Protein AF-A0A1F2UKK1-F1 (afdb_monomer)

Structure (mmCIF, N/CA/C/O backbone):
data_AF-A0A1F2UKK1-F1
#
_entry.id   AF-A0A1F2UKK1-F1
#
loop_
_atom_site.group_PDB
_atom_site.id
_atom_site.type_symbol
_atom_site.label_atom_id
_atom_site.label_alt_id
_atom_site.label_comp_id
_atom_site.label_asym_id
_atom_site.label_entity_id
_atom_site.label_seq_id
_atom_site.pdbx_PDB_ins_code
_atom_site.Cartn_x
_atom_site.Cartn_y
_atom_site.Cartn_z
_atom_site.occupancy
_atom_site.B_iso_or_equiv
_atom_site.auth_seq_id
_atom_site.auth_comp_id
_atom_site.auth_asym_id
_atom_site.auth_atom_id
_atom_site.pdbx_PDB_model_num
ATOM 1 N N . MET A 1 1 ? -39.378 -28.930 61.229 1.00 68.75 1 MET A N 1
ATOM 2 C CA . MET A 1 1 ? -38.250 -29.832 60.897 1.00 68.75 1 MET A CA 1
ATOM 3 C C . MET A 1 1 ? -38.364 -30.177 59.420 1.00 68.75 1 MET A C 1
ATOM 5 O O . MET A 1 1 ? -39.457 -30.027 58.887 1.00 68.75 1 MET A O 1
ATOM 9 N N . ARG A 1 2 ? -37.277 -30.583 58.765 1.00 80.38 2 ARG A N 1
ATOM 10 C CA . ARG A 1 2 ? -37.275 -31.060 57.369 1.00 80.38 2 ARG A CA 1
ATOM 11 C C . ARG A 1 2 ? -36.625 -32.445 57.334 1.00 80.38 2 ARG A C 1
ATOM 13 O O . ARG A 1 2 ? -35.805 -32.721 58.198 1.00 80.38 2 ARG A O 1
ATOM 20 N N . PHE A 1 3 ? -36.980 -33.284 56.371 1.00 80.88 3 PHE A N 1
ATOM 21 C CA . PHE A 1 3 ? -36.272 -34.531 56.069 1.00 80.88 3 PHE A CA 1
ATOM 22 C C . PHE A 1 3 ? -35.607 -34.367 54.701 1.00 80.88 3 PHE A C 1
ATOM 24 O O . PHE A 1 3 ? -36.239 -33.811 53.798 1.00 80.88 3 PHE A O 1
ATOM 31 N N . SER A 1 4 ? -34.346 -34.775 54.553 1.00 81.19 4 SER A N 1
ATOM 32 C CA . SER A 1 4 ? -33.680 -34.784 53.240 1.00 81.19 4 SER A CA 1
ATOM 33 C C . SER A 1 4 ? -34.035 -36.023 52.417 1.00 81.19 4 SER A C 1
ATOM 35 O O . SER A 1 4 ? -34.043 -35.930 51.195 1.00 81.19 4 SER A O 1
ATOM 37 N N . ALA A 1 5 ? -34.380 -37.130 53.082 1.00 83.88 5 ALA A N 1
ATOM 38 C CA . ALA A 1 5 ? -34.720 -38.412 52.471 1.00 83.88 5 ALA A CA 1
ATOM 39 C C . ALA A 1 5 ? -35.982 -39.014 53.144 1.00 83.88 5 ALA A C 1
ATOM 41 O O . ALA A 1 5 ? -35.890 -39.952 53.948 1.00 83.88 5 ALA A O 1
ATOM 42 N N . PRO A 1 6 ? -37.177 -38.424 52.923 1.00 85.31 6 PRO A N 1
ATOM 43 C CA . PRO A 1 6 ? -38.418 -38.824 53.597 1.00 85.31 6 PRO A CA 1
ATOM 44 C C . PRO A 1 6 ? -38.851 -40.271 53.310 1.00 85.31 6 PRO A C 1
ATOM 46 O O . PRO A 1 6 ? -39.578 -40.852 54.113 1.00 85.31 6 PRO A O 1
ATOM 49 N N . GLU A 1 7 ? -38.393 -40.881 52.219 1.00 86.50 7 GLU A N 1
ATOM 50 C CA . GLU A 1 7 ? -38.651 -42.273 51.844 1.00 86.50 7 GLU A CA 1
ATOM 51 C C . GLU A 1 7 ? -38.248 -43.282 52.936 1.00 86.50 7 GLU A C 1
ATOM 53 O O . GLU A 1 7 ? -38.952 -44.270 53.159 1.00 86.50 7 GLU A O 1
ATOM 58 N N . TYR A 1 8 ? -37.195 -43.003 53.714 1.00 86.31 8 TYR A N 1
ATOM 59 C CA . TYR A 1 8 ? -36.771 -43.880 54.812 1.00 86.31 8 TYR A CA 1
ATOM 60 C C . TYR A 1 8 ? -37.721 -43.865 56.019 1.00 86.31 8 TYR A C 1
ATOM 62 O O . TYR A 1 8 ? -37.624 -44.741 56.879 1.00 86.31 8 TYR A O 1
ATOM 70 N N . LEU A 1 9 ? -38.690 -42.941 56.086 1.00 85.50 9 LEU A N 1
ATOM 71 C CA . LEU A 1 9 ? -39.724 -42.947 57.129 1.00 85.50 9 LEU A CA 1
ATOM 72 C C . LEU A 1 9 ? -40.644 -44.176 57.039 1.00 85.50 9 LEU A C 1
ATOM 74 O O . LEU A 1 9 ? -41.244 -44.553 58.044 1.00 85.50 9 LEU A O 1
ATOM 78 N N . VAL A 1 10 ? -40.697 -44.866 55.891 1.00 86.31 10 VAL A N 1
ATOM 79 C CA . VAL A 1 10 ? -41.407 -46.153 55.741 1.00 86.31 10 VAL A CA 1
ATOM 80 C C . VAL A 1 10 ? -40.875 -47.213 56.721 1.00 86.31 10 VAL A C 1
ATOM 82 O O . VAL A 1 10 ? -41.641 -48.051 57.201 1.00 86.31 10 VAL A O 1
ATOM 85 N N . LEU A 1 11 ? -39.600 -47.135 57.127 1.00 86.69 11 LEU A N 1
ATOM 86 C CA . LEU A 1 11 ? -39.003 -48.039 58.121 1.00 86.69 11 LEU A CA 1
ATOM 87 C C . LEU A 1 11 ? -39.673 -47.945 59.509 1.00 86.69 11 LEU A C 1
ATOM 89 O O . LEU A 1 11 ? -39.593 -48.893 60.295 1.00 86.69 11 LEU A O 1
ATOM 93 N N . LEU A 1 12 ? -40.404 -46.861 59.805 1.00 85.50 12 LEU A N 1
ATOM 94 C CA . LEU A 1 12 ? -41.206 -46.740 61.028 1.00 85.50 12 LEU A CA 1
ATOM 95 C C . LEU A 1 12 ? -42.360 -47.759 61.085 1.00 85.50 12 LEU A C 1
ATOM 97 O O . LEU A 1 12 ? -42.758 -48.158 62.179 1.00 85.50 12 LEU A O 1
ATOM 101 N N . ALA A 1 13 ? -42.855 -48.251 59.943 1.00 82.19 13 ALA A N 1
ATOM 102 C CA . ALA A 1 13 ? -43.825 -49.350 59.915 1.00 82.19 13 ALA A CA 1
ATOM 103 C C . ALA A 1 13 ? -43.200 -50.667 60.417 1.00 82.19 13 ALA A C 1
ATOM 105 O O . ALA A 1 13 ? -43.819 -51.399 61.191 1.00 82.19 13 ALA A O 1
ATOM 106 N N . GLY A 1 14 ? -41.935 -50.927 60.064 1.00 80.62 14 GLY A N 1
ATOM 107 C CA . GLY A 1 14 ? -41.156 -52.046 60.603 1.00 80.62 14 GLY A CA 1
ATOM 108 C C . GLY A 1 14 ? -40.916 -51.923 62.112 1.00 80.62 14 GLY A C 1
ATOM 109 O O . GLY A 1 14 ? -41.005 -52.912 62.837 1.00 80.62 14 GLY A O 1
ATOM 110 N N . LEU A 1 15 ? -40.707 -50.700 62.612 1.00 83.31 15 LEU A N 1
ATOM 111 C CA . LEU A 1 15 ? -40.622 -50.426 64.049 1.00 83.31 15 LEU A CA 1
ATOM 112 C C . LEU A 1 15 ? -41.960 -50.679 64.772 1.00 83.31 15 LEU A C 1
ATOM 114 O O . LEU A 1 15 ? -41.967 -51.260 65.857 1.00 83.31 15 LEU A O 1
ATOM 118 N N . ALA A 1 16 ? -43.096 -50.298 64.179 1.00 80.12 16 ALA A N 1
ATOM 119 C CA . ALA A 1 16 ? -44.420 -50.594 64.731 1.00 80.12 16 ALA A CA 1
ATOM 120 C C . ALA A 1 16 ? -44.698 -52.111 64.785 1.00 80.12 16 ALA A C 1
ATOM 122 O O . ALA A 1 16 ? -45.208 -52.616 65.787 1.00 80.12 16 ALA A O 1
ATOM 123 N N . TRP A 1 17 ? -44.288 -52.853 63.751 1.00 80.19 17 TRP A N 1
ATOM 124 C CA . TRP A 1 17 ? -44.352 -54.317 63.716 1.00 80.19 17 TRP A CA 1
ATOM 125 C C . TRP A 1 17 ? -43.461 -54.973 64.785 1.00 80.19 17 TRP A C 1
ATOM 127 O O . TRP A 1 17 ? -43.914 -55.855 65.517 1.00 80.19 17 TRP A O 1
ATOM 137 N N . PHE A 1 18 ? -42.225 -54.489 64.953 1.00 81.38 18 PHE A N 1
ATOM 138 C CA . PHE A 1 18 ? -41.325 -54.911 66.032 1.00 81.38 18 PHE A CA 1
ATOM 139 C C . PHE A 1 18 ? -41.965 -54.710 67.416 1.00 81.38 18 PHE A C 1
ATOM 141 O O . PHE A 1 18 ? -41.960 -55.626 68.239 1.00 81.38 18 PHE A O 1
ATOM 148 N N . TRP A 1 19 ? -42.598 -53.556 67.654 1.00 78.12 19 TRP A N 1
ATOM 149 C CA . TRP A 1 19 ? -43.338 -53.280 68.890 1.00 78.12 19 TRP A CA 1
ATOM 150 C C . TRP A 1 19 ? -44.546 -54.201 69.107 1.00 78.12 19 TRP A C 1
ATOM 152 O O . TRP A 1 19 ? -44.808 -54.606 70.242 1.00 78.12 19 TRP A O 1
ATOM 162 N N . HIS A 1 20 ? -45.269 -54.560 68.043 1.00 78.81 20 HIS A N 1
ATOM 163 C CA . HIS A 1 20 ? -46.396 -55.497 68.113 1.00 78.81 20 HIS A CA 1
ATOM 164 C C . HIS A 1 20 ? -45.960 -56.909 68.527 1.00 78.81 20 HIS A C 1
ATOM 166 O O . HIS A 1 20 ? -46.643 -57.557 69.322 1.00 78.81 20 HIS A O 1
ATOM 172 N N . ILE A 1 21 ? -44.802 -57.365 68.041 1.00 76.38 21 ILE A N 1
ATOM 173 C CA . ILE A 1 21 ? -44.199 -58.645 68.441 1.00 76.38 21 ILE A CA 1
ATOM 174 C C . ILE A 1 21 ? -43.650 -58.563 69.872 1.00 76.38 21 ILE A C 1
ATOM 176 O O . ILE A 1 21 ? -43.938 -59.439 70.687 1.00 76.38 21 ILE A O 1
ATOM 180 N N . ALA A 1 22 ? -42.911 -57.502 70.210 1.00 72.88 22 ALA A N 1
ATOM 181 C CA . ALA A 1 22 ? -42.267 -57.349 71.516 1.00 72.88 22 ALA A CA 1
ATOM 182 C C . ALA A 1 22 ? -43.259 -57.381 72.693 1.00 72.88 22 ALA A C 1
ATOM 184 O O . ALA A 1 22 ? -42.967 -57.982 73.725 1.00 72.88 22 ALA A O 1
ATOM 185 N N . ARG A 1 23 ? -44.465 -56.817 72.520 1.00 71.81 23 ARG A N 1
ATOM 186 C CA . ARG A 1 23 ? -45.554 -56.863 73.520 1.00 71.81 23 ARG A CA 1
ATOM 187 C C . ARG A 1 23 ? -46.077 -58.273 73.830 1.00 71.81 23 ARG A C 1
ATOM 189 O O . ARG A 1 23 ? -46.805 -58.437 74.803 1.00 71.81 23 ARG A O 1
ATOM 196 N N . ARG A 1 24 ? -45.744 -59.285 73.020 1.00 69.75 24 ARG A N 1
ATOM 197 C CA . ARG A 1 24 ? -46.138 -60.690 73.236 1.00 69.75 24 ARG A CA 1
ATOM 198 C C . ARG A 1 24 ? -45.064 -61.517 73.959 1.00 69.75 24 ARG A C 1
ATOM 200 O O . ARG A 1 24 ? -45.286 -62.699 74.208 1.00 69.75 24 ARG A O 1
ATOM 207 N N . ALA A 1 25 ? -43.910 -60.933 74.293 1.00 63.91 25 ALA A N 1
ATOM 208 C CA . ALA A 1 25 ? -42.811 -61.642 74.949 1.00 63.91 25 ALA A CA 1
ATOM 209 C C . ALA A 1 25 ? -43.003 -61.722 76.485 1.00 63.91 25 ALA A C 1
ATOM 211 O O . ALA A 1 25 ? -43.140 -60.684 77.139 1.00 63.91 25 ALA A O 1
ATOM 212 N N . PRO A 1 26 ? -42.970 -62.918 77.106 1.00 53.00 26 PRO A N 1
ATOM 213 C CA . PRO A 1 26 ? -43.153 -63.054 78.550 1.00 53.00 26 PRO A CA 1
ATOM 214 C C . PRO A 1 26 ? -41.894 -62.646 79.338 1.00 53.00 26 PRO A C 1
ATOM 216 O O . PRO A 1 26 ? -40.858 -63.309 79.278 1.00 53.00 26 PRO A O 1
ATOM 219 N N . GLY A 1 27 ? -42.003 -61.578 80.137 1.00 61.84 27 GLY A N 1
ATOM 220 C CA . GLY A 1 27 ? -40.988 -61.171 81.119 1.00 61.84 27 GLY A CA 1
ATOM 221 C C . GLY A 1 27 ? -40.729 -59.661 81.177 1.00 61.84 27 GLY A C 1
ATOM 222 O O . GLY A 1 27 ? -40.727 -58.964 80.162 1.00 61.84 27 GLY A O 1
ATOM 223 N N . THR A 1 28 ? -40.466 -59.144 82.380 1.00 56.88 28 THR A N 1
ATOM 224 C CA . THR A 1 28 ? -40.258 -57.704 82.624 1.00 56.88 28 THR A CA 1
ATOM 225 C C . THR A 1 28 ? -38.909 -57.176 82.124 1.00 56.88 28 THR A C 1
ATOM 227 O O . THR A 1 28 ? -38.833 -56.008 81.748 1.00 56.88 28 THR A O 1
ATOM 230 N N . SER A 1 29 ? -37.853 -58.000 82.044 1.00 60.44 29 SER A N 1
ATOM 231 C CA . SER A 1 29 ? -36.578 -57.580 81.431 1.00 60.44 29 SER A CA 1
ATOM 232 C C . SER A 1 29 ? -36.671 -57.469 79.905 1.00 60.44 29 SER A C 1
ATOM 234 O O . SER A 1 29 ? -36.133 -56.521 79.339 1.00 60.44 29 SER A O 1
ATOM 236 N N . GLY A 1 30 ? -37.427 -58.360 79.248 1.00 65.62 30 GLY A N 1
ATOM 237 C CA . GLY A 1 30 ? -37.647 -58.328 77.795 1.00 65.62 30 GLY A CA 1
ATOM 238 C C . GLY A 1 30 ? -38.350 -57.056 77.312 1.00 65.62 30 GLY A C 1
ATOM 239 O O . GLY A 1 30 ? -38.043 -56.545 76.240 1.00 65.62 30 GLY A O 1
ATOM 240 N N . HIS A 1 31 ? -39.233 -56.482 78.133 1.00 70.88 31 HIS A N 1
ATOM 241 C CA . HIS A 1 31 ? -39.882 -55.204 77.830 1.00 70.88 31 HIS A CA 1
ATOM 242 C C . HIS A 1 31 ? -38.910 -54.012 77.887 1.00 70.88 31 HIS A C 1
ATOM 244 O O . HIS A 1 31 ? -39.049 -53.073 77.103 1.00 70.88 31 HIS A O 1
ATOM 250 N N . ARG A 1 32 ? -37.905 -54.043 78.777 1.00 74.44 32 ARG A N 1
ATOM 251 C CA . ARG A 1 32 ? -36.902 -52.968 78.901 1.00 74.44 32 ARG A CA 1
ATOM 252 C C . ARG A 1 32 ? -35.926 -52.973 77.724 1.00 74.44 32 ARG A C 1
ATOM 254 O O . ARG A 1 32 ? -35.712 -51.923 77.125 1.00 74.44 32 ARG A O 1
ATOM 261 N N . THR A 1 33 ? -35.413 -54.144 77.348 1.00 77.19 33 THR A N 1
ATOM 262 C CA . THR A 1 33 ? -34.516 -54.292 76.189 1.00 77.19 33 THR A CA 1
ATOM 263 C C . THR A 1 33 ? -35.245 -54.022 74.867 1.00 77.19 33 THR A C 1
ATOM 265 O O . THR A 1 33 ? -34.691 -53.382 73.975 1.00 77.19 33 THR A O 1
ATOM 268 N N . ALA A 1 34 ? -36.522 -54.406 74.742 1.00 80.44 34 ALA A N 1
ATOM 269 C CA . ALA A 1 34 ? -37.346 -54.035 73.589 1.00 80.44 34 ALA A CA 1
ATOM 270 C C . ALA A 1 34 ? -37.570 -52.515 73.474 1.00 80.44 34 ALA A C 1
ATOM 272 O O . ALA A 1 34 ? -37.465 -51.971 72.375 1.00 80.44 34 ALA A O 1
ATOM 273 N N . LEU A 1 35 ? -37.820 -51.816 74.590 1.00 83.62 35 LEU A N 1
ATOM 274 C CA . LEU A 1 35 ? -37.935 -50.352 74.622 1.00 83.62 35 LEU A CA 1
ATOM 275 C C . LEU A 1 35 ? -36.618 -49.670 74.217 1.00 83.62 35 LEU A C 1
ATOM 277 O O . LEU A 1 35 ? -36.636 -48.754 73.392 1.00 83.62 35 LEU A O 1
ATOM 281 N N . ALA A 1 36 ? -35.479 -50.134 74.742 1.00 82.94 36 ALA A N 1
ATOM 282 C CA . ALA A 1 36 ? -34.160 -49.608 74.389 1.00 82.94 36 ALA A CA 1
ATOM 283 C C . ALA A 1 36 ? -33.860 -49.797 72.892 1.00 82.94 36 ALA A C 1
ATOM 285 O O . ALA A 1 36 ? -33.591 -48.825 72.184 1.00 82.94 36 ALA A O 1
ATOM 286 N N . ARG A 1 37 ? -34.013 -51.021 72.371 1.00 84.69 37 ARG A N 1
ATOM 287 C CA . ARG A 1 37 ? -33.787 -51.348 70.951 1.00 84.69 37 ARG A CA 1
ATOM 288 C C . ARG A 1 37 ? -34.761 -50.637 70.016 1.00 84.69 37 ARG A C 1
ATOM 290 O O . ARG A 1 37 ? -34.337 -50.130 68.983 1.00 84.69 37 ARG A O 1
ATOM 297 N N . GLY A 1 38 ? -36.032 -50.518 70.396 1.00 85.94 38 GLY A N 1
ATOM 298 C CA . GLY A 1 38 ? -37.013 -49.731 69.649 1.00 85.94 38 GLY A CA 1
ATOM 299 C C . GLY A 1 38 ? -36.646 -48.244 69.584 1.00 85.94 38 GLY A C 1
ATOM 300 O O . GLY A 1 38 ? -36.804 -47.620 68.537 1.00 85.94 38 GLY A O 1
ATOM 301 N N . THR A 1 39 ? -36.088 -47.689 70.664 1.00 87.88 39 THR A N 1
ATOM 302 C CA . THR A 1 39 ? -35.595 -46.301 70.700 1.00 87.88 39 THR A CA 1
ATOM 303 C C . THR A 1 39 ? -34.342 -46.121 69.839 1.00 87.88 39 THR A C 1
ATOM 305 O O . THR A 1 39 ? -34.249 -45.146 69.098 1.00 87.88 39 THR A O 1
ATOM 308 N N . ILE A 1 40 ? -33.408 -47.078 69.861 1.00 86.88 40 ILE A N 1
ATOM 309 C CA . ILE A 1 40 ? -32.219 -47.088 68.989 1.00 86.88 40 ILE A CA 1
ATOM 310 C C . ILE A 1 40 ? -32.634 -47.107 67.513 1.00 86.88 40 ILE A C 1
ATOM 312 O O . ILE A 1 40 ? -32.182 -46.265 66.740 1.00 86.88 40 ILE A O 1
ATOM 316 N N . VAL A 1 41 ? -33.535 -48.016 67.121 1.00 87.44 41 VAL A N 1
ATOM 317 C CA . VAL A 1 41 ? -34.036 -48.102 65.739 1.00 87.44 41 VAL A CA 1
ATOM 318 C C . VAL A 1 41 ? -34.761 -46.815 65.335 1.00 87.44 41 VAL A C 1
ATOM 320 O O . VAL A 1 41 ? -34.525 -46.316 64.239 1.00 87.44 41 VAL A O 1
ATOM 323 N N . LEU A 1 42 ? -35.571 -46.220 66.219 1.00 89.81 42 LEU A N 1
ATOM 324 C CA . LEU A 1 42 ? -36.219 -44.928 65.965 1.00 89.81 42 LEU A CA 1
ATOM 325 C C . LEU A 1 42 ? -35.199 -43.810 65.694 1.00 89.81 42 LEU A C 1
ATOM 327 O O . LEU A 1 42 ? -35.340 -43.077 64.717 1.00 89.81 42 LEU A O 1
ATOM 331 N N . LEU A 1 43 ? -34.161 -43.691 66.527 1.00 89.69 43 LEU A N 1
ATOM 332 C CA . LEU A 1 43 ? -33.108 -42.682 66.366 1.00 89.69 43 LEU A CA 1
ATOM 333 C C . LEU A 1 43 ? -32.309 -42.885 65.071 1.00 89.69 43 LEU A C 1
ATOM 335 O O . LEU A 1 43 ? -32.007 -41.908 64.388 1.00 89.69 43 LEU A O 1
ATOM 339 N N . LEU A 1 44 ? -32.013 -44.134 64.701 1.00 87.50 44 LEU A N 1
ATOM 340 C CA . LEU A 1 44 ? -31.324 -44.462 63.450 1.00 87.50 44 LEU A CA 1
ATOM 341 C C . LEU A 1 44 ? -32.194 -44.175 62.217 1.00 87.50 44 LEU A C 1
ATOM 343 O O . LEU A 1 44 ? -31.694 -43.593 61.260 1.00 87.50 44 LEU A O 1
ATOM 347 N N . VAL A 1 45 ? -33.493 -44.489 62.244 1.00 88.25 45 VAL A N 1
ATOM 348 C CA . VAL A 1 45 ? -34.427 -44.156 61.149 1.00 88.25 45 VAL A CA 1
ATOM 349 C C . VAL A 1 45 ? -34.591 -42.638 61.000 1.00 88.25 45 VAL A C 1
ATOM 351 O O . VAL A 1 45 ? -34.577 -42.128 59.879 1.00 88.25 45 VAL A O 1
ATOM 354 N N . LEU A 1 46 ? -34.665 -41.885 62.103 1.00 88.00 46 LEU A N 1
ATOM 355 C CA . LEU A 1 46 ? -34.659 -40.414 62.074 1.00 88.00 46 LEU A CA 1
ATOM 356 C C . LEU A 1 46 ? -33.311 -39.833 61.602 1.00 88.00 46 LEU A C 1
ATOM 358 O O . LEU A 1 46 ? -33.282 -38.763 60.997 1.00 88.00 46 LEU A O 1
ATOM 362 N N . GLY A 1 47 ? -32.202 -40.538 61.840 1.00 87.19 47 GLY A N 1
ATOM 363 C CA . GLY A 1 47 ? -30.885 -40.194 61.304 1.00 87.19 47 GLY A CA 1
ATOM 364 C C . GLY A 1 47 ? -30.790 -40.405 59.790 1.00 87.19 47 GLY A C 1
ATOM 365 O O . GLY A 1 47 ? -30.427 -39.477 59.074 1.00 87.19 47 GLY A O 1
ATOM 366 N N . ILE A 1 48 ? -31.170 -41.590 59.300 1.00 87.38 48 ILE A N 1
ATOM 367 C CA . ILE A 1 48 ? -31.072 -41.991 57.882 1.00 87.38 48 ILE A CA 1
ATOM 368 C C . ILE A 1 48 ? -32.082 -41.244 56.997 1.00 87.38 48 ILE A C 1
ATOM 370 O O . ILE A 1 48 ? -31.739 -40.847 55.890 1.00 87.38 48 ILE A O 1
ATOM 374 N N . SER A 1 49 ? -33.288 -40.949 57.499 1.00 84.62 49 SER A N 1
ATOM 375 C CA . SER A 1 49 ? -34.231 -40.035 56.819 1.00 84.62 49 SER A CA 1
ATOM 376 C C . SER A 1 49 ? -33.750 -38.573 56.775 1.00 84.62 49 SER A C 1
ATOM 378 O O . SER A 1 49 ? -34.412 -37.703 56.198 1.00 84.62 49 SER A O 1
ATOM 380 N N . GLY A 1 50 ? -32.599 -38.285 57.392 1.00 82.44 50 GLY A N 1
ATOM 381 C CA . GLY A 1 50 ? -31.962 -36.980 57.386 1.00 82.44 50 GLY A CA 1
ATOM 382 C C . GLY A 1 50 ? -32.816 -35.925 58.069 1.00 82.44 50 GLY A C 1
ATOM 383 O O . GLY A 1 50 ? -33.071 -34.870 57.489 1.00 82.44 50 GLY A O 1
ATOM 384 N N . LEU A 1 51 ? -33.288 -36.202 59.291 1.00 86.00 51 LEU A N 1
ATOM 385 C CA . LEU A 1 51 ? -33.999 -35.214 60.100 1.00 86.00 51 LEU A CA 1
ATOM 386 C C . LEU A 1 51 ? -33.126 -33.965 60.292 1.00 86.00 51 LEU A C 1
ATOM 388 O O . LEU A 1 51 ? -32.035 -34.030 60.858 1.00 86.00 51 LEU A O 1
ATOM 392 N N . GLN A 1 52 ? -33.637 -32.809 59.880 1.00 83.69 52 GLN A N 1
ATOM 393 C CA . GLN A 1 52 ? -32.984 -31.515 60.022 1.00 83.69 52 GLN A CA 1
ATOM 394 C C . GLN A 1 52 ? -33.774 -30.590 60.958 1.00 83.69 52 GLN A C 1
ATOM 396 O O . GLN A 1 52 ? -34.982 -30.351 60.799 1.00 83.69 52 GLN A O 1
ATOM 401 N N . ILE A 1 53 ? -33.064 -30.026 61.935 1.00 78.38 53 ILE A N 1
ATOM 402 C CA . ILE A 1 53 ? -33.597 -29.119 62.955 1.00 78.38 53 ILE A CA 1
ATOM 403 C C . ILE A 1 53 ? -33.258 -27.673 62.567 1.00 78.38 53 ILE A C 1
ATOM 405 O O . ILE A 1 53 ? -32.146 -27.370 62.134 1.00 78.38 53 ILE A O 1
ATOM 409 N N . ARG A 1 54 ? -34.233 -26.769 62.712 1.00 75.44 54 ARG A N 1
ATOM 410 C CA . ARG A 1 54 ? -34.093 -25.333 62.418 1.00 75.44 54 ARG A CA 1
ATOM 411 C C . ARG A 1 54 ? -33.164 -24.690 63.453 1.00 75.44 54 ARG A C 1
ATOM 413 O O . ARG A 1 54 ? -33.466 -24.750 64.641 1.00 75.44 54 ARG A O 1
ATOM 420 N N . ARG A 1 55 ? -32.069 -24.058 63.016 1.00 63.66 55 ARG A N 1
ATOM 421 C CA . ARG A 1 55 ? -31.070 -23.418 63.900 1.00 63.66 55 ARG A CA 1
ATOM 422 C C . ARG A 1 55 ? -31.138 -21.884 63.925 1.00 63.66 55 ARG A C 1
ATOM 424 O O . ARG A 1 55 ? -30.480 -21.269 64.754 1.00 63.66 55 ARG A O 1
ATOM 431 N N . GLY A 1 56 ? -31.925 -21.269 63.043 1.00 62.50 56 GLY A N 1
ATOM 432 C CA . GLY A 1 56 ? -32.068 -19.814 62.948 1.00 62.50 56 GLY A CA 1
ATOM 433 C C . GLY A 1 56 ? -32.155 -19.348 61.498 1.00 62.50 56 GLY A C 1
ATOM 434 O O . GLY A 1 56 ? -32.585 -20.108 60.628 1.00 62.50 56 GLY A O 1
ATOM 435 N N . ALA A 1 57 ? -31.752 -18.105 61.248 1.00 60.97 57 ALA A N 1
ATOM 436 C CA . ALA A 1 57 ? -31.511 -17.597 59.900 1.00 60.97 57 ALA A CA 1
ATOM 437 C C . ALA A 1 57 ? -30.162 -18.105 59.364 1.00 60.97 57 ALA A C 1
ATOM 439 O O . ALA A 1 57 ? -29.218 -18.300 60.130 1.00 60.97 57 ALA A O 1
ATOM 440 N N . SER A 1 58 ? -30.087 -18.309 58.051 1.00 67.00 58 SER A N 1
ATOM 441 C CA . SER A 1 58 ? -28.844 -18.610 57.339 1.00 67.00 58 SER A CA 1
ATOM 442 C C . SER A 1 58 ? -27.821 -17.472 57.464 1.00 67.00 58 SER A C 1
ATOM 444 O O . SER A 1 58 ? -28.195 -16.295 57.521 1.00 67.00 58 SER A O 1
ATOM 446 N N . ALA A 1 59 ? -26.534 -17.831 57.493 1.00 73.00 59 ALA A N 1
ATOM 447 C CA . ALA A 1 59 ? -25.447 -16.874 57.306 1.00 73.00 59 ALA A CA 1
ATOM 448 C C . ALA A 1 59 ? -25.512 -16.348 55.866 1.00 73.00 59 ALA A C 1
ATOM 450 O O . ALA A 1 59 ? -25.613 -17.143 54.927 1.00 73.00 59 ALA A O 1
ATOM 451 N N . LEU A 1 60 ? -25.504 -15.026 55.693 1.00 84.50 60 LEU A N 1
ATOM 452 C CA . LEU A 1 60 ? -25.624 -14.402 54.379 1.00 84.50 60 LEU A CA 1
ATOM 453 C C . LEU A 1 60 ? -24.239 -14.006 53.861 1.00 84.50 60 LEU A C 1
ATOM 455 O O . LEU A 1 60 ? -23.543 -13.217 54.498 1.00 84.50 60 LEU A O 1
ATOM 459 N N . ALA A 1 61 ? -23.861 -14.529 52.698 1.00 88.31 61 ALA A N 1
ATOM 460 C CA . ALA A 1 61 ? -22.687 -14.094 51.957 1.00 88.31 61 ALA A CA 1
ATOM 461 C C . ALA A 1 61 ? -23.113 -13.185 50.796 1.00 88.31 61 ALA A C 1
ATOM 463 O O . ALA A 1 61 ? -23.817 -13.622 49.881 1.00 88.31 61 ALA A O 1
ATOM 464 N N . VAL A 1 62 ? -22.675 -11.927 50.845 1.00 90.12 62 VAL A N 1
ATOM 465 C CA . VAL A 1 62 ? -22.917 -10.909 49.817 1.00 90.12 62 VAL A CA 1
ATOM 466 C C . VAL A 1 62 ? -21.614 -10.613 49.080 1.00 90.12 62 VAL A C 1
ATOM 468 O O . VAL A 1 62 ? -20.592 -10.345 49.712 1.00 90.12 62 VAL A O 1
ATOM 471 N N . MET A 1 63 ? -21.643 -10.625 47.750 1.00 92.19 63 MET A N 1
ATOM 472 C CA . MET A 1 63 ? -20.578 -10.038 46.937 1.00 92.19 63 MET A CA 1
ATOM 473 C C . MET A 1 63 ? -21.117 -8.794 46.236 1.00 92.19 63 MET A C 1
ATOM 475 O O . MET A 1 63 ? -22.083 -8.873 45.477 1.00 92.19 63 MET A O 1
ATOM 479 N N . PHE A 1 64 ? -20.487 -7.653 46.484 1.00 91.56 64 PHE A N 1
ATOM 480 C CA . PHE A 1 64 ? -20.755 -6.432 45.738 1.00 91.56 64 PHE A CA 1
ATOM 481 C C . PHE A 1 64 ? -19.990 -6.472 44.415 1.00 91.56 64 PHE A C 1
ATOM 483 O O . PHE A 1 64 ? -18.814 -6.828 44.387 1.00 91.56 64 PHE A O 1
ATOM 490 N N . VAL A 1 65 ? -20.665 -6.141 43.321 1.00 93.25 65 VAL A N 1
ATOM 491 C CA . VAL A 1 65 ? -20.116 -6.140 41.964 1.00 93.25 65 VAL A CA 1
ATOM 492 C C . VAL A 1 65 ? -20.185 -4.699 41.484 1.00 93.25 65 VAL A C 1
ATOM 494 O O . VAL A 1 65 ? -21.258 -4.202 41.154 1.00 93.25 65 VAL A O 1
ATOM 497 N N . VAL A 1 66 ? -19.055 -4.004 41.579 1.00 90.44 66 VAL A N 1
ATOM 498 C CA . VAL A 1 66 ? -18.962 -2.547 41.468 1.00 90.44 66 VAL A CA 1
ATOM 499 C C . VAL A 1 66 ? -18.379 -2.173 40.117 1.00 90.44 66 VAL A C 1
ATOM 501 O O . VAL A 1 66 ? -17.217 -2.460 39.833 1.00 90.44 66 VAL A O 1
ATOM 504 N N . ASP A 1 67 ? -19.193 -1.534 39.291 1.00 87.81 67 ASP A N 1
ATOM 505 C CA . ASP A 1 67 ? -18.777 -0.997 38.005 1.00 87.81 67 ASP A CA 1
ATOM 506 C C . ASP A 1 67 ? -18.044 0.336 38.228 1.00 87.81 67 ASP A C 1
ATOM 508 O O . ASP A 1 67 ? -18.508 1.210 38.968 1.00 87.81 67 ASP A O 1
ATOM 512 N N . VAL A 1 68 ? -16.857 0.456 37.639 1.00 85.06 68 VAL A N 1
ATOM 513 C CA . VAL A 1 68 ? -15.993 1.647 37.683 1.00 85.06 68 VAL A CA 1
ATOM 514 C C . VAL A 1 68 ? -15.587 2.099 36.278 1.00 85.06 68 VAL A C 1
ATOM 516 O O . VAL A 1 68 ? -14.598 2.812 36.111 1.00 85.06 68 VAL A O 1
ATOM 519 N N . SER A 1 69 ? -16.362 1.696 35.269 1.00 77.94 69 SER A N 1
ATOM 520 C CA . SER A 1 69 ? -16.323 2.273 33.924 1.00 77.94 69 SER A CA 1
ATOM 521 C C . SER A 1 69 ? -16.551 3.790 33.937 1.00 77.94 69 SER A C 1
ATOM 523 O O . SER A 1 69 ? -17.167 4.353 34.852 1.00 77.94 69 SER A O 1
ATOM 525 N N . ASP A 1 70 ? -16.080 4.473 32.890 1.00 72.44 70 ASP A N 1
ATOM 526 C CA . ASP A 1 70 ? -16.240 5.925 32.744 1.00 72.44 70 ASP A CA 1
ATOM 527 C C . ASP A 1 70 ? -17.732 6.352 32.741 1.00 72.44 70 ASP A C 1
ATOM 529 O O . ASP A 1 70 ? -18.061 7.449 33.202 1.00 72.44 70 ASP A O 1
ATOM 533 N N . SER A 1 71 ? -18.653 5.489 32.287 1.00 69.38 71 SER A N 1
ATOM 534 C CA . SER A 1 71 ? -20.111 5.717 32.263 1.00 69.38 71 SER A CA 1
ATOM 535 C C . SER A 1 71 ? -20.754 5.663 33.656 1.00 69.38 71 SER A C 1
ATOM 537 O O . SER A 1 71 ? -21.555 6.538 34.019 1.00 69.38 71 SER A O 1
ATOM 539 N N . VAL A 1 72 ? -20.355 4.692 34.481 1.00 72.94 72 VAL A N 1
ATOM 540 C CA . VAL A 1 72 ? -20.848 4.532 35.853 1.00 72.94 72 VAL A CA 1
ATOM 541 C C . VAL A 1 72 ? -20.206 5.549 36.784 1.00 72.94 72 VAL A C 1
ATOM 543 O O . VAL A 1 72 ? -20.925 6.198 37.545 1.00 72.94 72 VAL A O 1
ATOM 546 N N . MET A 1 73 ? -18.904 5.816 36.664 1.00 68.44 73 MET A N 1
ATOM 547 C CA . MET A 1 73 ? -18.267 6.937 37.367 1.00 68.44 73 MET A CA 1
ATOM 548 C C . MET A 1 73 ? -18.928 8.278 36.999 1.00 68.44 73 MET A C 1
ATOM 550 O O . MET A 1 73 ? -19.110 9.143 37.860 1.00 68.44 73 MET A O 1
ATOM 554 N N . ALA A 1 74 ? -19.381 8.446 3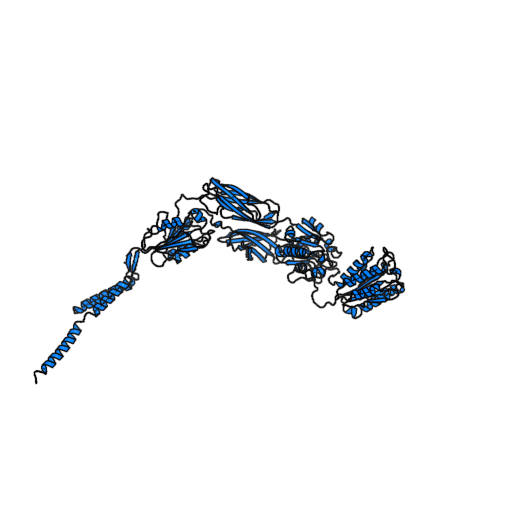5.749 1.00 60.59 74 ALA A N 1
ATOM 555 C CA . ALA A 1 74 ? -20.137 9.627 35.337 1.00 60.59 74 ALA A CA 1
ATOM 556 C C . ALA A 1 74 ? -21.568 9.702 35.901 1.00 60.59 74 ALA A C 1
ATOM 558 O O . ALA A 1 74 ? -22.062 10.814 36.102 1.00 60.59 74 ALA A O 1
ATOM 559 N N . THR A 1 75 ? -22.213 8.560 36.163 1.00 61.56 75 THR A N 1
ATOM 560 C CA . THR A 1 75 ? -23.622 8.468 36.595 1.00 61.56 75 THR A CA 1
ATOM 561 C C . THR A 1 75 ? -23.791 8.364 38.122 1.00 61.56 75 THR A C 1
ATOM 563 O O . THR A 1 75 ? -24.788 8.843 38.658 1.00 61.56 75 THR A O 1
ATOM 566 N N . TYR A 1 76 ? -22.825 7.775 38.838 1.00 60.03 76 TYR A N 1
ATOM 567 C CA . TYR A 1 76 ? -22.918 7.422 40.267 1.00 60.03 76 TYR A CA 1
ATOM 568 C C . TYR A 1 76 ? -21.919 8.177 41.166 1.00 60.03 76 TYR A C 1
ATOM 570 O O . TYR A 1 76 ? -22.047 8.132 42.392 1.00 60.03 76 TYR A O 1
ATOM 578 N N . GLY A 1 77 ? -20.940 8.891 40.596 1.00 66.94 77 GLY A N 1
ATOM 579 C CA . GLY A 1 77 ? -19.940 9.649 41.352 1.00 66.94 77 GLY A CA 1
ATOM 580 C C . GLY A 1 77 ? -18.846 8.750 41.932 1.00 66.94 77 GLY A C 1
ATOM 581 O O . GLY A 1 77 ? -17.946 8.344 41.208 1.00 66.94 77 GLY A O 1
ATOM 582 N N . SER A 1 78 ? -18.905 8.448 43.234 1.00 67.00 78 SER A N 1
ATOM 583 C CA . SER A 1 78 ? -18.001 7.489 43.890 1.00 67.00 78 SER A CA 1
ATOM 584 C C . SER A 1 78 ? -18.782 6.240 44.325 1.00 67.00 78 SER A C 1
ATOM 586 O O . SER A 1 78 ? -19.416 6.256 45.386 1.00 67.00 78 SER A O 1
ATOM 588 N N . PRO A 1 79 ? -18.736 5.134 43.554 1.00 66.62 79 PRO A N 1
ATOM 589 C CA . PRO A 1 79 ? -19.411 3.884 43.913 1.00 66.62 79 PRO A CA 1
ATOM 590 C C . PRO A 1 79 ? -18.981 3.328 45.282 1.00 66.62 79 PRO A C 1
ATOM 592 O O . PRO A 1 79 ? -19.777 2.697 45.978 1.00 66.62 79 PRO A O 1
ATOM 595 N N . LEU A 1 80 ? -17.753 3.629 45.724 1.00 69.56 80 LEU A N 1
ATOM 596 C CA . LEU A 1 80 ? -17.224 3.246 47.040 1.00 69.56 80 LEU A CA 1
ATOM 597 C C . LEU A 1 80 ? -17.988 3.893 48.211 1.00 69.56 80 LEU A C 1
ATOM 599 O O . LEU A 1 80 ? -18.146 3.269 49.262 1.00 69.56 80 LEU A O 1
ATOM 603 N N . GLN A 1 81 ? -18.514 5.112 48.042 1.00 68.75 81 GLN A N 1
ATOM 604 C CA . GLN A 1 81 ? -19.361 5.744 49.062 1.00 68.75 81 GLN A CA 1
ATOM 605 C C . GLN A 1 81 ? -20.723 5.046 49.180 1.00 68.75 81 GLN A C 1
ATOM 607 O O . GLN A 1 81 ? -21.238 4.882 50.282 1.00 68.75 81 GLN A O 1
ATOM 612 N N . GLN A 1 82 ? -21.294 4.576 48.066 1.00 69.44 82 GLN A N 1
ATOM 613 C CA . GLN A 1 82 ? -22.533 3.790 48.098 1.00 69.44 82 GLN A CA 1
ATOM 614 C C . GLN A 1 82 ? -22.296 2.402 48.708 1.00 69.44 82 GLN A C 1
ATOM 616 O O . GLN A 1 82 ? -23.102 1.934 49.512 1.00 69.44 82 GLN A O 1
ATOM 621 N N . LEU A 1 83 ? -21.156 1.776 48.399 1.00 75.50 83 LEU A N 1
ATOM 622 C CA . LEU A 1 83 ? -20.744 0.504 48.988 1.00 75.50 83 LEU A CA 1
ATOM 623 C C . LEU A 1 83 ? -20.687 0.566 50.525 1.00 75.50 83 LEU A C 1
ATOM 625 O O . LEU A 1 83 ? -21.188 -0.343 51.185 1.00 75.50 83 LEU A O 1
ATOM 629 N N . SER A 1 84 ? -20.127 1.635 51.103 1.00 71.69 84 SER A N 1
ATOM 630 C CA . SER A 1 84 ? -20.045 1.785 52.565 1.00 71.69 84 SER A CA 1
ATOM 631 C C . SER A 1 84 ? -21.417 1.962 53.233 1.00 71.69 84 SER A C 1
ATOM 633 O O . SER A 1 84 ? -21.642 1.434 54.322 1.00 71.69 84 SER A O 1
ATOM 635 N N . ALA A 1 85 ? -22.370 2.625 52.569 1.00 71.50 85 ALA A N 1
ATOM 636 C CA . ALA A 1 85 ? -23.746 2.727 53.053 1.00 71.50 85 ALA A CA 1
ATOM 637 C C . ALA A 1 85 ? -24.466 1.363 53.039 1.00 71.50 85 ALA A C 1
ATOM 639 O O . ALA A 1 85 ? -25.115 0.990 54.018 1.00 71.50 85 ALA A O 1
ATOM 640 N N . LEU A 1 86 ? -24.306 0.579 51.966 1.00 74.31 86 LEU A N 1
ATOM 641 C CA . LEU A 1 86 ? -24.957 -0.731 51.818 1.00 74.31 86 LEU A CA 1
ATOM 642 C C . LEU A 1 86 ? -24.427 -1.789 52.810 1.00 74.31 86 LEU A C 1
ATOM 644 O O . LEU A 1 86 ? -25.170 -2.699 53.195 1.00 74.31 86 LEU A O 1
ATOM 648 N N . THR A 1 87 ? -23.172 -1.674 53.265 1.00 75.88 87 THR A N 1
ATOM 649 C CA . THR A 1 87 ? -22.569 -2.589 54.257 1.00 75.88 87 THR A CA 1
ATOM 650 C C . THR A 1 87 ? -22.948 -2.285 55.709 1.00 75.88 87 THR A C 1
ATOM 652 O O . THR A 1 87 ? -22.786 -3.157 56.565 1.00 75.88 87 THR A O 1
ATOM 655 N N . ALA A 1 88 ? -23.520 -1.114 56.009 1.00 71.06 88 ALA A N 1
ATOM 656 C CA . ALA A 1 88 ? -23.841 -0.695 57.379 1.00 71.06 88 ALA A CA 1
ATOM 657 C C . ALA A 1 88 ? -24.850 -1.612 58.115 1.00 71.06 88 ALA A C 1
ATOM 659 O O . ALA A 1 88 ? -24.935 -1.579 59.341 1.00 71.06 88 ALA A O 1
ATOM 660 N N . GLY A 1 89 ? -25.604 -2.445 57.384 1.00 72.38 89 GLY A N 1
ATOM 661 C CA . GLY A 1 89 ? -26.605 -3.376 57.925 1.00 72.38 89 GLY A CA 1
ATOM 662 C C . GLY A 1 89 ? -26.122 -4.805 58.233 1.00 72.38 89 GLY A C 1
ATOM 663 O O . GLY A 1 89 ? -26.958 -5.655 58.554 1.00 72.38 89 GLY A O 1
ATOM 664 N N . MET A 1 90 ? -24.822 -5.106 58.109 1.00 80.31 90 MET A N 1
ATOM 665 C CA . MET A 1 90 ? -24.272 -6.452 58.360 1.00 80.31 90 MET A CA 1
ATOM 666 C C . MET A 1 90 ? -24.538 -6.941 59.795 1.00 80.31 90 MET A C 1
ATOM 668 O O . MET A 1 90 ? -24.259 -6.239 60.767 1.00 80.31 90 MET A O 1
ATOM 672 N N . LYS A 1 91 ? -25.030 -8.180 59.944 1.00 79.88 91 LYS A N 1
ATOM 673 C CA . LYS A 1 91 ? -25.259 -8.819 61.253 1.00 79.88 91 LYS A CA 1
ATOM 674 C C . LYS A 1 91 ? -24.116 -9.783 61.605 1.00 79.88 91 LYS A C 1
ATOM 676 O O . LYS A 1 91 ? -23.445 -10.288 60.703 1.00 79.88 91 LYS A O 1
ATOM 681 N N . PRO A 1 92 ? -23.901 -10.108 62.896 1.00 72.62 92 PRO A N 1
ATOM 682 C CA . PRO A 1 92 ? -22.900 -11.095 63.297 1.00 72.62 92 PRO A CA 1
ATOM 683 C C . PRO A 1 92 ? -23.107 -12.444 62.590 1.00 72.62 92 PRO A C 1
ATOM 685 O O . PRO A 1 92 ? -24.152 -13.076 62.740 1.00 72.62 92 PRO A O 1
ATOM 688 N N . GLY A 1 93 ? -22.101 -12.878 61.825 1.00 75.19 93 GLY A N 1
ATOM 689 C CA . GLY A 1 93 ? -22.129 -14.108 61.024 1.00 75.19 93 GLY A CA 1
ATOM 690 C C . GLY A 1 93 ? -22.350 -13.904 59.520 1.00 75.19 93 GLY A C 1
ATOM 691 O O . GLY A 1 93 ? -22.132 -14.849 58.762 1.00 75.19 93 GLY A O 1
ATOM 692 N N . ASP A 1 94 ? -22.722 -12.701 59.076 1.00 85.19 94 ASP A N 1
ATOM 693 C CA . ASP A 1 94 ? -22.758 -12.351 57.652 1.00 85.19 94 ASP A CA 1
ATOM 694 C C . ASP A 1 94 ? -21.334 -12.139 57.099 1.00 85.19 94 ASP A C 1
ATOM 696 O O . ASP A 1 94 ? -20.401 -11.827 57.843 1.00 85.19 94 ASP A O 1
ATOM 700 N N . ARG A 1 95 ? -21.157 -12.309 55.783 1.00 89.00 95 ARG A N 1
ATOM 701 C CA . ARG A 1 95 ? -19.890 -12.073 55.072 1.00 89.00 95 ARG A CA 1
ATOM 702 C C . ARG A 1 95 ? -20.111 -11.155 53.875 1.00 89.00 95 ARG A C 1
ATOM 704 O O . ARG A 1 95 ? -21.085 -11.328 53.146 1.00 89.00 95 ARG A O 1
ATOM 711 N N . ALA A 1 96 ? -19.192 -10.226 53.645 1.00 89.31 96 ALA A N 1
ATOM 712 C CA . ALA A 1 96 ? -19.222 -9.286 52.533 1.00 89.31 96 ALA A CA 1
ATOM 713 C C . ALA A 1 96 ? -17.870 -9.246 51.807 1.00 89.31 96 ALA A C 1
ATOM 715 O O . ALA A 1 96 ? -16.816 -9.222 52.442 1.00 89.31 96 ALA A O 1
ATOM 716 N N . GLY A 1 97 ? -17.905 -9.258 50.476 1.00 90.88 97 GLY A N 1
ATOM 717 C CA . GLY A 1 97 ? -16.744 -9.100 49.595 1.00 90.88 97 GLY A CA 1
ATOM 718 C C . GLY A 1 97 ? -17.051 -8.139 48.445 1.00 90.88 97 GLY A C 1
ATOM 719 O O . GLY A 1 97 ? -18.197 -7.711 48.294 1.00 90.88 97 GLY A O 1
ATOM 720 N N . ALA A 1 98 ? -16.047 -7.812 47.632 1.00 91.94 98 ALA A N 1
ATOM 721 C CA . ALA A 1 98 ? -16.215 -6.947 46.467 1.00 91.94 98 ALA A CA 1
ATOM 722 C C . ALA A 1 98 ? -15.406 -7.419 45.250 1.00 91.94 98 ALA A C 1
ATOM 724 O O . ALA A 1 98 ? -14.233 -7.787 45.364 1.00 91.94 98 ALA A O 1
ATOM 725 N N . VAL A 1 99 ? -16.041 -7.334 44.084 1.00 93.38 99 VAL A N 1
ATOM 726 C CA . VAL A 1 99 ? -15.451 -7.392 42.743 1.00 93.38 99 VAL A CA 1
ATOM 727 C C . VAL A 1 99 ? -15.604 -6.006 42.123 1.00 93.38 99 VAL A C 1
ATOM 729 O O . VAL A 1 99 ? -16.689 -5.432 42.196 1.00 93.38 99 VAL A O 1
ATOM 732 N N . VAL A 1 100 ? -14.543 -5.483 41.515 1.00 92.50 100 VAL A N 1
ATOM 733 C CA . VAL A 1 100 ? -14.564 -4.233 40.738 1.00 92.50 100 VAL A CA 1
ATOM 734 C C . VAL A 1 100 ? -14.411 -4.570 39.262 1.00 92.50 100 VAL A C 1
ATOM 736 O O . VAL A 1 100 ? -13.699 -5.521 38.923 1.00 92.50 100 VAL A O 1
ATOM 739 N N . PHE A 1 101 ? -15.073 -3.830 38.374 1.00 92.12 101 PHE A N 1
ATOM 740 C CA . PHE A 1 101 ? -14.980 -4.106 36.944 1.00 92.12 101 PHE A CA 1
ATOM 741 C C . PHE A 1 101 ? -15.166 -2.887 36.039 1.00 92.12 101 PHE A C 1
ATOM 743 O O . PHE A 1 101 ? -15.724 -1.867 36.423 1.00 92.12 101 PHE A O 1
ATOM 750 N N . GLY A 1 102 ? -14.668 -3.059 34.821 1.00 87.75 102 GLY A N 1
ATOM 751 C CA . GLY A 1 102 ? -14.859 -2.224 33.642 1.00 87.75 102 GLY A CA 1
ATOM 752 C C . GLY A 1 102 ? -14.724 -3.146 32.428 1.00 87.75 102 GLY A C 1
ATOM 753 O O . GLY A 1 102 ? -15.350 -4.210 32.394 1.00 87.75 102 GLY A O 1
ATOM 754 N N . ALA A 1 103 ? -13.820 -2.848 31.488 1.00 81.81 103 ALA A N 1
ATOM 755 C CA . ALA A 1 103 ? -13.525 -3.736 30.353 1.00 81.81 103 ALA A CA 1
ATOM 756 C C . ALA A 1 103 ? -12.805 -5.041 30.771 1.00 81.81 103 ALA A C 1
ATOM 758 O O . ALA A 1 103 ? -12.575 -5.936 29.956 1.00 81.81 103 ALA A O 1
ATOM 759 N N . ASN A 1 104 ? -12.407 -5.145 32.040 1.00 88.44 104 ASN A N 1
ATOM 760 C CA . ASN A 1 104 ? -11.964 -6.354 32.729 1.00 88.44 104 ASN A CA 1
ATOM 761 C C . ASN A 1 104 ? -12.505 -6.338 34.170 1.00 88.44 104 ASN A C 1
ATOM 763 O O . ASN A 1 104 ? -12.795 -5.269 34.702 1.00 88.44 104 ASN A O 1
ATOM 767 N N . ALA A 1 105 ? -12.625 -7.507 34.804 1.00 92.62 105 ALA A N 1
ATOM 768 C CA . ALA A 1 105 ? -13.109 -7.649 36.180 1.00 92.62 105 ALA A CA 1
ATOM 769 C C . ALA A 1 105 ? -12.021 -8.218 37.101 1.00 92.62 105 ALA A C 1
ATOM 771 O O . ALA A 1 105 ? -11.279 -9.116 36.698 1.00 92.62 105 ALA A O 1
ATOM 772 N N . ALA A 1 106 ? -11.948 -7.729 38.341 1.00 93.19 106 ALA A N 1
ATOM 773 C CA . ALA A 1 106 ? -10.991 -8.178 39.350 1.00 93.19 106 ALA A CA 1
ATOM 774 C C . ALA A 1 106 ? -11.631 -8.305 40.742 1.00 93.19 106 ALA A C 1
ATOM 776 O O . ALA A 1 106 ? -12.564 -7.588 41.102 1.00 93.19 106 ALA A O 1
ATOM 777 N N . LEU A 1 107 ? -11.119 -9.238 41.547 1.00 92.25 107 LEU A N 1
ATOM 778 C CA . LEU A 1 107 ? -11.580 -9.475 42.913 1.00 92.25 107 LEU A CA 1
ATOM 779 C C . LEU A 1 107 ? -10.779 -8.609 43.893 1.00 92.25 107 LEU A C 1
ATOM 781 O O . LEU A 1 107 ? -9.635 -8.933 44.197 1.00 92.25 107 LEU A O 1
ATOM 785 N N . GLU A 1 108 ? -11.401 -7.558 44.421 1.00 89.81 108 GLU A N 1
ATOM 786 C CA . GLU A 1 108 ? -10.784 -6.644 45.393 1.00 89.81 108 GLU A CA 1
ATOM 787 C C . GLU A 1 108 ? -10.764 -7.252 46.803 1.00 89.81 108 GLU A C 1
ATOM 789 O O . GLU A 1 108 ? -9.776 -7.170 47.533 1.00 89.81 108 GLU A O 1
ATOM 794 N N . ARG A 1 109 ? -11.862 -7.913 47.205 1.00 90.19 109 ARG A N 1
ATOM 795 C CA . ARG A 1 109 ? -11.973 -8.530 48.533 1.00 90.19 109 ARG A CA 1
ATOM 796 C C . ARG A 1 109 ? -12.815 -9.802 48.513 1.00 90.19 109 ARG A C 1
ATOM 798 O O . ARG A 1 109 ? -13.960 -9.795 48.068 1.00 90.19 109 ARG A O 1
ATOM 805 N N . ARG A 1 110 ? -12.274 -10.891 49.070 1.00 89.25 110 ARG A N 1
ATOM 806 C CA . ARG A 1 110 ? -13.037 -12.124 49.346 1.00 89.25 110 ARG A CA 1
ATOM 807 C C . ARG A 1 110 ? -14.082 -11.893 50.453 1.00 89.25 110 ARG A C 1
ATOM 809 O O . ARG A 1 110 ? -13.838 -11.045 51.309 1.00 89.25 110 ARG A O 1
ATOM 816 N N . PRO A 1 111 ? -15.196 -12.653 50.483 1.00 88.06 111 PRO A N 1
ATOM 817 C CA . PRO A 1 111 ? -16.237 -12.480 51.493 1.00 88.06 111 PRO A CA 1
ATOM 818 C C . PRO A 1 111 ? -15.747 -12.747 52.922 1.00 88.06 111 PRO A C 1
ATOM 820 O O . PRO A 1 111 ? -15.464 -13.890 53.286 1.00 88.06 111 PRO A O 1
ATOM 823 N N . ASP A 1 112 ? -15.709 -11.697 53.740 1.00 85.88 112 ASP A N 1
ATOM 824 C CA . ASP A 1 112 ? -15.256 -11.717 55.135 1.00 85.88 112 ASP A CA 1
ATOM 825 C C . ASP A 1 112 ? -16.284 -11.017 56.046 1.00 85.88 112 ASP A C 1
ATOM 827 O O . ASP A 1 112 ? -17.164 -10.288 55.593 1.00 85.88 112 ASP A O 1
ATOM 831 N N . SER A 1 113 ? -16.174 -11.238 57.349 1.00 81.31 113 SER A N 1
ATOM 832 C CA . SER A 1 113 ? -16.972 -10.647 58.430 1.00 81.31 113 SER A CA 1
ATOM 833 C C . SER A 1 113 ? -16.991 -9.110 58.471 1.00 81.31 113 SER A C 1
ATOM 835 O O . SER A 1 113 ? -17.837 -8.529 59.152 1.00 81.31 113 SER A O 1
ATOM 837 N N . ARG A 1 114 ? -16.079 -8.440 57.755 1.00 77.94 114 ARG A N 1
ATOM 838 C CA . ARG A 1 114 ? -16.003 -6.980 57.651 1.00 77.94 114 ARG A CA 1
ATOM 839 C C . ARG A 1 114 ? -15.477 -6.580 56.273 1.00 77.94 114 ARG A C 1
ATOM 841 O O . ARG A 1 114 ? -14.388 -7.000 55.888 1.00 77.94 114 ARG A O 1
ATOM 848 N N . LEU A 1 115 ? -16.219 -5.734 55.559 1.00 78.81 115 LEU A N 1
ATOM 849 C CA . LEU A 1 115 ? -15.782 -5.148 54.292 1.00 78.81 115 LEU A CA 1
ATOM 850 C C . LEU A 1 115 ? -15.326 -3.704 54.528 1.00 78.81 115 LEU A C 1
ATOM 852 O O . LEU A 1 115 ? -16.104 -2.873 54.988 1.00 78.81 115 LEU A O 1
ATOM 856 N N . ALA A 1 116 ? -14.060 -3.421 54.227 1.00 74.12 116 ALA A N 1
ATOM 857 C CA . ALA A 1 116 ? -13.476 -2.086 54.274 1.00 74.12 116 ALA A CA 1
ATOM 858 C C . ALA A 1 116 ? -12.584 -1.905 53.042 1.00 74.12 116 ALA A C 1
ATOM 860 O O . ALA A 1 116 ? -11.631 -2.661 52.855 1.00 74.12 116 ALA A O 1
ATOM 861 N N . ILE A 1 117 ? -12.930 -0.932 52.200 1.00 71.75 117 ILE A N 1
ATOM 862 C CA . ILE A 1 117 ? -12.212 -0.570 50.974 1.00 71.75 117 ILE A CA 1
ATOM 863 C C . ILE A 1 117 ? -12.087 0.951 51.004 1.00 71.75 117 ILE A C 1
ATOM 865 O O . ILE A 1 117 ? -13.100 1.647 50.966 1.00 71.75 117 ILE A O 1
ATOM 869 N N . ALA A 1 118 ? -10.860 1.447 51.161 1.00 68.19 118 ALA A N 1
ATOM 870 C CA . ALA A 1 118 ? -10.561 2.879 51.145 1.00 68.19 118 ALA A CA 1
ATOM 871 C C . ALA A 1 118 ? -10.248 3.357 49.720 1.00 68.19 118 ALA A C 1
ATOM 873 O O . ALA A 1 118 ? -10.750 4.389 49.288 1.00 68.19 118 ALA A O 1
ATOM 874 N N . GLU A 1 119 ? -9.478 2.556 48.983 1.00 75.88 119 GLU A N 1
ATOM 875 C CA . GLU A 1 119 ? -9.085 2.770 47.591 1.00 75.88 119 GLU A CA 1
ATOM 876 C C . GLU A 1 119 ? -9.174 1.437 46.835 1.00 75.88 119 GLU A C 1
ATOM 878 O O . GLU A 1 119 ? -9.158 0.368 47.453 1.00 75.88 119 GLU A O 1
ATOM 883 N N . ILE A 1 120 ? -9.282 1.500 45.507 1.00 78.56 120 ILE A N 1
ATOM 884 C CA . ILE A 1 120 ? -9.253 0.328 44.624 1.00 78.56 120 ILE A CA 1
ATOM 885 C C . ILE A 1 120 ? -7.794 0.035 44.277 1.00 78.56 120 ILE A C 1
ATOM 887 O O . ILE A 1 120 ? -7.109 0.884 43.711 1.00 78.56 120 ILE A O 1
ATOM 891 N N . THR A 1 121 ? -7.324 -1.165 44.607 1.00 80.69 121 THR A N 1
ATOM 892 C CA . THR A 1 121 ? -5.947 -1.611 44.340 1.00 80.69 121 THR A CA 1
ATOM 893 C C . THR A 1 121 ? -5.817 -2.413 43.045 1.00 80.69 121 THR A C 1
ATOM 895 O O . THR A 1 121 ? -4.711 -2.577 42.529 1.00 80.69 121 THR A O 1
ATOM 898 N N . SER A 1 122 ? -6.929 -2.906 42.493 1.00 82.88 122 SER A N 1
ATOM 899 C CA . SER A 1 122 ? -6.945 -3.654 41.234 1.00 82.88 122 SER A CA 1
ATOM 900 C C . SER A 1 122 ? -6.871 -2.760 39.986 1.00 82.88 122 SER A C 1
ATOM 902 O O . SER A 1 122 ? -7.506 -1.713 39.887 1.00 82.88 122 SER A O 1
ATOM 904 N N . THR A 1 123 ? -6.101 -3.197 38.983 1.00 84.75 123 THR A N 1
ATOM 905 C CA . THR A 1 123 ? -5.980 -2.496 37.694 1.00 84.75 123 THR A CA 1
ATOM 906 C C . THR A 1 123 ? -7.183 -2.797 36.796 1.00 84.75 123 THR A C 1
ATOM 908 O O . THR A 1 123 ? -7.269 -3.857 36.169 1.00 84.75 123 THR A O 1
ATOM 911 N N . ILE A 1 124 ? -8.114 -1.848 36.722 1.00 84.56 124 ILE A N 1
ATOM 912 C CA . ILE A 1 124 ? -9.299 -1.901 35.860 1.00 84.56 124 ILE A CA 1
ATOM 913 C C . ILE A 1 124 ? -9.136 -0.919 34.695 1.00 84.56 124 ILE A C 1
ATOM 915 O O . ILE A 1 124 ? -8.681 0.205 34.892 1.00 84.56 124 ILE A O 1
ATOM 919 N N . ARG A 1 125 ? -9.527 -1.339 33.488 1.00 80.31 125 ARG A N 1
ATOM 920 C CA . ARG A 1 125 ? -9.678 -0.471 32.311 1.00 80.31 125 ARG A CA 1
ATOM 921 C C . ARG A 1 125 ? -11.086 0.149 32.305 1.00 80.31 125 ARG A C 1
ATOM 923 O O . ARG A 1 125 ? -12.042 -0.611 32.110 1.00 80.31 125 ARG A O 1
ATOM 930 N N . PRO A 1 126 ? -11.253 1.464 32.552 1.00 75.00 126 PRO A N 1
ATOM 931 C CA . PRO A 1 126 ? -12.567 2.112 32.627 1.00 75.00 126 PRO A CA 1
ATOM 932 C C . PRO A 1 126 ? -13.228 2.347 31.257 1.00 75.00 126 PRO A C 1
ATOM 934 O O . PRO A 1 126 ? -14.387 2.747 31.203 1.00 75.00 126 PRO A O 1
ATOM 937 N N . GLU A 1 127 ? -12.523 2.084 30.151 1.00 70.75 127 GLU A N 1
ATOM 938 C CA . GLU A 1 127 ? -12.957 2.345 28.768 1.00 70.75 127 GLU A CA 1
ATOM 939 C C . GLU A 1 127 ? -14.049 1.380 28.239 1.00 70.75 127 GLU A C 1
ATOM 941 O O . GLU A 1 127 ? -14.330 1.356 27.040 1.00 70.75 127 GLU A O 1
ATOM 946 N N . GLY A 1 128 ? -14.633 0.553 29.108 1.00 76.25 128 GLY A N 1
ATOM 947 C CA . GLY A 1 128 ? -15.665 -0.435 28.792 1.00 76.25 128 GLY A CA 1
ATOM 948 C C . GLY A 1 128 ? -16.285 -1.042 30.055 1.00 76.25 128 GLY A C 1
ATOM 949 O O . GLY A 1 128 ? -15.803 -0.790 31.161 1.00 76.25 128 GLY A O 1
ATOM 950 N N . SER A 1 129 ? -17.294 -1.895 29.882 1.00 85.25 129 SER A N 1
ATOM 951 C CA . SER A 1 129 ? -18.042 -2.573 30.945 1.00 85.25 129 SER A CA 1
ATOM 952 C C . SER A 1 129 ? -18.378 -4.010 30.528 1.00 85.25 129 SER A C 1
ATOM 954 O O . SER A 1 129 ? -19.014 -4.257 29.498 1.00 85.25 129 SER A O 1
ATOM 956 N N . ASN A 1 130 ? -17.923 -4.990 31.317 1.00 89.81 130 ASN A N 1
ATOM 957 C CA . ASN A 1 130 ? -18.180 -6.421 31.121 1.00 89.81 130 ASN A CA 1
ATOM 958 C C . ASN A 1 130 ? -18.839 -7.040 32.367 1.00 89.81 130 ASN A C 1
ATOM 960 O O . ASN A 1 130 ? -18.196 -7.686 33.203 1.00 89.81 130 ASN A O 1
ATOM 964 N N . ILE A 1 131 ? -20.153 -6.832 32.467 1.00 92.62 131 ILE A N 1
ATOM 965 C CA . ILE A 1 131 ? -21.002 -7.309 33.566 1.00 92.62 131 ILE A CA 1
ATOM 966 C C . ILE A 1 131 ? -20.989 -8.850 33.664 1.00 92.62 131 ILE A C 1
ATOM 968 O O . ILE A 1 131 ? -20.957 -9.390 34.768 1.00 92.62 131 ILE A O 1
ATOM 972 N N . GLU A 1 132 ? -20.956 -9.579 32.541 1.00 93.38 132 GLU A N 1
ATOM 973 C CA . GLU A 1 132 ? -20.910 -11.055 32.518 1.00 93.38 132 GLU A CA 1
ATOM 974 C C . GLU A 1 132 ? -19.665 -11.596 33.240 1.00 93.38 132 GLU A C 1
ATOM 976 O O . GLU A 1 132 ? -19.775 -12.428 34.145 1.00 93.38 132 GLU A O 1
ATOM 981 N N . ALA A 1 133 ? -18.477 -11.097 32.883 1.00 92.75 133 ALA A N 1
ATOM 982 C CA . ALA A 1 133 ? -17.222 -11.507 33.508 1.00 92.75 133 ALA A CA 1
ATOM 983 C C . ALA A 1 133 ? -17.187 -11.155 35.006 1.00 92.75 133 ALA A C 1
ATOM 985 O O . ALA A 1 133 ? -16.707 -11.950 35.821 1.00 92.75 133 ALA A O 1
ATOM 986 N N . ALA A 1 134 ? -17.738 -9.996 35.377 1.00 94.69 134 ALA A N 1
ATOM 987 C CA . ALA A 1 134 ? -17.815 -9.542 36.761 1.00 94.69 134 ALA A CA 1
ATOM 988 C C . ALA A 1 134 ? -18.755 -10.409 37.615 1.00 94.69 134 ALA A C 1
ATOM 990 O O . ALA A 1 134 ? -18.354 -10.876 38.685 1.00 94.69 134 ALA A O 1
ATOM 991 N N . LEU A 1 135 ? -19.969 -10.695 37.127 1.00 95.19 135 LEU A N 1
ATOM 992 C CA . LEU A 1 135 ? -20.928 -11.588 37.787 1.00 95.19 135 LEU A CA 1
ATOM 993 C C . LEU A 1 135 ? -20.370 -13.011 37.928 1.00 95.19 135 LEU A C 1
ATOM 995 O O . LEU A 1 135 ? -20.502 -13.612 38.996 1.00 95.19 135 LEU A O 1
ATOM 999 N N . ARG A 1 136 ? -19.682 -13.531 36.901 1.00 95.12 136 ARG A N 1
ATOM 1000 C CA . ARG A 1 136 ? -19.042 -14.857 36.930 1.00 95.12 136 ARG A CA 1
ATOM 1001 C C . ARG A 1 136 ? -17.974 -14.945 38.012 1.00 95.12 136 ARG A C 1
ATOM 1003 O O . ARG A 1 136 ? -17.981 -15.877 38.821 1.00 95.12 136 ARG A O 1
ATOM 1010 N N . LEU A 1 137 ? -17.071 -13.963 38.050 1.00 95.19 137 LEU A N 1
ATOM 1011 C CA . LEU A 1 137 ? -16.011 -13.888 39.051 1.00 95.19 137 LEU A CA 1
ATOM 1012 C C . LEU A 1 137 ? -16.606 -13.774 40.462 1.00 95.19 137 LEU A C 1
ATOM 1014 O O . LEU A 1 137 ? -16.234 -14.543 41.351 1.00 95.19 137 LEU A O 1
ATOM 1018 N N . ALA A 1 138 ? -17.590 -12.891 40.645 1.00 94.19 138 ALA A N 1
ATOM 1019 C CA . ALA A 1 138 ? -18.283 -12.685 41.911 1.00 94.19 138 ALA A CA 1
ATOM 1020 C C . ALA A 1 138 ? -18.982 -13.958 42.416 1.00 94.19 138 ALA A C 1
ATOM 1022 O O . ALA A 1 138 ? -18.791 -14.347 43.571 1.00 94.19 138 ALA A O 1
ATOM 1023 N N . ARG A 1 139 ? -19.721 -14.657 41.543 1.00 93.56 139 ARG A N 1
ATOM 1024 C CA . ARG A 1 139 ? -20.386 -15.933 41.847 1.00 93.56 139 ARG A CA 1
ATOM 1025 C C . ARG A 1 139 ? -19.384 -17.019 42.242 1.00 93.56 139 ARG A C 1
ATOM 1027 O O . ARG A 1 139 ? -19.621 -17.729 43.217 1.00 93.56 139 ARG A O 1
ATOM 1034 N N . SER A 1 140 ? -18.255 -17.115 41.535 1.00 92.12 140 SER A N 1
ATOM 1035 C CA . SER A 1 140 ? -17.208 -18.114 41.806 1.00 92.12 140 SER A CA 1
ATOM 1036 C C . SER A 1 140 ? -16.502 -17.923 43.157 1.00 92.12 140 SER A C 1
ATOM 1038 O O . SER A 1 140 ? -16.036 -18.894 43.752 1.00 92.12 140 SER A O 1
ATOM 1040 N N . ALA A 1 141 ? -16.444 -16.684 43.654 1.00 91.81 141 ALA A N 1
ATOM 1041 C CA . ALA A 1 141 ? -15.759 -16.317 44.891 1.00 91.81 141 ALA A CA 1
ATOM 1042 C C . ALA A 1 141 ? -16.677 -16.288 46.133 1.00 91.81 141 ALA A C 1
ATOM 1044 O O . ALA A 1 141 ? -16.198 -16.028 47.242 1.00 91.81 141 ALA A O 1
ATOM 1045 N N . LEU A 1 142 ? -17.977 -16.571 45.982 1.00 89.50 142 LEU A N 1
ATOM 1046 C CA . LEU A 1 142 ? -18.896 -16.755 47.108 1.00 89.50 142 LEU A CA 1
ATOM 1047 C C . LEU A 1 142 ? -18.670 -18.114 47.808 1.00 89.50 142 LEU A C 1
ATOM 1049 O O . LEU A 1 142 ? -18.491 -19.132 47.137 1.00 89.50 142 LEU A O 1
ATOM 1053 N N . PRO A 1 143 ? -18.728 -18.178 49.155 1.00 85.62 143 PRO A N 1
ATOM 1054 C CA . PRO A 1 143 ? -18.691 -19.448 49.877 1.00 85.62 143 PRO A CA 1
ATOM 1055 C C . PRO A 1 143 ? -19.921 -20.296 49.530 1.00 85.62 143 PRO A C 1
ATOM 1057 O O . PRO A 1 143 ? -21.017 -19.766 49.369 1.00 85.62 143 PRO A O 1
ATOM 1060 N N . ARG A 1 144 ? -19.751 -21.622 49.452 1.00 79.44 144 ARG A N 1
ATOM 1061 C CA . ARG A 1 144 ? -20.845 -22.565 49.142 1.00 79.44 144 ARG A CA 1
ATOM 1062 C C . ARG A 1 144 ? -21.847 -22.749 50.289 1.00 79.44 144 ARG A C 1
ATOM 1064 O O . ARG A 1 144 ? -22.953 -23.220 50.047 1.00 79.44 144 ARG A O 1
ATOM 1071 N N . ASP A 1 145 ? -21.467 -22.363 51.504 1.00 73.25 145 ASP A N 1
ATOM 1072 C CA . ASP A 1 145 ? -22.296 -22.478 52.702 1.00 73.25 145 ASP A CA 1
ATOM 1073 C C . ASP A 1 145 ? -23.124 -21.208 52.937 1.00 73.25 145 ASP A C 1
ATOM 1075 O O . ASP A 1 145 ? -22.583 -20.101 52.975 1.00 73.25 145 ASP A O 1
ATOM 1079 N N . GLY A 1 146 ? -24.419 -21.383 53.202 1.00 75.19 146 GLY A N 1
ATOM 1080 C CA . GLY A 1 146 ? -25.331 -20.297 53.567 1.00 75.19 146 GLY A CA 1
ATOM 1081 C C . GLY A 1 146 ? -26.108 -19.706 52.389 1.00 75.19 146 GLY A C 1
ATOM 1082 O O . GLY A 1 146 ? -26.139 -20.260 51.292 1.00 75.19 146 GLY A O 1
ATOM 1083 N N . SER A 1 147 ? -26.792 -18.586 52.632 1.00 83.81 147 SER A N 1
ATOM 1084 C CA . SER A 1 147 ? -27.532 -17.873 51.583 1.00 83.81 147 SER A CA 1
ATOM 1085 C C . SER A 1 147 ? -26.556 -16.996 50.794 1.00 83.81 147 SER A C 1
ATOM 1087 O O . SER A 1 147 ? -25.725 -16.306 51.385 1.00 83.81 147 SER A O 1
ATOM 1089 N N . ARG A 1 148 ? -26.660 -17.013 49.462 1.00 88.62 148 ARG A N 1
ATOM 1090 C CA . ARG A 1 148 ? -25.723 -16.361 48.536 1.00 88.62 148 ARG A CA 1
ATOM 1091 C C . ARG A 1 148 ? -26.409 -15.237 47.760 1.00 88.62 148 ARG A C 1
ATOM 1093 O O . ARG A 1 148 ? -27.496 -15.440 47.219 1.00 88.62 148 ARG A O 1
ATOM 1100 N N . ARG A 1 149 ? -25.779 -14.063 47.693 1.00 90.50 149 ARG A N 1
ATOM 1101 C CA . ARG A 1 149 ? -26.338 -12.869 47.043 1.00 90.50 149 ARG A CA 1
ATOM 1102 C C . ARG A 1 149 ? -25.251 -12.062 46.335 1.00 90.50 149 ARG A C 1
ATOM 1104 O O . ARG A 1 149 ? -24.162 -11.876 46.875 1.00 90.50 149 ARG A O 1
ATOM 1111 N N . LEU A 1 150 ? -25.565 -11.573 45.144 1.00 92.94 150 LEU A N 1
ATOM 1112 C CA . LEU A 1 150 ? -24.782 -10.587 44.407 1.00 92.94 150 LEU A CA 1
ATOM 1113 C C . LEU A 1 150 ? -25.520 -9.247 44.466 1.00 92.94 150 LEU A C 1
ATOM 1115 O O . LEU A 1 150 ? -26.748 -9.231 44.427 1.00 92.94 150 LEU A O 1
ATOM 1119 N N . VAL A 1 151 ? -24.785 -8.142 44.571 1.00 91.75 151 VAL A N 1
ATOM 1120 C CA . VAL A 1 151 ? -25.345 -6.783 44.509 1.00 91.75 151 VAL A CA 1
ATOM 1121 C C . VAL A 1 151 ? -24.594 -6.017 43.429 1.00 91.75 151 VAL A C 1
ATOM 1123 O O . VAL A 1 151 ? -23.425 -5.683 43.619 1.00 91.75 151 VAL A O 1
ATOM 1126 N N . LEU A 1 152 ? -25.244 -5.776 42.293 1.00 92.19 152 LEU A N 1
ATOM 1127 C CA . LEU A 1 152 ? -24.669 -5.080 41.144 1.00 92.19 152 LEU A CA 1
ATOM 1128 C C . LEU A 1 152 ? -24.862 -3.563 41.280 1.00 92.19 152 LEU A C 1
ATOM 1130 O O . LEU A 1 152 ? -25.991 -3.089 41.399 1.00 92.19 152 LEU A O 1
ATOM 1134 N N . LEU A 1 153 ? -23.762 -2.811 41.240 1.00 89.12 153 LEU A N 1
ATOM 1135 C CA . LEU A 1 153 ? -23.731 -1.352 41.127 1.00 89.12 153 LEU A CA 1
ATOM 1136 C C . LEU A 1 153 ? -23.233 -1.032 39.712 1.00 89.12 153 LEU A C 1
ATOM 1138 O O . LEU A 1 153 ? -22.030 -1.051 39.483 1.00 89.12 153 LEU A O 1
ATOM 1142 N N . SER A 1 154 ? -24.143 -0.804 38.765 1.00 87.25 154 SER A N 1
ATOM 1143 C CA . SER A 1 154 ? -23.842 -0.488 37.357 1.00 87.25 154 SER A CA 1
ATOM 1144 C C . SER A 1 154 ? -25.016 0.282 36.744 1.00 87.25 154 SER A C 1
ATOM 1146 O O . SER A 1 154 ? -26.138 0.189 37.251 1.00 87.25 154 SER A O 1
ATOM 1148 N N . ASP A 1 155 ? -24.785 1.011 35.650 1.00 81.25 155 ASP A N 1
ATOM 1149 C CA . ASP A 1 155 ? -25.855 1.618 34.849 1.00 81.25 155 ASP A CA 1
ATOM 1150 C C . ASP A 1 155 ? -26.589 0.589 33.963 1.00 81.25 155 ASP A C 1
ATOM 1152 O O . ASP A 1 155 ? -27.640 0.901 33.401 1.00 81.25 155 ASP A O 1
ATOM 1156 N N . GLY A 1 156 ? -26.080 -0.647 33.884 1.00 83.88 156 GLY A N 1
ATOM 1157 C CA . GLY A 1 156 ? -26.659 -1.749 33.118 1.00 83.88 156 GLY A CA 1
ATOM 1158 C C . GLY A 1 156 ? -26.181 -1.848 31.672 1.00 83.88 156 GLY A C 1
ATOM 1159 O O . GLY A 1 156 ? -26.689 -2.700 30.943 1.00 83.88 156 GLY A O 1
ATOM 1160 N N . ARG A 1 157 ? -25.232 -1.010 31.237 1.00 82.31 157 ARG A N 1
ATOM 1161 C CA . ARG A 1 157 ? -24.780 -0.947 29.843 1.00 82.31 157 ARG A CA 1
ATOM 1162 C C . ARG A 1 157 ? -23.468 -1.677 29.632 1.00 82.31 157 ARG A C 1
ATOM 1164 O O . ARG A 1 157 ? -22.385 -1.124 29.719 1.00 82.31 157 ARG A O 1
ATOM 1171 N N . GLN A 1 158 ? -23.592 -2.945 29.275 1.00 81.31 158 GLN A N 1
ATOM 1172 C CA . GLN A 1 158 ? -22.458 -3.786 28.926 1.00 81.31 158 GLN A CA 1
ATOM 1173 C C . GLN A 1 158 ? -21.939 -3.468 27.509 1.00 81.31 158 GLN A C 1
ATOM 1175 O O . GLN A 1 158 ? -22.712 -3.480 26.548 1.00 81.31 158 GLN A O 1
ATOM 1180 N N . THR A 1 159 ? -20.632 -3.228 27.357 1.00 74.88 159 THR A N 1
ATOM 1181 C CA . THR A 1 159 ? -19.973 -3.082 26.042 1.00 74.88 159 THR A CA 1
ATOM 1182 C C . THR A 1 159 ? -19.395 -4.383 25.498 1.00 74.88 159 THR A C 1
ATOM 1184 O O . THR A 1 159 ? -19.111 -4.444 24.303 1.00 74.88 159 THR A O 1
ATOM 1187 N N . ALA A 1 160 ? -19.183 -5.389 26.354 1.00 76.56 160 ALA A N 1
ATOM 1188 C CA . ALA A 1 160 ? -18.692 -6.708 25.955 1.00 76.56 160 ALA A CA 1
ATOM 1189 C C . ALA A 1 160 ? -19.288 -7.835 26.817 1.00 76.56 160 ALA A C 1
ATOM 1191 O O . ALA A 1 160 ? -19.226 -7.755 28.047 1.00 76.56 160 ALA A O 1
ATOM 1192 N N . GLY A 1 161 ? -19.815 -8.892 26.192 1.00 82.50 161 GLY A N 1
ATOM 1193 C CA . GLY A 1 161 ? -20.458 -10.051 26.838 1.00 82.50 161 GLY A CA 1
ATOM 1194 C C . GLY A 1 161 ? -21.977 -9.927 27.071 1.00 82.50 161 GLY A C 1
ATOM 1195 O O . GLY A 1 161 ? -22.612 -8.956 26.668 1.00 82.50 161 GLY A O 1
ATOM 1196 N N . GLU A 1 162 ? -22.567 -10.914 27.756 1.00 87.44 162 GLU A N 1
ATOM 1197 C CA . GLU A 1 162 ? -24.023 -11.089 27.920 1.00 87.44 162 GLU A CA 1
ATOM 1198 C C . GLU A 1 162 ? -24.439 -11.387 29.382 1.00 87.44 162 GLU A C 1
ATOM 1200 O O . GLU A 1 162 ? -24.517 -12.538 29.819 1.00 87.44 162 GLU A O 1
ATOM 1205 N N . ALA A 1 163 ? -24.758 -10.346 30.162 1.00 89.75 163 ALA A N 1
ATOM 1206 C CA . ALA A 1 163 ? -25.090 -10.457 31.590 1.00 89.75 163 ALA A CA 1
ATOM 1207 C C . ALA A 1 163 ? -26.256 -11.413 31.911 1.00 89.75 163 ALA A C 1
ATOM 1209 O O . ALA A 1 163 ? -26.206 -12.118 32.923 1.00 89.75 163 ALA A O 1
ATOM 1210 N N . GLN A 1 164 ? -27.291 -11.477 31.061 1.00 89.94 164 GLN A N 1
ATOM 1211 C CA . GLN A 1 164 ? -28.441 -12.368 31.289 1.00 89.94 164 GLN A CA 1
ATOM 1212 C C . GLN A 1 164 ? -28.043 -13.850 31.316 1.00 89.94 164 GLN A C 1
ATOM 1214 O O . GLN A 1 164 ? -28.613 -14.628 32.083 1.00 89.94 164 GLN A O 1
ATOM 1219 N N . ARG A 1 165 ? -27.021 -14.241 30.543 1.00 91.06 165 ARG A N 1
ATOM 1220 C CA . ARG A 1 165 ? -26.505 -15.614 30.521 1.00 91.06 165 ARG A CA 1
ATOM 1221 C C . ARG A 1 165 ? -25.940 -16.016 31.884 1.00 91.06 165 ARG A C 1
ATOM 1223 O O . ARG A 1 165 ? -26.234 -17.097 32.389 1.00 91.06 165 ARG A O 1
ATOM 1230 N N . GLU A 1 166 ? -25.172 -15.129 32.515 1.00 93.12 166 GLU A N 1
ATOM 1231 C CA . GLU A 1 166 ? -24.616 -15.374 33.850 1.00 93.12 166 GLU A CA 1
ATOM 1232 C C . GLU A 1 166 ? -25.681 -15.252 34.956 1.00 93.12 166 GLU A C 1
ATOM 1234 O O . GLU A 1 166 ? -25.612 -15.980 35.946 1.00 93.12 166 GLU A O 1
ATOM 1239 N N . ALA A 1 167 ? -26.723 -14.431 34.765 1.00 92.38 167 ALA A N 1
ATOM 1240 C CA . ALA A 1 167 ? -27.888 -14.406 35.654 1.00 92.38 167 ALA A CA 1
ATOM 1241 C C . ALA A 1 167 ? -28.664 -15.735 35.650 1.00 92.38 167 ALA A C 1
ATOM 1243 O O . ALA A 1 167 ? -29.040 -16.219 36.717 1.00 92.38 167 ALA A O 1
ATOM 1244 N N . ALA A 1 168 ? -28.833 -16.382 34.492 1.00 92.00 168 ALA A N 1
ATOM 1245 C CA . ALA A 1 168 ? -29.434 -17.715 34.416 1.00 92.00 168 ALA A CA 1
ATOM 1246 C C . ALA A 1 168 ? -28.601 -18.773 35.173 1.00 92.00 168 ALA A C 1
ATOM 1248 O O . ALA A 1 168 ? -29.158 -19.590 35.912 1.00 92.00 168 ALA A O 1
ATOM 1249 N N . PHE A 1 169 ? -27.265 -18.725 35.074 1.00 92.12 169 PHE A N 1
ATOM 1250 C CA . PHE A 1 169 ? -26.380 -19.586 35.873 1.00 92.12 169 PHE A CA 1
ATOM 1251 C C . PHE A 1 169 ? -26.450 -19.279 37.379 1.00 92.12 169 PHE A C 1
ATOM 1253 O O . PHE A 1 169 ? -26.445 -20.203 38.194 1.00 92.12 169 PHE A O 1
ATOM 1260 N N . ALA A 1 170 ? -26.558 -18.005 37.769 1.00 91.56 170 ALA A N 1
ATOM 1261 C CA . ALA A 1 170 ? -26.753 -17.607 39.162 1.00 91.56 170 ALA A CA 1
ATOM 1262 C C . ALA A 1 170 ? -28.083 -18.141 39.728 1.00 91.56 170 ALA A C 1
ATOM 1264 O O . ALA A 1 170 ? -28.086 -18.740 40.807 1.00 91.56 170 ALA A O 1
ATOM 1265 N N . ALA A 1 171 ? -29.180 -18.019 38.973 1.00 89.75 171 ALA A N 1
ATOM 1266 C CA . ALA A 1 171 ? -30.497 -18.539 39.341 1.00 89.75 171 ALA A CA 1
ATOM 1267 C C . ALA A 1 171 ? -30.489 -20.066 39.537 1.00 89.75 171 ALA A C 1
ATOM 1269 O O . ALA A 1 171 ? -30.993 -20.555 40.549 1.00 89.75 171 ALA A O 1
ATOM 1270 N N . ALA A 1 172 ? -29.855 -20.816 38.626 1.00 88.81 172 ALA A N 1
ATOM 1271 C CA . ALA A 1 172 ? -29.716 -22.273 38.727 1.00 88.81 172 ALA A CA 1
ATOM 1272 C C . ALA A 1 172 ? -28.944 -22.724 39.985 1.00 88.81 172 ALA A C 1
ATOM 1274 O O . ALA A 1 172 ? -29.196 -23.799 40.527 1.00 88.81 172 ALA A O 1
ATOM 1275 N N . GLU A 1 173 ? -28.033 -21.887 40.485 1.00 88.00 173 GLU A N 1
ATOM 1276 C CA . GLU A 1 173 ? -27.299 -22.101 41.735 1.00 88.00 173 GLU A CA 1
ATOM 1277 C C . GLU A 1 173 ? -27.997 -21.519 42.987 1.00 88.00 173 GLU A C 1
ATOM 1279 O O . GLU A 1 173 ? -27.462 -21.617 44.098 1.00 88.00 173 GLU A O 1
ATOM 1284 N N . GLY A 1 174 ? -29.177 -20.905 42.847 1.00 85.88 174 GLY A N 1
ATOM 1285 C CA . GLY A 1 174 ? -29.890 -20.241 43.944 1.00 85.88 174 GLY A CA 1
ATOM 1286 C C . GLY A 1 174 ? -29.210 -18.961 44.451 1.00 85.88 174 GLY A C 1
ATOM 1287 O O . GLY A 1 174 ? -29.430 -18.555 45.594 1.00 85.88 174 GLY A O 1
ATOM 1288 N N . VAL A 1 175 ? -28.362 -18.336 43.629 1.00 90.19 175 VAL A N 1
ATOM 1289 C CA . VAL A 1 175 ? -27.706 -17.053 43.910 1.00 90.19 175 VAL A CA 1
ATOM 1290 C C . VAL A 1 175 ? -28.574 -15.926 43.354 1.00 90.19 175 VAL A C 1
ATOM 1292 O O . VAL A 1 175 ? -28.802 -15.854 42.149 1.00 90.19 175 VAL A O 1
ATOM 1295 N N . ARG A 1 176 ? -29.050 -15.031 44.225 1.00 90.81 176 ARG A N 1
ATOM 1296 C CA . ARG A 1 176 ? -29.900 -13.896 43.816 1.00 90.81 176 ARG A CA 1
ATOM 1297 C C . ARG A 1 176 ? -29.044 -12.696 43.415 1.00 90.81 176 ARG A C 1
ATOM 1299 O O . ARG A 1 176 ? -28.061 -12.419 44.106 1.00 90.81 176 ARG A O 1
ATOM 1306 N N . ILE A 1 177 ? -29.416 -11.991 42.347 1.00 93.38 177 ILE A N 1
ATOM 1307 C CA . ILE A 1 177 ? -28.772 -10.746 41.908 1.00 93.38 177 ILE A CA 1
ATOM 1308 C C . ILE A 1 177 ? -29.703 -9.582 42.244 1.00 93.38 177 ILE A C 1
ATOM 1310 O O . ILE A 1 177 ? -30.726 -9.383 41.594 1.00 93.38 177 ILE A O 1
ATOM 1314 N N . ASP A 1 178 ? -29.332 -8.809 43.257 1.00 91.38 178 ASP A N 1
ATOM 1315 C CA . ASP A 1 178 ? -29.936 -7.507 43.515 1.00 91.38 178 ASP A CA 1
ATOM 1316 C C . ASP A 1 178 ? -29.205 -6.425 42.701 1.00 91.38 178 ASP A C 1
ATOM 1318 O O . ASP A 1 178 ? -28.006 -6.542 42.428 1.00 91.38 178 ASP A O 1
ATOM 1322 N N . VAL A 1 179 ? -29.900 -5.343 42.354 1.00 89.88 179 VAL A N 1
ATOM 1323 C CA . VAL A 1 179 ? -29.321 -4.194 41.636 1.00 89.88 179 VAL A CA 1
ATOM 1324 C C . VAL A 1 179 ? -29.485 -2.930 42.468 1.00 89.88 179 VAL A C 1
ATOM 1326 O O . VAL A 1 179 ? -30.599 -2.582 42.848 1.00 89.88 179 VAL A O 1
ATOM 1329 N N . ALA A 1 180 ? -28.393 -2.211 42.712 1.00 85.06 180 ALA A N 1
ATOM 1330 C CA . ALA A 1 180 ? -28.417 -0.921 43.390 1.00 85.06 180 ALA A CA 1
ATOM 1331 C C . ALA A 1 180 ? -28.589 0.227 42.378 1.00 85.06 180 ALA A C 1
ATOM 1333 O O . ALA A 1 180 ? -27.763 0.407 41.482 1.00 85.06 180 ALA A O 1
ATOM 1334 N N . MET A 1 181 ? -29.654 1.022 42.527 1.00 75.44 181 MET A N 1
ATOM 1335 C CA . MET A 1 181 ? -29.947 2.176 41.665 1.00 75.44 181 MET A CA 1
ATOM 1336 C C . MET A 1 181 ? -29.884 3.500 42.450 1.00 75.44 181 MET A C 1
ATOM 1338 O O . MET A 1 181 ? -30.293 3.554 43.614 1.00 75.44 181 MET A O 1
ATOM 1342 N N . PRO A 1 182 ? -29.428 4.606 41.831 1.00 64.12 182 PRO A N 1
ATOM 1343 C CA . PRO A 1 182 ? -29.432 5.916 42.460 1.00 64.12 182 PRO A CA 1
ATOM 1344 C C . PRO A 1 182 ? -30.848 6.511 42.411 1.00 64.12 182 PRO A C 1
ATOM 1346 O O . PRO A 1 182 ? -31.648 6.196 41.524 1.00 64.12 182 PRO A O 1
ATOM 1349 N N . ARG A 1 183 ? -31.170 7.408 43.350 1.00 55.56 183 ARG A N 1
ATOM 1350 C CA . ARG A 1 183 ? -32.425 8.175 43.285 1.00 55.56 183 ARG A CA 1
ATOM 1351 C C . ARG A 1 183 ? -32.412 9.128 42.087 1.00 55.56 183 ARG A C 1
ATOM 1353 O O . ARG A 1 183 ? -31.388 9.723 41.757 1.00 55.56 183 ARG A O 1
ATOM 1360 N N . GLU A 1 184 ? -33.578 9.306 41.471 1.00 46.16 184 GLU A N 1
ATOM 1361 C CA . GLU A 1 184 ? -33.788 10.320 40.436 1.00 46.16 184 GLU A CA 1
ATOM 1362 C C . GLU A 1 184 ? -33.497 11.719 41.008 1.00 46.16 184 GLU A C 1
ATOM 1364 O O . GLU A 1 184 ? -34.112 12.135 41.987 1.00 46.16 184 GLU A O 1
ATOM 1369 N N . GLY A 1 185 ? -32.527 12.424 40.417 1.00 44.16 185 GLY A N 1
ATOM 1370 C CA . GLY A 1 185 ? -32.140 13.784 40.815 1.00 44.16 185 GLY A CA 1
ATOM 1371 C C . GLY A 1 185 ? -30.661 14.108 40.585 1.00 44.16 185 GLY A C 1
ATOM 1372 O O . GLY A 1 185 ? -30.340 15.198 40.123 1.00 44.16 185 GLY A O 1
ATOM 1373 N N . SER A 1 186 ? -29.753 13.156 40.815 1.00 42.44 186 SER A N 1
ATOM 1374 C CA . SER A 1 186 ? -28.299 13.370 40.685 1.00 42.44 186 SER A CA 1
ATOM 1375 C C . SER A 1 186 ? -27.777 13.142 39.259 1.00 42.44 186 SER A C 1
ATOM 1377 O O . SER A 1 186 ? -26.902 12.310 39.041 1.00 42.44 186 SER A O 1
ATOM 1379 N N . ARG A 1 187 ? -28.300 13.874 38.266 1.00 51.19 187 ARG A N 1
ATOM 1380 C CA . ARG A 1 187 ? -27.678 13.918 36.929 1.00 51.19 187 ARG A CA 1
ATOM 1381 C C . ARG A 1 187 ? -26.556 14.953 36.925 1.00 51.19 187 ARG A C 1
ATOM 1383 O O . ARG A 1 187 ? -26.813 16.118 37.205 1.00 51.19 187 ARG A O 1
ATOM 1390 N N . ILE A 1 188 ? -25.338 14.536 36.578 1.00 49.16 188 ILE A N 1
ATOM 1391 C CA . ILE A 1 188 ? -24.247 15.449 36.210 1.00 49.16 188 ILE A CA 1
ATOM 1392 C C . ILE A 1 188 ? -24.360 15.704 34.699 1.00 49.16 188 ILE A C 1
ATOM 1394 O O . ILE A 1 188 ? -24.151 14.757 33.934 1.00 49.16 188 ILE A O 1
ATOM 1398 N N . PRO A 1 189 ? -24.670 16.935 34.252 1.00 50.59 189 PRO A N 1
ATOM 1399 C CA . PRO A 1 189 ? -24.761 17.241 32.833 1.00 50.59 189 PRO A CA 1
ATOM 1400 C C . PRO A 1 189 ? -23.408 17.175 32.145 1.00 50.59 189 PRO A C 1
ATOM 1402 O O . PRO A 1 189 ? -22.443 17.799 32.580 1.00 50.59 189 PRO A O 1
ATOM 1405 N N . ARG A 1 190 ? -23.396 16.473 31.017 1.00 65.56 190 ARG A N 1
ATOM 1406 C CA . ARG A 1 190 ? -22.341 16.475 29.991 1.00 65.56 190 ARG A CA 1
ATOM 1407 C C . ARG A 1 190 ? -23.067 16.708 28.651 1.00 65.56 190 ARG A C 1
ATOM 1409 O O . ARG A 1 190 ? -24.275 16.496 28.613 1.00 65.56 190 ARG A O 1
ATOM 1416 N N . ASN A 1 191 ? -22.536 17.171 27.518 1.00 74.56 191 ASN A N 1
ATOM 1417 C CA . ASN A 1 191 ? -21.173 17.362 27.016 1.00 74.56 191 ASN A CA 1
ATOM 1418 C C . ASN A 1 191 ? -20.422 16.062 26.686 1.00 74.56 191 ASN A C 1
ATOM 1420 O O . ASN A 1 191 ? -19.510 15.656 27.392 1.00 74.56 191 ASN A O 1
ATOM 1424 N N . VAL A 1 192 ? -20.784 15.414 25.573 1.00 76.38 192 VAL A N 1
ATOM 1425 C CA . VAL A 1 192 ? -19.983 14.341 24.953 1.00 76.38 192 VAL A CA 1
ATOM 1426 C C . VAL A 1 192 ? -19.995 14.489 23.429 1.00 76.38 192 VAL A C 1
ATOM 1428 O O . VAL A 1 192 ? -21.060 14.710 22.855 1.00 76.38 192 VAL A O 1
ATOM 1431 N N . VAL A 1 193 ? -18.844 14.325 22.767 1.00 79.75 193 VAL A N 1
ATOM 1432 C CA . VAL A 1 193 ? -18.776 14.145 21.304 1.00 79.75 193 VAL A CA 1
ATOM 1433 C C . VAL A 1 193 ? -19.215 12.715 20.984 1.00 79.75 193 VAL A C 1
ATOM 1435 O O . VAL A 1 193 ? -18.539 11.777 21.376 1.00 79.75 193 VAL A O 1
ATOM 1438 N N . SER A 1 194 ? -20.345 12.531 20.300 1.00 77.19 194 SER A N 1
ATOM 1439 C CA . SER A 1 194 ? -20.877 11.204 19.955 1.00 77.19 194 SER A CA 1
ATOM 1440 C C . SER A 1 194 ? -20.321 10.653 18.642 1.00 77.19 194 SER A C 1
ATOM 1442 O O . SER A 1 194 ? -20.262 9.440 18.453 1.00 77.19 194 SER A O 1
ATOM 1444 N N . ARG A 1 195 ? -19.933 11.536 17.714 1.00 82.12 195 ARG A N 1
ATOM 1445 C CA . ARG A 1 195 ? -19.373 11.178 16.406 1.00 82.12 195 ARG A CA 1
ATOM 1446 C C . ARG A 1 195 ? -18.510 12.313 15.868 1.00 82.12 195 ARG A C 1
ATOM 1448 O O . ARG A 1 195 ? -18.917 13.469 15.940 1.00 82.12 195 ARG A O 1
ATOM 1455 N N . LEU A 1 196 ? -17.381 11.975 15.251 1.00 87.88 196 LEU A N 1
ATOM 1456 C CA . LEU A 1 196 ? -16.643 12.872 14.363 1.00 87.88 196 LEU A CA 1
ATOM 1457 C C . LEU A 1 196 ? -16.857 12.394 12.921 1.00 87.88 196 LEU A C 1
ATOM 1459 O O . LEU A 1 196 ? -16.547 11.251 12.588 1.00 87.88 196 LEU A O 1
ATOM 1463 N N . ALA A 1 197 ? -17.452 13.236 12.081 1.00 88.50 197 ALA A N 1
ATOM 1464 C CA . ALA A 1 197 ? -17.624 12.978 10.657 1.00 88.50 197 ALA A CA 1
ATOM 1465 C C . ALA A 1 197 ? -16.540 13.713 9.861 1.00 88.50 197 ALA A C 1
ATOM 1467 O O . ALA A 1 197 ? -16.231 14.869 10.141 1.00 88.50 197 ALA A O 1
ATOM 1468 N N . ALA A 1 198 ? -15.978 13.031 8.867 1.00 89.62 198 ALA A N 1
ATOM 1469 C CA . ALA A 1 198 ? -14.942 13.544 7.982 1.00 89.62 198 ALA A CA 1
ATOM 1470 C C . ALA A 1 198 ? -15.132 12.947 6.579 1.00 89.62 198 ALA A C 1
ATOM 1472 O O . ALA A 1 198 ? -15.627 11.815 6.475 1.00 89.62 198 ALA A O 1
ATOM 1473 N N . PRO A 1 199 ? -14.732 13.639 5.499 1.00 88.56 199 PRO A N 1
ATOM 1474 C CA . PRO A 1 199 ? -14.672 13.019 4.184 1.00 88.56 199 PRO A CA 1
ATOM 1475 C C . PRO A 1 199 ? -13.595 11.920 4.172 1.00 88.56 199 PRO A C 1
ATOM 1477 O O . PRO A 1 199 ? -12.509 12.112 4.717 1.00 88.56 199 PRO A O 1
ATOM 1480 N N . PRO A 1 200 ? -13.842 10.763 3.529 1.00 79.88 200 PRO A N 1
ATOM 1481 C CA . PRO A 1 200 ? -12.870 9.668 3.495 1.00 79.88 200 PRO A CA 1
ATOM 1482 C C . PRO A 1 200 ? -11.633 9.999 2.645 1.00 79.88 200 PRO A C 1
ATOM 1484 O O . PRO A 1 200 ? -10.595 9.351 2.785 1.00 79.88 200 PRO A O 1
ATOM 1487 N N . VAL A 1 201 ? -11.752 10.973 1.737 1.00 80.19 201 VAL A N 1
ATOM 1488 C CA . VAL A 1 201 ? -10.695 11.445 0.838 1.00 80.19 201 VAL A CA 1
ATOM 1489 C C . VAL A 1 201 ? -10.803 12.962 0.683 1.00 80.19 201 VAL A C 1
ATOM 1491 O O . VAL A 1 201 ? -11.911 13.468 0.531 1.00 80.19 201 VAL A O 1
ATOM 1494 N N . ALA A 1 202 ? -9.665 13.654 0.664 1.00 85.00 202 ALA A N 1
ATOM 1495 C CA . ALA A 1 202 ? -9.537 15.068 0.293 1.00 85.00 202 ALA A CA 1
ATOM 1496 C C . ALA A 1 202 ? -8.348 15.259 -0.671 1.00 85.00 202 ALA A C 1
ATOM 1498 O O . ALA A 1 202 ? -7.487 14.375 -0.760 1.00 85.00 202 ALA A O 1
ATOM 1499 N N . LEU A 1 203 ? -8.272 16.381 -1.391 1.00 79.62 203 LEU A N 1
ATOM 1500 C CA . LEU A 1 203 ? -7.091 16.735 -2.190 1.00 79.62 203 LEU A CA 1
ATOM 1501 C C . LEU A 1 203 ? -6.089 17.577 -1.380 1.00 79.62 203 LEU A C 1
ATOM 1503 O O . LEU A 1 203 ? -6.460 18.320 -0.472 1.00 79.62 203 LEU A O 1
ATOM 1507 N N . VAL A 1 204 ? -4.797 17.473 -1.706 1.00 80.12 204 VAL A N 1
ATOM 1508 C CA . VAL A 1 204 ? -3.758 18.358 -1.153 1.00 80.12 204 VAL A CA 1
ATOM 1509 C C . VAL A 1 204 ? -4.099 19.806 -1.493 1.00 80.12 204 VAL A C 1
ATOM 1511 O O . VAL A 1 204 ? -4.352 20.137 -2.647 1.00 80.12 204 VAL A O 1
ATOM 1514 N N . GLY A 1 205 ? -4.084 20.679 -0.486 1.00 78.81 205 GLY A N 1
ATOM 1515 C CA . GLY A 1 205 ? -4.408 22.097 -0.657 1.00 78.81 205 GLY A CA 1
ATOM 1516 C C . GLY A 1 205 ? -5.908 22.422 -0.737 1.00 78.81 205 GLY A C 1
ATOM 1517 O O . GLY A 1 205 ? -6.260 23.602 -0.691 1.00 78.81 205 GLY A O 1
ATOM 1518 N N . GLU A 1 206 ? -6.791 21.424 -0.773 1.00 82.25 206 GLU A N 1
ATOM 1519 C CA . GLU A 1 206 ? -8.239 21.617 -0.668 1.00 82.25 206 GLU A CA 1
ATOM 1520 C C . GLU A 1 206 ? -8.656 21.675 0.817 1.00 82.25 206 GLU A C 1
ATOM 1522 O O . GLU A 1 206 ? -8.231 20.824 1.605 1.00 82.25 206 GLU A O 1
ATOM 1527 N N . PRO A 1 207 ? -9.442 22.680 1.248 1.00 88.50 207 PRO A N 1
ATOM 1528 C CA . PRO A 1 207 ? -10.001 22.703 2.593 1.00 88.50 207 PRO A CA 1
ATOM 1529 C C . PRO A 1 207 ? -11.149 21.694 2.713 1.00 88.50 207 PRO A C 1
ATOM 1531 O O . PRO A 1 207 ? -12.012 21.624 1.841 1.00 88.50 207 PRO A O 1
ATOM 1534 N N . PHE A 1 208 ? -11.200 20.955 3.819 1.00 90.94 208 PHE A N 1
ATOM 1535 C CA . PHE A 1 208 ? -12.265 19.994 4.097 1.00 90.94 208 PHE A CA 1
ATOM 1536 C C . PHE A 1 208 ? -12.872 20.180 5.489 1.00 90.94 208 PHE A C 1
ATOM 1538 O O . PHE A 1 208 ? -12.197 20.582 6.439 1.00 90.94 208 PHE A O 1
ATOM 1545 N N . ALA A 1 209 ? -14.166 19.870 5.592 1.00 92.00 209 ALA A N 1
ATOM 1546 C CA . ALA A 1 209 ? -14.940 19.994 6.819 1.00 92.00 209 ALA A CA 1
ATOM 1547 C C . ALA A 1 209 ? -14.832 18.744 7.710 1.00 92.00 209 ALA A C 1
ATOM 1549 O O . ALA A 1 209 ? -14.822 17.604 7.238 1.00 92.00 209 ALA A O 1
ATOM 1550 N N . LEU A 1 210 ? -14.790 18.979 9.019 1.00 92.38 210 LEU A N 1
ATOM 1551 C CA . LEU A 1 210 ? -14.766 17.989 10.089 1.00 92.38 210 LEU A CA 1
ATOM 1552 C C . LEU A 1 210 ? -15.896 18.325 11.066 1.00 92.38 210 LEU A C 1
ATOM 1554 O O . LEU A 1 210 ? -15.828 19.320 11.789 1.00 92.38 210 LEU A O 1
ATOM 1558 N N . THR A 1 211 ? -16.949 17.509 11.086 1.00 93.19 211 THR A N 1
ATOM 1559 C CA . THR A 1 211 ? -18.168 17.786 11.859 1.00 93.19 211 THR A CA 1
ATOM 1560 C C . THR A 1 211 ? -18.213 16.930 13.122 1.00 93.19 211 THR A C 1
ATOM 1562 O O . THR A 1 211 ? -18.428 15.717 13.058 1.00 93.19 211 THR A O 1
ATOM 1565 N N . ALA A 1 212 ? -18.035 17.550 14.286 1.00 90.12 212 ALA A N 1
ATOM 1566 C CA . ALA A 1 212 ? -18.198 16.904 15.583 1.00 90.12 212 ALA A CA 1
ATOM 1567 C C . ALA A 1 212 ? -19.659 17.025 16.047 1.00 90.12 212 ALA A C 1
ATOM 1569 O O . ALA A 1 212 ? -20.154 18.121 16.307 1.00 90.12 212 ALA A O 1
ATOM 1570 N N . ILE A 1 213 ? -20.353 15.894 16.165 1.00 88.56 213 ILE A N 1
ATOM 1571 C CA . ILE A 1 213 ? -21.715 15.825 16.702 1.00 88.56 213 ILE A CA 1
ATOM 1572 C C . ILE A 1 213 ? -21.609 15.705 18.221 1.00 88.56 213 ILE A C 1
ATOM 1574 O O . ILE A 1 213 ? -21.110 14.706 18.738 1.00 88.56 213 ILE A O 1
ATOM 1578 N N . VAL A 1 214 ? -22.071 16.722 18.941 1.00 86.56 214 VAL A N 1
ATOM 1579 C CA . VAL A 1 214 ? -22.068 16.781 20.405 1.00 86.56 214 VAL A CA 1
ATOM 1580 C C . VAL A 1 214 ? -23.474 16.513 20.922 1.00 86.56 214 VAL A C 1
ATOM 1582 O O . VAL A 1 214 ? -24.446 17.097 20.445 1.00 86.56 214 VAL A O 1
ATOM 1585 N N . VAL A 1 215 ? -23.576 15.647 21.927 1.00 82.88 215 VAL A N 1
ATOM 1586 C CA . VAL A 1 215 ? -24.823 15.335 22.631 1.00 82.88 215 VAL A CA 1
ATOM 1587 C C . VAL A 1 215 ? -24.708 15.819 24.073 1.00 82.88 215 VAL A C 1
ATOM 1589 O O . VAL A 1 215 ? -23.701 15.587 24.751 1.00 82.88 215 VAL A O 1
ATOM 1592 N N . GLY A 1 216 ? -25.740 16.489 24.574 1.00 79.62 216 GLY A N 1
ATOM 1593 C CA . GLY A 1 216 ? -25.738 17.099 25.895 1.00 79.62 216 GLY A CA 1
ATOM 1594 C C . GLY A 1 216 ? -27.125 17.302 26.493 1.00 79.62 216 GLY A C 1
ATOM 1595 O O . GLY A 1 216 ? -28.128 17.008 25.848 1.00 79.62 216 GLY A O 1
ATOM 1596 N N . ASP A 1 217 ? -27.174 17.808 27.722 1.00 77.06 217 ASP A N 1
ATOM 1597 C CA . ASP A 1 217 ? -28.430 18.277 28.311 1.00 77.06 217 ASP A CA 1
ATOM 1598 C C . ASP A 1 217 ? -28.740 19.709 27.825 1.00 77.06 217 ASP A C 1
ATOM 1600 O O . ASP A 1 217 ? -27.822 20.530 27.728 1.00 77.06 217 ASP A O 1
ATOM 1604 N N . PRO A 1 218 ? -30.009 20.051 27.523 1.00 81.00 218 PRO A N 1
ATOM 1605 C CA . PRO A 1 218 ? -30.388 21.384 27.061 1.00 81.00 218 PRO A CA 1
ATOM 1606 C C . PRO A 1 218 ? -29.866 22.526 27.942 1.00 81.00 218 PRO A C 1
ATOM 1608 O O . PRO A 1 218 ? -30.081 22.546 29.153 1.00 81.00 218 PRO A O 1
ATOM 1611 N N . GLY A 1 219 ? -29.218 23.509 27.316 1.00 79.56 219 GLY A N 1
ATOM 1612 C CA . GLY A 1 219 ? -28.665 24.690 27.980 1.00 79.56 219 GLY A CA 1
ATOM 1613 C C . GLY A 1 219 ? -27.252 24.524 28.553 1.00 79.56 219 GLY A C 1
ATOM 1614 O O . GLY A 1 219 ? -26.685 25.522 29.004 1.00 79.56 219 GLY A O 1
ATOM 1615 N N . SER A 1 220 ? -26.648 23.327 28.516 1.00 81.06 220 SER A N 1
ATOM 1616 C CA . SER A 1 220 ? -25.236 23.173 28.889 1.00 81.06 220 SER A CA 1
ATOM 1617 C C . SER A 1 220 ? -24.307 23.858 27.876 1.00 81.06 220 SER A C 1
ATOM 1619 O O . SER A 1 220 ? -24.643 24.034 26.700 1.00 81.06 220 SER A O 1
ATOM 1621 N N . ARG A 1 221 ? -23.123 24.268 28.347 1.00 82.69 221 ARG A N 1
ATOM 1622 C CA . ARG A 1 221 ? -22.063 24.883 27.535 1.00 82.69 221 ARG A CA 1
ATOM 1623 C C . ARG A 1 221 ? -20.802 24.033 27.578 1.00 82.69 221 ARG A C 1
ATOM 1625 O O . ARG A 1 221 ? -20.474 23.478 28.630 1.00 82.69 221 ARG A O 1
ATOM 1632 N N . GLY A 1 222 ? -20.070 23.971 26.475 1.00 82.31 222 GLY A N 1
ATOM 1633 C CA . GLY A 1 222 ? -18.762 23.324 26.418 1.00 82.31 222 GLY A CA 1
ATOM 1634 C C . GLY A 1 222 ? -17.891 23.866 25.294 1.00 82.31 222 GLY A C 1
ATOM 1635 O O . GLY A 1 222 ? -18.385 24.519 24.380 1.00 82.31 222 GLY A O 1
ATOM 1636 N N . GLU A 1 223 ? -16.599 23.576 25.361 1.00 86.31 223 GLU A N 1
ATOM 1637 C CA . GLU A 1 223 ? -15.635 23.827 24.289 1.00 86.31 223 GLU A CA 1
ATOM 1638 C C . GLU A 1 223 ? -15.323 22.494 23.604 1.00 86.31 223 GLU A C 1
ATOM 1640 O O . GLU A 1 223 ? -14.841 21.562 24.248 1.00 86.31 223 GLU A O 1
ATOM 1645 N N . VAL A 1 224 ? -15.616 22.376 22.309 1.00 87.31 224 VAL A N 1
ATOM 1646 C CA . VAL A 1 224 ? -15.172 21.242 21.492 1.00 87.31 224 VAL A CA 1
ATOM 1647 C C . VAL A 1 224 ? -13.762 21.539 21.012 1.00 87.31 224 VAL A C 1
ATOM 1649 O O . VAL A 1 224 ? -13.536 22.560 20.363 1.00 87.31 224 VAL A O 1
ATOM 1652 N N . ALA A 1 225 ? -12.829 20.641 21.307 1.00 86.81 225 ALA A N 1
ATOM 1653 C CA . ALA A 1 225 ? -11.450 20.721 20.859 1.00 86.81 225 ALA A CA 1
ATOM 1654 C C . ALA A 1 225 ? -11.152 19.575 19.882 1.00 86.81 225 ALA A C 1
ATOM 1656 O O . ALA A 1 225 ? -11.419 18.405 20.171 1.00 86.81 225 ALA A O 1
ATOM 1657 N N . LEU A 1 226 ? -10.615 19.926 18.716 1.00 87.56 226 LEU A N 1
ATOM 1658 C CA . LEU A 1 226 ? -10.243 19.030 17.628 1.00 87.56 226 LEU A CA 1
ATOM 1659 C C . LEU A 1 226 ? -8.718 19.010 17.487 1.00 87.56 226 LEU A C 1
ATOM 1661 O O . LEU A 1 226 ? -8.103 20.029 17.194 1.00 87.56 226 LEU A O 1
ATOM 1665 N N . TYR A 1 227 ? -8.122 17.835 17.630 1.00 85.81 227 TYR A N 1
ATOM 1666 C CA . TYR A 1 227 ? -6.689 17.573 17.593 1.00 85.81 227 TYR A CA 1
ATOM 1667 C C . TYR A 1 227 ? -6.358 16.811 16.307 1.00 85.81 227 TYR A C 1
ATOM 1669 O O . TYR A 1 227 ? -6.945 15.760 16.038 1.00 85.81 227 TYR A O 1
ATOM 1677 N N . ALA A 1 228 ? -5.406 17.326 15.534 1.00 82.06 228 ALA A N 1
ATOM 1678 C CA . ALA A 1 228 ? -4.796 16.633 14.403 1.00 82.06 228 ALA A CA 1
ATOM 1679 C C . ALA A 1 228 ? -3.379 16.190 14.792 1.00 82.06 228 ALA A C 1
ATOM 1681 O O . ALA A 1 228 ? -2.712 16.887 15.556 1.00 82.06 228 ALA A O 1
ATOM 1682 N N . ASP A 1 229 ? -2.885 15.081 14.238 1.00 71.25 229 ASP A N 1
ATOM 1683 C CA . ASP A 1 229 ? -1.554 14.542 14.587 1.00 71.25 229 ASP A CA 1
ATOM 1684 C C . ASP A 1 229 ? -0.371 15.491 14.273 1.00 71.25 229 ASP A C 1
ATOM 1686 O O . ASP A 1 229 ? 0.746 15.246 14.725 1.00 71.25 229 ASP A O 1
ATOM 1690 N N . ALA A 1 230 ? -0.595 16.566 13.505 1.00 51.66 230 ALA A N 1
ATOM 1691 C CA . ALA A 1 230 ? 0.449 17.444 12.966 1.00 51.66 230 ALA A CA 1
ATOM 1692 C C . ALA A 1 230 ? 0.271 18.952 13.263 1.00 51.66 230 ALA A C 1
ATOM 1694 O O . ALA A 1 230 ? 0.974 19.765 12.663 1.00 51.66 230 ALA A O 1
ATOM 1695 N N . GLY A 1 231 ? -0.649 19.366 14.148 1.00 54.47 231 GLY A N 1
ATOM 1696 C CA . GLY A 1 231 ? -0.922 20.798 14.355 1.00 54.47 231 GLY A CA 1
ATOM 1697 C C . GLY A 1 231 ? -1.616 21.171 15.671 1.00 54.47 231 GLY A C 1
ATOM 1698 O O . GLY A 1 231 ? -2.085 20.295 16.398 1.00 54.47 231 GLY A O 1
ATOM 1699 N N . PRO A 1 232 ? -1.679 22.479 15.999 1.00 50.81 232 PRO A N 1
ATOM 1700 C CA . PRO A 1 232 ? -2.405 22.969 17.167 1.00 50.81 232 PRO A CA 1
ATOM 1701 C C . PRO A 1 232 ? -3.900 22.665 17.034 1.00 50.81 232 PRO A C 1
ATOM 1703 O O . PRO A 1 232 ? -4.479 22.818 15.959 1.00 50.81 232 PRO A O 1
ATOM 1706 N N . GLY A 1 233 ? -4.528 22.244 18.132 1.00 70.81 233 GLY A N 1
ATOM 1707 C CA . GLY A 1 233 ? -5.934 21.858 18.107 1.00 70.81 233 GLY A CA 1
ATOM 1708 C C . GLY A 1 233 ? -6.873 23.045 17.872 1.00 70.81 233 GLY A C 1
ATOM 1709 O O . GLY A 1 233 ? -6.766 24.066 18.556 1.00 70.81 233 GLY A O 1
ATOM 1710 N N . LEU A 1 234 ? -7.810 22.897 16.933 1.00 83.19 234 LEU A N 1
ATOM 1711 C CA . LEU A 1 234 ? -8.892 23.858 16.712 1.00 83.19 234 LEU A CA 1
ATOM 1712 C C . LEU A 1 234 ? -9.908 23.762 17.857 1.00 83.19 234 LEU A C 1
ATOM 1714 O O . LEU A 1 234 ? -10.145 22.678 18.389 1.00 83.19 234 LEU A O 1
ATOM 1718 N N . ARG A 1 235 ? -10.518 24.886 18.243 1.00 87.69 235 ARG A N 1
ATOM 1719 C CA . ARG A 1 235 ? -11.478 24.959 19.356 1.00 87.69 235 ARG A CA 1
ATOM 1720 C C . ARG A 1 235 ? -12.720 25.744 18.956 1.00 87.69 235 ARG A C 1
ATOM 1722 O O . ARG A 1 235 ? -12.608 26.750 18.259 1.00 87.69 235 ARG A O 1
ATOM 1729 N N . GLN A 1 236 ? -13.890 25.286 19.394 1.00 88.19 236 GLN A N 1
ATOM 1730 C CA . GLN A 1 236 ? -15.172 25.948 19.156 1.00 88.19 236 GLN A CA 1
ATOM 1731 C C . GLN A 1 236 ? -16.092 25.778 20.370 1.00 88.19 236 GLN A C 1
ATOM 1733 O O . GLN A 1 236 ? -16.352 24.656 20.808 1.00 88.19 236 GLN A O 1
ATOM 1738 N N . GLU A 1 237 ? -16.622 26.881 20.903 1.00 88.44 237 GLU A N 1
ATOM 1739 C CA . GLU A 1 237 ? -17.669 26.821 21.926 1.00 88.44 237 GLU A CA 1
ATOM 1740 C C . GLU A 1 237 ? -19.001 26.340 21.335 1.00 88.44 237 GLU A C 1
ATOM 1742 O O . GLU A 1 237 ? -19.405 26.744 20.243 1.00 88.44 237 GLU A O 1
ATOM 1747 N N . VAL A 1 238 ? -19.710 25.504 22.092 1.00 87.31 238 VAL A N 1
ATOM 1748 C CA . VAL A 1 238 ? -21.046 25.006 21.764 1.00 87.31 238 VAL A CA 1
ATOM 1749 C C . VAL A 1 238 ? -22.004 25.192 22.937 1.00 87.31 238 VAL A C 1
ATOM 1751 O O . VAL A 1 238 ? -21.649 25.014 24.106 1.00 87.31 238 VAL A O 1
ATOM 1754 N N . ILE A 1 239 ? -23.254 25.514 22.608 1.00 87.81 239 ILE A N 1
ATOM 1755 C CA . ILE A 1 239 ? -24.380 25.565 23.544 1.00 87.81 239 ILE A CA 1
ATOM 1756 C C . ILE A 1 239 ? -25.385 24.513 23.087 1.00 87.81 239 ILE A C 1
ATOM 1758 O O . ILE A 1 239 ? -25.787 24.506 21.923 1.00 87.81 239 ILE A O 1
ATOM 1762 N N . ILE A 1 240 ? -25.783 23.615 23.985 1.00 86.31 240 ILE A N 1
ATOM 1763 C CA . ILE A 1 240 ? -26.679 22.514 23.632 1.00 86.31 240 ILE A CA 1
ATOM 1764 C C . ILE A 1 240 ? -28.128 23.028 23.529 1.00 86.31 240 ILE A C 1
ATOM 1766 O O . ILE A 1 240 ? -28.651 23.568 24.509 1.00 86.31 240 ILE A O 1
ATOM 1770 N N . PRO A 1 241 ? -28.810 22.872 22.377 1.00 86.19 241 PRO A N 1
ATOM 1771 C CA . PRO A 1 241 ? -30.186 23.329 22.199 1.00 86.19 241 PRO A CA 1
ATOM 1772 C C . PRO A 1 241 ? -31.194 22.399 22.894 1.00 86.19 241 PRO A C 1
ATOM 1774 O O . PRO A 1 241 ? -30.851 21.319 23.373 1.00 86.19 241 PRO A O 1
ATOM 1777 N N . ALA A 1 242 ? -32.477 22.773 22.878 1.00 82.12 242 ALA A N 1
ATOM 1778 C CA . ALA A 1 242 ? -33.573 21.974 23.446 1.00 82.12 242 ALA A CA 1
ATOM 1779 C C . ALA A 1 242 ? -33.653 20.526 22.911 1.00 82.12 242 ALA A C 1
ATOM 1781 O O . ALA A 1 242 ? -34.131 19.643 23.616 1.00 82.12 242 ALA A O 1
ATOM 1782 N N . GLY A 1 243 ? -33.157 20.272 21.694 1.00 79.31 243 GLY A N 1
ATOM 1783 C CA . GLY A 1 243 ? -33.067 18.933 21.101 1.00 79.31 243 GLY A CA 1
ATOM 1784 C C . GLY A 1 243 ? -31.908 18.060 21.608 1.00 79.31 243 GLY A C 1
ATOM 1785 O O . GLY A 1 243 ? -31.770 16.935 21.143 1.00 79.31 243 GLY A O 1
ATOM 1786 N N . GLY A 1 244 ? -31.052 18.557 22.510 1.00 81.94 244 GLY A N 1
ATOM 1787 C CA . GLY A 1 244 ? -29.955 17.789 23.118 1.00 81.94 244 GLY A CA 1
ATOM 1788 C C . GLY A 1 244 ? -28.762 17.479 22.200 1.00 81.94 244 GLY A C 1
ATOM 1789 O O . GLY A 1 244 ? -27.818 16.827 22.638 1.00 81.94 244 GLY A O 1
ATOM 1790 N N . VAL A 1 245 ? -28.775 17.935 20.942 1.00 86.31 245 VAL A N 1
ATOM 1791 C CA . VAL A 1 245 ? -27.738 17.657 19.931 1.00 86.31 245 VAL A CA 1
ATOM 1792 C C . VAL A 1 245 ? -27.324 18.946 19.224 1.00 86.31 245 VAL A C 1
ATOM 1794 O O . VAL A 1 245 ? -28.181 19.749 18.856 1.00 86.31 245 VAL A O 1
ATOM 1797 N N . VAL A 1 246 ? -26.022 19.132 19.004 1.00 91.56 246 VAL A N 1
ATOM 1798 C CA . VAL A 1 246 ? -25.448 20.236 18.218 1.00 91.56 246 VAL A CA 1
ATOM 1799 C C . VAL A 1 246 ? -24.251 19.745 17.401 1.00 91.56 246 VAL A C 1
ATOM 1801 O O . VAL A 1 246 ? -23.561 18.811 17.804 1.00 91.56 246 VAL A O 1
ATOM 1804 N N . SER A 1 247 ? -23.995 20.363 16.252 1.00 91.62 247 SER A N 1
ATOM 1805 C CA . SER A 1 247 ? -22.812 20.115 15.422 1.00 91.62 247 SER A CA 1
ATOM 1806 C C . SER A 1 247 ? -21.814 21.267 15.546 1.00 91.62 247 SER A C 1
ATOM 1808 O O . SER A 1 247 ? -22.171 22.409 15.260 1.00 91.62 247 SER A O 1
ATOM 1810 N N . ALA A 1 248 ? -20.572 20.966 15.922 1.00 90.81 248 ALA A N 1
ATOM 1811 C CA . ALA A 1 248 ? -19.424 21.851 15.721 1.00 90.81 248 ALA A CA 1
ATOM 1812 C C . ALA A 1 248 ? -18.754 21.494 14.387 1.00 90.81 248 ALA A C 1
ATOM 1814 O O . ALA A 1 248 ? -18.616 20.310 14.070 1.00 90.81 248 ALA A O 1
ATOM 1815 N N . GLU A 1 249 ? -18.356 22.492 13.603 1.00 92.94 249 GLU A N 1
ATOM 1816 C CA . GLU A 1 249 ? -17.805 22.296 12.261 1.00 92.94 249 GLU A CA 1
ATOM 1817 C C . GLU A 1 249 ? -16.457 22.999 12.138 1.00 92.94 249 GLU A C 1
ATOM 1819 O O . GLU A 1 249 ? -16.347 24.224 12.166 1.00 92.94 249 GLU A O 1
ATOM 1824 N N . PHE A 1 250 ? -15.419 22.188 11.982 1.00 91.75 250 PHE A N 1
ATOM 1825 C CA . PHE A 1 250 ? -14.045 22.628 11.823 1.00 91.75 250 PHE A CA 1
ATOM 1826 C C . PHE A 1 250 ? -13.627 22.493 10.365 1.00 91.75 250 PHE A C 1
ATOM 1828 O O . PHE A 1 250 ? -14.093 21.599 9.665 1.00 91.75 250 PHE A O 1
ATOM 1835 N N . HIS A 1 251 ? -12.716 23.349 9.918 1.00 90.94 251 HIS A N 1
ATOM 1836 C CA . HIS A 1 251 ? -12.133 23.274 8.583 1.00 90.94 251 HIS A CA 1
ATOM 1837 C C . HIS A 1 251 ? -10.621 23.106 8.713 1.00 90.94 251 HIS A C 1
ATOM 1839 O O . HIS A 1 251 ? -9.977 23.887 9.413 1.00 90.94 251 HIS A O 1
ATOM 1845 N N . ASP A 1 252 ? -10.064 22.106 8.034 1.00 89.44 252 ASP A N 1
ATOM 1846 C CA . ASP A 1 252 ? -8.619 21.880 7.953 1.00 89.44 252 ASP A CA 1
ATOM 1847 C C . ASP A 1 252 ? -8.179 21.727 6.488 1.00 89.44 252 ASP A C 1
ATOM 1849 O O . ASP A 1 252 ? -8.993 21.484 5.595 1.00 89.44 252 ASP A O 1
ATOM 1853 N N . ARG A 1 253 ? -6.885 21.915 6.225 1.00 89.31 253 ARG A N 1
ATOM 1854 C CA . ARG A 1 253 ? -6.274 21.782 4.902 1.00 89.31 253 ARG A CA 1
ATOM 1855 C C . ARG A 1 253 ? -4.863 21.231 5.033 1.00 89.31 253 ARG A C 1
ATOM 1857 O O . ARG A 1 253 ? -3.954 21.918 5.498 1.00 89.31 253 ARG A O 1
ATOM 1864 N N . GLN A 1 254 ? -4.659 20.034 4.501 1.00 85.81 254 GLN A N 1
ATOM 1865 C CA . GLN A 1 254 ? -3.358 19.377 4.505 1.00 85.81 254 GLN A CA 1
ATOM 1866 C C . GLN A 1 254 ? -2.550 19.715 3.245 1.00 85.81 254 GLN A C 1
ATOM 1868 O O . GLN A 1 254 ? -3.060 19.699 2.123 1.00 85.81 254 GLN A O 1
ATOM 1873 N N . LEU A 1 255 ? -1.271 20.048 3.446 1.00 81.50 255 LEU A N 1
ATOM 1874 C CA . LEU A 1 255 ? -0.336 20.468 2.389 1.00 81.50 255 LEU A CA 1
ATOM 1875 C C . LEU A 1 255 ? 0.548 19.326 1.864 1.00 81.50 255 LEU A C 1
ATOM 1877 O O . LEU A 1 255 ? 1.344 19.536 0.953 1.00 81.50 255 LEU A O 1
ATOM 1881 N N . GLN A 1 256 ? 0.429 18.127 2.436 1.00 75.81 256 GLN A N 1
ATOM 1882 C CA . GLN A 1 256 ? 1.169 16.937 2.023 1.00 75.81 256 GLN A CA 1
ATOM 1883 C C . GLN A 1 256 ? 0.196 15.768 1.788 1.00 75.81 256 GLN A C 1
ATOM 1885 O O . GLN A 1 256 ? -0.849 15.697 2.438 1.00 75.81 256 GLN A O 1
ATOM 1890 N N . PRO A 1 257 ? 0.498 14.854 0.850 1.00 74.62 257 PRO A N 1
ATOM 1891 C CA . PRO A 1 257 ? -0.300 13.654 0.647 1.00 74.62 257 PRO A CA 1
ATOM 1892 C C . PRO A 1 257 ? -0.026 12.642 1.765 1.00 74.62 257 PRO A C 1
ATOM 1894 O O . PRO A 1 257 ? 1.126 12.345 2.079 1.00 74.62 257 PRO A O 1
ATOM 1897 N N . GLY A 1 258 ? -1.075 12.055 2.337 1.00 76.00 258 GLY A N 1
ATOM 1898 C CA . GLY A 1 258 ? -0.940 11.185 3.503 1.00 76.00 258 GLY A CA 1
ATOM 1899 C C . GLY A 1 258 ? -2.269 10.641 4.010 1.00 76.00 258 GLY A C 1
ATOM 1900 O O . GLY A 1 258 ? -3.312 10.810 3.386 1.00 76.00 258 GLY A O 1
ATOM 1901 N N . THR A 1 259 ? -2.239 9.961 5.152 1.00 79.88 259 THR A N 1
ATOM 1902 C CA . THR A 1 259 ? -3.449 9.595 5.899 1.00 79.88 259 THR A CA 1
ATOM 1903 C C . THR A 1 259 ? -3.330 10.182 7.295 1.00 79.88 259 THR A C 1
ATOM 1905 O O . THR A 1 259 ? -2.351 9.913 7.986 1.00 79.88 259 THR A O 1
ATOM 1908 N N . TYR A 1 260 ? -4.308 11.001 7.669 1.00 85.31 260 TYR A N 1
ATOM 1909 C CA . TYR A 1 260 ? -4.286 11.854 8.853 1.00 85.31 260 TYR A CA 1
ATOM 1910 C C . TYR A 1 260 ? -5.373 11.412 9.830 1.00 85.31 260 TYR A C 1
ATOM 1912 O O . TYR A 1 260 ? -6.519 11.214 9.415 1.00 85.31 260 TYR A O 1
ATOM 1920 N N . SER A 1 261 ? -5.026 11.261 11.112 1.00 88.44 261 SER A N 1
ATOM 1921 C CA . SER A 1 261 ? -6.011 11.039 12.169 1.00 88.44 261 SER A CA 1
ATOM 1922 C C . SER A 1 261 ? -6.421 12.365 12.801 1.00 88.44 261 SER A C 1
ATOM 1924 O O . SER A 1 261 ? -5.592 13.213 13.134 1.00 88.44 261 SER A O 1
ATOM 1926 N N . TYR A 1 262 ? -7.722 12.493 13.026 1.00 88.44 262 TYR A N 1
ATOM 1927 C CA . TYR A 1 262 ? -8.343 13.571 13.780 1.00 88.44 262 TYR A CA 1
ATOM 1928 C C . TYR A 1 262 ? -9.000 12.989 15.021 1.00 88.44 262 TYR A C 1
ATOM 1930 O O . TYR A 1 262 ? -9.553 11.890 14.973 1.00 88.44 262 TYR A O 1
ATOM 1938 N N . ARG A 1 263 ? -8.947 13.719 16.131 1.00 87.62 263 ARG A N 1
ATOM 1939 C CA . ARG A 1 263 ? -9.577 13.366 1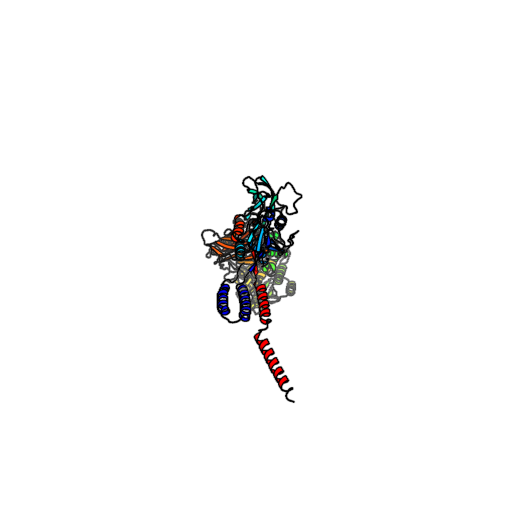7.408 1.00 87.62 263 ARG A CA 1
ATOM 1940 C C . ARG A 1 263 ? -10.328 14.577 17.934 1.00 87.62 263 ARG A C 1
ATOM 1942 O O . ARG A 1 263 ? -9.765 15.659 17.975 1.00 87.62 263 ARG A O 1
ATOM 1949 N N . ALA A 1 264 ? -11.570 14.406 18.351 1.00 85.81 264 ALA A N 1
ATOM 1950 C CA . ALA A 1 264 ? -12.387 15.440 18.963 1.00 85.81 264 ALA A CA 1
ATOM 1951 C C . ALA A 1 264 ? -12.756 15.034 20.392 1.00 85.81 264 ALA A C 1
ATOM 1953 O O . ALA A 1 264 ? -13.153 13.894 20.644 1.00 85.81 264 ALA A O 1
ATOM 1954 N N . ALA A 1 265 ? -12.642 15.987 21.310 1.00 82.75 265 ALA A N 1
ATOM 1955 C CA . ALA A 1 265 ? -13.128 15.904 22.680 1.00 82.75 265 ALA A CA 1
ATOM 1956 C C . ALA A 1 265 ? -13.959 17.153 22.996 1.00 82.75 265 ALA A C 1
ATOM 1958 O O . ALA A 1 265 ? -13.921 18.145 22.268 1.00 82.75 265 ALA A O 1
ATOM 1959 N N . VAL A 1 266 ? -14.717 17.112 24.089 1.00 81.06 266 VAL A N 1
ATOM 1960 C CA . VAL A 1 266 ? -15.420 18.284 24.618 1.00 81.06 266 VAL A CA 1
ATOM 1961 C C . VAL A 1 266 ? -15.035 18.493 26.077 1.00 81.06 266 VAL A C 1
ATOM 1963 O O . VAL A 1 266 ? -14.954 17.536 26.849 1.00 81.06 266 VAL A O 1
ATOM 1966 N N . ARG A 1 267 ? -14.788 19.753 26.431 1.00 77.31 267 ARG A N 1
ATOM 1967 C CA . ARG A 1 267 ? -14.510 20.235 27.785 1.00 77.31 267 ARG A CA 1
ATOM 1968 C C . ARG A 1 267 ? -15.737 20.970 28.317 1.00 77.31 267 ARG A C 1
ATOM 1970 O O . ARG A 1 267 ? -16.370 21.746 27.602 1.00 77.31 267 ARG A O 1
ATOM 1977 N N . GLU A 1 268 ? -16.113 20.701 29.561 1.00 69.75 268 GLU A N 1
ATOM 1978 C CA . GLU A 1 268 ? -17.238 21.361 30.235 1.00 69.75 268 GLU A CA 1
ATOM 1979 C C . GLU A 1 268 ? -16.822 22.705 30.839 1.00 69.75 268 GLU A C 1
ATOM 1981 O O . GLU A 1 268 ? -15.796 22.799 31.508 1.00 69.75 268 GLU A O 1
ATOM 1986 N N . PHE A 1 269 ? -17.669 23.728 30.698 1.00 60.06 269 PHE A N 1
ATOM 1987 C CA . PHE A 1 269 ? -17.548 24.947 31.499 1.00 60.06 269 PHE A CA 1
ATOM 1988 C C . PHE A 1 269 ? -18.260 24.758 32.849 1.00 60.06 269 PHE A C 1
ATOM 1990 O O . PHE A 1 269 ? -19.427 25.118 33.008 1.00 60.06 269 PHE A O 1
ATOM 1997 N N . THR A 1 270 ? -17.572 24.168 33.832 1.00 55.34 270 THR A N 1
ATOM 1998 C CA . THR A 1 270 ? -18.090 24.004 35.205 1.00 55.34 270 THR A CA 1
ATOM 1999 C C . THR A 1 270 ? -17.761 25.194 36.108 1.00 55.34 270 THR A C 1
ATOM 2001 O O . THR A 1 270 ? -16.626 25.657 36.141 1.00 55.34 270 THR A O 1
ATOM 2004 N N . ALA A 1 271 ? -18.724 25.623 36.930 1.00 43.81 271 ALA A N 1
ATOM 2005 C CA . ALA A 1 271 ? -18.584 26.761 37.849 1.00 43.81 271 ALA A CA 1
ATOM 2006 C C . ALA A 1 271 ? -17.753 26.490 39.130 1.00 43.81 271 ALA A C 1
ATOM 2008 O O . ALA A 1 271 ? -17.615 27.385 39.960 1.00 43.81 271 ALA A O 1
ATOM 2009 N N . LEU A 1 272 ? -17.221 25.275 39.318 1.00 47.56 272 LEU A N 1
ATOM 2010 C CA . LEU A 1 272 ? -16.433 24.867 40.493 1.00 47.56 272 LEU A CA 1
ATOM 2011 C C . LEU A 1 272 ? -15.173 24.090 40.051 1.00 47.56 272 LEU A C 1
ATOM 2013 O O . LEU A 1 272 ? -15.223 22.861 39.976 1.00 47.56 272 LEU A O 1
ATOM 2017 N N . PRO A 1 273 ? -14.055 24.775 39.735 1.00 43.88 273 PRO A N 1
ATOM 2018 C CA . PRO A 1 273 ? -12.851 24.130 39.192 1.00 43.88 273 PRO A CA 1
ATOM 2019 C C . PRO A 1 273 ? -12.077 23.260 40.197 1.00 43.88 273 PRO A C 1
ATOM 2021 O O . PRO A 1 273 ? -11.432 22.293 39.810 1.00 43.88 273 PRO A O 1
ATOM 2024 N N . GLU A 1 274 ? -12.133 23.582 41.491 1.00 43.62 274 GLU A N 1
ATOM 2025 C CA . GLU A 1 274 ? -11.185 23.072 42.502 1.00 43.62 274 GLU A CA 1
ATOM 2026 C C . GLU A 1 274 ? -11.416 21.611 42.948 1.00 43.62 274 GLU A C 1
ATOM 2028 O O . GLU A 1 274 ? -10.642 21.073 43.735 1.00 43.62 274 GLU A O 1
ATOM 2033 N N . LEU A 1 275 ? -12.465 20.946 42.449 1.00 43.72 275 LEU A N 1
ATOM 2034 C CA . LEU A 1 275 ? -12.880 19.598 42.874 1.00 43.72 275 LEU A CA 1
ATOM 2035 C C . LEU A 1 275 ? -12.554 18.472 41.869 1.00 43.72 275 LEU A C 1
ATOM 2037 O O . LEU A 1 275 ? -13.010 17.344 42.065 1.00 43.72 275 LEU A O 1
ATOM 2041 N N . ARG A 1 276 ? -11.802 18.734 40.787 1.00 50.22 276 ARG A N 1
ATOM 2042 C CA . ARG A 1 276 ? -11.499 17.730 39.742 1.00 50.22 276 ARG A CA 1
ATOM 2043 C C . ARG A 1 276 ? -9.997 17.637 39.406 1.00 50.22 276 ARG A C 1
ATOM 2045 O O . ARG A 1 276 ? -9.417 18.632 38.982 1.00 50.22 276 ARG A O 1
ATOM 2052 N N . PRO A 1 277 ? -9.363 16.451 39.514 1.00 36.16 277 PRO A N 1
ATOM 2053 C CA . PRO A 1 277 ? -8.003 16.237 39.023 1.00 36.16 277 PRO A CA 1
ATOM 2054 C C . PRO A 1 277 ? -7.946 15.800 37.542 1.00 36.16 277 PRO A C 1
ATOM 2056 O O . PRO A 1 277 ? -8.535 14.796 37.147 1.00 36.16 277 PRO A O 1
ATOM 2059 N N . ALA A 1 278 ? -7.131 16.518 36.764 1.00 36.69 278 ALA A N 1
ATOM 2060 C CA . ALA A 1 278 ? -6.401 16.129 35.541 1.00 36.69 278 ALA A CA 1
ATOM 2061 C C . ALA A 1 278 ? -7.118 15.563 34.284 1.00 36.69 278 ALA A C 1
ATOM 2063 O O . ALA A 1 278 ? -6.586 15.769 33.194 1.00 36.69 278 ALA A O 1
ATOM 2064 N N . ARG A 1 279 ? -8.278 14.890 34.345 1.00 47.69 279 ARG A N 1
ATOM 2065 C CA . ARG A 1 279 ? -9.052 14.492 33.138 1.00 47.69 279 ARG A CA 1
ATOM 2066 C C . ARG A 1 279 ? -10.084 15.573 32.778 1.00 47.69 279 ARG A C 1
ATOM 2068 O O . ARG A 1 279 ? -11.286 15.387 32.950 1.00 47.69 279 ARG A O 1
ATOM 2075 N N . ASP A 1 280 ? -9.586 16.712 32.302 1.00 51.84 280 ASP A N 1
ATOM 2076 C CA . ASP A 1 280 ? -10.398 17.886 31.927 1.00 51.84 280 ASP A CA 1
ATOM 2077 C C . ASP A 1 280 ? -11.059 17.764 30.538 1.00 51.84 280 ASP A C 1
ATOM 2079 O O . ASP A 1 280 ? -12.003 18.488 30.220 1.00 51.84 280 ASP A O 1
ATOM 2083 N N . GLU A 1 281 ? -10.576 16.838 29.710 1.00 58.62 281 GLU A N 1
ATOM 2084 C CA . GLU A 1 281 ? -11.085 16.551 28.368 1.00 58.62 281 GLU A CA 1
ATOM 2085 C C . GLU A 1 281 ? -11.830 15.205 28.377 1.00 58.62 281 GLU A C 1
ATOM 2087 O O . GLU A 1 281 ? -11.326 14.207 28.900 1.00 58.62 281 GLU A O 1
ATOM 2092 N N . GLY A 1 282 ? -13.045 15.168 27.815 1.00 59.75 282 GLY A N 1
ATOM 2093 C CA . GLY A 1 282 ? -13.804 13.922 27.657 1.00 59.75 282 GLY A CA 1
ATOM 2094 C C . GLY A 1 282 ? -13.138 12.928 26.686 1.00 59.75 282 GLY A C 1
ATOM 2095 O O . GLY A 1 282 ? -12.257 13.319 25.919 1.00 59.75 282 GLY A O 1
ATOM 2096 N N . PRO A 1 283 ? -13.554 11.644 26.663 1.00 63.19 283 PRO A N 1
ATOM 2097 C CA . PRO A 1 283 ? -12.900 10.633 25.832 1.00 63.19 283 PRO A CA 1
ATOM 2098 C C . PRO A 1 283 ? -12.962 10.976 24.338 1.00 63.19 283 PRO A C 1
ATOM 2100 O O . PRO A 1 283 ? -14.017 11.352 23.825 1.00 63.19 283 PRO A O 1
ATOM 2103 N N . PHE A 1 284 ? -11.834 10.810 23.643 1.00 75.69 284 PHE A N 1
ATOM 2104 C CA . PHE A 1 284 ? -11.697 11.174 22.234 1.00 75.69 284 PHE A CA 1
ATOM 2105 C C . PHE A 1 284 ? -12.529 10.287 21.299 1.00 75.69 284 PHE A C 1
ATOM 2107 O O . PHE A 1 284 ? -12.395 9.059 21.296 1.00 75.69 284 PHE A O 1
ATOM 2114 N N . VAL A 1 285 ? -13.284 10.929 20.408 1.00 79.75 285 VAL A N 1
ATOM 2115 C CA . VAL A 1 285 ? -13.845 10.310 19.199 1.00 79.75 285 VAL A CA 1
ATOM 2116 C C . VAL A 1 285 ? -13.061 10.805 17.997 1.00 79.75 285 VAL A C 1
ATOM 2118 O O . VAL A 1 285 ? -12.826 12.002 17.871 1.00 79.75 285 VAL A O 1
ATOM 2121 N N . GLY A 1 286 ? -12.644 9.906 17.109 1.00 84.81 286 GLY A N 1
ATOM 2122 C CA . GLY A 1 286 ? -11.811 10.272 15.969 1.00 84.81 286 GLY A CA 1
ATOM 2123 C C . GLY A 1 286 ? -12.408 9.966 14.604 1.00 84.81 286 GLY A C 1
ATOM 2124 O O . GLY A 1 286 ? -13.468 9.356 14.475 1.00 84.81 286 GLY A O 1
ATOM 2125 N N . ALA A 1 287 ? -11.683 10.404 13.582 1.00 87.50 287 ALA A N 1
ATOM 2126 C CA . ALA A 1 287 ? -11.933 10.142 12.173 1.00 87.50 287 ALA A CA 1
ATOM 2127 C C . ALA A 1 287 ? -10.592 10.099 11.427 1.00 87.50 287 ALA A C 1
ATOM 2129 O O . ALA A 1 287 ? -9.593 10.636 11.907 1.00 87.50 287 ALA A O 1
ATOM 2130 N N . VAL A 1 288 ? -10.562 9.466 10.254 1.00 88.88 288 VAL A N 1
ATOM 2131 C CA . VAL A 1 288 ? -9.348 9.334 9.437 1.00 88.88 288 VAL A CA 1
ATOM 2132 C C . VAL A 1 288 ? -9.623 9.858 8.030 1.00 88.88 288 VAL A C 1
ATOM 2134 O O . VAL A 1 288 ? -10.606 9.455 7.410 1.00 88.88 288 VAL A O 1
ATOM 2137 N N . VAL A 1 289 ? -8.750 10.735 7.529 1.00 87.88 289 VAL A N 1
ATOM 2138 C CA . VAL A 1 289 ? -8.851 11.353 6.195 1.00 87.88 289 VAL A CA 1
ATOM 2139 C C . VAL A 1 289 ? -7.633 10.969 5.361 1.00 87.88 289 VAL A C 1
ATOM 2141 O O . VAL A 1 289 ? -6.495 11.164 5.790 1.00 87.88 289 VAL A O 1
ATOM 2144 N N . THR A 1 290 ? -7.849 10.446 4.152 1.00 83.00 290 THR A N 1
ATOM 2145 C CA . THR A 1 290 ? -6.766 10.178 3.193 1.00 83.00 290 THR A CA 1
ATOM 2146 C C . THR A 1 290 ? -6.634 11.340 2.207 1.00 83.00 290 THR A C 1
ATOM 2148 O O . THR A 1 290 ? -7.482 11.544 1.342 1.00 83.00 290 THR A O 1
ATOM 2151 N N . VAL A 1 291 ? -5.547 12.097 2.314 1.00 80.38 291 VAL A N 1
ATOM 2152 C CA . VAL A 1 291 ? -5.265 13.275 1.486 1.00 80.38 291 VAL A CA 1
ATOM 2153 C C . VAL A 1 291 ? -4.439 12.852 0.269 1.00 80.38 291 VAL A C 1
ATOM 2155 O O . VAL A 1 291 ? -3.353 12.282 0.409 1.00 80.38 291 VAL A O 1
ATOM 2158 N N . ARG A 1 292 ? -4.951 13.110 -0.937 1.00 73.38 292 ARG A N 1
ATOM 2159 C CA . ARG A 1 292 ? -4.319 12.750 -2.218 1.00 73.38 292 ARG A CA 1
ATOM 2160 C C . ARG A 1 292 ? -3.631 13.957 -2.844 1.00 73.38 292 ARG A C 1
ATOM 2162 O O . ARG A 1 292 ? -4.237 15.015 -2.964 1.00 73.38 292 ARG A O 1
ATOM 2169 N N . GLY A 1 293 ? -2.389 13.782 -3.284 1.00 65.56 293 GLY A N 1
ATOM 2170 C CA . GLY A 1 293 ? -1.690 14.792 -4.080 1.00 65.56 293 GLY A CA 1
ATOM 2171 C C . GLY A 1 293 ? -2.281 14.930 -5.482 1.00 65.56 293 GLY A C 1
ATOM 2172 O O . GLY A 1 293 ? -2.981 14.035 -5.967 1.00 65.56 293 GLY A O 1
ATOM 2173 N N . GLU A 1 294 ? -1.954 16.035 -6.148 1.00 64.69 294 GLU A N 1
ATOM 2174 C CA . GLU A 1 294 ? -2.050 16.107 -7.606 1.00 64.69 294 GLU A CA 1
ATOM 2175 C C . GLU A 1 294 ? -1.136 15.039 -8.227 1.00 64.69 294 GLU A C 1
ATOM 2177 O O . GLU A 1 294 ? -0.035 14.792 -7.730 1.00 64.69 294 GLU A O 1
ATOM 2182 N N . ARG A 1 295 ? -1.578 14.395 -9.315 1.00 65.81 295 ARG A N 1
ATOM 2183 C CA . ARG A 1 295 ? -0.807 13.320 -9.961 1.00 65.81 295 ARG A CA 1
ATOM 2184 C C . ARG A 1 295 ? 0.364 13.911 -10.748 1.00 65.81 295 ARG A C 1
ATOM 2186 O O . ARG A 1 295 ? 0.210 14.244 -11.925 1.00 65.81 295 ARG A O 1
ATOM 2193 N N . ARG A 1 296 ? 1.519 14.056 -10.093 1.00 80.25 296 ARG A N 1
ATOM 2194 C CA . ARG A 1 296 ? 2.759 14.581 -10.687 1.00 80.25 296 ARG A CA 1
ATOM 2195 C C . ARG A 1 296 ? 3.773 13.467 -10.934 1.00 80.25 296 ARG A C 1
ATOM 2197 O O . ARG A 1 296 ? 3.905 12.543 -10.131 1.00 80.25 296 ARG A O 1
ATOM 2204 N N . LEU A 1 297 ? 4.509 13.578 -12.034 1.00 87.00 297 LEU A N 1
ATOM 2205 C CA . LEU A 1 297 ? 5.662 12.737 -12.353 1.00 87.00 297 LEU A CA 1
ATOM 2206 C C . LEU A 1 297 ? 6.945 13.554 -12.281 1.00 87.00 297 LEU A C 1
ATOM 2208 O O . LEU A 1 297 ? 6.986 14.662 -12.809 1.00 87.00 297 LEU A O 1
ATOM 2212 N N . LEU A 1 298 ? 8.000 12.969 -11.721 1.00 90.69 298 LEU A N 1
ATOM 2213 C CA . LEU A 1 298 ? 9.355 13.495 -11.866 1.00 90.69 298 LEU A CA 1
ATOM 2214 C C . LEU A 1 298 ? 10.002 12.842 -13.088 1.00 90.69 298 LEU A C 1
ATOM 2216 O O . LEU A 1 298 ? 10.178 11.625 -13.101 1.00 90.69 298 LEU A O 1
ATOM 2220 N N . TYR A 1 299 ? 10.353 13.623 -14.106 1.00 90.88 299 TYR A N 1
ATOM 2221 C CA . TYR A 1 299 ? 10.966 13.116 -15.336 1.00 90.88 299 TYR A CA 1
ATOM 2222 C C . TYR A 1 299 ? 12.424 13.561 -15.419 1.00 90.88 299 TYR A C 1
ATOM 2224 O O . TYR A 1 299 ? 12.708 14.724 -15.699 1.00 90.88 299 TYR A O 1
ATOM 2232 N N . ALA A 1 300 ? 13.351 12.637 -15.173 1.00 90.69 300 ALA A N 1
ATOM 2233 C CA . ALA A 1 300 ? 14.780 12.877 -15.319 1.00 90.69 300 ALA A CA 1
ATOM 2234 C C . ALA A 1 300 ? 15.260 12.387 -16.689 1.00 90.69 300 ALA A C 1
ATOM 2236 O O . ALA A 1 300 ? 15.181 11.192 -16.971 1.00 90.69 300 ALA A O 1
ATOM 2237 N N . ALA A 1 301 ? 15.761 13.296 -17.527 1.00 83.00 301 ALA A N 1
ATOM 2238 C CA . ALA A 1 301 ? 16.164 12.997 -18.903 1.00 83.00 301 ALA A CA 1
ATOM 2239 C C . ALA A 1 301 ? 17.690 13.039 -19.114 1.00 83.00 301 ALA A C 1
ATOM 2241 O O . ALA A 1 301 ? 18.387 13.897 -18.574 1.00 83.00 301 ALA A O 1
ATOM 2242 N N . GLY A 1 302 ? 18.195 12.137 -19.959 1.00 60.59 302 GLY A N 1
ATOM 2243 C CA . GLY A 1 302 ? 19.533 12.156 -20.573 1.00 60.59 302 GLY A CA 1
ATOM 2244 C C . GLY A 1 302 ? 19.507 12.388 -22.097 1.00 60.59 302 GLY A C 1
ATOM 2245 O O . GLY A 1 302 ? 20.516 12.178 -22.783 1.00 60.59 302 GLY A O 1
ATOM 2246 N N . GLY A 1 303 ? 18.347 12.781 -22.638 1.00 59.50 303 GLY A N 1
ATOM 2247 C CA . GLY A 1 303 ? 18.044 12.879 -24.069 1.00 59.50 303 GLY A CA 1
ATOM 2248 C C . GLY A 1 303 ? 16.899 13.855 -24.380 1.00 59.50 303 GLY A C 1
ATOM 2249 O O . GLY A 1 303 ? 16.558 14.703 -23.560 1.00 59.50 303 GLY A O 1
ATOM 2250 N N . ALA A 1 304 ? 16.322 13.765 -25.582 1.00 53.03 304 ALA A N 1
ATOM 2251 C CA . ALA A 1 304 ? 15.294 14.700 -26.052 1.00 53.03 304 ALA A CA 1
ATOM 2252 C C . ALA A 1 304 ? 13.891 14.338 -25.524 1.00 53.03 304 ALA A C 1
ATOM 2254 O O . ALA A 1 304 ? 13.476 13.186 -25.596 1.00 53.03 304 ALA A O 1
ATOM 2255 N N . GLU A 1 305 ? 13.119 15.325 -25.055 1.00 66.00 305 GLU A N 1
ATOM 2256 C CA . GLU A 1 305 ? 11.867 15.150 -24.285 1.00 66.00 305 GLU A CA 1
ATOM 2257 C C . GLU A 1 305 ? 10.625 14.685 -25.094 1.00 66.00 305 GLU A C 1
ATOM 2259 O O . GLU A 1 305 ? 9.506 15.200 -24.969 1.00 66.00 305 GLU A O 1
ATOM 2264 N N . THR A 1 306 ? 10.801 13.673 -25.942 1.00 65.31 306 THR A N 1
ATOM 2265 C CA . THR A 1 306 ? 9.790 13.176 -26.885 1.00 65.31 306 THR A CA 1
ATOM 2266 C C . THR A 1 306 ? 8.543 12.611 -26.191 1.00 65.31 306 THR A C 1
ATOM 2268 O O . THR A 1 306 ? 7.431 12.745 -26.710 1.00 65.31 306 THR A O 1
ATOM 2271 N N . LEU A 1 307 ? 8.705 11.991 -25.014 1.00 76.62 307 LEU A N 1
ATOM 2272 C CA . LEU A 1 307 ? 7.604 11.403 -24.242 1.00 76.62 307 LEU A CA 1
ATOM 2273 C C . LEU A 1 307 ? 6.900 12.429 -23.333 1.00 76.62 307 LEU A C 1
ATOM 2275 O O . LEU A 1 307 ? 5.670 12.416 -23.269 1.00 76.62 307 LEU A O 1
ATOM 2279 N N . VAL A 1 308 ? 7.631 13.367 -22.713 1.00 79.56 308 VAL A N 1
ATOM 2280 C CA . VAL A 1 308 ? 7.076 14.432 -21.842 1.00 79.56 308 VAL A CA 1
ATOM 2281 C C . VAL A 1 308 ? 5.956 15.198 -22.548 1.00 79.56 308 VAL A C 1
ATOM 2283 O O . VAL A 1 308 ? 4.840 15.300 -22.039 1.00 79.56 308 VAL A O 1
ATOM 2286 N N . THR A 1 309 ? 6.211 15.641 -23.784 1.00 74.62 309 THR A N 1
ATOM 2287 C CA . THR A 1 309 ? 5.235 16.384 -24.602 1.00 74.62 309 THR A CA 1
ATOM 2288 C C . THR A 1 309 ? 3.957 15.577 -24.890 1.00 74.62 309 THR A C 1
ATOM 2290 O O . THR A 1 309 ? 2.884 16.155 -25.084 1.00 74.62 309 THR A O 1
ATOM 2293 N N . ARG A 1 310 ? 4.033 14.238 -24.927 1.00 76.38 310 ARG A N 1
ATOM 2294 C CA . ARG A 1 310 ? 2.861 13.360 -25.096 1.00 76.38 310 ARG A CA 1
ATOM 2295 C C . ARG A 1 310 ? 2.112 13.157 -23.777 1.00 76.38 310 ARG A C 1
ATOM 2297 O O . ARG A 1 310 ? 0.886 13.229 -23.786 1.00 76.38 310 ARG A O 1
ATOM 2304 N N . LEU A 1 311 ? 2.827 12.966 -22.668 1.00 77.38 311 LEU A N 1
ATOM 2305 C CA . LEU A 1 311 ? 2.238 12.797 -21.334 1.00 77.38 311 LEU A CA 1
ATOM 2306 C C . LEU A 1 311 ? 1.486 14.056 -20.880 1.00 77.38 311 LEU A C 1
ATOM 2308 O O . LEU A 1 311 ? 0.336 13.949 -20.454 1.00 77.38 311 LEU A O 1
ATOM 2312 N N . ALA A 1 312 ? 2.058 15.245 -21.095 1.00 77.19 312 ALA A N 1
ATOM 2313 C CA . ALA A 1 312 ? 1.398 16.519 -20.801 1.00 77.19 312 ALA A CA 1
ATOM 2314 C C . ALA A 1 312 ? 0.048 16.665 -21.537 1.00 77.19 312 ALA A C 1
ATOM 2316 O O . ALA A 1 312 ? -0.956 17.056 -20.945 1.00 77.19 312 ALA A O 1
ATOM 2317 N N . ARG A 1 313 ? -0.024 16.253 -22.814 1.00 75.88 313 ARG A N 1
ATOM 2318 C CA . ARG A 1 313 ? -1.279 16.242 -23.597 1.00 75.88 313 ARG A CA 1
ATOM 2319 C C . ARG A 1 313 ? -2.313 15.224 -23.104 1.00 75.88 313 ARG A C 1
ATOM 2321 O O . ARG A 1 313 ? -3.477 15.344 -23.465 1.00 75.88 313 ARG A O 1
ATOM 2328 N N . SER A 1 314 ? -1.908 14.238 -22.301 1.00 70.50 314 SER A N 1
ATOM 2329 C CA . SER A 1 314 ? -2.811 13.265 -21.667 1.00 70.50 314 SER A CA 1
ATOM 2330 C C . SER A 1 314 ? -3.323 13.703 -20.284 1.00 70.50 314 SER A C 1
ATOM 2332 O O . SER A 1 314 ? -3.989 12.922 -19.608 1.00 70.50 314 SER A O 1
ATOM 2334 N N . GLY A 1 315 ? -3.032 14.942 -19.863 1.00 69.88 315 GLY A N 1
ATOM 2335 C CA . GLY A 1 315 ? -3.461 15.492 -18.572 1.00 69.88 315 GLY A CA 1
ATOM 2336 C C . GLY A 1 315 ? -2.588 15.073 -17.386 1.00 69.88 315 GLY A C 1
ATOM 2337 O O . GLY A 1 315 ? -3.004 15.222 -16.241 1.00 69.88 315 GLY A O 1
ATOM 2338 N N . VAL A 1 316 ? -1.392 14.536 -17.643 1.00 75.38 316 VAL A N 1
ATOM 2339 C CA . VAL A 1 316 ? -0.419 14.184 -16.603 1.00 75.38 316 VAL A CA 1
ATOM 2340 C C . VAL A 1 316 ? 0.505 15.374 -16.361 1.00 75.38 316 VAL A C 1
ATOM 2342 O O . VAL A 1 316 ? 1.126 15.869 -17.302 1.00 75.38 316 VAL A O 1
ATOM 2345 N N . LEU A 1 317 ? 0.614 15.821 -15.108 1.00 80.44 317 LEU A N 1
ATOM 2346 C CA . LEU A 1 317 ? 1.565 16.861 -14.720 1.00 80.44 317 LEU A CA 1
ATOM 2347 C C . LEU A 1 317 ? 2.968 16.249 -14.643 1.00 80.44 317 LEU A C 1
ATOM 2349 O O . LEU A 1 317 ? 3.168 15.224 -13.989 1.00 80.44 317 LEU A O 1
ATOM 2353 N N . VAL A 1 318 ? 3.935 16.862 -15.322 1.00 85.56 318 VAL A N 1
ATOM 2354 C CA . VAL A 1 318 ? 5.315 16.369 -15.399 1.00 85.56 318 VAL A CA 1
ATOM 2355 C C . VAL A 1 318 ? 6.270 17.490 -15.018 1.00 85.56 318 VAL A C 1
ATOM 2357 O O . VAL A 1 318 ? 6.301 18.524 -15.681 1.00 85.56 318 VAL A O 1
ATOM 2360 N N . ASP A 1 319 ? 7.068 17.250 -13.983 1.00 87.00 319 ASP A N 1
ATOM 2361 C CA . ASP A 1 319 ? 8.148 18.130 -13.562 1.00 87.00 319 ASP A CA 1
ATOM 2362 C C . ASP A 1 319 ? 9.465 17.583 -14.132 1.00 87.00 319 ASP A C 1
ATOM 2364 O O . ASP A 1 319 ? 9.898 16.475 -13.799 1.00 87.00 319 ASP A O 1
ATOM 2368 N N . GLY A 1 320 ? 10.080 18.345 -15.037 1.00 85.75 320 GLY A N 1
ATOM 2369 C CA . GLY A 1 320 ? 11.360 17.995 -15.651 1.00 85.75 320 GLY A CA 1
ATOM 2370 C C . GLY A 1 320 ? 12.535 18.220 -14.698 1.00 85.75 320 GLY A C 1
ATOM 2371 O O . GLY A 1 320 ? 12.601 19.237 -14.006 1.00 85.75 320 GLY A O 1
ATOM 2372 N N . ALA A 1 321 ? 13.481 17.284 -14.680 1.00 85.44 321 ALA A N 1
ATOM 2373 C CA . ALA A 1 321 ? 14.695 17.351 -13.875 1.00 85.44 321 ALA A CA 1
ATOM 2374 C C . ALA A 1 321 ? 15.921 16.849 -14.652 1.00 85.44 321 ALA A C 1
ATOM 2376 O O . ALA A 1 321 ? 15.823 16.036 -15.569 1.00 85.44 321 ALA A O 1
ATOM 2377 N N . ASN A 1 322 ? 17.107 17.285 -14.231 1.00 84.44 322 ASN A N 1
ATOM 2378 C CA . ASN A 1 322 ? 18.357 16.646 -14.629 1.00 84.44 322 ASN A CA 1
ATOM 2379 C C . ASN A 1 322 ? 18.645 15.454 -13.705 1.00 84.44 322 ASN A C 1
ATOM 2381 O O . ASN A 1 322 ? 18.279 15.470 -12.529 1.00 84.44 322 ASN A O 1
ATOM 2385 N N . ALA A 1 323 ? 19.380 14.453 -14.196 1.00 82.62 323 ALA A N 1
ATOM 2386 C CA . ALA A 1 323 ? 19.820 13.312 -13.384 1.00 82.62 323 ALA A CA 1
ATOM 2387 C C . ALA A 1 323 ? 20.541 13.744 -12.088 1.00 82.62 323 ALA A C 1
ATOM 2389 O O . ALA A 1 323 ? 20.261 13.235 -11.006 1.00 82.62 323 ALA A O 1
ATOM 2390 N N . THR A 1 324 ? 21.395 14.766 -12.182 1.00 85.25 324 THR A N 1
ATOM 2391 C CA . THR A 1 324 ? 22.140 15.326 -11.046 1.00 85.25 324 THR A CA 1
ATOM 2392 C C . THR A 1 324 ? 21.275 16.117 -10.061 1.00 85.25 324 THR A C 1
ATOM 2394 O O . THR A 1 324 ? 21.698 16.311 -8.924 1.00 85.25 324 THR A O 1
ATOM 2397 N N . SER A 1 325 ? 20.070 16.552 -10.452 1.00 86.62 325 SER A N 1
ATOM 2398 C CA . SER A 1 325 ? 19.126 17.281 -9.591 1.00 86.62 325 SER A CA 1
ATOM 2399 C C . SER A 1 325 ? 18.039 16.390 -8.975 1.00 86.62 325 SER A C 1
ATOM 2401 O O . SER A 1 325 ? 17.083 16.914 -8.406 1.00 86.62 325 SER A O 1
ATOM 2403 N N . LEU A 1 326 ? 18.158 15.060 -9.075 1.00 92.06 326 LEU A N 1
ATOM 2404 C CA . LEU A 1 326 ? 17.264 14.137 -8.371 1.00 92.06 326 LEU A CA 1
ATOM 2405 C C . LEU A 1 326 ? 17.324 14.368 -6.843 1.00 92.06 326 LEU A C 1
ATOM 2407 O O . LEU A 1 326 ? 18.414 14.604 -6.305 1.00 92.06 326 LEU A O 1
ATOM 2411 N N . PRO A 1 327 ? 16.188 14.280 -6.121 1.00 92.94 327 PRO A N 1
ATOM 2412 C CA . PRO A 1 327 ? 16.164 14.402 -4.668 1.00 92.94 327 PRO A CA 1
ATOM 2413 C C . PRO A 1 327 ? 17.123 13.438 -3.955 1.00 92.94 327 PRO A C 1
ATOM 2415 O O . PRO A 1 327 ? 17.229 12.260 -4.288 1.00 92.94 327 PRO A O 1
ATOM 2418 N N . ARG A 1 328 ? 17.797 13.948 -2.919 1.00 93.19 328 ARG A N 1
ATOM 2419 C CA . ARG A 1 328 ? 18.723 13.190 -2.055 1.00 93.19 328 ARG A CA 1
ATOM 2420 C C . ARG A 1 328 ? 18.068 12.612 -0.795 1.00 93.19 328 ARG A C 1
ATOM 2422 O O . ARG A 1 328 ? 18.764 12.078 0.061 1.00 93.19 328 ARG A O 1
ATOM 2429 N N . SER A 1 329 ? 16.748 12.726 -0.659 1.00 86.38 329 SER A N 1
ATOM 2430 C CA . SER A 1 329 ? 15.988 12.153 0.455 1.00 86.38 329 SER A CA 1
ATOM 2431 C C . SER A 1 329 ? 14.642 11.595 -0.028 1.00 86.38 329 SER A C 1
ATOM 2433 O O . SER A 1 329 ? 14.075 12.144 -0.979 1.00 86.38 329 SER A O 1
ATOM 2435 N N . PRO A 1 330 ? 14.096 10.538 0.609 1.00 77.25 330 PRO A N 1
ATOM 2436 C CA . PRO A 1 330 ? 12.818 9.945 0.205 1.00 77.25 330 PRO A CA 1
ATOM 2437 C C . PRO A 1 330 ? 11.665 10.953 0.233 1.00 77.25 330 PRO A C 1
ATOM 2439 O O . PRO A 1 330 ? 10.817 10.950 -0.655 1.00 77.25 330 PRO A O 1
ATOM 2442 N N . GLN A 1 331 ? 11.668 11.869 1.209 1.00 78.94 331 GLN A N 1
ATOM 2443 C CA . GLN A 1 331 ? 10.633 12.893 1.370 1.00 78.94 331 GLN A CA 1
ATOM 2444 C C . GLN A 1 331 ? 10.572 13.845 0.169 1.00 78.94 331 GLN A C 1
ATOM 2446 O O . GLN A 1 331 ? 9.491 14.295 -0.200 1.00 78.94 331 GLN A O 1
ATOM 2451 N N . GLY A 1 332 ? 11.711 14.110 -0.483 1.00 79.06 332 GLY A N 1
ATOM 2452 C CA . GLY A 1 332 ? 11.761 14.915 -1.703 1.00 79.06 332 GLY A CA 1
ATOM 2453 C C . GLY A 1 332 ? 11.062 14.264 -2.903 1.00 79.06 332 GLY A C 1
ATOM 2454 O O . GLY A 1 332 ? 10.711 14.966 -3.847 1.00 79.06 332 GLY A O 1
ATOM 2455 N N . PHE A 1 333 ? 10.807 12.951 -2.858 1.00 85.00 333 PHE A N 1
ATOM 2456 C CA . PHE A 1 333 ? 10.028 12.241 -3.872 1.00 85.00 333 PHE A CA 1
ATOM 2457 C C . PHE A 1 333 ? 8.520 12.168 -3.557 1.00 85.00 333 PHE A C 1
ATOM 2459 O O . PHE A 1 333 ? 7.738 11.815 -4.435 1.00 85.00 333 PHE A O 1
ATOM 2466 N N . PHE A 1 334 ? 8.067 12.529 -2.347 1.00 79.88 334 PHE A N 1
ATOM 2467 C CA . PHE A 1 334 ? 6.654 12.382 -1.940 1.00 79.88 334 PHE A CA 1
ATOM 2468 C C . PHE A 1 334 ? 5.676 13.302 -2.691 1.00 79.88 334 PHE A C 1
ATOM 2470 O O . PHE A 1 334 ? 4.467 13.075 -2.638 1.00 79.88 334 PHE A O 1
ATOM 2477 N N . ALA A 1 335 ? 6.188 14.314 -3.398 1.00 76.56 335 ALA A N 1
ATOM 2478 C CA . ALA A 1 335 ? 5.414 15.158 -4.306 1.00 76.56 335 ALA A CA 1
ATOM 2479 C C . ALA A 1 335 ? 5.017 14.449 -5.618 1.00 76.56 335 ALA A C 1
ATOM 2481 O O . ALA A 1 335 ? 4.187 14.979 -6.354 1.00 76.56 335 ALA A O 1
ATOM 2482 N N . TYR A 1 336 ? 5.589 13.274 -5.910 1.00 84.69 336 TYR A N 1
ATOM 2483 C CA . TYR A 1 336 ? 5.407 12.551 -7.168 1.00 84.69 336 TYR A CA 1
ATOM 2484 C C . TYR A 1 336 ? 4.775 11.173 -6.947 1.00 84.69 336 TYR A C 1
ATOM 2486 O O . TYR A 1 336 ? 5.069 10.476 -5.971 1.00 84.69 336 TYR A O 1
ATOM 2494 N N . ASP A 1 337 ? 3.943 10.746 -7.896 1.00 81.62 337 ASP A N 1
ATOM 2495 C CA . ASP A 1 337 ? 3.349 9.404 -7.915 1.00 81.62 337 ASP A CA 1
ATOM 2496 C C . ASP A 1 337 ? 4.290 8.354 -8.527 1.00 81.62 337 ASP A C 1
ATOM 2498 O O . ASP A 1 337 ? 4.197 7.173 -8.181 1.00 81.62 337 ASP A O 1
ATOM 2502 N N . ALA A 1 338 ? 5.166 8.775 -9.447 1.00 89.81 338 ALA A N 1
ATOM 2503 C CA . ALA A 1 338 ? 6.241 7.964 -10.010 1.00 89.81 338 ALA A CA 1
ATOM 2504 C C . ALA A 1 338 ? 7.399 8.832 -10.540 1.00 89.81 338 ALA A C 1
ATOM 2506 O O . ALA A 1 338 ? 7.216 10.000 -10.898 1.00 89.81 338 ALA A O 1
ATOM 2507 N N . VAL A 1 339 ? 8.582 8.224 -10.632 1.00 93.62 339 VAL A N 1
ATOM 2508 C CA . VAL A 1 339 ? 9.796 8.785 -11.241 1.00 93.62 339 VAL A CA 1
ATOM 2509 C C . VAL A 1 339 ? 10.049 8.101 -12.586 1.00 93.62 339 VAL A C 1
ATOM 2511 O O . VAL A 1 339 ? 9.947 6.880 -12.691 1.00 93.62 339 VAL A O 1
ATOM 2514 N N . VAL A 1 340 ? 10.400 8.870 -13.615 1.00 93.62 340 VAL A N 1
ATOM 2515 C CA . VAL A 1 340 ? 10.838 8.363 -14.922 1.00 93.62 340 VAL A CA 1
ATOM 2516 C C . VAL A 1 340 ? 12.314 8.705 -15.111 1.00 93.62 340 VAL A C 1
ATOM 2518 O O . VAL A 1 340 ? 12.690 9.871 -15.028 1.00 93.62 340 VAL A O 1
ATOM 2521 N N . LEU A 1 341 ? 13.141 7.693 -15.366 1.00 93.75 341 LEU A N 1
ATOM 2522 C CA . LEU A 1 341 ? 14.543 7.828 -15.759 1.00 93.75 341 LEU A CA 1
ATOM 2523 C C . LEU A 1 341 ? 14.644 7.556 -17.264 1.00 93.75 341 LEU A C 1
ATOM 2525 O O . LEU A 1 341 ? 14.591 6.402 -17.691 1.00 93.75 341 LEU A O 1
ATOM 2529 N N . ASP A 1 342 ? 14.749 8.614 -18.063 1.00 91.50 342 ASP A N 1
ATOM 2530 C CA . ASP A 1 342 ? 14.778 8.549 -19.524 1.00 91.50 342 ASP A CA 1
ATOM 2531 C C . ASP A 1 342 ? 16.204 8.656 -20.069 1.00 91.50 342 ASP A C 1
ATOM 2533 O O . ASP A 1 342 ? 16.792 9.735 -20.105 1.00 91.50 342 ASP A O 1
ATOM 2537 N N . ASP A 1 343 ? 16.770 7.512 -20.452 1.00 88.31 343 ASP A N 1
ATOM 2538 C CA . ASP A 1 343 ? 18.158 7.331 -20.882 1.00 88.31 343 ASP A CA 1
ATOM 2539 C C . ASP A 1 343 ? 19.211 7.984 -19.963 1.00 88.31 343 ASP A C 1
ATOM 2541 O O . ASP A 1 343 ? 20.218 8.539 -20.409 1.00 88.31 343 ASP A O 1
ATOM 2545 N N . VAL A 1 344 ? 18.974 7.918 -18.650 1.00 90.44 344 VAL A N 1
ATOM 2546 C CA . VAL A 1 344 ? 19.891 8.418 -17.618 1.00 90.44 344 VAL A CA 1
ATOM 2547 C C . VAL A 1 344 ? 20.988 7.378 -17.341 1.00 90.44 344 VAL A C 1
ATOM 2549 O O . VAL A 1 344 ? 20.668 6.278 -16.884 1.00 90.44 344 VAL A O 1
ATOM 2552 N N . PRO A 1 345 ? 22.282 7.685 -17.562 1.00 86.12 345 PRO A N 1
ATOM 2553 C CA . PRO A 1 345 ? 23.373 6.783 -17.199 1.00 86.12 345 PRO A CA 1
ATOM 2554 C C . PRO A 1 345 ? 23.474 6.617 -15.682 1.00 86.12 345 PRO A C 1
ATOM 2556 O O . PRO A 1 345 ? 23.407 7.604 -14.948 1.00 86.12 345 PRO A O 1
ATOM 2559 N N . ALA A 1 346 ? 23.727 5.399 -15.197 1.00 84.88 346 ALA A N 1
ATOM 2560 C CA . ALA A 1 346 ? 23.817 5.134 -13.758 1.00 84.88 346 ALA A CA 1
ATOM 2561 C C . ALA A 1 346 ? 24.902 5.965 -13.046 1.00 84.88 346 ALA A C 1
ATOM 2563 O O . ALA A 1 346 ? 24.718 6.361 -11.901 1.00 84.88 346 ALA A O 1
ATOM 2564 N N . GLY A 1 347 ? 26.000 6.298 -13.737 1.00 82.25 347 GLY A N 1
ATOM 2565 C CA . GLY A 1 347 ? 27.054 7.178 -13.216 1.00 82.25 347 GLY A CA 1
ATOM 2566 C C . GLY A 1 347 ? 26.659 8.656 -13.055 1.00 82.25 347 GLY A C 1
ATOM 2567 O O . GLY A 1 347 ? 27.440 9.424 -12.502 1.00 82.25 347 GLY A O 1
ATOM 2568 N N . ALA A 1 348 ? 25.477 9.069 -13.530 1.00 87.31 348 ALA A N 1
ATOM 2569 C CA . ALA A 1 348 ? 24.931 10.413 -13.324 1.00 87.31 348 ALA A CA 1
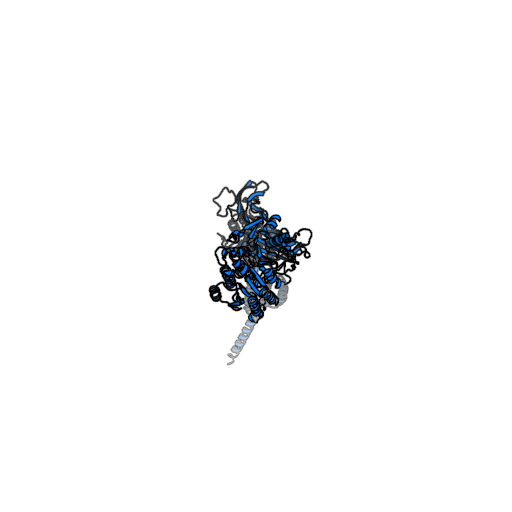ATOM 2570 C C . ALA A 1 348 ? 24.054 10.532 -12.060 1.00 87.31 348 ALA A C 1
ATOM 2572 O O . ALA A 1 348 ? 23.658 11.643 -11.709 1.00 87.31 348 ALA A O 1
ATOM 2573 N N . ILE A 1 349 ? 23.755 9.408 -11.395 1.00 91.44 349 ILE A N 1
ATOM 2574 C CA . ILE A 1 349 ? 22.972 9.332 -10.157 1.00 91.44 349 ILE A CA 1
ATOM 2575 C C . ILE A 1 349 ? 23.930 8.964 -9.020 1.00 91.44 349 ILE A C 1
ATOM 2577 O O . ILE A 1 349 ? 24.579 7.920 -9.063 1.00 91.44 349 ILE A O 1
ATOM 2581 N N . ASP A 1 350 ? 24.036 9.809 -7.994 1.00 91.25 350 ASP A N 1
ATOM 2582 C CA . ASP A 1 350 ? 24.917 9.526 -6.859 1.00 91.25 350 ASP A CA 1
ATOM 2583 C C . ASP A 1 350 ? 24.353 8.428 -5.926 1.00 91.25 350 ASP A C 1
ATOM 2585 O O . ASP A 1 350 ? 23.194 8.006 -6.023 1.00 91.25 350 ASP A O 1
ATOM 2589 N N . ALA A 1 351 ? 25.189 7.909 -5.021 1.00 91.75 351 ALA A N 1
ATOM 2590 C CA . ALA A 1 351 ? 24.799 6.827 -4.112 1.00 91.75 351 ALA A CA 1
ATOM 2591 C C . ALA A 1 351 ? 23.669 7.237 -3.143 1.00 91.75 351 ALA A C 1
ATOM 2593 O O . ALA A 1 351 ? 22.834 6.407 -2.771 1.00 91.75 351 ALA A O 1
ATOM 2594 N N . THR A 1 352 ? 23.601 8.517 -2.770 1.00 94.62 352 THR A N 1
ATOM 2595 C CA . THR A 1 352 ? 22.566 9.071 -1.888 1.00 94.62 352 THR A CA 1
ATOM 2596 C C . THR A 1 352 ? 21.235 9.180 -2.631 1.00 94.62 352 THR A C 1
ATOM 2598 O O . THR A 1 352 ? 20.209 8.758 -2.107 1.00 94.62 352 THR A O 1
ATOM 2601 N N . GLN A 1 353 ? 21.251 9.666 -3.876 1.00 95.38 353 GLN A N 1
ATOM 2602 C CA . GLN A 1 353 ? 20.093 9.703 -4.777 1.00 95.38 353 GLN A CA 1
ATOM 2603 C C . GLN A 1 353 ? 19.572 8.292 -5.078 1.00 95.38 353 GLN A C 1
ATOM 2605 O O . GLN A 1 353 ? 18.372 8.050 -4.973 1.00 95.38 353 GLN A O 1
ATOM 2610 N N . SER A 1 354 ? 20.471 7.343 -5.369 1.00 94.50 354 SER A N 1
ATOM 2611 C CA . SER A 1 354 ? 20.123 5.930 -5.587 1.00 94.50 354 SER A CA 1
ATOM 2612 C C . SER A 1 354 ? 19.417 5.336 -4.360 1.00 94.50 354 SER A C 1
ATOM 2614 O O . SER A 1 354 ? 18.358 4.723 -4.486 1.00 94.50 354 SER A O 1
ATOM 2616 N N . SER A 1 355 ? 19.961 5.575 -3.161 1.00 95.75 355 SER A N 1
ATOM 2617 C CA . SER A 1 355 ? 19.395 5.085 -1.895 1.00 95.75 355 SER A CA 1
ATOM 2618 C C . SER A 1 355 ? 18.052 5.742 -1.551 1.00 95.75 355 SER A C 1
ATOM 2620 O O . SER A 1 355 ? 17.128 5.068 -1.097 1.00 95.75 355 SER A O 1
ATOM 2622 N N . ALA A 1 356 ? 17.914 7.049 -1.791 1.00 92.56 356 ALA A N 1
ATOM 2623 C CA . ALA A 1 356 ? 16.674 7.787 -1.564 1.00 92.56 356 ALA A CA 1
ATOM 2624 C C . ALA A 1 356 ? 15.550 7.340 -2.516 1.00 92.56 356 ALA A C 1
ATOM 2626 O O . ALA A 1 356 ? 14.408 7.181 -2.080 1.00 92.56 356 ALA A O 1
ATOM 2627 N N . LEU A 1 357 ? 15.882 7.086 -3.788 1.00 95.44 357 LEU A N 1
ATOM 2628 C CA . LEU A 1 357 ? 14.957 6.541 -4.782 1.00 95.44 357 LEU A CA 1
ATOM 2629 C C . LEU A 1 357 ? 14.519 5.113 -4.417 1.00 95.44 357 LEU A C 1
ATOM 2631 O O . LEU A 1 357 ? 13.330 4.810 -4.496 1.00 95.44 357 LEU A O 1
ATOM 2635 N N . ALA A 1 358 ? 15.447 4.265 -3.960 1.00 94.69 358 ALA A N 1
ATOM 2636 C CA . ALA A 1 358 ? 15.127 2.916 -3.493 1.00 94.69 358 ALA A CA 1
ATOM 2637 C C . ALA A 1 358 ? 14.145 2.934 -2.318 1.00 94.69 358 ALA A C 1
ATOM 2639 O O . ALA A 1 358 ? 13.085 2.322 -2.400 1.00 94.69 358 ALA A O 1
ATOM 2640 N N . GLN A 1 359 ? 14.425 3.718 -1.273 1.00 87.25 359 GLN A N 1
ATOM 2641 C CA . GLN A 1 359 ? 13.521 3.856 -0.126 1.00 87.25 359 GLN A CA 1
ATOM 2642 C C . GLN A 1 359 ? 12.141 4.399 -0.535 1.00 87.25 359 GLN A C 1
ATOM 2644 O O . GLN A 1 359 ? 11.123 3.900 -0.056 1.00 87.25 359 GLN A O 1
ATOM 2649 N N . TYR A 1 360 ? 12.076 5.379 -1.446 1.00 90.31 360 TYR A N 1
ATOM 2650 C CA . TYR A 1 360 ? 10.813 5.894 -1.991 1.00 90.31 360 TYR A CA 1
ATOM 2651 C C . TYR A 1 360 ? 9.966 4.801 -2.672 1.00 90.31 360 TYR A C 1
ATOM 2653 O O . TYR A 1 360 ? 8.766 4.703 -2.402 1.00 90.31 360 TYR A O 1
ATOM 2661 N N . VAL A 1 361 ? 10.579 3.952 -3.501 1.00 91.81 361 VAL A N 1
ATOM 2662 C CA . VAL A 1 361 ? 9.893 2.817 -4.141 1.00 91.81 361 VAL A CA 1
ATOM 2663 C C . VAL A 1 361 ? 9.509 1.765 -3.094 1.00 91.81 361 VAL A C 1
ATOM 2665 O O . VAL A 1 361 ? 8.327 1.485 -2.895 1.00 91.81 361 VAL A O 1
ATOM 2668 N N . GLU A 1 362 ? 10.490 1.218 -2.379 1.00 87.00 362 GLU A N 1
ATOM 2669 C CA . GLU A 1 362 ? 10.332 0.033 -1.532 1.00 87.00 362 GLU A CA 1
ATOM 2670 C C . GLU A 1 362 ? 9.477 0.285 -0.283 1.00 87.00 362 GLU A C 1
ATOM 2672 O O . GLU A 1 362 ? 8.638 -0.547 0.063 1.00 87.00 362 GLU A O 1
ATOM 2677 N N . GLN A 1 363 ? 9.668 1.425 0.391 1.00 80.38 363 GLN A N 1
ATOM 2678 C CA . GLN A 1 363 ? 9.083 1.705 1.711 1.00 80.38 363 GLN A CA 1
ATOM 2679 C C . GLN A 1 363 ? 7.884 2.660 1.660 1.00 80.38 363 GLN A C 1
ATOM 2681 O O . GLN A 1 363 ? 7.053 2.641 2.566 1.00 80.38 363 GLN A O 1
ATOM 2686 N N . TYR A 1 364 ? 7.770 3.486 0.614 1.00 70.69 364 TYR A N 1
ATOM 2687 C CA . TYR A 1 364 ? 6.710 4.499 0.494 1.00 70.69 364 TYR A CA 1
ATOM 2688 C C . TYR A 1 364 ? 5.760 4.279 -0.696 1.00 70.69 364 TYR A C 1
ATOM 2690 O O . TYR A 1 364 ? 4.787 5.024 -0.858 1.00 70.69 364 TYR A O 1
ATOM 2698 N N . GLY A 1 365 ? 5.987 3.222 -1.483 1.00 76.50 365 GLY A N 1
ATOM 2699 C CA . GLY A 1 365 ? 5.096 2.793 -2.560 1.00 76.50 365 GLY A CA 1
ATOM 2700 C C . GLY A 1 365 ? 5.192 3.626 -3.835 1.00 76.50 365 GLY A C 1
ATOM 2701 O O . GLY A 1 365 ? 4.221 3.700 -4.586 1.00 76.50 365 GLY A O 1
ATOM 2702 N N . GLY A 1 366 ? 6.326 4.290 -4.054 1.00 84.12 366 GLY A N 1
ATOM 2703 C CA . GLY A 1 366 ? 6.596 5.066 -5.258 1.00 84.12 366 GLY A CA 1
ATOM 2704 C C . GLY A 1 366 ? 6.699 4.214 -6.526 1.00 84.12 366 GLY A C 1
ATOM 2705 O O . GLY A 1 366 ? 7.120 3.055 -6.482 1.00 84.12 366 GLY A O 1
ATOM 2706 N N . GLY A 1 367 ? 6.330 4.797 -7.666 1.00 92.00 367 GLY A N 1
ATOM 2707 C CA . GLY A 1 367 ? 6.550 4.190 -8.979 1.00 92.00 367 GLY A CA 1
ATOM 2708 C C . GLY A 1 367 ? 7.915 4.544 -9.577 1.00 92.00 367 GLY A C 1
ATOM 2709 O O . GLY A 1 367 ? 8.406 5.656 -9.383 1.00 92.00 367 GLY A O 1
ATOM 2710 N N . LEU A 1 368 ? 8.503 3.638 -10.361 1.00 95.69 368 LEU A N 1
ATOM 2711 C CA . LEU A 1 368 ? 9.722 3.900 -11.138 1.00 95.69 368 LEU A CA 1
ATOM 2712 C C . LEU A 1 368 ? 9.610 3.329 -12.559 1.00 95.69 368 LEU A C 1
ATOM 2714 O O . LEU A 1 368 ? 9.355 2.141 -12.733 1.00 95.69 368 LEU A O 1
ATOM 2718 N N . LEU A 1 369 ? 9.851 4.156 -13.576 1.00 95.44 369 LEU A N 1
ATOM 2719 C CA . LEU A 1 369 ? 10.004 3.737 -14.972 1.00 95.44 369 LEU A CA 1
ATOM 2720 C C . LEU A 1 369 ? 11.425 4.041 -15.447 1.00 95.44 369 LEU A C 1
ATOM 2722 O O . LEU A 1 369 ? 11.851 5.190 -15.392 1.00 95.44 369 LEU A O 1
ATOM 2726 N N . VAL A 1 370 ? 12.136 3.043 -15.963 1.00 95.19 370 VAL A N 1
ATOM 2727 C CA . VAL A 1 370 ? 13.430 3.231 -16.632 1.00 95.19 370 VAL A CA 1
ATOM 2728 C C . VAL A 1 370 ? 13.246 3.017 -18.132 1.00 95.19 370 VAL A C 1
ATOM 2730 O O . VAL A 1 370 ? 12.821 1.946 -18.565 1.00 95.19 370 VAL A O 1
ATOM 2733 N N . LEU A 1 371 ? 13.561 4.035 -18.929 1.00 93.38 371 LEU A N 1
ATOM 2734 C CA . LEU A 1 371 ? 13.552 3.978 -20.389 1.00 93.38 371 LEU A CA 1
ATOM 2735 C C . LEU A 1 371 ? 15.007 3.854 -20.839 1.00 93.38 371 LEU A C 1
ATOM 2737 O O . LEU A 1 371 ? 15.778 4.809 -20.779 1.00 93.38 371 LEU A O 1
ATOM 2741 N N . GLY A 1 372 ? 15.399 2.635 -21.189 1.00 88.62 372 GLY A N 1
ATOM 2742 C CA . GLY A 1 372 ? 16.786 2.248 -21.379 1.00 88.62 372 GLY A CA 1
ATOM 2743 C C . GLY A 1 372 ? 17.269 2.305 -22.824 1.00 88.62 372 GLY A C 1
ATOM 2744 O O . GLY A 1 372 ? 16.573 1.896 -23.756 1.00 88.62 372 GLY A O 1
ATOM 2745 N N . SER A 1 373 ? 18.521 2.725 -22.979 1.00 85.94 373 SER A N 1
ATOM 2746 C CA . SER A 1 373 ? 19.345 2.550 -24.177 1.00 85.94 373 SER A CA 1
ATOM 2747 C C . SER A 1 373 ? 20.645 1.810 -23.813 1.00 85.94 373 SER A C 1
ATOM 2749 O O . SER A 1 373 ? 20.923 1.598 -22.626 1.00 85.94 373 SER A O 1
ATOM 2751 N N . PRO A 1 374 ? 21.514 1.477 -24.787 1.00 79.06 374 PRO A N 1
ATOM 2752 C CA . PRO A 1 374 ? 22.861 0.972 -24.509 1.00 79.06 374 PRO A CA 1
ATOM 2753 C C . PRO A 1 374 ? 23.739 1.910 -23.658 1.00 79.06 374 PRO A C 1
ATOM 2755 O O . PRO A 1 374 ? 24.761 1.464 -23.144 1.00 79.06 374 PRO A O 1
ATOM 2758 N N . ARG A 1 375 ? 23.376 3.198 -23.518 1.00 80.62 375 ARG A N 1
ATOM 2759 C CA . ARG A 1 375 ? 24.085 4.187 -22.680 1.00 80.62 375 ARG A CA 1
ATOM 2760 C C . ARG A 1 375 ? 23.685 4.131 -21.204 1.00 80.62 375 ARG A C 1
ATOM 2762 O O . ARG A 1 375 ? 24.485 4.508 -20.353 1.00 80.62 375 ARG A O 1
ATOM 2769 N N . SER A 1 376 ? 22.452 3.716 -20.914 1.00 85.81 376 SER A N 1
ATOM 2770 C CA . SER A 1 376 ? 21.865 3.718 -19.568 1.00 85.81 376 SER A CA 1
ATOM 2771 C C . SER A 1 376 ? 21.729 2.321 -18.965 1.00 85.81 376 SER A C 1
ATOM 2773 O O . SER A 1 376 ? 21.879 2.181 -17.759 1.00 85.81 376 SER A O 1
ATOM 2775 N N . LEU A 1 377 ? 21.525 1.276 -19.775 1.00 87.19 377 LEU A N 1
ATOM 2776 C CA . LEU A 1 377 ? 21.481 -0.133 -19.343 1.00 87.19 377 LEU A CA 1
ATOM 2777 C C . LEU A 1 377 ? 22.845 -0.833 -19.509 1.00 87.19 377 LEU A C 1
ATOM 2779 O O . LEU A 1 377 ? 22.976 -1.942 -20.045 1.00 87.19 377 LEU A O 1
ATOM 2783 N N . ASP A 1 378 ? 23.891 -0.148 -19.064 1.00 77.75 378 ASP A N 1
ATOM 2784 C CA . ASP A 1 378 ? 25.288 -0.481 -19.315 1.00 77.75 378 ASP A CA 1
ATOM 2785 C C . ASP A 1 378 ? 25.932 -1.310 -18.176 1.00 77.75 378 ASP A C 1
ATOM 2787 O O . ASP A 1 378 ? 25.266 -1.895 -17.310 1.00 77.75 378 ASP A O 1
ATOM 2791 N N . ALA A 1 379 ? 27.266 -1.396 -18.190 1.00 76.75 379 ALA A N 1
ATOM 2792 C CA . ALA A 1 379 ? 28.027 -2.020 -17.114 1.00 76.75 379 ALA A CA 1
ATOM 2793 C C . ALA A 1 379 ? 27.960 -1.211 -15.803 1.00 76.75 379 ALA A C 1
ATOM 2795 O O . ALA A 1 379 ? 27.901 -1.820 -14.735 1.00 76.75 379 ALA A O 1
ATOM 2796 N N . ALA A 1 380 ? 27.910 0.128 -15.856 1.00 78.00 380 ALA A N 1
ATOM 2797 C CA . ALA A 1 380 ? 27.788 0.964 -14.662 1.00 78.00 380 ALA A CA 1
ATOM 2798 C C . ALA A 1 380 ? 26.428 0.787 -13.965 1.00 78.00 380 ALA A C 1
ATOM 2800 O O . ALA A 1 380 ? 26.386 0.710 -12.738 1.00 78.00 380 ALA A O 1
ATOM 2801 N N . PHE A 1 381 ? 25.331 0.629 -14.716 1.00 85.44 381 PHE A N 1
ATOM 2802 C CA . PHE A 1 381 ? 24.029 0.268 -14.137 1.00 85.44 381 PHE A CA 1
ATOM 2803 C C . PHE A 1 381 ? 24.081 -1.102 -13.463 1.00 85.44 381 PHE A C 1
ATOM 2805 O O . PHE A 1 381 ? 23.583 -1.269 -12.353 1.00 85.44 381 PHE A O 1
ATOM 2812 N N . THR A 1 382 ? 24.744 -2.073 -14.096 1.00 81.62 382 THR A N 1
ATOM 2813 C CA . THR A 1 382 ? 24.920 -3.419 -13.528 1.00 81.62 382 THR A CA 1
ATOM 2814 C C . THR A 1 382 ? 25.742 -3.393 -12.228 1.00 81.62 382 THR A C 1
ATOM 2816 O O . THR A 1 382 ? 25.476 -4.191 -11.331 1.00 81.62 382 THR A O 1
ATOM 2819 N N . ALA A 1 383 ? 26.713 -2.477 -12.115 1.00 80.44 383 ALA A N 1
ATOM 2820 C CA . ALA A 1 383 ? 27.572 -2.298 -10.942 1.00 80.44 383 ALA A CA 1
ATOM 2821 C C . ALA A 1 383 ? 26.930 -1.484 -9.799 1.00 80.44 383 ALA A C 1
ATOM 2823 O O . ALA A 1 383 ? 27.379 -1.583 -8.658 1.00 80.44 383 ALA A O 1
ATOM 2824 N N . ASN A 1 384 ? 25.887 -0.691 -10.067 1.00 86.81 384 ASN A N 1
ATOM 2825 C CA . ASN A 1 384 ? 25.109 -0.020 -9.025 1.00 86.81 384 ASN A CA 1
ATOM 2826 C C . ASN A 1 384 ? 24.109 -1.020 -8.421 1.00 86.81 384 ASN A C 1
ATOM 2828 O O . ASN A 1 384 ? 23.000 -1.183 -8.927 1.00 86.81 384 ASN A O 1
ATOM 2832 N N . GLU A 1 385 ? 24.504 -1.697 -7.337 1.00 89.31 385 GLU A N 1
ATOM 2833 C CA . GLU A 1 385 ? 23.691 -2.738 -6.685 1.00 89.31 385 GLU A CA 1
ATOM 2834 C C . GLU A 1 385 ? 22.291 -2.254 -6.278 1.00 89.31 385 GLU A C 1
ATOM 2836 O O . GLU A 1 385 ? 21.336 -3.021 -6.370 1.00 89.31 385 GLU A O 1
ATOM 2841 N N . VAL A 1 386 ? 22.144 -0.980 -5.897 1.00 93.81 386 VAL A N 1
ATOM 2842 C CA . VAL A 1 386 ? 20.857 -0.396 -5.493 1.00 93.81 386 VAL A CA 1
ATOM 2843 C C . VAL A 1 386 ? 19.911 -0.292 -6.694 1.00 93.81 386 VAL A C 1
ATOM 2845 O O . VAL A 1 386 ? 18.813 -0.844 -6.667 1.00 93.81 386 VAL A O 1
ATOM 2848 N N . LEU A 1 387 ? 20.339 0.351 -7.786 1.00 92.00 387 LEU A N 1
ATOM 2849 C CA . LEU A 1 387 ? 19.506 0.496 -8.991 1.00 92.00 387 LEU A CA 1
ATOM 2850 C C . LEU A 1 387 ? 19.283 -0.848 -9.706 1.00 92.00 387 LEU A C 1
ATOM 2852 O O . LEU A 1 387 ? 18.171 -1.139 -10.146 1.00 92.00 387 LEU A O 1
ATOM 2856 N N . SER A 1 388 ? 20.317 -1.692 -9.770 1.00 91.06 388 SER A N 1
ATOM 2857 C CA . SER A 1 388 ? 20.259 -3.064 -10.296 1.00 91.06 388 SER A CA 1
ATOM 2858 C C . SER A 1 388 ? 19.325 -3.960 -9.467 1.00 91.06 388 SER A C 1
ATOM 2860 O O . SER A 1 388 ? 18.616 -4.811 -10.014 1.00 91.06 388 SER A O 1
ATOM 2862 N N . GLY A 1 389 ? 19.249 -3.732 -8.151 1.00 92.12 389 GLY A N 1
ATOM 2863 C CA . GLY A 1 389 ? 18.299 -4.368 -7.241 1.00 92.12 389 GLY A CA 1
ATOM 2864 C C . GLY A 1 389 ? 16.848 -4.063 -7.610 1.00 92.12 389 GLY A C 1
ATOM 2865 O O . GLY A 1 389 ? 16.080 -5.001 -7.829 1.00 92.12 389 GLY A O 1
ATOM 2866 N N . LEU A 1 390 ? 16.510 -2.777 -7.774 1.00 93.81 390 LEU A N 1
ATOM 2867 C CA . LEU A 1 390 ? 15.147 -2.277 -8.017 1.00 93.81 390 LEU A CA 1
ATOM 2868 C C . LEU A 1 390 ? 14.511 -2.715 -9.347 1.00 93.81 390 LEU A C 1
ATOM 2870 O O . LEU A 1 390 ? 13.286 -2.786 -9.440 1.00 93.81 390 LEU A O 1
ATOM 2874 N N . VAL A 1 391 ? 15.289 -2.960 -10.403 1.00 95.44 391 VAL A N 1
ATOM 2875 C CA . VAL A 1 391 ? 14.733 -3.195 -11.752 1.00 95.44 391 VAL A CA 1
ATOM 2876 C C . VAL A 1 391 ? 14.231 -4.633 -11.988 1.00 95.44 391 VAL A C 1
ATOM 2878 O O . VAL A 1 391 ? 14.858 -5.573 -11.511 1.00 95.44 391 VAL A O 1
ATOM 2881 N N . PRO A 1 392 ? 13.163 -4.859 -12.783 1.00 95.38 392 PRO A N 1
ATOM 2882 C CA . PRO A 1 392 ? 12.611 -6.192 -13.089 1.00 95.38 392 PRO A CA 1
ATOM 2883 C C . PRO A 1 392 ? 13.497 -7.101 -13.957 1.00 95.38 392 PRO A C 1
ATOM 2885 O O . PRO A 1 392 ? 13.140 -8.261 -14.188 1.00 95.38 392 PRO A O 1
ATOM 2888 N N . VAL A 1 393 ? 14.623 -6.597 -14.466 1.00 92.75 393 VAL A N 1
ATOM 2889 C CA . VAL A 1 393 ? 15.520 -7.324 -15.373 1.00 92.75 393 VAL A CA 1
ATOM 2890 C C . VAL A 1 393 ? 16.908 -7.495 -14.765 1.00 92.75 393 VAL A C 1
ATOM 2892 O O . VAL A 1 393 ? 17.397 -6.627 -14.049 1.00 92.75 393 VAL A O 1
ATOM 2895 N N . ASP A 1 394 ? 17.550 -8.620 -15.054 1.00 88.31 394 ASP A N 1
ATOM 2896 C CA . ASP A 1 394 ? 18.983 -8.795 -14.883 1.00 88.31 394 ASP A CA 1
ATOM 2897 C C . ASP A 1 394 ? 19.690 -8.335 -16.162 1.00 88.31 394 ASP A C 1
ATOM 2899 O O . ASP A 1 394 ? 19.360 -8.751 -17.278 1.00 88.31 394 ASP A O 1
ATOM 2903 N N . LEU A 1 395 ? 20.662 -7.450 -15.978 1.00 77.88 395 LEU A N 1
ATOM 2904 C CA . LEU A 1 395 ? 21.526 -6.945 -17.034 1.00 77.88 395 LEU A CA 1
ATOM 2905 C C . LEU A 1 395 ? 22.702 -7.888 -17.319 1.00 77.88 395 LEU A C 1
ATOM 2907 O O . LEU A 1 395 ? 23.420 -7.688 -18.296 1.00 77.88 395 LEU A O 1
ATOM 2911 N N . ARG A 1 396 ? 22.948 -8.906 -16.492 1.00 68.88 396 ARG A N 1
ATOM 2912 C CA . ARG A 1 396 ? 24.014 -9.890 -16.717 1.00 68.88 396 ARG A CA 1
ATOM 2913 C C . ARG A 1 396 ? 23.556 -10.911 -17.768 1.00 68.88 396 ARG A C 1
ATOM 2915 O O . ARG A 1 396 ? 22.442 -11.426 -17.658 1.00 68.88 396 ARG A O 1
ATOM 2922 N N . PRO A 1 397 ? 24.387 -11.251 -18.774 1.00 52.97 397 PRO A N 1
ATOM 2923 C CA . PRO A 1 397 ? 24.040 -12.286 -19.744 1.00 52.97 397 PRO A CA 1
ATOM 2924 C C . PRO A 1 397 ? 23.723 -13.611 -19.040 1.00 52.97 397 PRO A C 1
ATOM 2926 O O . PRO A 1 397 ? 24.495 -14.054 -18.187 1.00 52.97 397 PRO A O 1
ATOM 2929 N N . ARG A 1 398 ? 22.610 -14.268 -19.403 1.00 48.91 398 ARG A N 1
ATO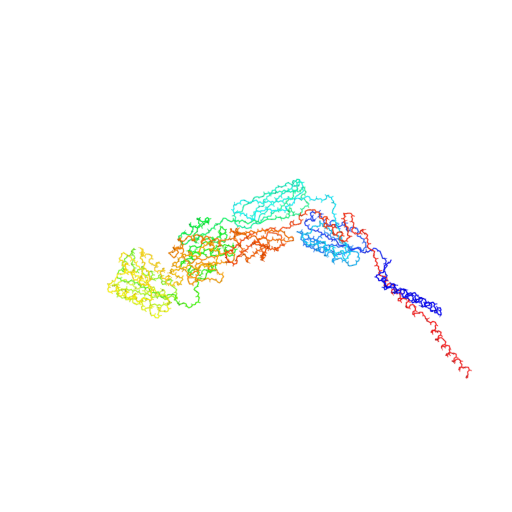M 2930 C CA . ARG A 1 398 ? 22.267 -15.593 -18.856 1.00 48.91 398 ARG A CA 1
ATOM 2931 C C . ARG A 1 398 ? 23.414 -16.573 -19.127 1.00 48.91 398 ARG A C 1
ATOM 2933 O O . ARG A 1 398 ? 23.803 -16.787 -20.275 1.00 48.91 398 ARG A O 1
ATOM 2940 N N . GLY A 1 399 ? 23.953 -17.162 -18.060 1.00 42.72 399 GLY A N 1
ATOM 2941 C CA . GLY A 1 399 ? 25.089 -18.078 -18.130 1.00 42.72 399 GLY A CA 1
ATOM 2942 C C . GLY A 1 399 ? 24.751 -19.345 -18.915 1.00 42.72 399 GLY A C 1
ATOM 2943 O O . GLY A 1 399 ? 24.043 -20.214 -18.417 1.00 42.72 399 GLY A O 1
ATOM 2944 N N . GLY A 1 400 ? 25.275 -19.456 -20.137 1.00 40.22 400 GLY A N 1
ATOM 2945 C CA . GLY A 1 400 ? 25.011 -20.597 -21.013 1.00 40.22 400 GLY A CA 1
ATOM 2946 C C . GLY A 1 400 ? 25.738 -20.509 -22.353 1.00 40.22 400 GLY A C 1
ATOM 2947 O O . GLY A 1 400 ? 25.141 -20.128 -23.352 1.00 40.22 400 GLY A O 1
ATOM 2948 N N . ARG A 1 401 ? 27.024 -20.893 -22.379 1.00 40.25 401 ARG A N 1
ATOM 2949 C CA . ARG A 1 401 ? 27.818 -21.138 -23.606 1.00 40.25 401 ARG A CA 1
ATOM 2950 C C . ARG A 1 401 ? 27.714 -20.053 -24.698 1.00 40.25 401 ARG A C 1
ATOM 2952 O O . ARG A 1 401 ? 27.440 -20.356 -25.858 1.00 40.25 401 ARG A O 1
ATOM 2959 N N . ARG A 1 402 ? 28.040 -18.803 -24.368 1.00 46.62 402 ARG A N 1
ATOM 2960 C CA . ARG A 1 402 ? 28.522 -17.843 -25.375 1.00 46.62 402 ARG A CA 1
ATOM 2961 C C . ARG A 1 402 ? 29.942 -17.415 -25.020 1.00 46.62 402 ARG A C 1
ATOM 2963 O O . ARG A 1 402 ? 30.256 -17.200 -23.853 1.00 46.62 402 ARG A O 1
ATOM 2970 N N . ALA A 1 403 ? 30.787 -17.450 -26.044 1.00 47.84 403 ALA A N 1
ATOM 2971 C CA . ALA A 1 403 ? 32.227 -17.235 -26.005 1.00 47.84 403 ALA A CA 1
ATOM 2972 C C . ALA A 1 403 ? 32.614 -15.831 -25.490 1.00 47.84 403 ALA A C 1
ATOM 2974 O O . ALA A 1 403 ? 31.734 -14.972 -25.375 1.00 47.84 403 ALA A O 1
ATOM 2975 N N . PRO A 1 404 ? 33.911 -15.572 -25.214 1.00 51.38 404 PRO A N 1
ATOM 2976 C CA . PRO A 1 404 ? 34.420 -14.212 -25.042 1.00 51.38 404 PRO A CA 1
ATOM 2977 C C . PRO A 1 404 ? 33.901 -13.245 -26.125 1.00 51.38 404 PRO A C 1
ATOM 2979 O O . PRO A 1 404 ? 33.620 -13.626 -27.265 1.00 51.38 404 PRO A O 1
ATOM 2982 N N . SER A 1 405 ? 33.681 -11.996 -25.719 1.00 66.19 405 SER A N 1
ATOM 2983 C CA . SER A 1 405 ? 32.536 -11.211 -26.190 1.00 66.19 405 SER A CA 1
ATOM 2984 C C . SER A 1 405 ? 32.640 -10.713 -27.635 1.00 66.19 405 SER A C 1
ATOM 2986 O O . SER A 1 405 ? 31.628 -10.755 -28.343 1.00 66.19 405 SER A O 1
ATOM 2988 N N . ALA A 1 406 ? 33.818 -10.290 -28.100 1.00 79.88 406 ALA A N 1
ATOM 2989 C CA . ALA A 1 406 ? 34.094 -10.041 -29.517 1.00 79.88 406 ALA A CA 1
ATOM 2990 C C . ALA A 1 406 ? 35.596 -10.109 -29.847 1.00 79.88 406 ALA A C 1
ATOM 2992 O O . ALA A 1 406 ? 36.443 -9.905 -28.976 1.00 79.88 406 ALA A O 1
ATOM 2993 N N . ALA A 1 407 ? 35.903 -10.349 -31.123 1.00 88.31 407 ALA A N 1
ATOM 2994 C CA . ALA A 1 407 ? 37.208 -10.103 -31.725 1.00 88.31 407 ALA A CA 1
ATOM 2995 C C . ALA A 1 407 ? 37.147 -8.804 -32.543 1.00 88.31 407 ALA A C 1
ATOM 2997 O O . ALA A 1 407 ? 36.410 -8.718 -33.529 1.00 88.31 407 ALA A O 1
ATOM 2998 N N . LEU A 1 408 ? 37.911 -7.794 -32.127 1.00 91.00 408 LEU A N 1
ATOM 2999 C CA . LEU A 1 408 ? 37.963 -6.471 -32.744 1.00 91.00 408 LEU A CA 1
ATOM 3000 C C . LEU A 1 408 ? 39.361 -6.203 -33.312 1.00 91.00 408 LEU A C 1
ATOM 3002 O O . LEU A 1 408 ? 40.337 -6.148 -32.565 1.00 91.00 408 LEU A O 1
ATOM 3006 N N . VAL A 1 409 ? 39.470 -5.982 -34.620 1.00 93.50 409 VAL A N 1
ATOM 3007 C CA . VAL A 1 409 ? 40.727 -5.550 -35.251 1.00 93.50 409 VAL A CA 1
ATOM 3008 C C . VAL A 1 409 ? 40.617 -4.078 -35.630 1.00 93.50 409 VAL A C 1
ATOM 3010 O O . VAL A 1 409 ? 39.774 -3.698 -36.437 1.00 93.50 409 VAL A O 1
ATOM 3013 N N . VAL A 1 410 ? 41.471 -3.234 -35.055 1.00 93.75 410 VAL A N 1
ATOM 3014 C CA . VAL A 1 410 ? 41.564 -1.817 -35.422 1.00 93.75 410 VAL A CA 1
ATOM 3015 C C . VAL A 1 410 ? 42.665 -1.655 -36.465 1.00 93.75 410 VAL A C 1
ATOM 3017 O O . VAL A 1 410 ? 43.837 -1.897 -36.178 1.00 93.75 410 VAL A O 1
ATOM 3020 N N . VAL A 1 411 ? 42.280 -1.256 -37.672 1.00 94.19 411 VAL A N 1
ATOM 3021 C CA . VAL A 1 411 ? 43.157 -1.005 -38.817 1.00 94.19 411 VAL A CA 1
ATOM 3022 C C . VAL A 1 411 ? 43.208 0.500 -39.046 1.00 94.19 411 VAL A C 1
ATOM 3024 O O . VAL A 1 411 ? 42.169 1.114 -39.277 1.00 94.19 411 VAL A O 1
ATOM 3027 N N . PHE A 1 412 ? 44.384 1.123 -38.987 1.00 92.44 412 PHE A N 1
ATOM 3028 C CA . PHE A 1 412 ? 44.498 2.565 -39.219 1.00 92.44 412 PHE A CA 1
ATOM 3029 C C . PHE A 1 412 ? 45.653 2.957 -40.138 1.00 92.44 412 PHE A C 1
ATOM 3031 O O . PHE A 1 412 ? 46.713 2.333 -40.167 1.00 92.44 412 PHE A O 1
ATOM 3038 N N . ASP A 1 413 ? 45.416 4.021 -40.888 1.00 89.50 413 ASP A N 1
ATOM 3039 C CA . ASP A 1 413 ? 46.345 4.591 -41.849 1.00 89.50 413 ASP A CA 1
ATOM 3040 C C . ASP A 1 413 ? 47.517 5.290 -41.140 1.00 89.50 413 ASP A C 1
ATOM 3042 O O . ASP A 1 413 ? 47.331 6.020 -40.161 1.00 89.50 413 ASP A O 1
ATOM 3046 N N . LYS A 1 414 ? 48.736 5.076 -41.635 1.00 89.88 414 LYS A N 1
ATOM 3047 C CA . LYS A 1 414 ? 49.949 5.797 -41.218 1.00 89.88 414 LYS A CA 1
ATOM 3048 C C . LYS A 1 414 ? 50.747 6.335 -42.413 1.00 89.88 414 LYS A C 1
ATOM 3050 O O . LYS A 1 414 ? 51.940 6.594 -42.267 1.00 89.88 414 LYS A O 1
ATOM 3055 N N . SER A 1 415 ? 50.126 6.467 -43.583 1.00 87.31 415 SER A N 1
ATOM 3056 C CA . SER A 1 415 ? 50.761 6.994 -44.796 1.00 87.31 415 SER A CA 1
ATOM 3057 C C . SER A 1 415 ? 51.134 8.481 -44.678 1.00 87.31 415 SER A C 1
ATOM 3059 O O . SER A 1 415 ? 50.843 9.145 -43.679 1.00 87.31 415 SER A O 1
ATOM 3061 N N . GLY A 1 416 ? 51.805 9.031 -45.696 1.00 82.62 416 GLY A N 1
ATOM 3062 C CA . GLY A 1 416 ? 52.254 10.429 -45.692 1.00 82.62 416 GLY A CA 1
ATOM 3063 C C . GLY A 1 416 ? 51.141 11.473 -45.487 1.00 82.62 416 GLY A C 1
ATOM 3064 O O . GLY A 1 416 ? 51.396 12.492 -44.850 1.00 82.62 416 GLY A O 1
ATOM 3065 N N . SER A 1 417 ? 49.901 11.213 -45.930 1.00 80.81 417 SER A N 1
ATOM 3066 C CA . SER A 1 417 ? 48.764 12.138 -45.734 1.00 80.81 417 SER A CA 1
ATOM 3067 C C . SER A 1 417 ? 48.325 12.265 -44.269 1.00 80.81 417 SER A C 1
ATOM 3069 O O . SER A 1 417 ? 47.547 13.161 -43.933 1.00 80.81 417 SER A O 1
ATOM 3071 N N . MET A 1 418 ? 48.826 11.402 -43.377 1.00 84.19 418 MET A N 1
ATOM 3072 C CA . MET A 1 418 ? 48.520 11.427 -41.945 1.00 84.19 418 MET A CA 1
ATOM 3073 C C . MET A 1 418 ? 49.381 12.421 -41.140 1.00 84.19 418 MET A C 1
ATOM 3075 O O . MET A 1 418 ? 49.083 12.650 -39.962 1.00 84.19 418 MET A O 1
ATOM 3079 N N . ASP A 1 419 ? 50.398 13.042 -41.757 1.00 84.44 419 ASP A N 1
ATOM 3080 C CA . ASP A 1 419 ? 51.124 14.195 -41.187 1.00 84.44 419 ASP A CA 1
ATOM 3081 C C . ASP A 1 419 ? 50.397 15.538 -41.424 1.00 84.44 419 ASP A C 1
ATOM 3083 O O . ASP A 1 419 ? 50.668 16.532 -40.742 1.00 84.44 419 ASP A O 1
ATOM 3087 N N . ASP A 1 420 ? 49.414 15.564 -42.338 1.00 82.62 420 ASP A N 1
ATOM 3088 C CA . ASP A 1 420 ? 48.544 16.723 -42.556 1.00 82.62 420 ASP A CA 1
ATOM 3089 C C . ASP A 1 420 ? 47.925 17.193 -41.234 1.00 82.62 420 ASP A C 1
ATOM 3091 O O . ASP A 1 420 ? 47.459 16.395 -40.413 1.00 82.62 420 ASP A O 1
ATOM 3095 N N . ARG A 1 421 ? 47.858 18.511 -41.041 1.00 83.25 421 ARG A N 1
ATOM 3096 C CA . ARG A 1 421 ? 47.313 19.113 -39.821 1.00 83.25 421 ARG A CA 1
ATOM 3097 C C . ARG A 1 421 ? 45.852 19.511 -39.978 1.00 83.25 421 ARG A C 1
ATOM 3099 O O . ARG A 1 421 ? 45.504 20.290 -40.860 1.00 83.25 421 ARG A O 1
ATOM 3106 N N . VAL A 1 422 ? 45.025 19.060 -39.041 1.00 72.88 422 VAL A N 1
ATOM 3107 C CA . VAL A 1 422 ? 43.654 19.535 -38.826 1.00 72.88 422 VAL A CA 1
ATOM 3108 C C . VAL A 1 422 ? 43.648 20.328 -37.521 1.00 72.88 422 VAL A C 1
ATOM 3110 O O . VAL A 1 422 ? 44.082 19.824 -36.488 1.00 72.88 422 VAL A O 1
ATOM 3113 N N . GLU A 1 423 ? 43.240 21.599 -37.580 1.00 73.12 423 GLU A N 1
ATOM 3114 C CA . GLU A 1 423 ? 43.296 22.539 -36.442 1.00 73.12 423 GLU A CA 1
ATOM 3115 C C . GLU A 1 423 ? 44.670 22.560 -35.722 1.00 73.12 423 GLU A C 1
ATOM 3117 O O . GLU A 1 423 ? 44.770 22.569 -34.498 1.00 73.12 423 GLU A O 1
ATOM 3122 N N . GLY A 1 424 ? 45.764 22.517 -36.495 1.00 79.12 424 GLY A N 1
ATOM 3123 C CA . GLY A 1 424 ? 47.147 22.518 -35.989 1.00 79.12 424 GLY A CA 1
ATOM 3124 C C . GLY A 1 424 ? 47.679 21.165 -35.487 1.00 79.12 424 GLY A C 1
ATOM 3125 O O . GLY A 1 424 ? 48.892 21.024 -35.300 1.00 79.12 424 GLY A O 1
ATOM 3126 N N . THR A 1 425 ? 46.818 20.155 -35.348 1.00 83.44 425 THR A N 1
ATOM 3127 C CA . THR A 1 425 ? 47.167 18.808 -34.864 1.00 83.44 425 THR A CA 1
ATOM 3128 C C . THR A 1 425 ? 47.278 17.815 -36.034 1.00 83.44 425 THR A C 1
ATOM 3130 O O . THR A 1 425 ? 46.367 17.774 -36.861 1.00 83.44 425 THR A O 1
ATOM 3133 N N . PRO A 1 426 ? 48.354 17.007 -36.149 1.00 86.31 426 PRO A N 1
ATOM 3134 C CA . PRO A 1 426 ? 48.465 15.991 -37.200 1.00 86.31 426 PRO A CA 1
ATOM 3135 C C . PRO A 1 426 ? 47.333 14.954 -37.150 1.00 86.31 426 PRO A C 1
ATOM 3137 O O . PRO A 1 426 ? 46.967 14.494 -36.064 1.00 86.31 426 PRO A O 1
ATOM 3140 N N . LYS A 1 427 ? 46.814 14.525 -38.310 1.00 84.31 427 LYS A N 1
ATOM 3141 C CA . LYS A 1 427 ? 45.753 13.498 -38.410 1.00 84.31 427 LYS A CA 1
ATOM 3142 C C . LYS A 1 427 ? 46.093 12.218 -37.631 1.00 84.31 427 LYS A C 1
ATOM 3144 O O . LYS A 1 427 ? 45.215 11.641 -36.986 1.00 84.31 427 LYS A O 1
ATOM 3149 N N . ILE A 1 428 ? 47.365 11.803 -37.634 1.00 87.19 428 ILE A N 1
ATOM 3150 C CA . ILE A 1 428 ? 47.847 10.615 -36.912 1.00 87.19 428 ILE A CA 1
ATOM 3151 C C . ILE A 1 428 ? 47.616 10.679 -35.390 1.00 87.19 428 ILE A C 1
ATOM 3153 O O . ILE A 1 428 ? 47.396 9.641 -34.767 1.00 87.19 428 ILE A O 1
ATOM 3157 N N . GLU A 1 429 ? 47.584 11.867 -34.773 1.00 87.06 429 GLU A N 1
ATOM 3158 C CA . GLU A 1 429 ? 47.305 11.995 -33.334 1.00 87.06 429 GLU A CA 1
ATOM 3159 C C . GLU A 1 429 ? 45.843 11.695 -32.996 1.00 87.06 429 GLU A C 1
ATOM 3161 O O . GLU A 1 429 ? 45.570 11.023 -32.001 1.00 87.06 429 GLU A O 1
ATOM 3166 N N . PHE A 1 430 ? 44.896 12.105 -33.844 1.00 85.56 430 PHE A N 1
ATOM 3167 C CA . PHE A 1 430 ? 43.485 11.750 -33.666 1.00 85.56 430 PHE A CA 1
ATOM 3168 C C . PHE A 1 430 ? 43.270 10.236 -33.809 1.00 85.56 430 PHE A C 1
ATOM 3170 O O . PHE A 1 430 ? 42.555 9.640 -33.001 1.00 85.56 430 PHE A O 1
ATOM 3177 N N . ALA A 1 431 ? 43.952 9.592 -34.765 1.00 84.69 431 ALA A N 1
ATOM 3178 C CA . ALA A 1 431 ? 43.944 8.135 -34.904 1.00 84.69 431 ALA A CA 1
ATOM 3179 C C . ALA A 1 431 ? 44.536 7.439 -33.661 1.00 84.69 431 ALA A C 1
ATOM 3181 O O . ALA A 1 431 ? 43.904 6.548 -33.095 1.00 84.69 431 ALA A O 1
ATOM 3182 N N . ARG A 1 432 ? 45.694 7.894 -33.155 1.00 88.56 432 ARG A N 1
ATOM 3183 C CA . ARG A 1 432 ? 46.301 7.388 -31.905 1.00 88.56 432 ARG A CA 1
ATOM 3184 C C . ARG A 1 432 ? 45.366 7.534 -30.702 1.00 88.56 432 ARG A C 1
ATOM 3186 O O . ARG A 1 432 ? 45.234 6.592 -29.920 1.00 88.56 432 ARG A O 1
ATOM 3193 N N . GLN A 1 433 ? 44.718 8.689 -30.541 1.00 86.69 433 GLN A N 1
ATOM 3194 C CA . GLN A 1 433 ? 43.754 8.938 -29.463 1.00 86.69 433 GLN A CA 1
ATOM 3195 C C . GLN A 1 433 ? 42.537 8.014 -29.569 1.00 86.69 433 GLN A C 1
ATOM 3197 O O . GLN A 1 433 ? 42.131 7.433 -28.564 1.00 86.69 433 GLN A O 1
ATOM 3202 N N . ALA A 1 434 ? 41.996 7.823 -30.773 1.00 84.19 434 ALA A N 1
ATOM 3203 C CA . ALA A 1 434 ? 40.887 6.911 -31.018 1.00 84.19 434 ALA A CA 1
ATOM 3204 C C . ALA A 1 434 ? 41.241 5.450 -30.696 1.00 84.19 434 ALA A C 1
ATOM 3206 O O . ALA A 1 434 ? 40.520 4.800 -29.940 1.00 84.19 434 ALA A O 1
ATOM 3207 N N . VAL A 1 435 ? 42.380 4.952 -31.193 1.00 87.38 435 VAL A N 1
ATOM 3208 C CA . VAL A 1 435 ? 42.841 3.578 -30.930 1.00 87.38 435 VAL A CA 1
ATOM 3209 C C . VAL A 1 435 ? 43.081 3.369 -29.429 1.00 87.38 435 VAL A C 1
ATOM 3211 O O . VAL A 1 435 ? 42.624 2.376 -28.867 1.00 87.38 435 VAL A O 1
ATOM 3214 N N . ARG A 1 436 ? 43.719 4.329 -28.741 1.00 86.94 436 ARG A N 1
ATOM 3215 C CA . ARG A 1 436 ? 43.863 4.292 -27.275 1.00 86.94 436 ARG A CA 1
ATOM 3216 C C . ARG A 1 436 ? 42.514 4.230 -26.566 1.00 86.94 436 ARG A C 1
ATOM 3218 O O . ARG A 1 436 ? 42.354 3.410 -25.667 1.00 86.94 436 ARG A O 1
ATOM 3225 N N . ARG A 1 437 ? 41.548 5.057 -26.980 1.00 82.00 437 ARG A N 1
ATOM 3226 C CA . ARG A 1 437 ? 40.230 5.131 -26.341 1.00 82.00 437 ARG A CA 1
ATOM 3227 C C . ARG A 1 437 ? 39.445 3.828 -26.465 1.00 82.00 437 ARG A C 1
ATOM 3229 O O . ARG A 1 437 ? 38.786 3.456 -25.502 1.00 82.00 437 ARG A O 1
ATOM 3236 N N . VAL A 1 438 ? 39.573 3.127 -27.595 1.00 83.38 438 VAL A N 1
ATOM 3237 C CA . VAL A 1 438 ? 39.066 1.755 -27.763 1.00 83.38 438 VAL A CA 1
ATOM 3238 C C . VAL A 1 438 ? 39.733 0.817 -26.763 1.00 83.38 438 VAL A C 1
ATOM 3240 O O . VAL A 1 438 ? 39.053 0.180 -25.972 1.00 83.38 438 VAL A O 1
ATOM 3243 N N . ILE A 1 439 ? 41.064 0.750 -26.742 1.00 83.19 439 ILE A N 1
ATOM 3244 C CA . ILE A 1 439 ? 41.798 -0.204 -25.893 1.00 83.19 439 ILE A CA 1
ATOM 3245 C C . ILE A 1 439 ? 41.510 0.019 -24.394 1.00 83.19 439 ILE A C 1
ATOM 3247 O O . ILE A 1 439 ? 41.462 -0.945 -23.629 1.00 83.19 439 ILE A O 1
ATOM 3251 N N . GLU A 1 440 ? 41.296 1.275 -23.990 1.00 79.81 440 GLU A N 1
ATOM 3252 C CA . GLU A 1 440 ? 40.877 1.688 -22.643 1.00 79.81 440 GLU A CA 1
ATOM 3253 C C . GLU A 1 440 ? 39.407 1.334 -22.314 1.00 79.81 440 GLU A C 1
ATOM 3255 O O . GLU A 1 440 ? 39.077 1.237 -21.134 1.00 79.81 440 GLU A O 1
ATOM 3260 N N . SER A 1 441 ? 38.524 1.138 -23.306 1.00 72.50 441 SER A N 1
ATOM 3261 C CA . SER A 1 441 ? 37.097 0.817 -23.105 1.00 72.50 441 SER A CA 1
ATOM 3262 C C . SER A 1 441 ? 36.739 -0.668 -23.259 1.00 72.50 441 SER A C 1
ATOM 3264 O O . SER A 1 441 ? 35.596 -1.042 -23.003 1.00 72.50 441 SER A O 1
ATOM 3266 N N . LEU A 1 442 ? 37.677 -1.511 -23.699 1.00 74.44 442 LEU A N 1
ATOM 3267 C CA . LEU A 1 442 ? 37.467 -2.949 -23.898 1.00 74.44 442 LEU A CA 1
ATOM 3268 C C . LEU A 1 442 ? 37.622 -3.762 -22.608 1.00 74.44 442 LEU A C 1
ATOM 3270 O O . LEU A 1 442 ? 38.503 -3.492 -21.790 1.00 74.44 442 LEU A O 1
ATOM 3274 N N . SER A 1 443 ? 36.823 -4.824 -22.471 1.00 72.25 443 SER A N 1
ATOM 3275 C CA . SER A 1 443 ? 36.976 -5.789 -21.380 1.00 72.25 443 SER A CA 1
ATOM 3276 C C . SER A 1 443 ? 38.240 -6.637 -21.592 1.00 72.25 443 SER A C 1
ATOM 3278 O O . SER A 1 443 ? 38.544 -6.985 -22.734 1.00 72.25 443 SER A O 1
ATOM 3280 N N . PRO A 1 444 ? 38.946 -7.088 -20.533 1.00 72.69 444 PRO A N 1
ATOM 3281 C CA . PRO A 1 444 ? 40.039 -8.061 -20.661 1.00 72.69 444 PRO A CA 1
ATOM 3282 C C . PRO A 1 444 ? 39.637 -9.386 -21.336 1.00 72.69 444 PRO A C 1
ATOM 3284 O O . PRO A 1 444 ? 40.508 -10.153 -21.749 1.00 72.69 444 PRO A O 1
ATOM 3287 N N . THR A 1 445 ? 38.333 -9.670 -21.425 1.00 75.12 445 THR A N 1
ATOM 3288 C CA . THR A 1 445 ? 37.761 -10.839 -22.111 1.00 75.12 445 THR A CA 1
ATOM 3289 C C . THR A 1 445 ? 37.577 -10.656 -23.617 1.00 75.12 445 THR A C 1
ATOM 3291 O O . THR A 1 445 ? 37.376 -11.652 -24.304 1.00 75.12 445 THR A O 1
ATOM 3294 N N . ASP A 1 446 ? 37.616 -9.431 -24.140 1.00 81.19 446 ASP A N 1
ATOM 3295 C CA . ASP A 1 446 ? 37.566 -9.176 -25.583 1.00 81.19 446 ASP A CA 1
ATOM 3296 C C . ASP A 1 446 ? 38.940 -9.435 -26.208 1.00 81.19 446 ASP A C 1
ATOM 3298 O O . ASP A 1 446 ? 39.967 -9.167 -25.582 1.00 81.19 446 ASP A O 1
ATOM 3302 N N . ALA A 1 447 ? 38.982 -9.927 -27.448 1.00 87.25 447 ALA A N 1
ATOM 3303 C CA . ALA A 1 447 ? 40.225 -9.954 -28.210 1.00 87.25 447 ALA A CA 1
ATOM 3304 C C . ALA A 1 447 ? 40.366 -8.674 -29.028 1.00 87.25 447 ALA A C 1
ATOM 3306 O O . ALA A 1 447 ? 39.473 -8.329 -29.802 1.00 87.25 447 ALA A O 1
ATOM 3307 N N . VAL A 1 448 ? 41.513 -8.004 -28.902 1.00 90.19 448 VAL A N 1
ATOM 3308 C CA . VAL A 1 448 ? 41.842 -6.830 -29.715 1.00 90.19 448 VAL A CA 1
ATOM 3309 C C . VAL A 1 448 ? 43.136 -7.040 -30.488 1.00 90.19 448 VAL A C 1
ATOM 3311 O O . VAL A 1 448 ? 44.140 -7.488 -29.936 1.00 90.19 448 VAL A O 1
ATOM 3314 N N . GLY A 1 449 ? 43.094 -6.727 -31.780 1.00 91.50 449 GLY A N 1
ATOM 3315 C CA . GLY A 1 449 ? 44.253 -6.615 -32.659 1.00 91.50 449 GLY A CA 1
ATOM 3316 C C . GLY A 1 449 ? 44.385 -5.180 -33.162 1.00 91.50 449 GLY A C 1
ATOM 3317 O O . GLY A 1 449 ? 43.382 -4.491 -33.342 1.00 91.50 449 GLY A O 1
ATOM 3318 N N . VAL A 1 450 ? 45.612 -4.714 -33.385 1.00 93.50 450 VAL A N 1
ATOM 3319 C CA . VAL A 1 450 ? 45.883 -3.373 -33.921 1.00 93.50 450 VAL A CA 1
ATOM 3320 C C . VAL A 1 450 ? 46.901 -3.469 -35.049 1.00 93.50 450 VAL A C 1
ATOM 3322 O O . VAL A 1 450 ? 48.033 -3.915 -34.838 1.00 93.50 450 VAL A O 1
ATOM 3325 N N . ILE A 1 451 ? 46.491 -3.011 -36.230 1.00 93.94 451 ILE A N 1
ATOM 3326 C CA . ILE A 1 451 ? 47.277 -2.972 -37.462 1.00 93.94 451 ILE A CA 1
ATOM 3327 C C . ILE A 1 451 ? 47.382 -1.508 -37.900 1.00 93.94 451 ILE A C 1
ATOM 3329 O O . ILE A 1 451 ? 46.372 -0.817 -38.014 1.00 93.94 451 ILE A O 1
ATOM 3333 N N . ALA A 1 452 ? 48.597 -1.037 -38.162 1.00 92.31 452 ALA A N 1
ATOM 3334 C CA . ALA A 1 452 ? 48.828 0.213 -38.882 1.00 92.31 452 ALA A CA 1
ATOM 3335 C C . ALA A 1 452 ? 49.258 -0.098 -40.320 1.00 92.31 452 ALA A C 1
ATOM 3337 O O . ALA A 1 452 ? 49.885 -1.135 -40.539 1.00 92.31 452 ALA A O 1
ATOM 3338 N N . PHE A 1 453 ? 48.966 0.766 -41.293 1.00 92.81 453 PHE A N 1
ATOM 3339 C CA . PHE A 1 453 ? 49.361 0.508 -42.683 1.00 92.81 453 PHE A CA 1
ATOM 3340 C C . PHE A 1 453 ? 49.850 1.733 -43.460 1.00 92.81 453 PHE A C 1
ATOM 3342 O O . PHE A 1 453 ? 49.389 2.854 -43.260 1.00 92.81 453 PHE A O 1
ATOM 3349 N N . ASP A 1 454 ? 50.812 1.488 -44.344 1.00 89.69 454 ASP A N 1
ATOM 3350 C CA . ASP A 1 454 ? 51.313 2.407 -45.369 1.00 89.69 454 ASP A CA 1
ATOM 3351 C C . ASP A 1 454 ? 51.416 1.654 -46.708 1.00 89.69 454 ASP A C 1
ATOM 3353 O O . ASP A 1 454 ? 50.394 1.241 -47.241 1.00 89.69 454 ASP A O 1
ATOM 3357 N N . ALA A 1 455 ? 52.616 1.415 -47.247 1.00 85.00 455 ALA A N 1
ATOM 3358 C CA . ALA A 1 455 ? 52.846 0.502 -48.361 1.00 85.00 455 ALA A CA 1
ATOM 3359 C C . ALA A 1 455 ? 52.709 -0.984 -47.956 1.00 85.00 455 ALA A C 1
ATOM 3361 O O . ALA A 1 455 ? 52.676 -1.852 -48.828 1.00 85.00 455 ALA A O 1
ATOM 3362 N N . GLY A 1 456 ? 52.635 -1.287 -46.655 1.00 86.44 456 GLY A N 1
ATOM 3363 C CA . GLY A 1 456 ? 52.352 -2.624 -46.134 1.00 86.44 456 GLY A CA 1
ATOM 3364 C C . GLY A 1 456 ? 51.666 -2.600 -44.766 1.00 86.44 456 GLY A C 1
ATOM 3365 O O . GLY A 1 456 ? 51.454 -1.542 -44.174 1.00 86.44 456 GLY A O 1
ATOM 3366 N N . ALA A 1 457 ? 51.314 -3.783 -44.258 1.00 89.94 457 ALA A N 1
ATOM 3367 C CA . ALA A 1 457 ? 50.692 -3.948 -42.945 1.00 89.94 457 ALA A CA 1
ATOM 3368 C C . ALA A 1 457 ? 51.742 -4.083 -41.829 1.00 89.94 457 ALA A C 1
ATOM 3370 O O . ALA A 1 457 ? 52.684 -4.869 -41.937 1.00 89.94 457 ALA A O 1
ATOM 3371 N N . VAL A 1 458 ? 51.548 -3.355 -40.729 1.00 91.00 458 VAL A N 1
ATOM 3372 C CA . VAL A 1 458 ? 52.410 -3.364 -39.541 1.00 91.00 458 VAL A CA 1
ATOM 3373 C C . VAL A 1 458 ? 51.586 -3.738 -38.309 1.00 91.00 458 VAL A C 1
ATOM 3375 O O . VAL A 1 458 ? 50.716 -2.989 -37.863 1.00 91.00 458 VAL A O 1
ATOM 3378 N N . THR A 1 459 ? 51.889 -4.892 -37.720 1.00 92.50 459 THR A N 1
ATOM 3379 C CA . THR A 1 459 ? 51.278 -5.364 -36.469 1.00 92.50 459 THR A CA 1
ATOM 3380 C C . THR A 1 459 ? 51.780 -4.551 -35.278 1.00 92.50 459 THR A C 1
ATOM 3382 O O . THR A 1 459 ? 52.952 -4.645 -34.917 1.00 92.50 459 THR A O 1
ATOM 3385 N N . LEU A 1 460 ? 50.895 -3.796 -34.620 1.00 88.81 460 LEU A N 1
ATOM 3386 C CA . LEU A 1 460 ? 51.204 -3.088 -33.365 1.00 88.81 460 LEU A CA 1
ATOM 3387 C C . LEU A 1 460 ? 50.792 -3.888 -32.129 1.00 88.81 460 LEU A C 1
ATOM 3389 O O . LEU A 1 460 ? 51.430 -3.793 -31.077 1.00 88.81 460 LEU A O 1
ATOM 3393 N N . ALA A 1 461 ? 49.717 -4.665 -32.267 1.00 89.81 461 ALA A N 1
ATOM 3394 C CA . ALA A 1 461 ? 49.257 -5.648 -31.301 1.00 89.81 461 ALA A CA 1
ATOM 3395 C C . ALA A 1 461 ? 48.613 -6.824 -32.060 1.00 89.81 461 ALA A C 1
ATOM 3397 O O . ALA A 1 461 ? 47.691 -6.582 -32.841 1.00 89.81 461 ALA A O 1
ATOM 3398 N N . PRO A 1 462 ? 49.063 -8.077 -31.870 1.00 90.12 462 PRO A N 1
ATOM 3399 C CA . PRO A 1 462 ? 48.390 -9.235 -32.455 1.00 90.12 462 PRO A CA 1
ATOM 3400 C C . PRO A 1 462 ? 47.016 -9.434 -31.803 1.00 90.12 462 PRO A C 1
ATOM 3402 O O . PRO A 1 462 ? 46.869 -9.154 -30.611 1.00 90.12 462 PRO A O 1
ATOM 3405 N N . LEU A 1 463 ? 46.039 -9.948 -32.557 1.00 90.19 463 LEU A N 1
ATOM 3406 C CA . LEU A 1 463 ? 44.697 -10.249 -32.046 1.00 90.19 463 LEU A CA 1
ATOM 3407 C C . LEU A 1 463 ? 44.765 -11.240 -30.875 1.00 90.19 463 LEU A C 1
ATOM 3409 O O . LEU A 1 463 ? 45.059 -12.420 -31.064 1.00 90.19 463 LEU A O 1
ATOM 3413 N N . ARG A 1 464 ? 44.492 -10.761 -29.656 1.00 86.81 464 ARG A N 1
ATOM 3414 C CA . ARG A 1 464 ? 44.468 -11.595 -28.445 1.00 86.81 464 ARG A CA 1
ATOM 3415 C C . ARG A 1 464 ? 43.578 -11.010 -27.354 1.00 86.81 464 ARG A C 1
ATOM 3417 O O . ARG A 1 464 ? 43.471 -9.791 -27.232 1.00 86.81 464 ARG A O 1
ATOM 3424 N N . ALA A 1 465 ? 43.018 -11.886 -26.524 1.00 81.31 465 ALA A N 1
ATOM 3425 C CA . ALA A 1 465 ? 42.411 -11.499 -25.252 1.00 81.31 465 ALA A CA 1
ATOM 3426 C C . ALA A 1 465 ? 43.478 -11.120 -24.203 1.00 81.31 465 ALA A C 1
ATOM 3428 O O . ALA A 1 465 ? 44.677 -11.386 -24.380 1.00 81.31 465 ALA A O 1
ATOM 3429 N N . GLY A 1 466 ? 43.053 -10.483 -23.108 1.00 73.44 466 GLY A N 1
ATOM 3430 C CA . GLY A 1 466 ? 43.944 -10.035 -22.034 1.00 73.44 466 GLY A CA 1
ATOM 3431 C C . GLY A 1 466 ? 44.982 -9.012 -22.508 1.00 73.44 466 GLY A C 1
ATOM 3432 O O . GLY A 1 466 ? 46.173 -9.127 -22.192 1.00 73.44 466 GLY A O 1
ATOM 3433 N N . HIS A 1 467 ? 44.575 -8.056 -23.346 1.00 75.81 467 HIS A N 1
ATOM 3434 C CA . HIS A 1 467 ? 45.458 -7.008 -23.857 1.00 75.81 467 HIS A CA 1
ATOM 3435 C C . HIS A 1 467 ? 46.030 -6.134 -22.734 1.00 75.81 467 HIS A C 1
ATOM 3437 O O . HIS A 1 467 ? 45.437 -5.970 -21.674 1.00 75.81 467 HIS A O 1
ATOM 3443 N N . SER A 1 468 ? 47.204 -5.545 -22.977 1.00 79.12 468 SER A N 1
ATOM 3444 C CA . SER A 1 468 ? 47.811 -4.566 -22.066 1.00 79.12 468 SER A CA 1
ATOM 3445 C C . SER A 1 468 ? 47.676 -3.165 -22.667 1.00 79.12 468 SER A C 1
ATOM 3447 O O . SER A 1 468 ? 48.390 -2.869 -23.632 1.00 79.12 468 SER A O 1
ATOM 3449 N N . PRO A 1 469 ? 46.818 -2.281 -22.117 1.00 79.44 469 PRO A N 1
ATOM 3450 C CA . PRO A 1 469 ? 46.674 -0.912 -22.615 1.00 79.44 469 PRO A CA 1
ATOM 3451 C C . PRO A 1 469 ? 47.994 -0.133 -22.633 1.00 79.44 469 PRO A C 1
ATOM 3453 O O . PRO A 1 469 ? 48.261 0.617 -23.572 1.00 79.44 469 PRO A O 1
ATOM 3456 N N . ALA A 1 470 ? 48.864 -0.366 -21.643 1.00 80.81 470 ALA A N 1
ATOM 3457 C CA . ALA A 1 470 ? 50.200 0.224 -21.579 1.00 80.81 470 ALA A CA 1
ATOM 3458 C C . ALA A 1 470 ? 51.116 -0.277 -22.711 1.00 80.81 470 ALA A C 1
ATOM 3460 O O . ALA A 1 470 ? 51.785 0.530 -23.357 1.00 80.81 470 ALA A O 1
ATOM 3461 N N . GLY A 1 471 ? 51.106 -1.587 -22.990 1.00 80.88 471 GLY A N 1
ATOM 3462 C CA . GLY A 1 471 ? 51.894 -2.188 -24.068 1.00 80.88 471 GLY A CA 1
ATOM 3463 C C . GLY A 1 471 ? 51.520 -1.637 -25.444 1.00 80.88 471 GLY A C 1
ATOM 3464 O O . GLY A 1 471 ? 52.390 -1.166 -26.172 1.00 80.88 471 GLY A O 1
ATOM 3465 N N . VAL A 1 472 ? 50.225 -1.601 -25.774 1.00 80.56 472 VAL A N 1
ATOM 3466 C CA . VAL A 1 472 ? 49.778 -1.077 -27.077 1.00 80.56 472 VAL A CA 1
ATOM 3467 C C . VAL A 1 472 ? 49.972 0.444 -27.172 1.00 80.56 472 VAL A C 1
ATOM 3469 O O . VAL A 1 472 ? 50.363 0.948 -28.222 1.00 80.56 472 VAL A O 1
ATOM 3472 N N . SER A 1 473 ? 49.810 1.184 -26.067 1.00 82.56 473 SER A N 1
ATOM 3473 C CA . SER A 1 473 ? 50.122 2.624 -26.021 1.00 82.56 473 SER A CA 1
ATOM 3474 C C . SER A 1 473 ? 51.605 2.933 -26.261 1.00 82.56 473 SER A C 1
ATOM 3476 O O . SER A 1 473 ? 51.918 3.989 -26.809 1.00 82.56 473 SER A O 1
ATOM 3478 N N . ASN A 1 474 ? 52.523 2.036 -25.877 1.00 83.25 474 ASN A N 1
ATOM 3479 C CA . ASN A 1 474 ? 53.939 2.152 -26.234 1.00 83.25 474 ASN A CA 1
ATOM 3480 C C . ASN A 1 474 ? 54.145 1.955 -27.742 1.00 83.25 474 ASN A C 1
ATOM 3482 O O . ASN A 1 474 ? 54.761 2.815 -28.370 1.00 83.25 474 ASN A O 1
ATOM 3486 N N . SER A 1 475 ? 53.576 0.894 -28.330 1.00 84.19 475 SER A N 1
ATOM 3487 C CA . SER A 1 475 ? 53.653 0.644 -29.779 1.00 84.19 475 SER A CA 1
ATOM 3488 C C . SER A 1 475 ? 53.103 1.817 -30.600 1.00 84.19 475 SER A C 1
ATOM 3490 O O . SER A 1 475 ? 53.743 2.251 -31.551 1.00 84.19 475 SER A O 1
ATOM 3492 N N . LEU A 1 476 ? 51.959 2.389 -30.204 1.00 85.06 476 LEU A N 1
ATOM 3493 C CA . LEU A 1 476 ? 51.323 3.519 -30.902 1.00 85.06 476 LEU A CA 1
ATOM 3494 C C . LEU A 1 476 ? 52.186 4.791 -30.928 1.00 85.06 476 LEU A C 1
ATOM 3496 O O . LEU A 1 476 ? 52.176 5.513 -31.926 1.00 85.06 476 LEU A O 1
ATOM 3500 N N . ARG A 1 477 ? 52.952 5.065 -29.861 1.00 84.06 477 ARG A N 1
ATOM 3501 C CA . ARG A 1 477 ? 53.859 6.227 -29.795 1.00 84.06 477 ARG A CA 1
ATOM 3502 C C . ARG A 1 477 ? 55.017 6.144 -30.792 1.00 84.06 477 ARG A C 1
ATOM 3504 O O . ARG A 1 477 ? 55.491 7.186 -31.236 1.00 84.06 477 ARG A O 1
ATOM 3511 N N . ALA A 1 478 ? 55.456 4.937 -31.147 1.00 82.50 478 ALA A N 1
ATOM 3512 C CA . ALA A 1 478 ? 56.599 4.713 -32.033 1.00 82.50 478 ALA A CA 1
ATOM 3513 C C . ALA A 1 478 ? 56.285 4.903 -33.533 1.00 82.50 478 ALA A C 1
ATOM 3515 O O . ALA A 1 478 ? 57.197 4.880 -34.355 1.00 82.50 478 ALA A O 1
ATOM 3516 N N . ILE A 1 479 ? 55.013 5.084 -33.910 1.00 83.75 479 ILE A N 1
ATOM 3517 C CA . ILE A 1 479 ? 54.581 5.114 -35.315 1.00 83.75 479 ILE A CA 1
ATOM 3518 C C . ILE A 1 479 ? 54.612 6.527 -35.893 1.00 83.75 479 ILE A C 1
ATOM 3520 O O . ILE A 1 479 ? 53.720 7.325 -35.613 1.00 83.75 479 ILE A O 1
ATOM 3524 N N . ALA A 1 480 ? 55.616 6.827 -36.717 1.00 84.12 480 ALA A N 1
ATOM 3525 C CA . ALA A 1 480 ? 55.648 8.042 -37.529 1.00 84.12 480 ALA A CA 1
ATOM 3526 C C . ALA A 1 480 ? 54.769 7.898 -38.795 1.00 84.12 480 ALA A C 1
ATOM 3528 O O . ALA A 1 480 ? 54.694 6.791 -39.345 1.00 84.12 480 ALA A O 1
ATOM 3529 N N . PRO A 1 481 ? 54.129 8.985 -39.271 1.00 86.31 481 PRO A N 1
ATOM 3530 C CA . PRO A 1 481 ? 53.477 9.005 -40.576 1.00 86.31 481 PRO A CA 1
ATOM 3531 C C . PRO A 1 481 ? 54.522 8.944 -41.702 1.00 86.31 481 PRO A C 1
ATOM 3533 O O . PRO A 1 481 ? 55.601 9.528 -41.595 1.00 86.31 481 PRO A O 1
ATOM 3536 N N . GLY A 1 482 ? 54.214 8.234 -42.786 1.00 82.19 482 GLY A N 1
ATOM 3537 C CA . GLY A 1 482 ? 55.084 8.125 -43.955 1.00 82.19 482 GLY A CA 1
ATOM 3538 C C . GLY A 1 482 ? 54.787 6.908 -44.829 1.00 82.19 482 GLY A C 1
ATOM 3539 O O . GLY A 1 482 ? 54.146 5.956 -44.393 1.00 82.19 482 GLY A O 1
ATOM 3540 N N . GLY A 1 483 ? 55.286 6.947 -46.066 1.00 82.00 483 GLY A N 1
ATOM 3541 C CA . GLY A 1 483 ? 55.056 5.916 -47.082 1.00 82.00 483 GLY A CA 1
ATOM 3542 C C . GLY A 1 483 ? 53.845 6.194 -47.983 1.00 82.00 483 GLY A C 1
ATOM 3543 O O . GLY A 1 483 ? 53.115 7.171 -47.794 1.00 82.00 483 GLY A O 1
ATOM 3544 N N . ALA A 1 484 ? 53.672 5.333 -48.990 1.00 83.19 484 ALA A N 1
ATOM 3545 C CA . ALA A 1 484 ? 52.473 5.279 -49.833 1.00 83.19 484 ALA A CA 1
ATOM 3546 C C . ALA A 1 484 ? 51.293 4.636 -49.073 1.00 83.19 484 ALA A C 1
ATOM 3548 O O . ALA A 1 484 ? 51.452 4.249 -47.919 1.00 83.19 484 ALA A O 1
ATOM 3549 N N . THR A 1 485 ? 50.131 4.496 -49.717 1.00 84.62 485 THR A N 1
ATOM 3550 C CA . THR A 1 485 ? 48.900 4.003 -49.072 1.00 84.62 485 THR A CA 1
ATOM 3551 C C . THR A 1 485 ? 48.346 2.772 -49.795 1.00 84.62 485 THR A C 1
ATOM 3553 O O . THR A 1 485 ? 47.785 2.879 -50.886 1.00 84.62 485 THR A O 1
ATOM 3556 N N . ALA A 1 486 ? 48.494 1.599 -49.188 1.00 89.44 486 ALA A N 1
ATOM 3557 C CA . ALA A 1 486 ? 48.005 0.297 -49.637 1.00 89.44 486 ALA A CA 1
ATOM 3558 C C . ALA A 1 486 ? 47.255 -0.369 -48.472 1.00 89.44 486 ALA A C 1
ATOM 3560 O O . ALA A 1 486 ? 47.859 -0.829 -47.502 1.00 89.44 486 ALA A O 1
ATOM 3561 N N . MET A 1 487 ? 45.924 -0.385 -48.542 1.00 91.75 487 MET A N 1
ATOM 3562 C CA . MET A 1 487 ? 45.069 -0.895 -47.464 1.00 91.75 487 MET A CA 1
ATOM 3563 C C . MET A 1 487 ? 44.799 -2.398 -47.572 1.00 91.75 487 MET A C 1
ATOM 3565 O O . MET A 1 487 ? 44.525 -3.042 -46.556 1.00 91.75 487 MET A O 1
ATOM 3569 N N . ALA A 1 488 ? 44.889 -2.983 -48.771 1.00 92.69 488 ALA A N 1
ATOM 3570 C CA . ALA A 1 488 ? 44.593 -4.395 -48.971 1.00 92.69 488 ALA A CA 1
ATOM 3571 C C . ALA A 1 488 ? 45.462 -5.329 -48.111 1.00 92.69 488 ALA A C 1
ATOM 3573 O O . ALA A 1 488 ? 44.872 -6.204 -47.482 1.00 92.69 488 ALA A O 1
ATOM 3574 N N . PRO A 1 489 ? 46.793 -5.139 -47.959 1.00 94.00 489 PRO A N 1
ATOM 3575 C CA . PRO A 1 489 ? 47.604 -5.979 -47.073 1.00 94.00 489 PRO A CA 1
ATOM 3576 C C . PRO A 1 489 ? 47.120 -5.975 -45.615 1.00 94.00 489 PRO A C 1
ATOM 3578 O O . PRO A 1 489 ? 47.229 -6.980 -44.918 1.00 94.00 489 PRO A O 1
ATOM 3581 N N . ALA A 1 490 ? 46.571 -4.853 -45.142 1.00 93.81 490 ALA A N 1
ATOM 3582 C CA . ALA A 1 490 ? 46.093 -4.714 -43.770 1.00 93.81 490 ALA A CA 1
ATOM 3583 C C . ALA A 1 490 ? 44.716 -5.359 -43.559 1.00 93.81 490 ALA A C 1
ATOM 3585 O O . ALA A 1 490 ? 44.481 -5.974 -42.520 1.00 93.81 490 ALA A O 1
ATOM 3586 N N . LEU A 1 491 ? 43.830 -5.267 -44.555 1.00 93.88 491 LEU A N 1
ATOM 3587 C CA . LEU A 1 491 ? 42.529 -5.946 -44.553 1.00 93.88 491 LEU A CA 1
ATOM 3588 C C . LEU A 1 491 ? 42.667 -7.460 -44.789 1.00 93.88 491 LEU A C 1
ATOM 3590 O O . LEU A 1 491 ? 41.924 -8.240 -44.199 1.00 93.88 491 LEU A O 1
ATOM 3594 N N . GLU A 1 492 ? 43.644 -7.888 -45.592 1.00 94.06 492 GLU A N 1
ATOM 3595 C CA . GLU A 1 492 ? 44.021 -9.297 -45.756 1.00 94.06 492 GLU A CA 1
ATOM 3596 C C . GLU A 1 492 ? 44.533 -9.881 -44.427 1.00 94.06 492 GLU A C 1
ATOM 3598 O O . GLU A 1 492 ? 44.005 -10.897 -43.979 1.00 94.06 492 GLU A O 1
ATOM 3603 N N . LEU A 1 493 ? 45.454 -9.196 -43.735 1.00 94.06 493 LEU A N 1
ATOM 3604 C CA . LEU A 1 493 ? 45.943 -9.607 -42.410 1.00 94.06 493 LEU A CA 1
ATOM 3605 C C . LEU A 1 493 ? 44.836 -9.602 -41.336 1.00 94.06 493 LEU A C 1
ATOM 3607 O O . LEU A 1 493 ? 44.776 -10.504 -40.500 1.00 94.06 493 LEU A O 1
ATOM 3611 N N . ALA A 1 494 ? 43.933 -8.615 -41.361 1.00 93.31 494 ALA A N 1
ATOM 3612 C CA . ALA A 1 494 ? 42.779 -8.576 -40.463 1.00 93.31 494 ALA A CA 1
ATOM 3613 C C . ALA A 1 494 ? 41.838 -9.773 -40.689 1.00 93.31 494 ALA A C 1
ATOM 3615 O O . ALA A 1 494 ? 41.390 -10.390 -39.722 1.00 93.31 494 ALA A O 1
ATOM 3616 N N . TYR A 1 495 ? 41.582 -10.137 -41.951 1.00 93.19 495 TYR A N 1
ATOM 3617 C CA . TYR A 1 495 ? 40.828 -11.340 -42.301 1.00 93.19 495 TYR A CA 1
ATOM 3618 C C . TYR A 1 495 ? 41.536 -12.614 -41.822 1.00 93.19 495 TYR A C 1
ATOM 3620 O O . TYR A 1 495 ? 40.891 -13.448 -41.197 1.00 93.19 495 TYR A O 1
ATOM 3628 N N . GLU A 1 496 ? 42.849 -12.755 -42.032 1.00 91.88 496 GLU A N 1
ATOM 3629 C CA . GLU A 1 496 ? 43.620 -13.918 -41.559 1.00 91.88 496 GLU A CA 1
ATOM 3630 C C . GLU A 1 496 ? 43.532 -14.101 -40.036 1.00 91.88 496 GLU A C 1
ATOM 3632 O O . GLU A 1 496 ? 43.355 -15.220 -39.553 1.00 91.88 496 GLU A O 1
ATOM 3637 N N . TRP A 1 497 ? 43.592 -13.014 -39.260 1.00 92.31 497 TRP A N 1
ATOM 3638 C CA . TRP A 1 497 ? 43.420 -13.080 -37.805 1.00 92.31 497 TRP A CA 1
ATOM 3639 C C . TRP A 1 497 ? 41.997 -13.457 -37.385 1.00 92.31 497 TRP A C 1
ATOM 3641 O O . TRP A 1 497 ? 41.827 -14.213 -36.429 1.00 92.31 497 TRP A O 1
ATOM 3651 N N . LEU A 1 498 ? 40.980 -12.938 -38.082 1.00 88.81 498 LEU A N 1
ATOM 3652 C CA . LEU A 1 498 ? 39.570 -13.179 -37.759 1.00 88.81 498 LEU A CA 1
ATOM 3653 C C . LEU A 1 498 ? 39.057 -14.547 -38.244 1.00 88.81 498 LEU A C 1
ATOM 3655 O O . LEU A 1 498 ? 38.148 -15.104 -37.626 1.00 88.81 498 LEU A O 1
ATOM 3659 N N . ALA A 1 499 ? 39.641 -15.090 -39.313 1.00 87.12 499 ALA A N 1
ATOM 3660 C CA . ALA A 1 499 ? 39.360 -16.420 -39.856 1.00 87.12 499 ALA A CA 1
ATOM 3661 C C . ALA A 1 499 ? 40.249 -17.524 -39.253 1.00 87.12 499 ALA A C 1
ATOM 3663 O O . ALA A 1 499 ? 39.909 -18.698 -39.352 1.00 87.12 499 ALA A O 1
ATOM 3664 N N . GLY A 1 500 ? 41.380 -17.174 -38.634 1.00 84.81 500 GLY A N 1
ATOM 3665 C CA . GLY A 1 500 ? 42.206 -18.105 -37.867 1.00 84.81 500 GLY A CA 1
ATOM 3666 C C . GLY A 1 500 ? 41.652 -18.380 -36.465 1.00 84.81 500 GLY A C 1
ATOM 3667 O O . GLY A 1 500 ? 40.762 -17.688 -35.971 1.00 84.81 500 GLY A O 1
ATOM 3668 N N . SER A 1 501 ? 42.244 -19.349 -35.762 1.00 74.81 501 SER A N 1
ATOM 3669 C CA . SER A 1 501 ? 41.806 -19.793 -34.425 1.00 74.81 501 SER A CA 1
ATOM 3670 C C . SER A 1 501 ? 41.734 -18.684 -33.360 1.00 74.81 501 SER A C 1
ATOM 3672 O O . SER A 1 501 ? 40.967 -18.800 -32.404 1.00 74.81 501 SER A O 1
ATOM 3674 N N . ALA A 1 502 ? 42.491 -17.593 -33.533 1.00 73.12 502 ALA A N 1
ATOM 3675 C CA . ALA A 1 502 ? 42.445 -16.405 -32.678 1.00 73.12 502 ALA A CA 1
ATOM 3676 C C . ALA A 1 502 ? 41.132 -15.606 -32.806 1.00 73.12 502 ALA A C 1
ATOM 3678 O O . ALA A 1 502 ? 40.711 -14.980 -31.836 1.00 73.12 502 ALA A O 1
ATOM 3679 N N . GLY A 1 503 ? 40.484 -15.631 -33.975 1.00 74.00 503 GLY A N 1
ATOM 3680 C CA . GLY A 1 503 ? 39.190 -14.997 -34.233 1.00 74.00 503 GLY A CA 1
ATOM 3681 C C . GLY A 1 503 ? 38.016 -15.975 -34.257 1.00 74.00 503 GLY A C 1
ATOM 3682 O O . GLY A 1 503 ? 36.917 -15.614 -33.832 1.00 74.00 503 GLY A O 1
ATOM 3683 N N . GLU A 1 504 ? 38.234 -17.229 -34.671 1.00 77.81 504 GLU A N 1
ATOM 3684 C CA . GLU A 1 504 ? 37.170 -18.237 -34.752 1.00 77.81 504 GLU A CA 1
ATOM 3685 C C . GLU A 1 504 ? 36.478 -18.492 -33.412 1.00 77.81 504 GLU A C 1
ATOM 3687 O O . GLU A 1 504 ? 35.256 -18.659 -33.372 1.00 77.81 504 GLU A O 1
ATOM 3692 N N . ALA A 1 505 ? 37.246 -18.439 -32.320 1.00 73.44 505 ALA A N 1
ATOM 3693 C CA . ALA A 1 505 ? 36.763 -18.585 -30.951 1.00 73.44 505 ALA A CA 1
ATOM 3694 C C . ALA A 1 505 ? 35.731 -17.518 -30.528 1.00 73.44 505 ALA A C 1
ATOM 3696 O O . ALA A 1 505 ? 35.089 -17.686 -29.494 1.00 73.44 505 ALA A O 1
ATOM 3697 N N . PHE A 1 506 ? 35.554 -16.442 -31.302 1.00 76.75 506 PHE A N 1
ATOM 3698 C CA . PHE A 1 506 ? 34.660 -15.328 -31.004 1.00 76.75 506 PHE A CA 1
ATOM 3699 C C . PHE A 1 506 ? 33.457 -15.336 -31.952 1.00 76.75 506 PHE A C 1
ATOM 3701 O O . PHE A 1 506 ? 33.597 -15.399 -33.176 1.00 76.75 506 PHE A O 1
ATOM 3708 N N . ALA A 1 507 ? 32.255 -15.233 -31.378 1.00 70.62 507 ALA A N 1
ATOM 3709 C CA . ALA A 1 507 ? 30.995 -15.245 -32.129 1.00 70.62 507 ALA A CA 1
ATOM 3710 C C . ALA A 1 507 ? 30.724 -13.937 -32.895 1.00 70.62 507 ALA A C 1
ATOM 3712 O O . ALA A 1 507 ? 29.889 -13.913 -33.793 1.00 70.62 507 ALA A O 1
ATOM 3713 N N . ARG A 1 508 ? 31.407 -12.846 -32.528 1.00 78.31 508 ARG A N 1
ATOM 3714 C CA . ARG A 1 508 ? 31.322 -11.540 -33.192 1.00 78.31 508 ARG A CA 1
ATOM 3715 C C . ARG A 1 508 ? 32.724 -11.080 -33.551 1.00 78.31 508 ARG A C 1
ATOM 3717 O O . ARG A 1 508 ? 33.616 -11.095 -32.703 1.00 78.31 508 ARG A O 1
ATOM 3724 N N . ARG A 1 509 ? 32.899 -10.719 -34.817 1.00 88.75 509 ARG A N 1
ATOM 3725 C CA . ARG A 1 509 ? 34.181 -10.429 -35.461 1.00 88.75 509 ARG A CA 1
ATOM 3726 C C . ARG A 1 509 ? 34.005 -9.130 -36.229 1.00 88.75 509 ARG A C 1
ATOM 3728 O O . ARG A 1 509 ? 33.092 -9.039 -37.049 1.00 88.75 509 ARG A O 1
ATOM 3735 N N . HIS A 1 510 ? 34.817 -8.127 -35.928 1.00 91.00 510 HIS A N 1
ATOM 3736 C CA . HIS A 1 510 ? 34.647 -6.793 -36.493 1.00 91.00 510 HIS A CA 1
ATOM 3737 C C . HIS A 1 510 ? 35.994 -6.144 -36.801 1.00 91.00 510 HIS A C 1
ATOM 3739 O O . HIS A 1 510 ? 36.963 -6.306 -36.054 1.00 91.00 510 HIS A O 1
ATOM 3745 N N . VAL A 1 511 ? 36.028 -5.358 -37.870 1.00 94.00 511 VAL A N 1
ATOM 3746 C CA . VAL A 1 511 ? 37.165 -4.530 -38.264 1.00 94.00 511 VAL A CA 1
ATOM 3747 C C . VAL A 1 511 ? 36.753 -3.062 -38.201 1.00 94.00 511 VAL A C 1
ATOM 3749 O O . VAL A 1 511 ? 35.736 -2.673 -38.770 1.00 94.00 511 VAL A O 1
ATOM 3752 N N . LEU A 1 512 ? 37.546 -2.243 -37.511 1.00 93.56 512 LEU A N 1
ATOM 3753 C CA . LEU A 1 512 ? 37.440 -0.784 -37.533 1.00 93.56 512 LEU A CA 1
ATOM 3754 C C . LEU A 1 512 ? 38.530 -0.226 -38.440 1.00 93.56 512 LEU A C 1
ATOM 3756 O O . LEU A 1 512 ? 39.697 -0.270 -38.063 1.00 93.56 512 LEU A O 1
ATOM 3760 N N . LEU A 1 513 ? 38.158 0.308 -39.603 1.00 93.62 513 LEU A N 1
ATOM 3761 C CA . LEU A 1 513 ? 39.087 0.938 -40.542 1.00 93.62 513 LEU A CA 1
ATOM 3762 C C . LEU A 1 513 ? 39.086 2.464 -40.379 1.00 93.62 513 LEU A C 1
ATOM 3764 O O . LEU A 1 513 ? 38.061 3.112 -40.579 1.00 93.62 513 LEU A O 1
ATOM 3768 N N . LEU A 1 514 ? 40.248 3.039 -40.068 1.00 91.88 514 LEU A N 1
ATOM 3769 C CA . LEU A 1 514 ? 40.483 4.481 -40.003 1.00 91.88 514 LEU A CA 1
ATOM 3770 C C . LEU A 1 514 ? 41.422 4.898 -41.147 1.00 91.88 514 LEU A C 1
ATOM 3772 O O . LEU A 1 514 ? 42.630 4.702 -41.043 1.00 91.88 514 LEU A O 1
ATOM 3776 N N . SER A 1 515 ? 40.886 5.450 -42.239 1.00 88.81 515 SER A N 1
ATOM 3777 C CA . SER A 1 515 ? 41.657 5.884 -43.423 1.00 88.81 515 SER A CA 1
ATOM 3778 C C . SER A 1 515 ? 40.893 6.937 -44.230 1.00 88.81 515 SER A C 1
ATOM 3780 O O . SER A 1 515 ? 39.668 7.012 -44.135 1.00 88.81 515 SER A O 1
ATOM 3782 N N . ASP A 1 516 ? 41.590 7.739 -45.040 1.00 83.56 516 ASP A N 1
ATOM 3783 C CA . ASP A 1 516 ? 40.981 8.659 -46.016 1.00 83.56 516 ASP A CA 1
ATOM 3784 C C . ASP A 1 516 ? 40.468 7.944 -47.290 1.00 83.56 516 ASP A C 1
ATOM 3786 O O . ASP A 1 516 ? 39.733 8.531 -48.088 1.00 83.56 516 ASP A O 1
ATOM 3790 N N . GLY A 1 517 ? 40.790 6.655 -47.452 1.00 80.56 517 GLY A N 1
ATOM 3791 C CA . GLY A 1 517 ? 40.357 5.823 -48.575 1.00 80.56 517 GLY A CA 1
ATOM 3792 C C . GLY A 1 517 ? 41.191 5.978 -49.845 1.00 80.56 517 GLY A C 1
ATOM 3793 O O . GLY A 1 517 ? 40.882 5.330 -50.844 1.00 80.56 517 GLY A O 1
ATOM 3794 N N . ARG A 1 518 ? 42.255 6.790 -49.835 1.00 84.62 518 ARG A N 1
ATOM 3795 C CA . ARG A 1 518 ? 43.111 7.006 -51.006 1.00 84.62 518 ARG A CA 1
ATOM 3796 C C . ARG A 1 518 ? 44.090 5.855 -51.170 1.00 84.62 518 ARG A C 1
ATOM 3798 O O . ARG A 1 518 ? 45.077 5.760 -50.455 1.00 84.62 518 ARG A O 1
ATOM 3805 N N . THR A 1 519 ? 43.854 4.991 -52.150 1.00 86.62 519 THR A N 1
ATOM 3806 C CA . THR A 1 519 ? 44.756 3.875 -52.459 1.00 86.62 519 THR A CA 1
ATOM 3807 C C . THR A 1 519 ? 44.801 3.601 -53.971 1.00 86.62 519 THR A C 1
ATOM 3809 O O . THR A 1 519 ? 43.834 3.926 -54.668 1.00 86.62 519 THR A O 1
ATOM 3812 N N . PRO A 1 520 ? 45.895 3.049 -54.538 1.00 88.81 520 PRO A N 1
ATOM 3813 C CA . PRO A 1 520 ? 45.959 2.711 -55.959 1.00 88.81 520 PRO A CA 1
ATOM 3814 C C . PRO A 1 520 ? 44.823 1.777 -56.391 1.00 88.81 520 PRO A C 1
ATOM 3816 O O . PRO A 1 520 ? 44.455 0.861 -55.662 1.00 88.81 520 PRO A O 1
ATOM 3819 N N . ALA A 1 521 ? 44.312 1.935 -57.616 1.00 87.25 521 ALA A N 1
ATOM 3820 C CA . ALA A 1 521 ? 43.155 1.171 -58.102 1.00 87.25 521 ALA A CA 1
ATOM 3821 C C . ALA A 1 521 ? 43.328 -0.363 -58.011 1.00 87.25 521 ALA A C 1
ATOM 3823 O O . ALA A 1 521 ? 42.376 -1.078 -57.708 1.00 87.25 521 ALA A O 1
ATOM 3824 N N . ALA A 1 522 ? 44.548 -0.874 -58.217 1.00 88.62 522 ALA A N 1
ATOM 3825 C CA . ALA A 1 522 ? 44.857 -2.295 -58.048 1.00 88.62 522 ALA A CA 1
ATOM 3826 C C . ALA A 1 522 ? 44.752 -2.764 -56.580 1.00 88.62 522 ALA A C 1
ATOM 3828 O O . ALA A 1 522 ? 44.314 -3.886 -56.325 1.00 88.62 522 ALA A O 1
ATOM 3829 N N . ASP A 1 523 ? 45.112 -1.904 -55.623 1.00 91.50 523 ASP A N 1
ATOM 3830 C CA . ASP A 1 523 ? 44.962 -2.174 -54.192 1.00 91.50 523 ASP A CA 1
ATOM 3831 C C . ASP A 1 523 ? 43.494 -2.066 -53.765 1.00 91.50 523 ASP A C 1
ATOM 3833 O O . ASP A 1 523 ? 42.983 -2.980 -53.130 1.00 91.50 523 ASP A O 1
ATOM 3837 N N . ALA A 1 524 ? 42.760 -1.050 -54.235 1.00 89.75 524 ALA A N 1
ATOM 3838 C CA . ALA A 1 524 ? 41.321 -0.915 -53.996 1.00 89.75 524 ALA A CA 1
ATOM 3839 C C . ALA A 1 524 ? 40.528 -2.161 -54.447 1.00 89.75 524 ALA A C 1
ATOM 3841 O O . ALA A 1 524 ? 39.609 -2.606 -53.753 1.00 89.75 524 ALA A O 1
ATOM 3842 N N . THR A 1 525 ? 40.904 -2.772 -55.577 1.00 92.06 525 THR A N 1
ATOM 3843 C CA . THR A 1 525 ? 40.321 -4.043 -56.040 1.00 92.06 525 THR A CA 1
ATOM 3844 C C . THR A 1 525 ? 40.666 -5.211 -55.109 1.00 92.06 525 THR A C 1
ATOM 3846 O O . THR A 1 525 ? 39.781 -6.006 -54.785 1.00 92.06 525 THR A O 1
ATOM 3849 N N . ARG A 1 526 ? 41.912 -5.313 -54.621 1.00 93.69 526 ARG A N 1
ATOM 3850 C CA . ARG A 1 526 ? 42.299 -6.334 -53.627 1.00 93.69 526 ARG A CA 1
ATOM 3851 C C . ARG A 1 526 ? 41.609 -6.130 -52.279 1.00 93.69 526 ARG A C 1
ATOM 3853 O O . ARG A 1 526 ? 41.158 -7.106 -51.692 1.00 93.69 526 ARG A O 1
ATOM 3860 N N . ALA A 1 527 ? 41.466 -4.889 -51.822 1.00 90.69 527 ALA A N 1
ATOM 3861 C CA . ALA A 1 527 ? 40.765 -4.531 -50.595 1.00 90.69 527 ALA A CA 1
ATOM 3862 C C . ALA A 1 527 ? 39.297 -4.974 -50.654 1.00 90.69 527 ALA A C 1
ATOM 3864 O O . ALA A 1 527 ? 38.834 -5.681 -49.762 1.00 90.69 527 ALA A O 1
ATOM 3865 N N . ARG A 1 528 ? 38.591 -4.670 -51.757 1.00 92.56 528 ARG A N 1
ATOM 3866 C CA . ARG A 1 528 ? 37.235 -5.194 -52.013 1.00 92.56 528 ARG A CA 1
ATOM 3867 C C . ARG A 1 528 ? 37.200 -6.722 -51.959 1.00 92.56 528 ARG A C 1
ATOM 3869 O O . ARG A 1 528 ? 36.340 -7.273 -51.281 1.00 92.56 528 ARG A O 1
ATOM 3876 N N . ALA A 1 529 ? 38.141 -7.402 -52.616 1.00 90.00 529 ALA A N 1
ATOM 3877 C CA . ALA A 1 529 ? 38.204 -8.863 -52.617 1.00 90.00 529 ALA A CA 1
ATOM 3878 C C . ALA A 1 529 ? 38.478 -9.453 -51.219 1.00 90.00 529 ALA A C 1
ATOM 3880 O O . ALA A 1 529 ? 37.881 -10.464 -50.864 1.00 90.00 529 ALA A O 1
ATOM 3881 N N . ALA A 1 530 ? 39.339 -8.828 -50.409 1.00 88.12 530 ALA A N 1
ATOM 3882 C CA . ALA A 1 530 ? 39.638 -9.251 -49.039 1.00 88.12 530 ALA A CA 1
ATOM 3883 C C . ALA A 1 530 ? 38.435 -9.079 -48.097 1.00 88.12 530 ALA A C 1
ATOM 3885 O O . ALA A 1 530 ? 38.178 -9.946 -47.263 1.00 88.12 530 ALA A O 1
ATOM 3886 N N . VAL A 1 531 ? 37.670 -8.000 -48.271 1.00 90.31 531 VAL A N 1
ATOM 3887 C CA . VAL A 1 531 ? 36.425 -7.730 -47.535 1.00 90.31 531 VAL A CA 1
ATOM 3888 C C . VAL A 1 531 ? 35.307 -8.692 -47.958 1.00 90.31 531 VAL A C 1
ATOM 3890 O O . VAL A 1 531 ? 34.616 -9.251 -47.110 1.00 90.31 531 VAL A O 1
ATOM 3893 N N . GLN A 1 532 ? 35.190 -8.993 -49.255 1.00 88.31 532 GLN A N 1
ATOM 3894 C CA . GLN A 1 532 ? 34.207 -9.943 -49.799 1.00 88.31 532 GLN A CA 1
ATOM 3895 C C . GLN A 1 532 ? 34.415 -11.406 -49.371 1.00 88.31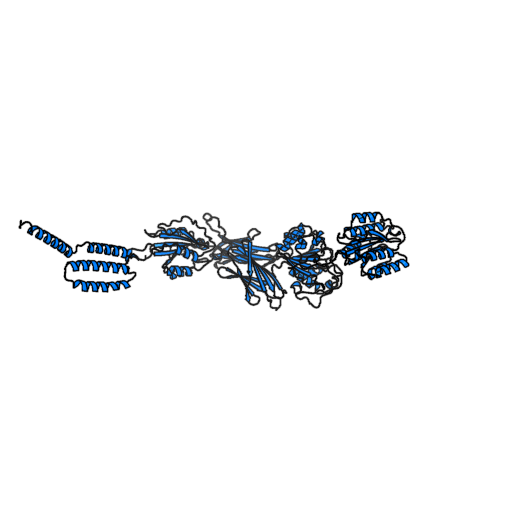 532 GLN A C 1
ATOM 3897 O O . GLN A 1 532 ? 33.491 -12.203 -49.518 1.00 88.31 532 GLN A O 1
ATOM 3902 N N . ARG A 1 533 ? 35.576 -11.779 -48.806 1.00 87.19 533 ARG A N 1
ATOM 3903 C CA . ARG A 1 533 ? 35.758 -13.107 -48.180 1.00 87.19 533 ARG A CA 1
ATOM 3904 C C . ARG A 1 533 ? 34.861 -13.300 -46.950 1.00 87.19 533 ARG A C 1
ATOM 3906 O O . ARG A 1 533 ? 34.598 -14.441 -46.574 1.00 87.19 533 ARG A O 1
ATOM 3913 N N . GLY A 1 534 ? 34.370 -12.207 -46.360 1.00 78.44 534 GLY A N 1
ATOM 3914 C CA . GLY A 1 534 ? 33.369 -12.216 -45.299 1.00 78.44 534 GLY A CA 1
ATOM 3915 C C . GLY A 1 534 ? 33.865 -12.791 -43.971 1.00 78.44 534 GLY A C 1
ATOM 3916 O O . GLY A 1 534 ? 35.061 -12.880 -43.700 1.00 78.44 534 GLY A O 1
ATOM 3917 N N . GLY A 1 535 ? 32.914 -13.162 -43.110 1.00 81.00 535 GLY A N 1
ATOM 3918 C CA . GLY A 1 535 ? 33.193 -13.679 -41.765 1.00 81.00 535 GLY A CA 1
ATOM 3919 C C . GLY A 1 535 ? 33.460 -12.606 -40.702 1.00 81.00 535 GLY A C 1
ATOM 3920 O O . GLY A 1 535 ? 33.759 -12.964 -39.564 1.00 81.00 535 GLY A O 1
ATOM 3921 N N . TYR A 1 536 ? 33.336 -11.319 -41.042 1.00 88.88 536 TYR A N 1
ATOM 3922 C CA . TYR A 1 536 ? 33.414 -10.182 -40.121 1.00 88.88 536 TYR A CA 1
ATOM 3923 C C . TYR A 1 536 ? 32.603 -8.981 -40.641 1.00 88.88 536 TYR A C 1
ATOM 3925 O O . TYR A 1 536 ? 32.399 -8.847 -41.846 1.00 88.88 536 TYR A O 1
ATOM 3933 N N . GLU A 1 537 ? 32.166 -8.105 -39.734 1.00 90.19 537 GLU A N 1
ATOM 3934 C CA . GLU A 1 537 ? 31.625 -6.773 -40.055 1.00 90.19 537 GLU A CA 1
ATOM 3935 C C . GLU A 1 537 ? 32.775 -5.753 -40.203 1.00 90.19 537 GLU A C 1
ATOM 3937 O O . GLU A 1 537 ? 33.706 -5.754 -39.398 1.00 90.19 537 GLU A O 1
ATOM 3942 N N . LEU A 1 538 ? 32.709 -4.836 -41.168 1.00 93.06 538 LEU A N 1
ATOM 3943 C CA . LEU A 1 538 ? 33.677 -3.750 -41.362 1.00 93.06 538 LEU A CA 1
ATOM 3944 C C . LEU A 1 538 ? 33.002 -2.389 -41.167 1.00 93.06 538 LEU A C 1
ATOM 3946 O O . LEU A 1 538 ? 32.241 -1.951 -42.027 1.00 93.06 538 LEU A O 1
ATOM 3950 N N . SER A 1 539 ? 33.322 -1.675 -40.087 1.00 92.94 539 SER A N 1
ATOM 3951 C CA . SER A 1 539 ? 32.977 -0.252 -39.989 1.00 92.94 539 SER A CA 1
ATOM 3952 C C . SER A 1 539 ? 34.157 0.624 -40.385 1.00 92.94 539 SER A C 1
ATOM 3954 O O . SER A 1 539 ? 35.298 0.389 -39.983 1.00 92.94 539 SER A O 1
ATOM 3956 N N . VAL A 1 540 ? 33.873 1.667 -41.157 1.00 92.44 540 VAL A N 1
ATOM 3957 C CA . VAL A 1 540 ? 34.868 2.620 -41.650 1.00 92.44 540 VAL A CA 1
ATOM 3958 C C . VAL A 1 540 ? 34.613 3.986 -41.032 1.00 92.44 540 VAL A C 1
ATOM 3960 O O . VAL A 1 540 ? 33.477 4.453 -40.986 1.00 92.44 540 VAL A O 1
ATOM 3963 N N . ILE A 1 541 ? 35.667 4.641 -40.557 1.00 90.88 541 ILE A N 1
ATOM 3964 C CA . ILE A 1 541 ? 35.602 5.944 -39.899 1.00 90.88 541 ILE A CA 1
ATOM 3965 C C . ILE A 1 541 ? 36.640 6.852 -40.555 1.00 90.88 541 ILE A C 1
ATOM 3967 O O . ILE A 1 541 ? 37.834 6.563 -40.524 1.00 90.88 541 ILE A O 1
ATOM 3971 N N . SER A 1 542 ? 36.192 7.943 -41.176 1.00 86.81 542 SER A N 1
ATOM 3972 C CA . SER A 1 542 ? 37.047 8.770 -42.031 1.00 86.81 542 SER A CA 1
ATOM 3973 C C . SER A 1 542 ? 36.767 10.264 -41.887 1.00 86.81 542 SER A C 1
ATOM 3975 O O . SER A 1 542 ? 35.638 10.672 -41.617 1.00 86.81 542 SER A O 1
ATOM 3977 N N . PHE A 1 543 ? 37.796 11.095 -42.062 1.00 79.69 543 PHE A N 1
ATOM 3978 C CA . PHE A 1 543 ? 37.727 12.540 -41.846 1.00 79.69 543 PHE A CA 1
ATOM 3979 C C . PHE A 1 543 ? 38.662 13.319 -42.775 1.00 79.69 543 PHE A C 1
ATOM 3981 O O . PHE A 1 543 ? 39.688 12.814 -43.224 1.00 79.69 543 PHE A O 1
ATOM 3988 N N . GLY A 1 544 ? 38.304 14.578 -43.029 1.00 73.06 544 GLY A N 1
ATOM 3989 C CA . GLY A 1 544 ? 38.974 15.456 -43.988 1.00 73.06 544 GLY A CA 1
ATOM 3990 C C . GLY A 1 544 ? 38.108 15.767 -45.213 1.00 73.06 544 GLY A C 1
ATOM 3991 O O . GLY A 1 544 ? 37.061 15.154 -45.437 1.00 73.06 544 GLY A O 1
ATOM 3992 N N . ALA A 1 545 ? 38.543 16.752 -46.001 1.00 68.38 545 ALA A N 1
ATOM 3993 C CA . ALA A 1 545 ? 37.869 17.162 -47.238 1.00 68.38 545 ALA A CA 1
ATOM 3994 C C . ALA A 1 545 ? 38.084 16.168 -48.397 1.00 68.38 545 ALA A C 1
ATOM 3996 O O . ALA A 1 545 ? 37.279 16.093 -49.318 1.00 68.38 545 ALA A O 1
ATOM 3997 N N . ASP A 1 546 ? 39.164 15.395 -48.315 1.00 74.69 546 ASP A N 1
ATOM 3998 C CA . ASP A 1 546 ? 39.796 14.654 -49.408 1.00 74.69 546 ASP A CA 1
ATOM 3999 C C . ASP A 1 546 ? 39.391 13.165 -49.512 1.00 74.69 546 ASP A C 1
ATOM 4001 O O . ASP A 1 546 ? 39.972 12.413 -50.300 1.00 74.69 546 ASP A O 1
ATOM 4005 N N . VAL A 1 547 ? 38.405 12.751 -48.711 1.00 83.50 547 VAL A N 1
ATOM 4006 C CA . VAL A 1 547 ? 37.999 11.354 -48.468 1.00 83.50 547 VAL A CA 1
ATOM 4007 C C . VAL A 1 547 ? 37.225 10.731 -49.637 1.00 83.50 547 VAL A C 1
ATOM 4009 O O . VAL A 1 547 ? 36.217 11.291 -50.076 1.00 83.50 547 VAL A O 1
ATOM 4012 N N . ASP A 1 548 ? 37.591 9.510 -50.045 1.00 87.50 548 ASP A N 1
ATOM 4013 C CA . ASP A 1 548 ? 36.803 8.704 -50.997 1.00 87.50 548 ASP A CA 1
ATOM 4014 C C . ASP A 1 548 ? 35.593 8.046 -50.303 1.00 87.50 548 ASP A C 1
ATOM 4016 O O . ASP A 1 548 ? 35.577 6.868 -49.931 1.00 87.50 548 ASP A O 1
ATOM 4020 N N . ARG A 1 549 ? 34.551 8.856 -50.085 1.00 90.44 549 ARG A N 1
ATOM 4021 C CA . ARG A 1 549 ? 33.311 8.426 -49.419 1.00 90.44 549 ARG A CA 1
ATOM 4022 C C . ARG A 1 549 ? 32.603 7.283 -50.163 1.00 90.44 549 ARG A C 1
ATOM 4024 O O . ARG A 1 549 ? 32.200 6.344 -49.474 1.00 90.44 549 ARG A O 1
ATOM 4031 N N . PRO A 1 550 ? 32.437 7.299 -51.505 1.00 90.44 550 PRO A N 1
ATOM 4032 C CA . PRO A 1 550 ? 31.799 6.195 -52.226 1.00 90.44 550 PRO A CA 1
ATOM 4033 C C . PRO A 1 550 ? 32.545 4.865 -52.079 1.00 90.44 550 PRO A C 1
ATOM 4035 O O . PRO A 1 550 ? 31.912 3.840 -51.816 1.00 90.44 550 PRO A O 1
ATOM 4038 N N . PHE A 1 551 ? 33.878 4.865 -52.193 1.00 91.06 551 PHE A N 1
ATOM 4039 C CA . PHE A 1 551 ? 34.678 3.654 -52.011 1.00 91.06 551 PHE A CA 1
ATOM 4040 C C . PHE A 1 551 ? 34.512 3.087 -50.601 1.00 91.06 551 PHE A C 1
ATOM 4042 O O . PHE A 1 551 ? 34.079 1.940 -50.456 1.00 91.06 551 PHE A O 1
ATOM 4049 N N . LEU A 1 552 ? 34.771 3.904 -49.576 1.00 91.69 552 LEU A N 1
ATOM 4050 C CA . LEU A 1 552 ? 34.723 3.487 -48.174 1.00 91.69 552 LEU A CA 1
ATOM 4051 C C . LEU A 1 552 ? 33.326 3.031 -47.730 1.00 91.69 552 LEU A C 1
ATOM 4053 O O . LEU A 1 552 ? 33.207 2.039 -47.012 1.00 91.69 552 LEU A O 1
ATOM 4057 N N . THR A 1 553 ? 32.268 3.696 -48.202 1.00 91.00 553 THR A N 1
ATOM 4058 C CA . THR A 1 553 ? 30.880 3.280 -47.930 1.00 91.00 553 THR A CA 1
ATOM 4059 C C . THR A 1 553 ? 30.604 1.901 -48.530 1.00 91.00 553 THR A C 1
ATOM 4061 O O . THR A 1 553 ? 30.123 1.016 -47.827 1.00 91.00 553 THR A O 1
ATOM 4064 N N . SER A 1 554 ? 31.022 1.666 -49.781 1.00 90.75 554 SER A N 1
ATOM 4065 C CA . SER A 1 554 ? 30.823 0.370 -50.446 1.00 90.75 554 SER A CA 1
ATOM 4066 C C . SER A 1 554 ? 31.617 -0.791 -49.824 1.00 90.75 554 SER A C 1
ATOM 4068 O O . SER A 1 554 ? 31.237 -1.946 -50.008 1.00 90.75 554 SER A O 1
ATOM 4070 N N . LEU A 1 555 ? 32.704 -0.511 -49.088 1.00 91.12 555 LEU A N 1
ATOM 4071 C CA . LEU A 1 555 ? 33.405 -1.523 -48.287 1.00 91.12 555 LEU A CA 1
ATOM 4072 C C . LEU A 1 555 ? 32.620 -1.878 -47.017 1.00 91.12 555 LEU A C 1
ATOM 4074 O O . LEU A 1 555 ? 32.497 -3.056 -46.691 1.00 91.12 555 LEU A O 1
ATOM 4078 N N . ALA A 1 556 ? 32.076 -0.877 -46.318 1.00 90.06 556 ALA A N 1
ATOM 4079 C CA . ALA A 1 556 ? 31.319 -1.089 -45.086 1.00 90.06 556 ALA A CA 1
ATOM 4080 C C . ALA A 1 556 ? 30.005 -1.846 -45.351 1.00 90.06 556 ALA A C 1
ATOM 4082 O O . ALA A 1 556 ? 29.774 -2.919 -44.787 1.00 90.06 556 ALA A O 1
ATOM 4083 N N . GLU A 1 557 ? 29.192 -1.342 -46.285 1.00 84.94 557 GLU A N 1
ATOM 4084 C CA . GLU A 1 557 ? 27.892 -1.922 -46.650 1.00 84.94 557 GLU A CA 1
ATOM 4085 C C . GLU A 1 557 ? 28.015 -3.374 -47.134 1.00 84.94 557 GLU A C 1
ATOM 4087 O O . GLU A 1 557 ? 27.183 -4.211 -46.789 1.00 84.94 557 GLU A O 1
ATOM 4092 N N . GLY A 1 558 ? 29.100 -3.707 -47.846 1.00 78.19 558 GLY A N 1
ATOM 4093 C CA . GLY A 1 558 ? 29.390 -5.065 -48.323 1.00 78.19 558 GLY A CA 1
ATOM 4094 C C . GLY A 1 558 ? 29.587 -6.121 -47.224 1.00 78.19 558 GLY A C 1
ATOM 4095 O O . GLY A 1 558 ? 29.662 -7.306 -47.539 1.00 78.19 558 GLY A O 1
ATOM 4096 N N . THR A 1 559 ? 29.653 -5.711 -45.953 1.00 83.50 559 THR A N 1
ATOM 4097 C CA . THR A 1 559 ? 29.770 -6.594 -44.775 1.00 83.50 559 THR A CA 1
ATOM 4098 C C . THR A 1 559 ? 28.628 -6.437 -43.765 1.00 83.50 559 THR A C 1
ATOM 4100 O O . THR A 1 559 ? 28.651 -7.080 -42.719 1.00 83.50 559 THR A O 1
ATOM 4103 N N . GLY A 1 560 ? 27.659 -5.552 -44.028 1.00 77.19 560 GLY A N 1
ATOM 4104 C CA . GLY A 1 560 ? 26.681 -5.110 -43.024 1.00 77.19 560 GLY A CA 1
ATOM 4105 C C . GLY A 1 560 ? 27.243 -4.150 -41.961 1.00 77.19 560 GLY A C 1
ATOM 4106 O O . GLY A 1 560 ? 26.539 -3.813 -41.011 1.00 77.19 560 GLY A O 1
ATOM 4107 N N . GLY A 1 561 ? 28.494 -3.697 -42.106 1.00 83.25 561 GLY A N 1
ATOM 4108 C CA . GLY A 1 561 ? 29.103 -2.678 -41.252 1.00 83.25 561 GLY A CA 1
ATOM 4109 C C . GLY A 1 561 ? 28.737 -1.244 -41.662 1.00 83.25 561 GLY A C 1
ATOM 4110 O O . GLY A 1 561 ? 27.926 -1.018 -42.561 1.00 83.25 561 GLY A O 1
ATOM 4111 N N . ARG A 1 562 ? 29.301 -0.244 -40.968 1.00 86.75 562 ARG A N 1
ATOM 4112 C CA . ARG A 1 562 ? 28.828 1.156 -41.035 1.00 86.75 562 ARG A CA 1
ATOM 4113 C C . ARG A 1 562 ? 29.922 2.149 -41.423 1.00 86.75 562 ARG A C 1
ATOM 4115 O O . ARG A 1 562 ? 31.052 2.043 -40.958 1.00 86.75 562 ARG A O 1
ATOM 4122 N N . ALA A 1 563 ? 29.581 3.150 -42.234 1.00 89.81 563 ALA A N 1
ATOM 4123 C CA . ALA A 1 563 ? 30.497 4.220 -42.630 1.00 89.81 563 ALA A CA 1
ATOM 4124 C C . ALA A 1 563 ? 30.194 5.529 -41.878 1.00 89.81 563 ALA A C 1
ATOM 4126 O O . ALA A 1 563 ? 29.086 6.063 -41.952 1.00 89.81 563 ALA A O 1
ATOM 4127 N N . PHE A 1 564 ? 31.188 6.064 -41.169 1.00 89.50 564 PHE A N 1
ATOM 4128 C CA . PHE A 1 564 ? 31.092 7.295 -40.388 1.00 89.50 564 PHE A CA 1
ATOM 4129 C C . PHE A 1 564 ? 32.016 8.374 -40.946 1.00 89.50 564 PHE A C 1
ATOM 4131 O O . PHE A 1 564 ? 33.222 8.172 -41.092 1.00 89.50 564 PHE A O 1
ATOM 4138 N N . PHE A 1 565 ? 31.447 9.554 -41.185 1.00 89.38 565 PHE A N 1
ATOM 4139 C CA . PHE A 1 565 ? 32.165 10.700 -41.735 1.00 89.38 565 PHE A CA 1
ATOM 4140 C C . PHE A 1 565 ? 31.921 11.967 -40.893 1.00 89.38 565 PHE A C 1
ATOM 4142 O O . PHE A 1 565 ? 31.158 12.839 -41.332 1.00 89.38 565 PHE A O 1
ATOM 4149 N N . PRO A 1 566 ? 32.498 12.067 -39.677 1.00 83.06 566 PRO A N 1
ATOM 4150 C CA . PRO A 1 566 ? 32.369 13.251 -38.828 1.00 83.06 566 PRO A CA 1
ATOM 4151 C C . PRO A 1 566 ? 32.797 14.541 -39.534 1.00 83.06 566 PRO A C 1
ATOM 4153 O O . PRO A 1 566 ? 33.638 14.540 -40.436 1.00 83.06 566 PRO A O 1
ATOM 4156 N N . ARG A 1 567 ? 32.211 15.661 -39.097 1.00 78.38 567 ARG A N 1
ATOM 4157 C CA . ARG A 1 567 ? 32.586 17.003 -39.576 1.00 78.38 567 ARG A CA 1
ATOM 4158 C C . ARG A 1 567 ? 33.787 17.575 -38.823 1.00 78.38 567 ARG A C 1
ATOM 4160 O O . ARG A 1 567 ? 34.503 18.395 -39.385 1.00 78.38 567 ARG A O 1
ATOM 4167 N N . ASP A 1 568 ? 34.001 17.133 -37.586 1.00 80.69 568 ASP A N 1
ATOM 4168 C CA . ASP A 1 568 ? 35.072 17.581 -36.698 1.00 80.69 568 ASP A CA 1
ATOM 4169 C C . ASP A 1 568 ? 35.960 16.388 -36.296 1.00 80.69 568 ASP A C 1
ATOM 4171 O O . ASP A 1 568 ? 35.468 15.340 -35.874 1.00 80.69 568 ASP A O 1
ATOM 4175 N N . ALA A 1 569 ? 37.283 16.540 -36.403 1.00 76.25 569 ALA A N 1
ATOM 4176 C CA . ALA A 1 569 ? 38.243 15.510 -36.004 1.00 76.25 569 ALA A CA 1
ATOM 4177 C C . ALA A 1 569 ? 38.193 15.195 -34.493 1.00 76.25 569 ALA A C 1
ATOM 4179 O O . ALA A 1 569 ? 38.494 14.072 -34.086 1.00 76.25 569 ALA A O 1
ATOM 4180 N N . ARG A 1 570 ? 37.741 16.139 -33.655 1.00 80.69 570 ARG A N 1
ATOM 4181 C CA . ARG A 1 570 ? 37.527 15.938 -32.210 1.00 80.69 570 ARG A CA 1
ATOM 4182 C C . ARG A 1 570 ? 36.454 14.890 -31.899 1.00 80.69 570 ARG A C 1
ATOM 4184 O O . ARG A 1 570 ? 36.479 14.306 -30.818 1.00 80.69 570 ARG A O 1
ATOM 4191 N N . GLU A 1 571 ? 35.538 14.611 -32.827 1.00 80.56 571 GLU A N 1
ATOM 4192 C CA . GLU A 1 571 ? 34.512 13.574 -32.658 1.00 80.56 571 GLU A CA 1
ATOM 4193 C C . GLU A 1 571 ? 35.065 12.153 -32.867 1.00 80.56 571 GLU A C 1
ATOM 4195 O O . GLU A 1 571 ? 34.474 11.192 -32.367 1.00 80.56 571 GLU A O 1
ATOM 4200 N N . LEU A 1 572 ? 36.206 11.992 -33.556 1.00 81.00 572 LEU A N 1
ATOM 4201 C CA . LEU A 1 572 ? 36.751 10.677 -33.924 1.00 81.00 572 LEU A CA 1
ATOM 4202 C C . LEU A 1 572 ? 36.943 9.742 -32.724 1.00 81.00 572 LEU A C 1
ATOM 4204 O O . LEU A 1 572 ? 36.420 8.629 -32.785 1.00 81.00 572 LEU A O 1
ATOM 4208 N N . PRO A 1 573 ? 37.599 10.133 -31.609 1.00 80.50 573 PRO A N 1
ATOM 4209 C CA . PRO A 1 573 ? 37.803 9.207 -30.498 1.00 80.50 573 PRO A CA 1
ATOM 4210 C C . PRO A 1 573 ? 36.488 8.764 -29.845 1.00 80.50 573 PRO A C 1
ATOM 4212 O O . PRO A 1 573 ? 36.412 7.654 -29.326 1.00 80.50 573 PRO A O 1
ATOM 4215 N N . LEU A 1 574 ? 35.442 9.598 -29.899 1.00 78.06 574 LEU A N 1
ATOM 4216 C CA . LEU A 1 574 ? 34.115 9.277 -29.368 1.00 78.06 574 LEU A CA 1
ATOM 4217 C C . LEU A 1 574 ? 33.328 8.349 -30.299 1.00 78.06 574 LEU A C 1
ATOM 4219 O O . LEU A 1 574 ? 32.676 7.426 -29.813 1.00 78.06 574 LEU A O 1
ATOM 4223 N N . ILE A 1 575 ? 33.388 8.565 -31.616 1.00 81.12 575 ILE A N 1
ATOM 4224 C CA . ILE A 1 575 ? 32.723 7.709 -32.611 1.00 81.12 575 ILE A CA 1
ATOM 4225 C C . ILE A 1 575 ? 33.378 6.325 -32.643 1.00 81.12 575 ILE A C 1
ATOM 4227 O O . ILE A 1 575 ? 32.679 5.318 -32.548 1.00 81.12 575 ILE A O 1
ATOM 4231 N N . VAL A 1 576 ? 34.712 6.269 -32.696 1.00 83.88 576 VAL A N 1
ATOM 4232 C CA . VAL A 1 576 ? 35.475 5.011 -32.744 1.00 83.88 576 VAL A CA 1
ATOM 4233 C C . VAL A 1 576 ? 35.263 4.202 -31.457 1.00 83.88 576 VAL A C 1
ATOM 4235 O O . VAL A 1 576 ? 35.005 3.001 -31.526 1.00 83.88 576 VAL A O 1
ATOM 4238 N N . ALA A 1 577 ? 35.271 4.850 -30.284 1.00 77.62 577 ALA A N 1
ATOM 4239 C CA . ALA A 1 577 ? 34.955 4.182 -29.019 1.00 77.62 577 ALA A CA 1
ATOM 4240 C C . ALA A 1 577 ? 33.492 3.709 -28.944 1.00 77.62 577 ALA A C 1
ATOM 4242 O O . ALA A 1 577 ? 33.232 2.616 -28.450 1.00 77.62 577 ALA A O 1
ATOM 4243 N N . ARG A 1 578 ? 32.529 4.489 -29.457 1.00 76.12 578 ARG A N 1
ATOM 4244 C CA . ARG A 1 578 ? 31.111 4.092 -29.504 1.00 76.12 578 ARG A CA 1
ATOM 4245 C C . ARG A 1 578 ? 30.897 2.856 -30.378 1.00 76.12 578 ARG A C 1
ATOM 4247 O O . ARG A 1 578 ? 30.160 1.960 -29.971 1.00 76.12 578 ARG A O 1
ATOM 4254 N N . GLU A 1 579 ? 31.539 2.798 -31.543 1.00 80.94 579 GLU A N 1
ATOM 4255 C CA . GLU A 1 579 ? 31.448 1.640 -32.434 1.00 80.94 579 GLU A CA 1
ATOM 4256 C C . GLU A 1 579 ? 32.089 0.401 -31.797 1.00 80.94 579 GLU A C 1
ATOM 4258 O O . GLU A 1 579 ? 31.442 -0.641 -31.709 1.00 80.94 579 GLU A O 1
ATOM 4263 N N . ALA A 1 580 ? 33.301 0.532 -31.243 1.00 77.38 580 ALA A N 1
ATOM 4264 C CA . ALA A 1 580 ? 33.952 -0.551 -30.507 1.00 77.38 580 ALA A CA 1
ATOM 4265 C C . ALA A 1 580 ? 33.076 -1.081 -29.357 1.00 77.38 580 ALA A C 1
ATOM 4267 O O . ALA A 1 580 ? 32.883 -2.289 -29.241 1.00 77.38 580 ALA A O 1
ATOM 4268 N N . SER A 1 581 ? 32.478 -0.191 -28.557 1.00 69.50 581 SER A N 1
ATOM 4269 C CA . SER A 1 581 ? 31.585 -0.581 -27.463 1.00 69.50 581 SER A CA 1
ATOM 4270 C C . SER A 1 581 ? 30.308 -1.280 -27.939 1.00 69.50 581 SER A C 1
ATOM 4272 O O . SER A 1 581 ? 29.860 -2.199 -27.254 1.00 69.50 581 SER A O 1
ATOM 4274 N N . ARG A 1 582 ? 29.723 -0.931 -29.101 1.00 74.38 582 ARG A N 1
ATOM 4275 C CA . ARG A 1 582 ? 28.610 -1.712 -29.693 1.00 74.38 582 ARG A CA 1
ATOM 4276 C C . ARG A 1 582 ? 29.078 -3.136 -29.989 1.00 74.38 582 ARG A C 1
ATOM 4278 O O . ARG A 1 582 ? 28.457 -4.111 -29.553 1.00 74.38 582 ARG A O 1
ATOM 4285 N N . VAL A 1 583 ? 30.195 -3.240 -30.706 1.00 70.56 583 VAL A N 1
ATOM 4286 C CA . VAL A 1 583 ? 30.780 -4.511 -31.135 1.00 70.56 583 VAL A CA 1
ATOM 4287 C C . VAL A 1 583 ? 31.096 -5.407 -29.949 1.00 70.56 583 VAL A C 1
ATOM 4289 O O . VAL A 1 583 ? 30.830 -6.599 -30.029 1.00 70.56 583 VAL A O 1
ATOM 4292 N N . THR A 1 584 ? 31.602 -4.886 -28.835 1.00 61.16 584 THR A N 1
ATOM 4293 C CA . THR A 1 584 ? 32.013 -5.740 -27.712 1.00 61.16 584 THR A CA 1
ATOM 4294 C C . THR A 1 584 ? 30.910 -5.982 -26.695 1.00 61.16 584 THR A C 1
ATOM 4296 O O . THR A 1 584 ? 30.819 -7.089 -26.173 1.00 61.16 584 THR A O 1
ATOM 4299 N N . SER A 1 585 ? 29.959 -5.062 -26.517 1.00 57.00 585 SER A N 1
ATOM 4300 C CA . SER A 1 585 ? 28.944 -5.175 -25.456 1.00 57.00 585 SER A CA 1
ATOM 4301 C C . SER A 1 585 ? 28.112 -6.462 -25.488 1.00 57.00 585 SER A C 1
ATOM 4303 O O . SER A 1 585 ? 27.829 -7.009 -24.430 1.00 57.00 585 SER A O 1
ATOM 4305 N N . GLY A 1 586 ? 27.685 -6.963 -26.657 1.00 57.06 586 GLY A N 1
ATOM 4306 C CA . GLY A 1 586 ? 26.899 -8.218 -26.761 1.00 57.06 586 GLY A CA 1
ATOM 4307 C C . GLY A 1 586 ? 25.482 -8.133 -26.200 1.00 57.06 586 GLY A C 1
ATOM 4308 O O . GLY A 1 586 ? 24.785 -9.136 -26.090 1.00 57.06 586 GLY A O 1
ATOM 4309 N N . ARG A 1 587 ? 25.083 -6.913 -25.843 1.00 65.69 587 ARG A N 1
ATOM 4310 C CA . ARG A 1 587 ? 23.880 -6.556 -25.093 1.00 65.69 587 ARG A CA 1
ATOM 4311 C C . ARG A 1 587 ? 22.891 -5.782 -25.952 1.00 65.69 587 ARG A C 1
ATOM 4313 O O . ARG A 1 587 ? 22.014 -5.130 -25.413 1.00 65.69 587 ARG A O 1
ATOM 4320 N N . VAL A 1 588 ? 23.061 -5.792 -27.270 1.00 75.25 588 VAL A N 1
ATOM 4321 C CA . VAL A 1 588 ? 22.203 -5.067 -28.207 1.00 75.25 588 VAL A CA 1
ATOM 4322 C C . VAL A 1 588 ? 21.927 -5.969 -29.396 1.00 75.25 588 VAL A C 1
ATOM 4324 O O . VAL A 1 588 ? 22.857 -6.542 -29.964 1.00 75.25 588 VAL A O 1
ATOM 4327 N N . VAL A 1 589 ? 20.655 -6.072 -29.756 1.00 76.88 589 VAL A N 1
ATOM 4328 C CA . VAL A 1 589 ? 20.184 -6.628 -31.025 1.00 76.88 589 VAL A CA 1
ATOM 4329 C C . VAL A 1 589 ? 19.717 -5.438 -31.862 1.00 76.88 589 VAL A C 1
ATOM 4331 O O . VAL A 1 589 ? 18.879 -4.675 -31.394 1.00 76.88 589 VAL A O 1
ATOM 4334 N N . GLU A 1 590 ? 20.281 -5.244 -33.058 1.00 79.25 590 GLU A N 1
ATOM 4335 C CA . GLU A 1 590 ? 19.940 -4.154 -33.998 1.00 79.25 590 GLU A CA 1
ATOM 4336 C C . GLU A 1 590 ? 19.324 -4.741 -35.284 1.00 79.25 590 GLU A C 1
ATOM 4338 O O . GLU A 1 590 ? 19.869 -4.583 -36.375 1.00 79.25 590 GLU A O 1
ATOM 4343 N N . GLU A 1 591 ? 18.209 -5.468 -35.160 1.00 80.19 591 GLU A N 1
ATOM 4344 C CA . GLU A 1 591 ? 17.469 -6.027 -36.302 1.00 80.19 591 GLU A CA 1
ATOM 4345 C C . GLU A 1 591 ? 15.956 -5.746 -36.195 1.00 80.19 591 GLU A C 1
ATOM 4347 O O . GLU A 1 591 ? 15.446 -5.599 -35.079 1.00 80.19 591 GLU A O 1
ATOM 4352 N N . PRO A 1 592 ? 15.212 -5.657 -37.318 1.00 84.75 592 PRO A N 1
ATOM 4353 C CA . PRO A 1 592 ? 13.764 -5.469 -37.290 1.00 84.75 592 PRO A CA 1
ATOM 4354 C C . PRO A 1 592 ? 13.022 -6.681 -36.710 1.00 84.75 592 PRO A C 1
ATOM 4356 O O . PRO A 1 592 ? 13.098 -7.779 -37.259 1.00 84.75 592 PRO A O 1
ATOM 4359 N N . PHE A 1 593 ? 12.228 -6.471 -35.661 1.00 88.19 593 PHE A N 1
ATOM 4360 C CA . PHE A 1 593 ? 11.383 -7.504 -35.055 1.00 88.19 593 PHE A CA 1
ATOM 4361 C C . PHE A 1 593 ? 9.982 -6.986 -34.712 1.00 88.19 593 PHE A C 1
ATOM 4363 O O . PHE A 1 593 ? 9.762 -5.783 -34.577 1.00 88.19 593 PHE A O 1
ATOM 4370 N N . VAL A 1 594 ? 9.018 -7.899 -34.567 1.00 89.00 594 VAL A N 1
ATOM 4371 C CA . VAL A 1 594 ? 7.649 -7.588 -34.123 1.00 89.00 594 VAL A CA 1
ATOM 4372 C C . VAL A 1 594 ? 7.530 -7.875 -32.629 1.00 89.00 594 VAL A C 1
ATOM 4374 O O . VAL A 1 594 ? 7.967 -8.927 -32.161 1.00 89.00 594 VAL A O 1
ATOM 4377 N N . ILE A 1 595 ? 6.941 -6.939 -31.885 1.00 91.62 595 ILE A N 1
ATOM 4378 C CA . ILE A 1 595 ? 6.711 -7.078 -30.445 1.00 91.62 595 ILE A CA 1
ATOM 4379 C C . ILE A 1 595 ? 5.688 -8.191 -30.187 1.00 91.62 595 ILE A C 1
ATOM 4381 O O . ILE A 1 595 ? 4.629 -8.224 -30.812 1.00 91.62 595 ILE A O 1
ATOM 4385 N N . GLN A 1 596 ? 5.979 -9.067 -29.228 1.00 91.06 596 GLN A N 1
ATOM 4386 C CA . GLN A 1 596 ? 5.062 -10.102 -28.760 1.00 91.06 596 GLN A CA 1
ATOM 4387 C C . GLN A 1 596 ? 4.404 -9.642 -27.443 1.00 91.06 596 GLN A C 1
ATOM 4389 O O . GLN A 1 596 ? 5.101 -9.524 -26.432 1.00 91.06 596 GLN A O 1
ATOM 4394 N N . PRO A 1 597 ? 3.095 -9.325 -27.428 1.00 91.44 597 PRO A N 1
ATOM 4395 C CA . PRO A 1 597 ? 2.391 -8.922 -26.213 1.00 91.44 597 PRO A CA 1
ATOM 4396 C C . PRO A 1 597 ? 1.981 -10.131 -25.356 1.00 91.44 597 PRO A C 1
ATOM 4398 O O . PRO A 1 597 ? 1.585 -11.173 -25.878 1.00 91.44 597 PRO A O 1
ATOM 4401 N N . SER A 1 598 ? 1.985 -9.959 -24.035 1.00 89.06 598 SER A N 1
ATOM 4402 C CA . SER A 1 598 ? 1.402 -10.891 -23.062 1.00 89.06 598 SER A CA 1
ATOM 4403 C C . SER A 1 598 ? 0.310 -10.206 -22.225 1.00 89.06 598 SER A C 1
ATOM 4405 O O . SER A 1 598 ? 0.225 -8.979 -22.174 1.00 89.06 598 SER A O 1
ATOM 4407 N N . ALA A 1 599 ? -0.588 -10.978 -21.606 1.00 84.25 599 ALA A N 1
ATOM 4408 C CA . ALA A 1 599 ? -1.712 -10.417 -20.852 1.00 84.25 599 ALA A CA 1
ATOM 4409 C C . ALA A 1 599 ? -1.226 -9.636 -19.614 1.00 84.25 599 ALA A C 1
ATOM 4411 O O . ALA A 1 599 ? -0.630 -10.212 -18.708 1.00 84.25 599 ALA A O 1
ATOM 4412 N N . HIS A 1 600 ? -1.486 -8.324 -19.576 1.00 88.31 600 HIS A N 1
ATOM 4413 C CA . HIS A 1 600 ? -1.133 -7.443 -18.457 1.00 88.31 600 HIS A CA 1
ATOM 4414 C C . HIS A 1 600 ? -2.021 -6.190 -18.443 1.00 88.31 600 HIS A C 1
ATOM 4416 O O . HIS A 1 600 ? -2.360 -5.652 -19.502 1.00 88.31 600 HIS A O 1
ATOM 4422 N N . ALA A 1 601 ? -2.311 -5.647 -17.257 1.00 83.44 601 ALA A N 1
ATOM 4423 C CA . ALA A 1 601 ? -3.132 -4.441 -17.064 1.00 83.44 601 ALA A CA 1
ATOM 4424 C C . ALA A 1 601 ? -2.619 -3.163 -17.781 1.00 83.44 601 ALA A C 1
ATOM 4426 O O . ALA A 1 601 ? -3.359 -2.196 -17.943 1.00 83.44 601 ALA A O 1
ATOM 4427 N N . VAL A 1 602 ? -1.353 -3.143 -18.225 1.00 87.81 602 VAL A N 1
ATOM 4428 C CA . VAL A 1 602 ? -0.747 -2.012 -18.976 1.00 87.81 602 VAL A CA 1
ATOM 4429 C C . VAL A 1 602 ? -1.023 -2.049 -20.480 1.00 87.81 602 VAL A C 1
ATOM 4431 O O . VAL A 1 602 ? -0.639 -1.116 -21.180 1.00 87.81 602 VAL A O 1
ATOM 4434 N N . LEU A 1 603 ? -1.636 -3.131 -20.975 1.00 89.12 603 LEU A N 1
ATOM 4435 C CA . LEU A 1 603 ? -2.014 -3.300 -22.381 1.00 89.12 603 LEU A CA 1
ATOM 4436 C C . LEU A 1 603 ? -3.541 -3.276 -22.581 1.00 89.12 603 LEU A C 1
ATOM 4438 O O . LEU A 1 603 ? -4.037 -3.526 -23.680 1.00 89.12 603 LEU A O 1
ATOM 4442 N N . THR A 1 604 ? -4.314 -3.015 -21.524 1.00 82.75 604 THR A N 1
ATOM 4443 C CA . THR A 1 604 ? -5.775 -3.109 -21.552 1.00 82.75 604 THR A CA 1
ATOM 4444 C C . THR A 1 604 ? -6.381 -2.079 -22.509 1.00 82.75 604 THR A C 1
ATOM 4446 O O . THR A 1 604 ? -6.304 -0.869 -22.297 1.00 82.75 604 THR A O 1
ATOM 4449 N N . GLY A 1 605 ? -7.031 -2.571 -23.566 1.00 80.06 605 GLY A N 1
ATOM 4450 C CA . GLY A 1 605 ? -7.632 -1.736 -24.609 1.00 80.06 605 GLY A CA 1
ATOM 4451 C C . GLY A 1 605 ? -6.674 -1.322 -25.733 1.00 80.06 605 GLY A C 1
ATOM 4452 O O . GLY A 1 605 ? -7.076 -0.539 -26.589 1.00 80.06 605 GLY A O 1
ATOM 4453 N N . LEU A 1 606 ? -5.441 -1.840 -25.759 1.00 85.56 606 LEU A N 1
ATOM 4454 C CA . LEU A 1 606 ? -4.584 -1.800 -26.947 1.00 85.56 606 LEU A CA 1
ATOM 4455 C C . LEU A 1 606 ? -4.947 -2.966 -27.879 1.00 85.56 606 LEU A C 1
ATOM 4457 O O . LEU A 1 606 ? -5.227 -4.066 -27.407 1.00 85.56 606 LEU A O 1
ATOM 4461 N N . ASP A 1 607 ? -4.938 -2.731 -29.192 1.00 78.81 607 ASP A N 1
ATOM 4462 C CA . ASP A 1 607 ? -5.228 -3.759 -30.199 1.00 78.81 607 ASP A CA 1
ATOM 4463 C C . ASP A 1 607 ? -4.034 -4.728 -30.360 1.00 78.81 607 ASP A C 1
ATOM 4465 O O . ASP A 1 607 ? -2.963 -4.292 -30.799 1.00 78.81 607 ASP A O 1
ATOM 4469 N N . PRO A 1 608 ? -4.187 -6.036 -30.058 1.00 62.69 608 PRO A N 1
ATOM 4470 C CA . PRO A 1 608 ? -3.123 -7.024 -30.225 1.00 62.69 608 PRO A CA 1
ATOM 4471 C C . PRO A 1 608 ? -2.683 -7.250 -31.678 1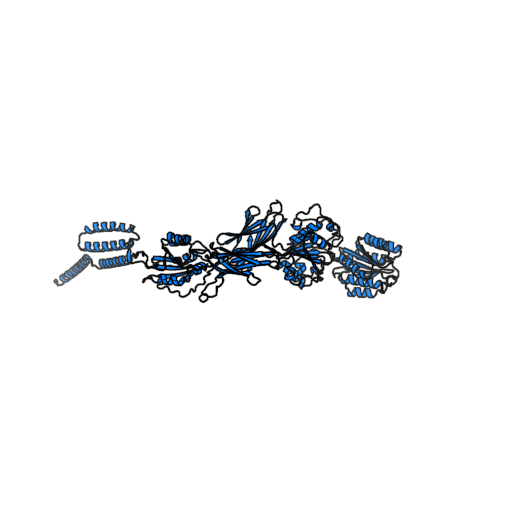.00 62.69 608 PRO A C 1
ATOM 4473 O O . PRO A 1 608 ? -1.604 -7.794 -31.893 1.00 62.69 608 PRO A O 1
ATOM 4476 N N . GLY A 1 609 ? -3.489 -6.863 -32.673 1.00 67.44 609 GLY A N 1
ATOM 4477 C CA . GLY A 1 609 ? -3.157 -7.008 -34.094 1.00 67.44 609 GLY A CA 1
ATOM 4478 C C . GLY A 1 609 ? -2.325 -5.862 -34.677 1.00 67.44 609 GLY A C 1
ATOM 4479 O O . GLY A 1 609 ? -1.840 -5.978 -35.800 1.00 67.44 609 GLY A O 1
ATOM 4480 N N . ALA A 1 610 ? -2.153 -4.758 -33.941 1.00 79.31 610 ALA A N 1
ATOM 4481 C CA . ALA A 1 610 ? -1.647 -3.495 -34.483 1.00 79.31 610 ALA A CA 1
ATOM 4482 C C . ALA A 1 610 ? -0.212 -3.130 -34.050 1.00 79.31 610 ALA A C 1
ATOM 4484 O O . ALA A 1 610 ? 0.190 -1.977 -34.223 1.00 79.31 610 ALA A O 1
ATOM 4485 N N . TRP A 1 611 ? 0.555 -4.057 -33.465 1.00 88.19 611 TRP A N 1
ATOM 4486 C CA . TRP A 1 611 ? 1.889 -3.758 -32.928 1.00 88.19 611 TRP A CA 1
ATOM 4487 C C . TRP A 1 611 ? 2.906 -3.392 -34.026 1.00 88.19 611 TRP A C 1
ATOM 4489 O O . TRP A 1 611 ? 3.087 -4.156 -34.976 1.00 88.19 611 TRP A O 1
ATOM 4499 N N . PRO A 1 612 ? 3.607 -2.250 -33.903 1.00 88.75 612 PRO A N 1
ATOM 4500 C CA . PRO A 1 612 ? 4.635 -1.847 -34.855 1.00 88.75 612 PRO A CA 1
ATOM 4501 C C . PRO A 1 612 ? 5.919 -2.666 -34.676 1.00 88.75 612 PRO A C 1
ATOM 4503 O O . PRO A 1 612 ? 6.218 -3.160 -33.586 1.00 88.75 612 PRO A O 1
ATOM 4506 N N . SER A 1 613 ? 6.716 -2.762 -35.742 1.00 90.62 613 SER A N 1
ATOM 4507 C CA . SER A 1 613 ? 8.061 -3.329 -35.661 1.00 90.62 613 SER A CA 1
ATOM 4508 C C . SER A 1 613 ? 9.034 -2.381 -34.953 1.00 90.62 613 SER A C 1
ATOM 4510 O O . SER A 1 613 ? 8.953 -1.158 -35.085 1.00 90.62 613 SER A O 1
ATOM 4512 N N . LEU A 1 614 ? 9.981 -2.953 -34.214 1.00 92.44 614 LEU A N 1
ATOM 4513 C CA . LEU A 1 614 ? 11.101 -2.247 -33.597 1.00 92.44 614 LEU A CA 1
ATOM 4514 C C . LEU A 1 614 ? 12.401 -2.632 -34.303 1.00 92.44 614 LEU A C 1
ATOM 4516 O O . LEU A 1 614 ? 12.562 -3.773 -34.718 1.00 92.44 614 LEU A O 1
ATOM 4520 N N . GLY A 1 615 ? 13.330 -1.685 -34.433 1.00 86.06 615 GLY A N 1
ATOM 4521 C CA . GLY A 1 615 ? 14.630 -1.894 -35.091 1.00 86.06 615 GLY A CA 1
ATOM 4522 C C . GLY A 1 615 ? 15.769 -2.359 -34.176 1.00 86.06 615 GLY A C 1
ATOM 4523 O O . GLY A 1 615 ? 16.911 -2.397 -34.625 1.00 86.06 615 GLY A O 1
ATOM 4524 N N . GLY A 1 616 ? 15.491 -2.633 -32.899 1.00 87.38 616 GLY A N 1
ATOM 4525 C CA . GLY A 1 616 ? 16.492 -3.094 -31.941 1.00 87.38 616 GLY A CA 1
ATOM 4526 C C . GLY A 1 616 ? 16.106 -2.915 -30.472 1.00 87.38 616 GLY A C 1
ATOM 4527 O O . GLY A 1 616 ? 15.124 -2.240 -30.156 1.00 87.38 616 GLY A O 1
ATOM 4528 N N . TYR A 1 617 ? 16.863 -3.558 -29.581 1.00 88.88 617 TYR A N 1
ATOM 4529 C CA . TYR A 1 617 ? 16.670 -3.522 -28.127 1.00 88.88 617 TYR A CA 1
ATOM 4530 C C . TYR A 1 617 ? 17.943 -3.898 -27.352 1.00 88.88 617 TYR A C 1
ATOM 4532 O O . TYR A 1 617 ? 18.842 -4.564 -27.876 1.00 88.88 617 TYR A O 1
ATOM 4540 N N . VAL A 1 618 ? 18.008 -3.500 -26.077 1.00 87.25 618 VAL A N 1
ATOM 4541 C CA . VAL A 1 618 ? 19.040 -3.954 -25.135 1.00 87.25 618 VAL A CA 1
ATOM 4542 C C . VAL A 1 618 ? 18.684 -5.347 -24.607 1.00 87.25 618 VAL A C 1
ATOM 4544 O O . VAL A 1 618 ? 17.644 -5.533 -23.977 1.00 87.25 618 VAL A O 1
ATOM 4547 N N . VAL A 1 619 ? 19.561 -6.325 -24.833 1.00 85.38 619 VAL A N 1
ATOM 4548 C CA . VAL A 1 619 ? 19.405 -7.708 -24.359 1.00 85.38 619 VAL A CA 1
ATOM 4549 C C . VAL A 1 619 ? 19.515 -7.738 -22.839 1.00 85.38 619 VAL A C 1
ATOM 4551 O O . VAL A 1 619 ? 20.561 -7.425 -22.266 1.00 85.38 619 VAL A O 1
ATOM 4554 N N . THR A 1 620 ? 18.431 -8.148 -22.190 1.00 87.06 620 THR A N 1
ATOM 4555 C CA . THR A 1 620 ? 18.320 -8.305 -20.736 1.00 87.06 620 THR A CA 1
ATOM 4556 C C . THR A 1 620 ? 17.541 -9.583 -20.429 1.00 87.06 620 THR A C 1
ATOM 4558 O O . THR A 1 620 ? 16.952 -10.180 -21.327 1.00 87.06 620 THR A O 1
ATOM 4561 N N . ALA A 1 621 ? 17.522 -10.032 -19.177 1.00 87.12 621 ALA A N 1
ATOM 4562 C CA . ALA A 1 621 ? 16.760 -11.209 -18.769 1.00 87.12 621 ALA A CA 1
ATOM 4563 C C . ALA A 1 621 ? 15.720 -10.850 -17.706 1.00 87.12 621 ALA A C 1
ATOM 4565 O O . ALA A 1 621 ? 16.065 -10.256 -16.692 1.00 87.12 621 ALA A O 1
ATOM 4566 N N . ALA A 1 622 ? 14.462 -11.263 -17.870 1.00 90.12 622 ALA A N 1
ATOM 4567 C CA . ALA A 1 622 ? 13.465 -11.119 -16.805 1.00 90.12 622 ALA A CA 1
ATOM 4568 C C . ALA A 1 622 ? 13.904 -11.877 -15.530 1.00 90.12 622 ALA A C 1
ATOM 4570 O O . ALA A 1 622 ? 14.335 -13.038 -15.612 1.00 90.12 622 ALA A O 1
ATOM 4571 N N . LYS A 1 623 ? 13.813 -11.211 -14.367 1.00 92.19 623 LYS A N 1
ATOM 4572 C CA . LYS A 1 623 ? 13.977 -11.812 -13.031 1.00 92.19 623 LYS A CA 1
ATOM 4573 C C . LYS A 1 623 ? 12.783 -12.726 -12.712 1.00 92.19 623 LYS A C 1
ATOM 4575 O O . LYS A 1 623 ? 11.687 -12.523 -13.211 1.00 92.19 623 LYS A O 1
ATOM 4580 N N . THR A 1 624 ? 12.963 -13.711 -11.831 1.00 85.19 624 THR A N 1
ATOM 4581 C CA . THR A 1 624 ? 11.958 -14.765 -11.561 1.00 85.19 624 THR A CA 1
ATOM 4582 C C . THR A 1 624 ? 10.582 -14.250 -11.117 1.00 85.19 624 THR A C 1
ATOM 4584 O O . THR A 1 624 ? 9.579 -14.897 -11.394 1.00 85.19 624 THR A O 1
ATOM 4587 N N . ALA A 1 625 ? 10.528 -13.107 -10.427 1.00 86.31 625 ALA A N 1
ATOM 4588 C CA . ALA A 1 625 ? 9.287 -12.499 -9.938 1.00 86.31 625 ALA A CA 1
ATOM 4589 C C . ALA A 1 625 ? 8.749 -11.370 -10.843 1.00 86.31 625 ALA A C 1
ATOM 4591 O O . ALA A 1 625 ? 7.805 -10.685 -10.451 1.00 86.31 625 ALA A O 1
ATOM 4592 N N . SER A 1 626 ? 9.357 -11.128 -12.013 1.00 92.62 626 SER A N 1
ATOM 4593 C CA . SER A 1 626 ? 8.895 -10.096 -12.941 1.00 92.62 626 SER A CA 1
ATOM 4594 C C . SER A 1 626 ? 8.008 -10.642 -14.049 1.00 92.62 626 SER A C 1
ATOM 4596 O O . SER A 1 626 ? 8.094 -11.799 -14.459 1.00 92.62 626 SER A O 1
ATOM 4598 N N . GLN A 1 627 ? 7.125 -9.772 -14.524 1.00 93.00 627 GLN A N 1
ATOM 4599 C CA . GLN A 1 627 ? 6.270 -9.996 -15.675 1.00 93.00 627 GLN A CA 1
ATOM 4600 C C . GLN A 1 627 ? 6.886 -9.260 -16.870 1.00 93.00 627 GLN A C 1
ATOM 4602 O O . GLN A 1 627 ? 7.516 -8.212 -16.709 1.00 93.00 627 GLN A O 1
ATOM 4607 N N . ALA A 1 628 ? 6.718 -9.797 -18.076 1.00 94.19 628 ALA A N 1
ATOM 4608 C CA . ALA A 1 628 ? 7.191 -9.174 -19.310 1.00 94.19 628 ALA A CA 1
ATOM 4609 C C . ALA A 1 628 ? 5.999 -8.898 -20.243 1.00 94.19 628 ALA A C 1
ATOM 4611 O O . ALA A 1 628 ? 5.715 -9.718 -21.121 1.00 94.19 628 ALA A O 1
ATOM 4612 N N . PRO A 1 629 ? 5.269 -7.777 -20.050 1.00 93.06 629 PRO A N 1
ATOM 4613 C CA . PRO A 1 629 ? 4.131 -7.412 -20.894 1.00 93.06 629 PRO A CA 1
ATOM 4614 C C . PRO A 1 629 ? 4.450 -7.401 -22.390 1.00 93.06 629 PRO A C 1
ATOM 4616 O O . PRO A 1 629 ? 3.589 -7.745 -23.192 1.00 93.06 629 PRO A O 1
ATOM 4619 N N . LEU A 1 630 ? 5.675 -7.020 -22.769 1.00 94.62 630 LEU A N 1
ATOM 4620 C CA . LEU A 1 630 ? 6.139 -7.012 -24.157 1.00 94.62 630 LEU A CA 1
ATOM 4621 C C . LEU A 1 630 ? 7.485 -7.743 -24.252 1.00 94.62 630 LEU A C 1
ATOM 4623 O O . LEU A 1 630 ? 8.427 -7.374 -23.546 1.00 94.62 630 LEU A O 1
ATOM 4627 N N . THR A 1 631 ? 7.605 -8.722 -25.149 1.00 93.56 631 THR A N 1
ATOM 4628 C CA . THR A 1 631 ? 8.860 -9.442 -25.439 1.00 93.56 631 THR A CA 1
ATOM 4629 C C . THR A 1 631 ? 9.287 -9.307 -26.902 1.00 93.56 631 THR A C 1
ATOM 4631 O O . THR A 1 631 ? 8.488 -8.964 -27.778 1.00 93.56 631 THR A O 1
ATOM 4634 N N . SER A 1 632 ? 10.569 -9.559 -27.172 1.00 90.38 632 SER A N 1
ATOM 4635 C CA . SER A 1 632 ? 11.118 -9.686 -28.522 1.00 90.38 632 SER A CA 1
ATOM 4636 C C . SER A 1 632 ? 10.793 -11.053 -29.130 1.00 90.38 632 SER A C 1
ATOM 4638 O O . SER A 1 632 ? 10.316 -11.964 -28.450 1.00 90.38 632 SER A O 1
ATOM 4640 N N . HIS A 1 633 ? 11.122 -11.227 -30.410 1.00 84.88 633 HIS A N 1
ATOM 4641 C CA . HIS A 1 633 ? 11.085 -12.513 -31.116 1.00 84.88 633 HIS A CA 1
ATOM 4642 C C . HIS A 1 633 ? 11.997 -13.590 -30.508 1.00 84.88 633 HIS A C 1
ATOM 4644 O O . HIS A 1 633 ? 11.779 -14.772 -30.763 1.00 84.88 633 HIS A O 1
ATOM 4650 N N . LEU A 1 634 ? 12.993 -13.200 -29.704 1.00 80.94 634 LEU A N 1
ATOM 4651 C CA . LEU A 1 634 ? 13.887 -14.110 -28.975 1.00 80.94 634 LEU A CA 1
ATOM 4652 C C . LEU A 1 634 ? 13.419 -14.391 -27.533 1.00 80.94 634 LEU A C 1
ATOM 4654 O O . LEU A 1 634 ? 14.072 -15.148 -26.816 1.00 80.94 634 LEU A O 1
ATOM 4658 N N . GLY A 1 635 ? 12.294 -13.806 -27.104 1.00 83.12 635 GLY A N 1
ATOM 4659 C CA . GLY A 1 635 ? 11.763 -13.939 -25.743 1.00 83.12 635 GLY A CA 1
ATOM 4660 C C . GLY A 1 635 ? 12.447 -13.046 -24.700 1.00 83.12 635 GLY A C 1
ATOM 4661 O O . GLY A 1 635 ? 12.187 -13.197 -23.505 1.00 83.12 635 GLY A O 1
ATOM 4662 N N . ASP A 1 636 ? 13.301 -12.110 -25.124 1.00 88.50 636 ASP A N 1
ATOM 4663 C CA . ASP A 1 636 ? 13.885 -11.103 -24.234 1.00 88.50 636 ASP A CA 1
ATOM 4664 C C . ASP A 1 636 ? 12.839 -10.011 -23.918 1.00 88.50 636 ASP A C 1
ATOM 4666 O O . ASP A 1 636 ? 12.039 -9.658 -24.788 1.00 88.50 636 ASP A O 1
ATOM 4670 N N . PRO A 1 637 ? 12.806 -9.436 -22.703 1.00 92.94 637 PRO A N 1
ATOM 4671 C CA . PRO A 1 637 ? 11.831 -8.411 -22.354 1.00 92.94 637 PRO A CA 1
ATOM 4672 C C . PRO A 1 637 ? 12.123 -7.069 -23.047 1.00 92.94 637 PRO A C 1
ATOM 4674 O O . PRO A 1 637 ? 13.197 -6.480 -22.900 1.00 92.94 637 PRO A O 1
ATOM 4677 N N . VAL A 1 638 ? 11.107 -6.560 -23.746 1.00 95.00 638 VAL A N 1
ATOM 4678 C CA . VAL A 1 638 ? 11.049 -5.208 -24.331 1.00 95.00 638 VAL A CA 1
ATOM 4679 C C . VAL A 1 638 ? 10.437 -4.225 -23.336 1.00 95.00 638 VAL A C 1
ATOM 4681 O O . VAL A 1 638 ? 10.931 -3.111 -23.186 1.00 95.00 638 VAL A O 1
ATOM 4684 N N . LEU A 1 639 ? 9.394 -4.658 -22.622 1.00 96.50 639 LEU A N 1
ATOM 4685 C CA . LEU A 1 639 ? 8.857 -4.017 -21.424 1.00 96.50 639 LEU A CA 1
ATOM 4686 C C . LEU A 1 639 ? 8.738 -5.094 -20.345 1.00 96.50 639 LEU A C 1
ATOM 4688 O O . LEU A 1 639 ? 8.053 -6.094 -20.557 1.00 96.50 639 LEU A O 1
ATOM 4692 N N . ALA A 1 640 ? 9.380 -4.875 -19.201 1.00 96.56 640 ALA A N 1
ATOM 4693 C CA . ALA A 1 640 ? 9.244 -5.703 -18.007 1.00 96.56 640 ALA A CA 1
ATOM 4694 C C . ALA A 1 640 ? 8.729 -4.875 -16.830 1.00 96.56 640 ALA A C 1
ATOM 4696 O O . ALA A 1 640 ? 9.061 -3.696 -16.704 1.00 96.56 640 ALA A O 1
ATOM 4697 N N . THR A 1 641 ? 7.945 -5.503 -15.961 1.00 95.81 641 THR A N 1
ATOM 4698 C CA . THR A 1 641 ? 7.258 -4.894 -14.817 1.00 95.81 641 THR A CA 1
ATOM 4699 C C . THR A 1 641 ? 7.308 -5.823 -13.605 1.00 95.81 641 THR A C 1
ATOM 4701 O O . THR A 1 641 ? 7.197 -7.040 -13.738 1.00 95.81 641 THR A O 1
ATOM 4704 N N . TRP A 1 642 ? 7.476 -5.272 -12.402 1.00 93.50 642 TRP A N 1
ATOM 4705 C CA . TRP A 1 642 ? 7.326 -6.021 -11.146 1.00 93.50 642 TRP A CA 1
ATOM 4706 C C . TRP A 1 642 ? 7.037 -5.105 -9.951 1.00 93.50 642 TRP A C 1
ATOM 4708 O O . TRP A 1 642 ? 7.084 -3.878 -10.069 1.00 93.50 642 TRP A O 1
ATOM 4718 N N . GLN A 1 643 ? 6.746 -5.708 -8.799 1.00 89.62 643 GLN A N 1
ATOM 4719 C CA . GLN A 1 643 ? 6.611 -5.019 -7.518 1.00 89.62 643 GLN A CA 1
ATOM 4720 C C . GLN A 1 643 ? 7.880 -5.227 -6.678 1.00 89.62 643 GLN A C 1
ATOM 4722 O O . GLN A 1 643 ? 8.381 -6.348 -6.591 1.00 89.62 643 GLN A O 1
ATOM 4727 N N . VAL A 1 644 ? 8.370 -4.166 -6.031 1.00 85.56 644 VAL A N 1
ATOM 4728 C CA . VAL A 1 644 ? 9.482 -4.222 -5.065 1.00 85.56 644 VAL A CA 1
ATOM 4729 C C . VAL A 1 644 ? 9.062 -3.476 -3.806 1.00 85.56 644 VAL A C 1
ATOM 4731 O O . VAL A 1 644 ? 8.727 -2.292 -3.855 1.00 85.56 644 VAL A O 1
ATOM 4734 N N . GLY A 1 645 ? 9.024 -4.184 -2.676 1.00 85.94 645 GLY A N 1
ATOM 4735 C CA . GLY A 1 645 ? 8.417 -3.671 -1.449 1.00 85.94 645 GLY A CA 1
ATOM 4736 C C . GLY A 1 645 ? 6.959 -3.260 -1.686 1.00 85.94 645 GLY A C 1
ATOM 4737 O O . GLY A 1 645 ? 6.142 -4.060 -2.151 1.00 85.94 645 GLY A O 1
ATOM 4738 N N . LEU A 1 646 ? 6.633 -2.006 -1.379 1.00 76.56 646 LEU A N 1
ATOM 4739 C CA . LEU A 1 646 ? 5.311 -1.413 -1.598 1.00 76.56 646 LEU A CA 1
ATOM 4740 C C . LEU A 1 646 ? 5.133 -0.757 -2.980 1.00 76.56 646 LEU A C 1
ATOM 4742 O O . LEU A 1 646 ? 4.003 -0.397 -3.319 1.00 76.56 646 LEU A O 1
ATOM 4746 N N . GLY A 1 647 ? 6.213 -0.561 -3.743 1.00 85.88 647 GLY A N 1
ATOM 4747 C CA . GLY A 1 647 ? 6.237 0.183 -5.007 1.00 85.88 647 GLY A CA 1
ATOM 4748 C C . GLY A 1 647 ? 6.290 -0.706 -6.246 1.00 85.88 647 GLY A C 1
ATOM 4749 O O . GLY A 1 647 ? 6.487 -1.920 -6.162 1.00 85.88 647 GLY A O 1
ATOM 4750 N N . ARG A 1 648 ? 6.113 -0.102 -7.425 1.00 92.31 648 ARG A N 1
ATOM 4751 C CA . ARG A 1 648 ? 6.115 -0.809 -8.718 1.00 92.31 648 ARG A CA 1
ATOM 4752 C C . ARG A 1 648 ? 7.170 -0.232 -9.656 1.00 92.31 648 ARG A C 1
ATOM 4754 O O . ARG A 1 648 ? 7.298 0.985 -9.783 1.00 92.31 648 ARG A O 1
ATOM 4761 N N . VAL A 1 649 ? 7.921 -1.115 -10.315 1.00 96.12 649 VAL A N 1
ATOM 4762 C CA . VAL A 1 649 ? 9.048 -0.753 -11.186 1.00 96.12 649 VAL A CA 1
ATOM 4763 C C . VAL A 1 649 ? 8.869 -1.355 -12.575 1.00 96.12 649 VAL A C 1
ATOM 4765 O O . VAL A 1 649 ? 8.525 -2.531 -12.710 1.00 96.12 649 VAL A O 1
ATOM 4768 N N . GLY A 1 650 ? 9.126 -0.552 -13.606 1.00 96.69 650 GLY A N 1
ATOM 4769 C CA . GLY A 1 650 ? 9.105 -0.950 -15.009 1.00 96.69 650 GLY A CA 1
ATOM 4770 C C . GLY A 1 650 ? 10.403 -0.583 -15.727 1.00 96.69 650 GLY A C 1
ATOM 4771 O O . GLY A 1 650 ? 11.001 0.454 -15.445 1.00 96.69 650 GLY A O 1
ATOM 4772 N N . VAL A 1 651 ? 10.829 -1.420 -16.672 1.00 96.94 651 VAL A N 1
ATOM 4773 C CA . VAL A 1 651 ? 11.962 -1.160 -17.575 1.00 96.94 651 VAL A CA 1
ATOM 4774 C C . VAL A 1 651 ? 11.514 -1.386 -19.009 1.00 96.94 651 VAL A C 1
ATOM 4776 O O . VAL A 1 651 ? 10.989 -2.452 -19.324 1.00 96.94 651 VAL A O 1
ATOM 4779 N N . TYR A 1 652 ? 11.773 -0.409 -19.872 1.00 95.62 652 TYR A N 1
ATOM 4780 C CA . TYR A 1 652 ? 11.637 -0.522 -21.321 1.00 95.62 652 TYR A CA 1
ATOM 4781 C C . TYR A 1 652 ? 13.032 -0.521 -21.966 1.00 95.62 652 TYR A C 1
ATOM 4783 O O . TYR A 1 652 ? 13.841 0.348 -21.647 1.00 95.62 652 TYR A O 1
ATOM 4791 N N . THR A 1 653 ? 13.340 -1.482 -22.842 1.00 93.31 653 THR A N 1
ATOM 4792 C CA . THR A 1 653 ? 14.722 -1.765 -23.302 1.00 93.31 653 THR A CA 1
ATOM 4793 C C . THR A 1 653 ? 15.026 -1.342 -24.745 1.00 93.31 653 THR A C 1
ATOM 4795 O O . THR A 1 653 ? 16.166 -1.473 -25.193 1.00 93.31 653 THR A O 1
ATOM 4798 N N . ALA A 1 654 ? 14.038 -0.835 -25.487 1.00 90.00 654 ALA A N 1
ATOM 4799 C CA . ALA A 1 654 ? 14.149 -0.525 -26.916 1.00 90.00 654 ALA A CA 1
ATOM 4800 C C . ALA A 1 654 ? 14.151 0.991 -27.206 1.00 90.00 654 ALA A C 1
ATOM 4802 O O . ALA A 1 654 ? 13.286 1.488 -27.933 1.00 90.00 654 ALA A O 1
ATOM 4803 N N . ASP A 1 655 ? 15.094 1.702 -26.567 1.00 88.12 655 ASP A N 1
ATOM 4804 C CA . ASP A 1 655 ? 15.515 3.108 -26.749 1.00 88.12 655 ASP A CA 1
ATOM 4805 C C . ASP A 1 655 ? 14.531 4.018 -27.512 1.00 88.12 655 ASP A C 1
ATOM 4807 O O . ASP A 1 655 ? 14.453 3.997 -28.748 1.00 88.12 655 ASP A O 1
ATOM 4811 N N . LEU A 1 656 ? 13.836 4.890 -26.771 1.00 88.06 656 LEU A N 1
ATOM 4812 C CA . LEU A 1 656 ? 12.857 5.843 -27.306 1.00 88.06 656 LEU A CA 1
ATOM 4813 C C . LEU A 1 656 ? 13.440 7.007 -28.124 1.00 88.06 656 LEU A C 1
ATOM 4815 O O . LEU A 1 656 ? 12.661 7.697 -28.783 1.00 88.06 656 LEU A O 1
ATOM 4819 N N . HIS A 1 657 ? 14.757 7.215 -28.138 1.00 82.38 657 HIS A N 1
ATOM 4820 C CA . HIS A 1 657 ? 15.429 8.297 -28.874 1.00 82.38 657 HIS A CA 1
ATOM 4821 C C . HIS A 1 657 ? 16.039 7.814 -30.194 1.00 82.38 657 HIS A C 1
ATOM 4823 O O . HIS A 1 657 ? 16.181 8.587 -31.142 1.00 82.38 657 HIS A O 1
ATOM 4829 N N . SER A 1 658 ? 16.360 6.523 -30.282 1.00 81.50 658 SER A N 1
ATOM 4830 C CA . SER A 1 658 ? 16.944 5.894 -31.473 1.00 81.50 658 SER A CA 1
ATOM 4831 C C . SER A 1 658 ? 15.978 5.790 -32.674 1.00 81.50 658 SER A C 1
ATOM 4833 O O . SER A 1 658 ? 14.757 5.966 -32.548 1.00 81.50 658 SER A O 1
ATOM 4835 N N . PRO A 1 659 ? 16.486 5.420 -33.867 1.00 81.81 659 PRO A N 1
ATOM 4836 C CA . PRO A 1 659 ? 15.655 4.939 -34.968 1.00 81.81 659 PRO A CA 1
ATOM 4837 C C . PRO A 1 659 ? 14.879 3.646 -34.659 1.00 81.81 659 PRO A C 1
ATOM 4839 O O . PRO A 1 659 ? 13.857 3.417 -35.303 1.00 81.81 659 PRO A O 1
ATOM 4842 N N . TRP A 1 660 ? 15.298 2.823 -33.682 1.00 85.62 660 TRP A N 1
ATOM 4843 C CA . TRP A 1 660 ? 14.659 1.530 -33.386 1.00 85.62 660 TRP A CA 1
ATOM 4844 C C . TRP A 1 660 ? 13.177 1.674 -33.045 1.00 85.62 660 TRP A C 1
ATOM 4846 O O . TRP A 1 660 ? 12.360 0.864 -33.469 1.00 85.62 660 TRP A O 1
ATOM 4856 N N . SER A 1 661 ? 12.828 2.726 -32.308 1.00 87.12 661 SER A N 1
ATOM 4857 C CA . SER A 1 661 ? 11.465 3.022 -31.871 1.00 87.12 661 SER A CA 1
ATOM 4858 C C . SER A 1 661 ? 10.736 4.017 -32.782 1.00 87.12 661 SER A C 1
ATOM 4860 O O . SER A 1 661 ? 9.635 4.452 -32.446 1.00 87.12 661 SER A O 1
ATOM 4862 N N . ALA A 1 662 ? 11.280 4.373 -33.954 1.00 87.81 662 ALA A N 1
ATOM 4863 C CA . ALA A 1 662 ? 10.614 5.298 -34.876 1.00 87.81 662 ALA A CA 1
ATOM 4864 C C . ALA A 1 662 ? 9.212 4.821 -35.329 1.00 87.81 662 ALA A C 1
ATOM 4866 O O . ALA A 1 662 ? 8.289 5.640 -35.271 1.00 87.81 662 ALA A O 1
ATOM 4867 N N . PRO A 1 663 ? 8.986 3.534 -35.681 1.00 89.81 663 PRO A N 1
ATOM 4868 C CA . PRO A 1 663 ? 7.640 3.041 -35.987 1.00 89.81 663 PRO A CA 1
ATOM 4869 C C . PRO A 1 663 ? 6.723 3.049 -34.754 1.00 89.81 663 PRO A C 1
ATOM 4871 O O . PRO A 1 663 ? 5.547 3.389 -34.861 1.00 89.81 663 PRO A O 1
ATOM 4874 N N . LEU A 1 664 ? 7.269 2.767 -33.563 1.00 90.00 664 LEU A N 1
ATOM 4875 C CA . LEU A 1 664 ? 6.528 2.824 -32.302 1.00 90.00 664 LEU A CA 1
ATOM 4876 C C . LEU A 1 664 ? 6.076 4.250 -31.957 1.00 90.00 664 LEU A C 1
ATOM 4878 O O . LEU A 1 664 ? 4.917 4.441 -31.613 1.00 90.00 664 LEU A O 1
ATOM 4882 N N . ARG A 1 665 ? 6.936 5.267 -32.106 1.00 87.88 665 ARG A N 1
ATOM 4883 C CA . ARG A 1 665 ? 6.581 6.682 -31.862 1.00 87.88 665 ARG A CA 1
ATOM 4884 C C . ARG A 1 665 ? 5.526 7.225 -32.837 1.00 87.88 665 ARG A C 1
ATOM 4886 O O . ARG A 1 665 ? 4.856 8.209 -32.514 1.00 87.88 665 ARG A O 1
ATOM 4893 N N . ALA A 1 666 ? 5.405 6.619 -34.020 1.00 87.44 666 ALA A N 1
ATOM 4894 C CA . ALA A 1 666 ? 4.395 6.950 -35.026 1.00 87.44 666 ALA A CA 1
ATOM 4895 C C . ALA A 1 666 ? 3.055 6.217 -34.809 1.00 87.44 666 ALA A C 1
ATOM 4897 O O . ALA A 1 666 ? 2.035 6.639 -35.350 1.00 87.44 666 ALA A O 1
ATOM 4898 N N . TRP A 1 667 ? 3.039 5.140 -34.020 1.00 89.75 667 TRP A N 1
ATOM 4899 C CA . TRP A 1 667 ? 1.849 4.331 -33.769 1.00 89.75 667 TRP A CA 1
ATOM 4900 C C . TRP A 1 667 ? 0.876 5.004 -32.790 1.00 89.75 667 TRP A C 1
ATOM 4902 O O . TRP A 1 667 ? 1.267 5.516 -31.739 1.00 89.75 667 TRP A O 1
ATOM 4912 N N . ASN A 1 668 ? -0.424 4.941 -33.094 1.00 86.56 668 ASN A N 1
ATOM 4913 C CA . ASN A 1 668 ? -1.481 5.568 -32.287 1.00 86.56 668 ASN A CA 1
ATOM 4914 C C . ASN A 1 668 ? -1.524 5.060 -30.832 1.00 86.56 668 ASN A C 1
ATOM 4916 O O . ASN A 1 668 ? -1.891 5.812 -29.930 1.00 86.56 668 ASN A O 1
ATOM 4920 N N . GLY A 1 669 ? -1.117 3.809 -30.588 1.00 87.06 669 GLY A N 1
ATOM 4921 C CA . GLY A 1 669 ? -1.055 3.222 -29.248 1.00 87.06 669 GLY A CA 1
ATOM 4922 C C . GLY A 1 669 ? 0.123 3.694 -28.383 1.00 87.06 669 GLY A C 1
ATOM 4923 O O . GLY A 1 669 ? 0.129 3.395 -27.193 1.00 87.06 669 GLY A O 1
ATOM 4924 N N . PHE A 1 670 ? 1.079 4.472 -28.914 1.00 88.19 670 PHE A N 1
ATOM 4925 C CA . PHE A 1 670 ? 2.254 4.958 -28.169 1.00 88.19 670 PHE A CA 1
ATOM 4926 C C . PHE A 1 670 ? 1.889 5.724 -26.891 1.00 88.19 670 PHE A C 1
ATOM 4928 O O . PHE A 1 670 ? 2.340 5.388 -25.798 1.00 88.19 670 PHE A O 1
ATOM 4935 N N . GLY A 1 671 ? 1.045 6.752 -27.024 1.00 85.75 671 GLY A N 1
ATOM 4936 C CA . GLY A 1 671 ? 0.583 7.558 -25.891 1.00 85.75 671 GLY A CA 1
ATOM 4937 C C . GLY A 1 671 ? -0.173 6.717 -24.855 1.00 85.75 671 GLY A C 1
ATOM 4938 O O . GLY A 1 671 ? 0.219 6.726 -23.685 1.00 85.75 671 GLY A O 1
ATOM 4939 N N . PRO A 1 672 ? -1.214 5.963 -25.263 1.00 86.81 672 PRO A N 1
ATOM 4940 C CA . PRO A 1 672 ? -1.917 5.018 -24.402 1.00 86.81 672 PRO A CA 1
ATOM 4941 C C . PRO A 1 672 ? -1.000 4.035 -23.662 1.00 86.81 672 PRO A C 1
ATOM 4943 O O . PRO A 1 672 ? -1.117 3.950 -22.444 1.00 86.81 672 PRO A O 1
ATOM 4946 N N . LEU A 1 673 ? -0.050 3.377 -24.338 1.00 90.12 673 LEU A N 1
ATOM 4947 C CA . LEU A 1 673 ? 0.884 2.416 -23.732 1.00 90.12 673 LEU A CA 1
ATOM 4948 C C . LEU A 1 673 ? 1.676 3.031 -22.572 1.00 90.12 673 LEU A C 1
ATOM 4950 O O . LEU A 1 673 ? 1.664 2.499 -21.460 1.00 90.12 673 LEU A O 1
ATOM 4954 N N . PHE A 1 674 ? 2.342 4.168 -22.794 1.00 88.94 674 PHE A N 1
ATOM 4955 C CA . PHE A 1 674 ? 3.147 4.796 -21.743 1.00 88.94 674 PHE A CA 1
ATOM 4956 C C . PHE A 1 674 ? 2.281 5.447 -20.657 1.00 88.94 674 PHE A C 1
ATOM 4958 O O . PHE A 1 674 ? 2.621 5.357 -19.480 1.00 88.94 674 PHE A O 1
ATOM 4965 N N . THR A 1 675 ? 1.116 6.003 -21.001 1.00 85.56 675 THR A N 1
ATOM 4966 C CA . THR A 1 675 ? 0.168 6.545 -20.008 1.00 85.56 675 THR A CA 1
ATOM 4967 C C . THR A 1 675 ? -0.410 5.439 -19.114 1.00 85.56 675 THR A C 1
ATOM 4969 O O . THR A 1 675 ? -0.550 5.638 -17.908 1.00 85.56 675 THR A O 1
ATOM 4972 N N . GLN A 1 676 ? -0.724 4.262 -19.670 1.00 87.06 676 GLN A N 1
ATOM 4973 C CA . GLN A 1 676 ? -1.178 3.091 -18.910 1.00 87.06 676 GLN A CA 1
ATOM 4974 C C . GLN A 1 676 ? -0.048 2.487 -18.070 1.00 87.06 676 GLN A C 1
ATOM 4976 O O . GLN A 1 676 ? -0.259 2.208 -16.891 1.00 87.06 676 GLN A O 1
ATOM 4981 N N . THR A 1 677 ? 1.159 2.364 -18.633 1.00 90.50 677 THR A N 1
ATOM 4982 C CA . THR A 1 677 ? 2.357 1.902 -17.912 1.00 90.50 677 THR A CA 1
ATOM 4983 C C . THR A 1 677 ? 2.630 2.783 -16.697 1.00 90.50 677 THR A C 1
ATOM 4985 O O . THR A 1 677 ? 2.743 2.277 -15.585 1.00 90.50 677 THR A O 1
ATOM 4988 N N . ILE A 1 678 ? 2.641 4.107 -16.872 1.00 87.75 678 ILE A N 1
ATOM 4989 C CA . ILE A 1 678 ? 2.826 5.050 -15.766 1.00 87.75 678 ILE A CA 1
ATOM 4990 C C . ILE A 1 678 ? 1.665 4.954 -14.769 1.00 87.75 678 ILE A C 1
ATOM 4992 O O . ILE A 1 678 ? 1.924 4.826 -13.583 1.00 87.75 678 ILE A O 1
ATOM 4996 N N . ARG A 1 679 ? 0.399 4.912 -15.207 1.00 82.31 679 ARG A N 1
ATOM 4997 C CA . ARG A 1 679 ? -0.764 4.753 -14.304 1.00 82.31 679 ARG A CA 1
ATOM 4998 C C . ARG A 1 679 ? -0.715 3.467 -13.466 1.00 82.31 679 ARG A C 1
ATOM 5000 O O . ARG A 1 679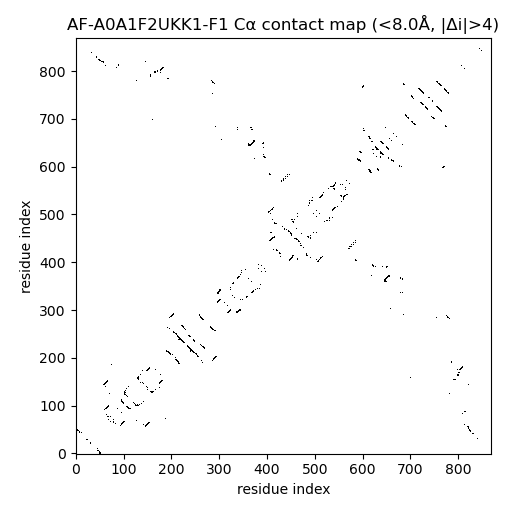 ? -1.243 3.446 -12.350 1.00 82.31 679 ARG A O 1
ATOM 5007 N N . TRP A 1 680 ? -0.128 2.401 -14.003 1.00 86.06 680 TRP A N 1
ATOM 5008 C CA . TRP A 1 680 ? 0.135 1.173 -13.261 1.00 86.06 680 TRP A CA 1
ATOM 5009 C C . TRP A 1 680 ? 1.289 1.377 -12.269 1.00 86.06 680 TRP A C 1
ATOM 5011 O O . TRP A 1 680 ? 1.111 1.118 -11.085 1.00 86.06 680 TRP A O 1
ATOM 5021 N N . LEU A 1 681 ? 2.425 1.933 -12.696 1.00 88.38 681 LEU A N 1
ATOM 5022 C CA . LEU A 1 681 ? 3.570 2.199 -11.812 1.00 88.38 681 LEU A CA 1
ATOM 5023 C C . LEU A 1 681 ? 3.251 3.177 -10.670 1.00 88.38 681 LEU A C 1
ATOM 5025 O O . LEU A 1 681 ? 3.728 2.984 -9.556 1.00 88.38 681 LEU A O 1
ATOM 5029 N N . SER A 1 682 ? 2.440 4.202 -10.937 1.00 79.25 682 SER A N 1
ATOM 5030 C CA . SER A 1 682 ? 2.041 5.237 -9.983 1.00 79.25 682 SER A CA 1
ATOM 5031 C C . SER A 1 682 ? 1.447 4.664 -8.698 1.00 79.25 682 SER A C 1
ATOM 5033 O O . SER A 1 682 ? 0.676 3.699 -8.717 1.00 79.25 682 SER A O 1
ATOM 5035 N N . ARG A 1 683 ? 1.740 5.331 -7.577 1.00 64.81 683 ARG A N 1
ATOM 5036 C CA . ARG A 1 683 ? 1.237 4.992 -6.241 1.00 64.81 683 ARG A CA 1
ATOM 5037 C C . ARG A 1 683 ? -0.299 5.017 -6.169 1.00 64.81 683 ARG A C 1
ATOM 5039 O O . ARG A 1 683 ? -0.925 6.041 -5.892 1.00 64.81 683 ARG A O 1
ATOM 5046 N N . GLN A 1 684 ? -0.942 3.868 -6.376 1.00 59.66 684 GLN A N 1
ATOM 5047 C CA . GLN A 1 684 ? -2.402 3.742 -6.330 1.00 59.66 684 GLN A CA 1
ATOM 5048 C C . GLN A 1 684 ? -2.931 3.725 -4.884 1.00 59.66 684 GLN A C 1
ATOM 5050 O O . GLN A 1 684 ? -3.262 2.683 -4.328 1.00 59.66 684 GLN A O 1
ATOM 5055 N N . ILE A 1 685 ? -3.060 4.908 -4.274 1.00 52.94 685 ILE A N 1
ATOM 5056 C CA . ILE A 1 685 ? -3.702 5.078 -2.953 1.00 52.94 685 ILE A CA 1
ATOM 5057 C C . ILE A 1 685 ? -5.225 4.842 -3.038 1.00 52.94 685 ILE A C 1
ATOM 5059 O O . ILE A 1 685 ? -5.878 4.519 -2.048 1.00 52.94 685 ILE A O 1
ATOM 5063 N N . SER A 1 686 ? -5.835 5.028 -4.213 1.00 55.41 686 SER A N 1
ATOM 5064 C CA . SER A 1 686 ? -7.255 4.741 -4.470 1.00 55.41 686 SER A CA 1
ATOM 5065 C C . SER A 1 686 ? -7.514 4.583 -5.968 1.00 55.41 686 SER A C 1
ATOM 5067 O O . SER A 1 686 ? -7.485 5.573 -6.709 1.00 55.41 686 SER A O 1
ATOM 5069 N N . HIS A 1 687 ? -7.779 3.349 -6.392 1.00 64.81 687 HIS A N 1
ATOM 5070 C CA . HIS A 1 687 ? -8.306 3.016 -7.712 1.00 64.81 687 HIS A CA 1
ATOM 5071 C C . HIS A 1 687 ? -9.800 3.380 -7.794 1.00 64.81 687 HIS A C 1
ATOM 5073 O O . HIS A 1 687 ? -10.566 3.013 -6.911 1.00 64.81 687 HIS A O 1
ATOM 5079 N N . GLU A 1 688 ? -10.228 4.085 -8.846 1.00 64.94 688 GLU A N 1
ATOM 5080 C CA . GLU A 1 688 ? -11.600 4.630 -8.980 1.00 64.94 688 GLU A CA 1
ATOM 5081 C C . GLU A 1 688 ? -12.694 3.548 -9.046 1.00 64.94 688 GLU A C 1
ATOM 5083 O O . GLU A 1 688 ? -13.832 3.794 -8.670 1.00 64.94 688 GLU A O 1
ATOM 5088 N N . ALA A 1 689 ? -12.330 2.336 -9.471 1.00 71.94 689 ALA A N 1
ATOM 5089 C CA . ALA A 1 689 ? -13.216 1.169 -9.498 1.00 71.94 689 ALA A CA 1
ATOM 5090 C C . ALA A 1 689 ? -13.430 0.489 -8.127 1.00 71.94 689 ALA A C 1
ATOM 5092 O O . ALA A 1 689 ? -14.172 -0.486 -8.055 1.00 71.94 689 ALA A O 1
ATOM 5093 N N . LEU A 1 690 ? -12.751 0.924 -7.058 1.00 80.94 690 LEU A N 1
ATOM 5094 C CA . LEU A 1 690 ? -12.840 0.308 -5.731 1.00 80.94 690 LEU A CA 1
ATOM 5095 C C . LEU A 1 690 ? -13.391 1.301 -4.703 1.00 80.94 690 LEU A C 1
ATOM 5097 O O . LEU A 1 690 ? -12.886 2.412 -4.556 1.00 80.94 690 LEU A O 1
ATOM 5101 N N . PHE A 1 691 ? -14.377 0.857 -3.930 1.00 85.12 691 PHE A N 1
ATOM 5102 C CA . PHE A 1 691 ? -15.008 1.608 -2.853 1.00 85.12 691 PHE A CA 1
ATOM 5103 C C . PHE A 1 691 ? -14.964 0.771 -1.577 1.00 85.12 691 PHE A C 1
ATOM 5105 O O . PHE A 1 691 ? -15.574 -0.288 -1.504 1.00 85.12 691 PHE A O 1
ATOM 5112 N N . ALA A 1 692 ? -14.242 1.239 -0.562 1.00 88.25 692 ALA A N 1
ATOM 5113 C CA . ALA A 1 692 ? -14.202 0.589 0.744 1.00 88.25 692 ALA A CA 1
ATOM 5114 C C . ALA A 1 692 ? -14.991 1.402 1.776 1.00 88.25 692 ALA A C 1
ATOM 5116 O O . ALA A 1 692 ? -14.860 2.628 1.846 1.00 88.25 692 ALA A O 1
ATOM 5117 N N . SER A 1 693 ? -15.788 0.706 2.584 1.00 89.06 693 SER A N 1
ATOM 5118 C CA . SER A 1 693 ? -16.550 1.259 3.705 1.00 89.06 693 SER A CA 1
ATOM 5119 C C . SER A 1 693 ? -16.411 0.366 4.937 1.00 89.06 693 SER A C 1
ATOM 5121 O O . SER A 1 693 ? -16.124 -0.827 4.824 1.00 89.06 693 SER A O 1
ATOM 5123 N N . PHE A 1 694 ? -16.618 0.943 6.118 1.00 89.31 694 PHE A N 1
ATOM 5124 C CA . PHE A 1 694 ? -16.586 0.219 7.385 1.00 89.31 694 PHE A CA 1
ATOM 5125 C C . PHE A 1 694 ? -17.946 0.336 8.071 1.00 89.31 694 PHE A C 1
ATOM 5127 O O . PHE A 1 694 ? -18.532 1.419 8.108 1.00 89.31 694 PHE A O 1
ATOM 5134 N N . GLN A 1 695 ? -18.441 -0.770 8.622 1.00 85.81 695 GLN A N 1
ATOM 5135 C CA . GLN A 1 695 ? -19.701 -0.842 9.362 1.00 85.81 695 GLN A CA 1
ATOM 5136 C C . GLN A 1 695 ? -19.461 -1.515 10.719 1.00 85.81 695 GLN A C 1
ATOM 5138 O O . GLN A 1 695 ? -18.822 -2.562 10.787 1.00 85.81 695 GLN A O 1
ATOM 5143 N N . GLU A 1 696 ? -19.963 -0.926 11.805 1.00 78.75 696 GLU A N 1
ATOM 5144 C CA . GLU A 1 696 ? -19.904 -1.554 13.131 1.00 78.75 696 GLU A CA 1
ATOM 5145 C C . GLU A 1 696 ? -20.842 -2.768 13.184 1.00 78.75 696 GLU A C 1
ATOM 5147 O O . GLU A 1 696 ? -22.012 -2.670 12.806 1.00 78.75 696 GLU A O 1
ATOM 5152 N N . ARG A 1 697 ? -20.347 -3.914 13.671 1.00 71.94 697 ARG A N 1
ATOM 5153 C CA . ARG A 1 697 ? -21.123 -5.160 13.751 1.00 71.94 697 ARG A CA 1
ATOM 5154 C C . ARG A 1 697 ? -20.850 -5.876 15.073 1.00 71.94 697 ARG A C 1
ATOM 5156 O O . ARG A 1 697 ? -19.821 -6.520 15.249 1.00 71.94 697 ARG A O 1
ATOM 5163 N N . GLY A 1 698 ? -21.795 -5.768 16.008 1.00 66.81 698 GLY A N 1
ATOM 5164 C CA . GLY A 1 698 ? -21.633 -6.307 17.362 1.00 66.81 698 GLY A CA 1
ATOM 5165 C C . GLY A 1 698 ? -20.438 -5.671 18.079 1.00 66.81 698 GLY A C 1
ATOM 5166 O O . GLY A 1 698 ? -20.264 -4.451 18.050 1.00 66.81 698 GLY A O 1
ATOM 5167 N N . GLU A 1 699 ? -19.592 -6.492 18.697 1.00 64.69 699 GLU A N 1
ATOM 5168 C CA . GLU A 1 699 ? -18.375 -6.041 19.387 1.00 64.69 699 GLU A CA 1
ATOM 5169 C C . GLU A 1 699 ? -17.240 -5.609 18.434 1.00 64.69 699 GLU A C 1
ATOM 5171 O O . GLU A 1 699 ? -16.317 -4.936 18.880 1.00 64.69 699 GLU A O 1
ATOM 5176 N N . GLY A 1 700 ? -17.329 -5.915 17.132 1.00 74.81 700 GLY A N 1
ATOM 5177 C CA . GLY A 1 700 ? -16.267 -5.663 16.151 1.00 74.81 700 GLY A CA 1
ATOM 5178 C C . GLY A 1 700 ? -16.597 -4.639 15.058 1.00 74.81 700 GLY A C 1
ATOM 5179 O O . GLY A 1 700 ? -17.678 -4.037 15.015 1.00 74.81 700 GLY A O 1
ATOM 5180 N N . MET A 1 701 ? -15.644 -4.481 14.137 1.00 86.25 701 MET A N 1
ATOM 5181 C CA . MET A 1 701 ? -15.773 -3.675 12.922 1.00 86.25 701 MET A CA 1
ATOM 5182 C C . MET A 1 701 ? -15.765 -4.588 11.695 1.00 86.25 701 MET A C 1
ATOM 5184 O O . MET A 1 701 ? -14.950 -5.498 11.620 1.00 86.25 701 MET A O 1
ATOM 5188 N N . SER A 1 702 ? -16.632 -4.342 10.716 1.00 90.50 702 SER A N 1
ATOM 5189 C CA . SER A 1 702 ? -16.690 -5.110 9.469 1.00 90.50 702 SER A CA 1
ATOM 5190 C C . SER A 1 702 ? -16.323 -4.210 8.289 1.00 90.50 702 SER A C 1
ATOM 5192 O O . SER A 1 702 ? -16.855 -3.105 8.151 1.00 90.50 702 SER A O 1
ATOM 5194 N N . ALA A 1 703 ? -15.399 -4.658 7.444 1.00 92.88 703 ALA A N 1
ATOM 5195 C CA . ALA A 1 703 ? -14.997 -3.969 6.225 1.00 92.88 703 ALA A CA 1
ATOM 5196 C C . ALA A 1 703 ? -15.753 -4.524 5.019 1.00 92.88 703 ALA A C 1
ATOM 5198 O O . ALA A 1 703 ? -15.783 -5.736 4.808 1.00 92.88 703 ALA A O 1
ATOM 5199 N N . VAL A 1 704 ? -16.304 -3.633 4.195 1.00 92.25 704 VAL A N 1
ATOM 5200 C CA . VAL A 1 704 ? -16.967 -3.969 2.930 1.00 92.25 704 VAL A CA 1
ATOM 5201 C C . VAL A 1 704 ? -16.235 -3.274 1.787 1.00 92.25 704 VAL A C 1
ATOM 5203 O O . VAL A 1 704 ? -16.097 -2.048 1.792 1.00 92.25 704 VAL A O 1
ATOM 5206 N N . LEU A 1 705 ? -15.788 -4.059 0.808 1.00 91.31 705 LEU A N 1
ATOM 5207 C CA . LEU A 1 705 ? -15.164 -3.604 -0.430 1.00 91.31 705 LEU A CA 1
ATOM 5208 C C . LEU A 1 705 ? -16.112 -3.870 -1.606 1.00 91.31 705 LEU A C 1
ATOM 5210 O O . LEU A 1 705 ? -16.396 -5.021 -1.935 1.00 91.31 705 LEU A O 1
ATOM 5214 N N . ASP A 1 706 ? -16.557 -2.797 -2.250 1.00 88.12 706 ASP A N 1
ATOM 5215 C CA . ASP A 1 706 ? -17.322 -2.804 -3.493 1.00 88.12 706 ASP A CA 1
ATOM 5216 C C . ASP A 1 706 ? -16.401 -2.496 -4.681 1.00 88.12 706 ASP A C 1
ATOM 5218 O O . ASP A 1 706 ? -15.771 -1.440 -4.747 1.00 88.12 706 ASP A O 1
ATOM 5222 N N . ALA A 1 707 ? -16.339 -3.413 -5.643 1.00 84.94 707 ALA A N 1
ATOM 5223 C CA . ALA A 1 707 ? -15.663 -3.246 -6.920 1.00 84.94 707 ALA A CA 1
ATOM 5224 C C . ALA A 1 707 ? -16.690 -2.884 -8.003 1.00 84.94 707 ALA A C 1
ATOM 5226 O O . ALA A 1 707 ? -17.424 -3.745 -8.490 1.00 84.94 707 ALA A O 1
ATOM 5227 N N . GLN A 1 708 ? -16.743 -1.606 -8.386 1.00 75.12 708 GLN A N 1
ATOM 5228 C CA . GLN A 1 708 ? -17.581 -1.115 -9.481 1.00 75.12 708 GLN A CA 1
ATOM 5229 C C . GLN A 1 708 ? -16.767 -1.027 -10.782 1.00 75.12 708 GLN A C 1
ATOM 5231 O O . GLN A 1 708 ? -15.858 -0.203 -10.886 1.00 75.12 708 GLN A O 1
ATOM 5236 N N . PRO A 1 709 ? -17.080 -1.844 -11.800 1.00 62.00 709 PRO A N 1
ATOM 5237 C CA . PRO A 1 709 ? -16.364 -1.825 -13.069 1.00 62.00 709 PRO A CA 1
ATOM 5238 C C . PRO A 1 709 ? -16.610 -0.535 -13.864 1.00 62.00 709 PRO A C 1
ATOM 5240 O O . PRO A 1 709 ? -17.759 -0.093 -13.966 1.00 62.00 709 PRO A O 1
ATOM 5243 N N . PRO A 1 710 ? -15.595 0.010 -14.556 1.00 54.16 710 PRO A N 1
ATOM 5244 C CA . PRO A 1 710 ? -15.832 0.946 -15.646 1.00 54.16 710 PRO A CA 1
ATOM 5245 C C . PRO A 1 710 ? -16.625 0.247 -16.766 1.00 54.16 710 PRO A C 1
ATOM 5247 O O . PRO A 1 710 ? -16.169 -0.749 -17.322 1.00 54.16 710 PRO A O 1
ATOM 5250 N N . ALA A 1 711 ? -17.803 0.783 -17.098 1.00 51.34 711 ALA A N 1
ATOM 5251 C CA . ALA A 1 711 ? -18.612 0.421 -18.270 1.00 51.34 711 ALA A CA 1
ATOM 5252 C C . ALA A 1 711 ? -18.930 -1.087 -18.465 1.00 51.34 711 ALA A C 1
ATOM 5254 O O . ALA A 1 711 ? -18.474 -1.727 -19.410 1.00 51.34 711 ALA A O 1
ATOM 5255 N N . GLY A 1 712 ? -19.808 -1.641 -17.620 1.00 51.28 712 GLY A N 1
ATOM 5256 C CA . GLY A 1 712 ? -20.650 -2.802 -17.975 1.00 51.28 712 GLY A CA 1
ATOM 5257 C C . GLY A 1 712 ? -19.992 -4.190 -18.020 1.00 51.28 712 GLY A C 1
ATOM 5258 O O . GLY A 1 712 ? -20.665 -5.164 -18.350 1.00 51.28 712 GLY A O 1
ATOM 5259 N N . ARG A 1 713 ? -18.707 -4.315 -17.677 1.00 61.44 713 ARG A N 1
ATOM 5260 C CA . ARG A 1 713 ? -17.973 -5.594 -17.646 1.00 61.44 713 ARG A CA 1
ATOM 5261 C C . ARG A 1 713 ? -17.953 -6.169 -16.226 1.00 61.44 713 ARG A C 1
ATOM 5263 O O . ARG A 1 713 ? -17.622 -5.436 -15.311 1.00 61.44 713 ARG A O 1
ATOM 5270 N N . ILE A 1 714 ? -18.250 -7.450 -16.002 1.00 59.97 714 ILE A N 1
ATOM 5271 C CA . ILE A 1 714 ? -18.144 -8.040 -14.649 1.00 59.97 714 ILE A CA 1
ATOM 5272 C C . ILE A 1 714 ? -16.660 -8.223 -14.284 1.00 59.97 714 ILE A C 1
ATOM 5274 O O . ILE A 1 714 ? -15.925 -8.875 -15.023 1.00 59.97 714 ILE A O 1
ATOM 5278 N N . LEU A 1 715 ? -16.222 -7.670 -13.146 1.00 67.62 715 LEU A N 1
ATOM 5279 C CA . LEU A 1 715 ? -14.880 -7.894 -12.596 1.00 67.62 715 LEU A CA 1
ATOM 5280 C C . LEU A 1 715 ? -14.871 -9.155 -11.720 1.00 67.62 715 LEU A C 1
ATOM 5282 O O . LEU A 1 715 ? -15.289 -9.122 -10.564 1.00 67.62 715 LEU A O 1
ATOM 5286 N N . SER A 1 716 ? -14.365 -10.260 -12.265 1.00 70.75 716 SER A N 1
ATOM 5287 C CA . SER A 1 716 ? -14.097 -11.486 -11.505 1.00 70.75 716 SER A CA 1
ATOM 5288 C C . SER A 1 716 ? -12.752 -11.371 -10.786 1.00 70.75 716 SER A C 1
ATOM 5290 O O . SER A 1 716 ? -11.702 -11.657 -11.367 1.00 70.75 716 SER A O 1
ATOM 5292 N N . LEU A 1 717 ? -12.783 -10.921 -9.530 1.00 77.50 717 LEU A N 1
ATOM 5293 C CA . LEU A 1 717 ? -11.598 -10.809 -8.674 1.00 77.50 717 LEU A CA 1
ATOM 5294 C C . LEU A 1 717 ? -11.326 -12.133 -7.943 1.00 77.50 717 LEU A C 1
ATOM 5296 O O . LEU A 1 717 ? -12.270 -12.793 -7.505 1.00 77.50 717 LEU A O 1
ATOM 5300 N N . VAL A 1 718 ? -10.049 -12.498 -7.802 1.00 74.25 718 VAL A N 1
ATOM 5301 C CA . VAL A 1 718 ? -9.593 -13.751 -7.155 1.00 74.25 718 VAL A CA 1
ATOM 5302 C C . VAL A 1 718 ? -8.730 -13.509 -5.929 1.00 74.25 718 VAL A C 1
ATOM 5304 O O . VAL A 1 718 ? -8.882 -14.231 -4.949 1.00 74.25 718 VAL A O 1
ATOM 5307 N N . ASP A 1 719 ? -7.850 -12.509 -5.964 1.00 80.06 719 ASP A N 1
ATOM 5308 C CA . ASP A 1 719 ? -6.963 -12.202 -4.842 1.00 80.06 719 ASP A CA 1
ATOM 5309 C C . ASP A 1 719 ? -7.376 -10.876 -4.199 1.00 80.06 719 ASP A C 1
ATOM 5311 O O . ASP A 1 719 ? -6.869 -9.806 -4.541 1.00 80.06 719 ASP A O 1
ATOM 5315 N N . VAL A 1 720 ? -8.384 -10.946 -3.322 1.00 89.44 720 VAL A N 1
ATOM 5316 C CA . VAL A 1 720 ? -8.932 -9.790 -2.598 1.00 89.44 720 VAL A CA 1
ATOM 5317 C C . VAL A 1 720 ? -8.477 -9.848 -1.141 1.00 89.44 720 VAL A C 1
ATOM 5319 O O . VAL A 1 720 ? -8.985 -10.638 -0.342 1.00 89.44 720 VAL A O 1
ATOM 5322 N N . ARG A 1 721 ? -7.514 -8.990 -0.792 1.00 91.62 721 ARG A N 1
ATOM 5323 C CA . ARG A 1 721 ? -6.900 -8.919 0.544 1.00 91.62 721 ARG A CA 1
ATOM 5324 C C . ARG A 1 721 ? -7.062 -7.540 1.169 1.00 91.62 721 ARG A C 1
ATOM 5326 O O . ARG A 1 721 ? -7.143 -6.532 0.468 1.00 91.62 721 ARG A O 1
ATOM 5333 N N . ALA A 1 722 ? -7.045 -7.503 2.495 1.00 90.75 722 ALA A N 1
ATOM 5334 C CA . ALA A 1 722 ? -6.907 -6.306 3.308 1.00 90.75 722 ALA A CA 1
ATOM 5335 C C . ALA A 1 722 ? -5.683 -6.447 4.218 1.00 90.75 722 ALA A C 1
ATOM 5337 O O . ALA A 1 722 ? -5.580 -7.395 4.989 1.00 90.75 722 ALA A O 1
ATOM 5338 N N . SER A 1 723 ? -4.783 -5.472 4.158 1.00 89.00 723 SER A N 1
ATOM 5339 C CA . SER A 1 723 ? -3.689 -5.292 5.112 1.00 89.00 723 SER A CA 1
ATOM 5340 C C . SER A 1 723 ? -4.045 -4.120 6.024 1.00 89.00 723 SER A C 1
ATOM 5342 O O . SER A 1 723 ? -4.246 -3.002 5.544 1.00 89.00 723 SER A O 1
ATOM 5344 N N . MET A 1 724 ? -4.193 -4.372 7.322 1.00 90.06 724 MET A N 1
ATOM 5345 C CA . MET A 1 724 ? -4.606 -3.385 8.318 1.00 90.06 724 MET A CA 1
ATOM 5346 C C . MET A 1 724 ? -3.461 -3.055 9.264 1.00 90.06 724 MET A C 1
ATOM 5348 O O . MET A 1 724 ? -2.944 -3.939 9.938 1.00 90.06 724 MET A O 1
ATOM 5352 N N . ARG A 1 725 ? -3.117 -1.769 9.361 1.00 88.31 725 ARG A N 1
ATOM 5353 C CA . ARG A 1 725 ? -2.220 -1.239 10.387 1.00 88.31 725 ARG A CA 1
ATOM 5354 C C . ARG A 1 725 ? -3.026 -0.841 11.623 1.00 88.31 725 ARG A C 1
ATOM 5356 O O . ARG A 1 725 ? -3.941 -0.021 11.512 1.00 88.31 725 ARG A O 1
ATOM 5363 N N . LEU A 1 726 ? -2.675 -1.425 12.765 1.00 87.38 726 LEU A N 1
ATOM 5364 C CA . LEU A 1 726 ? -3.267 -1.174 14.080 1.00 87.38 726 LEU A CA 1
ATOM 5365 C C . LEU A 1 726 ? -2.726 0.136 14.701 1.00 87.38 726 LEU A C 1
ATOM 5367 O O . LEU A 1 726 ? -1.686 0.637 14.253 1.00 87.38 726 LEU A O 1
ATOM 5371 N N . PRO A 1 727 ? -3.373 0.674 15.759 1.00 83.62 727 PRO A N 1
ATOM 5372 C CA . PRO A 1 727 ? -2.860 1.807 16.534 1.00 83.62 727 PRO A CA 1
ATOM 5373 C C . PRO A 1 727 ? -1.447 1.577 17.094 1.00 83.62 727 PRO A C 1
ATOM 5375 O O . PRO A 1 727 ? -0.625 2.491 17.042 1.00 83.62 727 PRO A O 1
ATOM 5378 N N . SER A 1 728 ? -1.137 0.350 17.531 1.00 81.12 728 SER A N 1
ATOM 5379 C CA . SER A 1 728 ? 0.204 -0.101 17.941 1.00 81.12 728 SER A CA 1
ATOM 5380 C C . SER A 1 728 ? 1.287 0.003 16.854 1.00 81.12 728 SER A C 1
ATOM 5382 O O . SER A 1 728 ? 2.477 -0.042 17.160 1.00 81.12 728 SER A O 1
ATOM 5384 N N . GLY A 1 729 ? 0.895 0.126 15.581 1.00 78.19 729 GLY A N 1
ATOM 5385 C CA . GLY A 1 729 ? 1.785 0.082 14.419 1.00 78.19 729 GLY A CA 1
ATOM 5386 C C . GLY A 1 729 ? 1.968 -1.312 13.808 1.00 78.19 729 GLY A C 1
ATOM 5387 O O . GLY A 1 729 ? 2.498 -1.403 12.701 1.00 78.19 729 GLY A O 1
ATOM 5388 N N . GLU A 1 730 ? 1.494 -2.373 14.470 1.00 84.44 730 GLU A N 1
ATOM 5389 C CA . GLU A 1 730 ? 1.481 -3.738 13.929 1.00 84.44 730 GLU A CA 1
ATOM 5390 C C . GLU A 1 730 ? 0.597 -3.838 12.671 1.00 84.44 730 GLU A C 1
ATOM 5392 O O . GLU A 1 730 ? -0.345 -3.059 12.493 1.00 84.44 730 GLU A O 1
ATOM 5397 N N . VAL A 1 731 ? 0.902 -4.789 11.782 1.00 83.44 731 VAL A N 1
ATOM 5398 C CA . VAL A 1 731 ? 0.165 -5.017 10.532 1.00 83.44 731 VAL A CA 1
ATOM 5399 C C . VAL A 1 731 ? -0.437 -6.421 10.522 1.00 83.44 731 VAL A C 1
ATOM 5401 O O . VAL A 1 731 ? 0.289 -7.408 10.586 1.00 83.44 731 VAL A O 1
ATOM 5404 N N . ALA A 1 732 ? -1.760 -6.501 10.378 1.00 85.62 732 ALA A N 1
ATOM 5405 C CA . ALA A 1 732 ? -2.515 -7.742 10.238 1.00 85.62 732 ALA A CA 1
ATOM 5406 C C . ALA A 1 732 ? -3.053 -7.895 8.804 1.00 85.62 732 ALA A C 1
ATOM 5408 O O . ALA A 1 732 ? -3.687 -6.980 8.274 1.00 85.62 732 ALA A O 1
ATOM 5409 N N . GLU A 1 733 ? -2.837 -9.054 8.176 1.00 88.88 733 GLU A N 1
ATOM 5410 C CA . GLU A 1 733 ? -3.430 -9.390 6.873 1.00 88.88 733 GLU A CA 1
ATOM 5411 C C . GLU A 1 733 ? -4.697 -10.240 7.018 1.00 88.88 733 GLU A C 1
ATOM 5413 O O . GLU A 1 733 ? -4.782 -11.131 7.861 1.00 88.88 733 GLU A O 1
ATOM 5418 N N . MET A 1 734 ? -5.685 -9.968 6.165 1.00 90.75 734 MET A N 1
ATOM 5419 C CA . MET A 1 734 ? -6.986 -10.637 6.126 1.00 90.75 734 MET A CA 1
ATOM 5420 C C . MET A 1 734 ? -7.407 -10.865 4.670 1.00 90.75 734 MET A C 1
ATOM 5422 O O . MET A 1 734 ? -7.287 -9.971 3.831 1.00 90.75 734 MET A O 1
ATOM 5426 N N . GLY A 1 735 ? -7.960 -12.038 4.365 1.00 90.50 735 GLY A N 1
ATOM 5427 C CA . GLY A 1 735 ? -8.705 -12.252 3.121 1.00 90.50 735 GLY A CA 1
ATOM 5428 C C . GLY A 1 735 ? -10.121 -11.680 3.231 1.00 90.50 735 GLY A C 1
ATOM 5429 O O . GLY A 1 735 ? -10.706 -11.690 4.318 1.00 90.50 735 GLY A O 1
ATOM 5430 N N . LEU A 1 736 ? -10.687 -11.196 2.121 1.00 92.38 736 LEU A N 1
ATOM 5431 C CA . LEU A 1 736 ? -12.107 -10.840 2.062 1.00 92.38 736 LEU A CA 1
ATOM 5432 C C . LEU A 1 736 ? -12.912 -11.950 1.386 1.00 92.38 736 LEU A C 1
ATOM 5434 O O . LEU A 1 736 ? -12.526 -12.479 0.345 1.00 92.38 736 LEU A O 1
ATOM 5438 N N . VAL A 1 737 ? -14.074 -12.259 1.955 1.00 91.56 737 VAL A N 1
ATOM 5439 C CA . VAL A 1 737 ? -15.001 -13.267 1.436 1.00 91.56 737 VAL A CA 1
ATOM 5440 C C . VAL A 1 737 ? -16.005 -12.591 0.492 1.00 91.56 737 VAL A C 1
ATOM 5442 O O . VAL A 1 737 ? -16.576 -11.562 0.863 1.00 91.56 737 VAL A O 1
ATOM 5445 N N . PRO A 1 738 ? -16.259 -13.119 -0.721 1.00 90.38 738 PRO A N 1
ATOM 5446 C CA . PRO A 1 738 ? -17.307 -12.595 -1.594 1.00 90.38 738 PRO A CA 1
ATOM 5447 C C . PRO A 1 738 ? -18.695 -12.825 -0.977 1.00 90.38 738 PRO A C 1
ATOM 5449 O O . PRO A 1 738 ? -19.042 -13.950 -0.623 1.00 90.38 738 PRO A O 1
ATOM 5452 N N . VAL A 1 739 ? -19.504 -11.766 -0.886 1.00 90.88 739 VAL A N 1
ATOM 5453 C CA . VAL A 1 739 ? -20.891 -11.822 -0.372 1.00 90.88 739 VAL A CA 1
ATOM 5454 C C . VAL A 1 739 ? -21.940 -11.488 -1.436 1.00 90.88 739 VAL A C 1
ATOM 5456 O O . VAL A 1 739 ? -23.094 -11.887 -1.305 1.00 90.88 739 VAL A O 1
ATOM 5459 N N . ALA A 1 740 ? -21.552 -10.793 -2.508 1.00 85.44 740 ALA A N 1
ATOM 5460 C CA . ALA A 1 740 ? -22.345 -10.610 -3.726 1.00 85.44 740 ALA A CA 1
ATOM 5461 C C . ALA A 1 740 ? -21.400 -10.352 -4.924 1.00 85.44 740 ALA A C 1
ATOM 5463 O O . ALA A 1 740 ? -20.214 -10.097 -4.707 1.00 85.44 740 ALA A O 1
ATOM 5464 N N . PRO A 1 741 ? -21.868 -10.394 -6.188 1.00 82.88 741 PRO A N 1
ATOM 5465 C CA . PRO A 1 741 ? -21.031 -10.060 -7.342 1.00 82.88 741 PRO A CA 1
ATOM 5466 C C . PRO A 1 741 ? -20.403 -8.665 -7.200 1.00 82.88 741 PRO A C 1
ATOM 5468 O O . PRO A 1 741 ? -21.114 -7.672 -7.071 1.00 82.88 741 PRO A O 1
ATOM 5471 N N . GLY A 1 742 ? -19.069 -8.600 -7.186 1.00 81.88 742 GLY A N 1
ATOM 5472 C CA . GLY A 1 742 ? -18.315 -7.362 -6.968 1.00 81.88 742 GLY A CA 1
ATOM 5473 C C . GLY A 1 742 ? -18.257 -6.861 -5.516 1.00 81.88 742 GLY A C 1
ATOM 5474 O O . GLY A 1 742 ? -17.573 -5.873 -5.277 1.00 81.88 742 GLY A O 1
ATOM 5475 N N . ARG A 1 743 ? -18.903 -7.519 -4.542 1.00 89.38 743 ARG A N 1
ATOM 5476 C CA . ARG A 1 743 ? -18.898 -7.118 -3.123 1.00 89.38 743 ARG A CA 1
ATOM 5477 C C . ARG A 1 743 ? -18.234 -8.169 -2.241 1.00 89.38 743 ARG A C 1
ATOM 5479 O O . ARG A 1 743 ? -18.674 -9.319 -2.182 1.00 89.38 743 ARG A O 1
ATOM 5486 N N . TYR A 1 744 ? -17.236 -7.733 -1.484 1.00 91.75 744 TYR A N 1
ATOM 5487 C CA . TYR A 1 744 ? -16.416 -8.563 -0.608 1.00 91.75 744 TYR A CA 1
ATOM 5488 C C . TYR A 1 744 ? -16.459 -8.013 0.820 1.00 91.75 744 TYR A C 1
ATOM 5490 O O . TYR A 1 744 ? -16.509 -6.798 1.015 1.00 91.75 744 TYR A O 1
ATOM 5498 N N . GLN A 1 745 ? -16.446 -8.890 1.822 1.00 93.50 745 GLN A N 1
ATOM 5499 C CA . GLN A 1 745 ? -16.558 -8.518 3.233 1.00 93.50 745 GLN A CA 1
ATOM 5500 C C . GLN A 1 745 ? -15.561 -9.297 4.098 1.00 93.50 745 GLN A C 1
ATOM 5502 O O . GLN A 1 745 ? -15.262 -10.459 3.825 1.00 93.50 745 GLN A O 1
ATOM 5507 N N . THR A 1 746 ? -15.051 -8.659 5.148 1.00 93.38 746 THR A N 1
ATOM 5508 C CA . THR A 1 746 ? -14.284 -9.318 6.213 1.00 93.38 746 THR A CA 1
ATOM 5509 C C . THR A 1 746 ? -14.521 -8.614 7.543 1.00 93.38 746 THR A C 1
ATOM 5511 O O . THR A 1 746 ? -14.773 -7.407 7.566 1.00 93.38 746 THR A O 1
ATOM 5514 N N . ASP A 1 747 ? -14.443 -9.351 8.644 1.00 90.75 747 ASP A N 1
ATOM 5515 C CA . ASP A 1 747 ? -14.473 -8.766 9.982 1.00 90.75 747 ASP A CA 1
ATOM 5516 C C . ASP A 1 747 ? -13.042 -8.422 10.417 1.00 90.75 747 ASP A C 1
ATOM 5518 O O . ASP A 1 747 ? -12.100 -9.179 10.186 1.00 90.75 747 ASP A O 1
ATOM 5522 N N . LEU A 1 748 ? -12.875 -7.243 11.012 1.00 89.19 748 LEU A N 1
ATOM 5523 C CA . LEU A 1 748 ? -11.591 -6.674 11.398 1.00 89.19 748 LEU A CA 1
ATOM 5524 C C . LEU A 1 748 ? -11.344 -6.893 12.900 1.00 89.19 748 LEU A C 1
ATOM 5526 O O . LEU A 1 748 ? -12.209 -6.535 13.708 1.00 89.19 748 LEU A O 1
ATOM 5530 N N . PRO A 1 749 ? -10.166 -7.399 13.311 1.00 84.12 749 PRO A N 1
ATOM 5531 C CA . PRO A 1 749 ? -9.799 -7.467 14.718 1.00 84.12 749 PRO A CA 1
ATOM 5532 C C . PRO A 1 749 ? -9.561 -6.054 15.268 1.00 84.12 749 PRO A C 1
ATOM 5534 O O . PRO A 1 749 ? -8.582 -5.389 14.934 1.00 84.12 749 PRO A O 1
ATOM 5537 N N . VAL A 1 750 ? -10.469 -5.602 16.130 1.00 84.00 750 VAL A N 1
ATOM 5538 C CA . VAL A 1 750 ? -10.393 -4.323 16.845 1.00 84.00 750 VAL A CA 1
ATOM 5539 C C . VAL A 1 750 ? -10.300 -4.589 18.344 1.00 84.00 750 VAL A C 1
ATOM 5541 O O . VAL A 1 750 ? -11.044 -5.407 18.882 1.00 84.00 750 VAL A O 1
ATOM 5544 N N . GLY A 1 751 ? -9.366 -3.924 19.022 1.00 74.00 751 GLY A N 1
ATOM 5545 C CA . GLY A 1 751 ? -9.099 -4.164 20.447 1.00 74.00 751 GLY A CA 1
ATOM 5546 C C . GLY A 1 751 ? -8.494 -2.968 21.177 1.00 74.00 751 GLY A C 1
ATOM 5547 O O . GLY A 1 751 ? -8.868 -2.690 22.314 1.00 74.00 751 GLY A O 1
ATOM 5548 N N . GLU A 1 752 ? -7.621 -2.216 20.510 1.00 78.38 752 GLU A N 1
ATOM 5549 C CA . GLU A 1 752 ? -7.059 -0.962 21.021 1.00 78.38 752 GLU A CA 1
ATOM 5550 C C . GLU A 1 752 ? -7.855 0.245 20.494 1.00 78.38 752 GLU A C 1
ATOM 5552 O O . GLU A 1 752 ? -8.184 0.269 19.303 1.00 78.38 752 GLU A O 1
ATOM 5557 N N . PRO A 1 753 ? -8.165 1.266 21.314 1.00 78.31 753 PRO A N 1
ATOM 5558 C CA . PRO A 1 753 ? -8.682 2.539 20.817 1.00 78.31 753 PRO A CA 1
ATOM 5559 C C . PRO A 1 753 ? -7.629 3.278 19.976 1.00 78.31 753 PRO A C 1
ATOM 5561 O O . PRO A 1 753 ? -6.476 3.391 20.386 1.00 78.31 753 PRO A O 1
ATOM 5564 N N . GLY A 1 754 ? -8.021 3.829 18.826 1.00 82.69 754 GLY A N 1
ATOM 5565 C CA . GLY A 1 754 ? -7.123 4.590 17.955 1.00 82.69 754 GLY A CA 1
ATOM 5566 C C . GLY A 1 754 ? -7.464 4.506 16.462 1.00 82.69 754 GLY A C 1
ATOM 5567 O O . GLY A 1 754 ? -8.496 3.942 16.087 1.00 82.69 754 GLY A O 1
ATOM 5568 N N . PRO A 1 755 ? -6.609 5.072 15.592 1.00 86.81 755 PRO A N 1
ATOM 5569 C CA . PRO A 1 755 ? -6.770 5.000 14.146 1.00 86.81 755 PRO A CA 1
ATOM 5570 C C . PRO A 1 755 ? -6.311 3.644 13.596 1.00 86.81 755 PRO A C 1
ATOM 5572 O O . PRO A 1 755 ? -5.189 3.207 13.840 1.00 86.81 755 PRO A O 1
ATOM 5575 N N . TYR A 1 756 ? -7.161 3.021 12.784 1.00 88.94 756 TYR A N 1
ATOM 5576 C CA . TYR A 1 756 ? -6.850 1.817 12.014 1.00 88.94 756 TYR A CA 1
ATOM 5577 C C . TYR A 1 756 ? -6.810 2.194 10.534 1.00 88.94 756 TYR A C 1
ATOM 5579 O O . TYR A 1 756 ? -7.746 2.815 10.020 1.00 88.94 756 TYR A O 1
ATOM 5587 N N . ILE A 1 757 ? -5.738 1.822 9.833 1.00 87.94 757 ILE A N 1
ATOM 5588 C CA . ILE A 1 757 ? -5.587 2.088 8.394 1.00 87.94 757 ILE A CA 1
ATOM 5589 C C . ILE A 1 757 ? -5.637 0.762 7.650 1.00 87.94 757 ILE A C 1
ATOM 5591 O O . ILE A 1 757 ? -4.750 -0.070 7.809 1.00 87.94 757 ILE A O 1
ATOM 5595 N N . VAL A 1 758 ? -6.656 0.581 6.813 1.00 89.19 758 VAL A N 1
ATOM 5596 C CA . VAL A 1 758 ? -6.877 -0.633 6.027 1.00 89.19 758 VAL A CA 1
ATOM 5597 C C . VAL A 1 758 ? -6.573 -0.362 4.559 1.00 89.19 758 VAL A C 1
ATOM 5599 O O . VAL A 1 758 ? -7.136 0.529 3.920 1.00 89.19 758 VAL A O 1
ATOM 5602 N N . THR A 1 759 ? -5.667 -1.163 4.020 1.00 87.56 759 THR A N 1
ATOM 5603 C CA . THR A 1 759 ? -5.243 -1.141 2.628 1.00 87.56 759 THR A CA 1
ATOM 5604 C C . THR A 1 759 ? -5.790 -2.372 1.929 1.00 87.56 759 THR A C 1
ATOM 5606 O O . THR A 1 759 ? -5.317 -3.481 2.166 1.00 87.56 759 THR A O 1
ATOM 5609 N N . PHE A 1 760 ? -6.767 -2.178 1.052 1.00 88.12 760 PHE A N 1
ATOM 5610 C CA . PHE A 1 760 ? -7.354 -3.241 0.247 1.00 88.12 760 PHE A CA 1
ATOM 5611 C C . PHE A 1 760 ? -6.622 -3.354 -1.088 1.00 88.12 760 PHE A C 1
ATOM 5613 O O . PHE A 1 760 ? -6.351 -2.337 -1.733 1.00 88.12 760 PHE A O 1
ATOM 5620 N N . SER A 1 761 ? -6.342 -4.578 -1.519 1.00 86.00 761 SER A N 1
ATOM 5621 C CA . SER A 1 761 ? -5.795 -4.916 -2.835 1.00 86.00 761 SER A CA 1
ATOM 5622 C C . SER A 1 761 ? -6.665 -5.977 -3.496 1.00 86.00 761 SER A C 1
ATOM 5624 O O . SER A 1 761 ? -7.101 -6.913 -2.827 1.00 86.00 761 SER A O 1
ATOM 5626 N N . ALA A 1 762 ? -6.908 -5.829 -4.796 1.00 85.38 762 ALA A N 1
ATOM 5627 C CA . ALA A 1 762 ? -7.734 -6.738 -5.577 1.00 85.38 762 ALA A CA 1
ATOM 5628 C C . ALA A 1 762 ? -7.149 -6.955 -6.978 1.00 85.38 762 ALA A C 1
ATOM 5630 O O . ALA A 1 762 ? -6.873 -5.984 -7.686 1.00 85.38 762 ALA A O 1
ATOM 5631 N N . SER A 1 763 ? -7.027 -8.215 -7.401 1.00 81.56 763 SER A N 1
ATOM 5632 C CA . SER A 1 763 ? -6.657 -8.597 -8.770 1.00 81.56 763 SER A CA 1
ATOM 5633 C C . SER A 1 763 ? -7.664 -9.568 -9.398 1.00 81.56 763 SER A C 1
ATOM 5635 O O . SER A 1 763 ? -8.426 -10.250 -8.707 1.00 81.56 763 SER A O 1
ATOM 5637 N N . SER A 1 764 ? -7.688 -9.595 -10.729 1.00 78.12 764 SER A N 1
ATOM 5638 C CA . SER A 1 764 ? -8.598 -10.400 -11.563 1.00 78.12 764 SER A CA 1
ATOM 5639 C C . SER A 1 764 ? -7.956 -11.686 -12.087 1.00 78.12 764 SER A C 1
ATOM 5641 O O . SER A 1 764 ? -6.735 -11.776 -12.195 1.00 78.12 764 SER A O 1
ATOM 5643 N N . VAL A 1 765 ? -8.790 -12.675 -12.438 1.00 71.50 765 VAL A N 1
ATOM 5644 C CA . VAL A 1 765 ? -8.343 -14.010 -12.906 1.00 71.50 765 VAL A CA 1
ATOM 5645 C C . VAL A 1 765 ? -7.476 -13.933 -14.166 1.00 71.50 765 VAL A C 1
ATOM 5647 O O . VAL A 1 765 ? -6.548 -14.718 -14.328 1.00 71.50 765 VAL A O 1
ATOM 5650 N N . ASP A 1 766 ? -7.781 -12.992 -15.057 1.00 66.75 766 ASP A N 1
ATOM 5651 C CA . ASP A 1 766 ? -7.099 -12.777 -16.334 1.00 66.75 766 ASP A CA 1
ATOM 5652 C C . ASP A 1 766 ? -5.898 -11.816 -16.236 1.00 66.75 766 ASP A C 1
ATOM 5654 O O . ASP A 1 766 ? -5.263 -11.525 -17.249 1.00 66.75 766 ASP A O 1
ATOM 5658 N N . GLY A 1 767 ? -5.592 -11.294 -15.040 1.00 66.19 767 GLY A N 1
ATOM 5659 C CA . GLY A 1 767 ? -4.536 -10.300 -14.823 1.00 66.19 767 GLY A CA 1
ATOM 5660 C C . GLY A 1 767 ? -4.803 -8.932 -15.473 1.00 66.19 767 GLY A C 1
ATOM 5661 O O . GLY A 1 767 ? -3.927 -8.065 -15.455 1.00 66.19 767 GLY A O 1
ATOM 5662 N N . ALA A 1 768 ? -5.993 -8.705 -16.044 1.00 65.25 768 ALA A N 1
ATOM 5663 C CA . ALA A 1 768 ? -6.321 -7.471 -16.763 1.00 65.25 768 ALA A CA 1
ATOM 5664 C C . ALA A 1 768 ? -6.665 -6.299 -15.825 1.00 65.25 768 ALA A C 1
ATOM 5666 O O . ALA A 1 768 ? -6.602 -5.137 -16.222 1.00 65.25 768 ALA A O 1
ATOM 5667 N N . PHE A 1 769 ? -7.027 -6.601 -14.580 1.00 71.88 769 PHE A N 1
ATOM 5668 C CA . PHE A 1 769 ? -7.304 -5.649 -13.510 1.00 71.88 769 PHE A CA 1
ATOM 5669 C C . PHE A 1 769 ? -6.465 -5.957 -12.268 1.00 71.88 769 PHE A C 1
ATOM 5671 O O . PHE A 1 769 ? -6.478 -7.083 -11.762 1.00 71.88 769 PHE A O 1
ATOM 5678 N N . GLU A 1 770 ? -5.827 -4.913 -11.746 1.00 71.81 770 GLU A N 1
ATOM 5679 C CA . GLU A 1 770 ? -5.163 -4.859 -10.447 1.00 71.81 770 GLU A CA 1
ATOM 5680 C C . GLU A 1 770 ? -5.428 -3.467 -9.851 1.00 71.81 770 GLU A C 1
ATOM 5682 O O . GLU A 1 770 ? -5.144 -2.451 -10.491 1.00 71.81 770 GLU A O 1
ATOM 5687 N N . GLY A 1 771 ? -5.991 -3.404 -8.645 1.00 73.38 771 GLY A N 1
ATOM 5688 C CA . GLY A 1 771 ? -6.371 -2.148 -8.003 1.00 73.38 771 GLY A CA 1
ATOM 5689 C C . GLY A 1 771 ? -6.126 -2.160 -6.499 1.00 73.38 771 GLY A C 1
ATOM 5690 O O . GLY A 1 771 ? -6.263 -3.188 -5.834 1.00 73.38 771 GLY A O 1
ATOM 5691 N N . ARG A 1 772 ? -5.785 -0.989 -5.953 1.00 77.06 772 ARG A N 1
ATOM 5692 C CA . ARG A 1 772 ? -5.533 -0.788 -4.521 1.00 77.06 772 ARG A CA 1
ATOM 5693 C C . ARG A 1 772 ? -6.287 0.434 -3.991 1.00 77.06 772 ARG A C 1
ATOM 5695 O O . ARG A 1 772 ? -6.467 1.425 -4.705 1.00 77.06 772 ARG A O 1
ATOM 5702 N N . ILE A 1 773 ? -6.760 0.358 -2.750 1.00 81.19 773 ILE A N 1
ATOM 5703 C CA . ILE A 1 773 ? -7.450 1.452 -2.058 1.00 81.19 773 ILE A CA 1
ATOM 5704 C C . ILE A 1 773 ? -7.094 1.461 -0.570 1.00 81.19 773 ILE A C 1
ATOM 5706 O O . ILE A 1 773 ? -7.230 0.458 0.123 1.00 81.19 773 ILE A O 1
ATOM 5710 N N . VAL A 1 774 ? -6.652 2.616 -0.076 1.00 82.25 774 VAL A N 1
ATOM 5711 C CA . VAL A 1 774 ? -6.410 2.879 1.345 1.00 82.25 774 VAL A CA 1
ATOM 5712 C C . VAL A 1 774 ? -7.608 3.627 1.920 1.00 82.25 774 VAL A C 1
ATOM 5714 O O . VAL A 1 774 ? -8.069 4.618 1.346 1.00 82.25 774 VAL A O 1
ATOM 5717 N N . ARG A 1 775 ? -8.116 3.162 3.059 1.00 85.69 775 ARG A N 1
ATOM 5718 C CA . ARG A 1 775 ? -9.082 3.873 3.904 1.00 85.69 775 ARG A CA 1
ATOM 5719 C C . ARG A 1 775 ? -8.686 3.697 5.362 1.00 85.69 775 ARG A C 1
ATOM 5721 O O . ARG A 1 775 ? -7.962 2.769 5.701 1.00 85.69 775 ARG A O 1
ATOM 5728 N N . GLY A 1 776 ? -9.189 4.555 6.235 1.00 85.19 776 GLY A N 1
ATOM 5729 C CA . GLY A 1 776 ? -9.069 4.349 7.671 1.00 85.19 776 GLY A CA 1
ATOM 5730 C C . GLY A 1 776 ? -10.383 4.588 8.388 1.00 85.19 776 GLY A C 1
ATOM 5731 O O . GLY A 1 776 ? -11.298 5.216 7.854 1.00 85.19 776 GLY A O 1
ATOM 5732 N N . PHE A 1 777 ? -10.454 4.080 9.607 1.00 86.75 777 PHE A N 1
ATOM 5733 C CA . PHE A 1 777 ? -11.490 4.399 10.577 1.00 86.75 777 PHE A CA 1
ATOM 5734 C C . PHE A 1 777 ? -10.828 4.617 11.935 1.00 86.75 777 PHE A C 1
ATOM 5736 O O . PHE A 1 777 ? -9.663 4.275 12.138 1.00 86.75 777 PHE A O 1
ATOM 5743 N N . TYR A 1 778 ? -11.568 5.201 12.868 1.00 84.94 778 TYR A N 1
ATOM 5744 C CA . TYR A 1 778 ? -11.106 5.368 14.236 1.00 84.94 778 TYR A CA 1
ATOM 5745 C C . TYR A 1 778 ? -11.958 4.493 15.151 1.00 84.94 778 TYR A C 1
ATOM 5747 O O . TYR A 1 778 ? -13.177 4.654 15.204 1.00 84.94 778 TYR A O 1
ATOM 5755 N N . TRP A 1 779 ? -11.326 3.572 15.872 1.00 83.94 779 TRP A N 1
ATOM 5756 C CA . TRP A 1 779 ? -11.990 2.790 16.906 1.00 83.94 779 TRP A CA 1
ATOM 5757 C C . TRP A 1 779 ? -11.958 3.588 18.208 1.00 83.94 779 TRP A C 1
ATOM 5759 O O . TRP A 1 779 ? -10.886 3.900 18.724 1.00 83.94 779 TRP A O 1
ATOM 5769 N N . SER A 1 780 ? -13.123 3.971 18.726 1.00 71.31 780 SER A N 1
ATOM 5770 C CA . SER A 1 780 ? -13.224 4.789 19.939 1.00 71.31 780 SER A CA 1
ATOM 5771 C C . SER A 1 780 ? -13.799 3.993 21.107 1.00 71.31 780 SER A C 1
ATOM 5773 O O . SER A 1 780 ? -14.666 3.140 20.930 1.00 71.31 780 SER A O 1
ATOM 5775 N N . ALA A 1 781 ? -13.376 4.342 22.323 1.00 59.06 781 ALA A N 1
ATOM 5776 C CA . ALA A 1 781 ? -13.977 3.856 23.568 1.00 59.06 781 ALA A CA 1
ATOM 5777 C C . ALA A 1 781 ? -15.397 4.418 23.823 1.00 59.06 781 ALA A C 1
ATOM 5779 O O . ALA A 1 781 ? -16.024 4.122 24.836 1.00 59.06 781 ALA A O 1
ATOM 5780 N N . ALA A 1 782 ? -15.943 5.226 22.905 1.00 53.06 782 ALA A N 1
ATOM 5781 C CA . ALA A 1 782 ? -17.207 5.945 23.067 1.00 53.06 782 ALA A CA 1
ATOM 5782 C C . ALA A 1 782 ? -18.459 5.052 23.170 1.00 53.06 782 ALA A C 1
ATOM 5784 O O . ALA A 1 782 ? -19.561 5.558 23.377 1.00 53.06 782 ALA A O 1
ATOM 5785 N N . ARG A 1 783 ? -18.320 3.724 23.073 1.00 56.31 783 ARG A N 1
ATOM 5786 C CA . ARG A 1 783 ? -19.421 2.772 23.288 1.00 56.31 783 ARG A CA 1
ATOM 5787 C C . ARG A 1 783 ? -20.012 2.867 24.705 1.00 56.31 783 ARG A C 1
ATOM 5789 O O . ARG A 1 783 ? -21.225 2.724 24.842 1.00 56.31 783 ARG A O 1
ATOM 5796 N N . GLU A 1 784 ? -19.203 3.247 25.697 1.00 50.81 784 GLU A N 1
ATOM 5797 C CA . GLU A 1 784 ? -19.642 3.583 27.065 1.00 50.81 784 GLU A CA 1
ATOM 5798 C C . GLU A 1 784 ? -20.496 4.859 27.168 1.00 50.81 784 GLU A C 1
ATOM 5800 O O . GLU A 1 784 ? -21.174 5.104 28.159 1.00 50.81 784 GLU A O 1
ATOM 5805 N N . GLN A 1 785 ? -20.511 5.724 26.154 1.00 52.66 785 GLN A N 1
ATOM 5806 C CA . GLN A 1 785 ? -21.094 7.064 26.293 1.00 52.66 785 GLN A CA 1
ATOM 5807 C C . GLN A 1 785 ? -22.621 7.120 26.090 1.00 52.66 785 GLN A C 1
ATOM 5809 O O . GLN A 1 785 ? -23.216 8.205 26.064 1.00 52.66 785 GLN A O 1
ATOM 5814 N N . ARG A 1 786 ? -23.293 5.966 25.971 1.00 55.25 786 ARG A N 1
ATOM 5815 C CA . ARG A 1 786 ? -24.760 5.868 25.903 1.00 55.25 786 ARG A CA 1
ATOM 5816 C C . ARG A 1 786 ? -25.379 6.214 27.260 1.00 55.25 786 ARG A C 1
ATOM 5818 O O . ARG A 1 786 ? -25.607 5.342 28.089 1.00 55.25 786 ARG A O 1
ATOM 5825 N N . ARG A 1 787 ? -25.699 7.491 27.480 1.00 56.03 787 ARG A N 1
ATOM 5826 C CA . ARG A 1 787 ? -26.171 7.974 28.790 1.00 56.03 787 ARG A CA 1
ATOM 5827 C C . ARG A 1 787 ? -27.460 7.333 29.294 1.00 56.03 787 ARG A C 1
ATOM 5829 O O . ARG A 1 787 ? -28.415 7.110 28.546 1.00 56.03 787 ARG A O 1
ATOM 5836 N N . GLY A 1 788 ? -27.515 7.209 30.616 1.00 60.12 788 GLY A N 1
ATOM 5837 C CA . GLY A 1 788 ? -28.696 6.819 31.372 1.00 60.12 788 GLY A CA 1
ATOM 5838 C C . GLY A 1 788 ? -28.716 5.332 31.701 1.00 60.12 788 GLY A C 1
ATOM 5839 O O . GLY A 1 788 ? -28.147 4.514 30.991 1.00 60.12 788 GLY A O 1
ATOM 5840 N N . ILE A 1 789 ? -29.417 5.011 32.782 1.00 72.38 789 ILE A N 1
ATOM 5841 C CA . ILE A 1 789 ? -29.537 3.654 33.309 1.00 72.38 789 ILE A CA 1
ATOM 5842 C C . ILE A 1 789 ? -30.396 2.810 32.360 1.00 72.38 789 ILE A C 1
ATOM 5844 O O . ILE A 1 789 ? -31.553 3.157 32.097 1.00 72.38 789 ILE A O 1
ATOM 5848 N N . ASP A 1 790 ? -29.866 1.680 31.899 1.00 79.25 790 ASP A N 1
ATOM 5849 C CA . ASP A 1 790 ? -30.612 0.654 31.175 1.00 79.25 790 ASP A CA 1
ATOM 5850 C C . ASP A 1 790 ? -31.467 -0.168 32.154 1.00 79.25 790 ASP A C 1
ATOM 5852 O O . ASP A 1 790 ? -31.161 -1.303 32.532 1.00 79.25 790 ASP A O 1
ATOM 5856 N N . ARG A 1 791 ? -32.560 0.459 32.611 1.00 81.44 791 ARG A N 1
ATOM 5857 C CA . ARG A 1 791 ? -33.527 -0.170 33.520 1.00 81.44 791 ARG A CA 1
ATOM 5858 C C . ARG A 1 791 ? -34.062 -1.504 32.981 1.00 81.44 791 ARG A C 1
ATOM 5860 O O . ARG A 1 791 ? -34.098 -2.425 33.789 1.00 81.44 791 ARG A O 1
ATOM 5867 N N . PRO A 1 792 ? -34.450 -1.662 31.696 1.00 84.88 792 PRO A N 1
ATOM 5868 C CA . PRO A 1 792 ? -34.856 -2.961 31.156 1.00 84.88 792 PRO A CA 1
ATOM 5869 C C . PRO A 1 792 ? -33.820 -4.068 31.383 1.00 84.88 792 PRO A C 1
ATOM 5871 O O . PRO A 1 792 ? -34.168 -5.116 31.927 1.00 84.88 792 PRO A O 1
ATOM 5874 N N . THR A 1 793 ? -32.550 -3.826 31.042 1.00 85.31 793 THR A N 1
ATOM 5875 C CA . THR A 1 793 ? -31.483 -4.824 31.221 1.00 85.31 793 THR A CA 1
ATOM 5876 C C . THR A 1 793 ? -31.281 -5.171 32.698 1.00 85.31 793 THR A C 1
ATOM 5878 O O . THR A 1 793 ? -31.233 -6.348 33.051 1.00 85.31 793 THR A O 1
ATOM 5881 N N . LEU A 1 794 ? -31.242 -4.171 33.584 1.00 87.81 794 LEU A N 1
ATOM 5882 C CA . LEU A 1 794 ? -31.077 -4.388 35.026 1.00 87.81 794 LEU A CA 1
ATOM 5883 C C . LEU A 1 794 ? -32.270 -5.107 35.675 1.00 87.81 794 LEU A C 1
ATOM 5885 O O . LEU A 1 794 ? -32.071 -5.994 36.504 1.00 87.81 794 LEU A O 1
ATOM 5889 N N . LEU A 1 795 ? -33.503 -4.759 35.294 1.00 88.50 795 LEU A N 1
ATOM 5890 C CA . LEU A 1 795 ? -34.714 -5.414 35.793 1.00 88.50 795 LEU A CA 1
ATOM 5891 C C . LEU A 1 795 ? -34.784 -6.877 35.341 1.00 88.50 795 LEU A C 1
ATOM 5893 O O . LEU A 1 795 ? -35.129 -7.734 36.148 1.00 88.50 795 LEU A O 1
ATOM 5897 N N . ALA A 1 796 ? -34.352 -7.199 34.119 1.00 89.38 796 ALA A N 1
ATOM 5898 C CA . ALA A 1 796 ? -34.307 -8.582 33.648 1.00 89.38 796 ALA A CA 1
ATOM 5899 C C . ALA A 1 796 ? -33.342 -9.473 34.465 1.00 89.38 796 ALA A C 1
ATOM 5901 O O . ALA A 1 796 ? -33.637 -10.648 34.693 1.00 89.38 796 ALA A O 1
ATOM 5902 N N . LEU A 1 797 ? -32.215 -8.936 34.962 1.00 91.06 797 LEU A N 1
ATOM 5903 C CA . LEU A 1 797 ? -31.307 -9.663 35.874 1.00 91.06 797 LEU A CA 1
ATOM 5904 C C . LEU A 1 797 ? -31.979 -9.959 37.229 1.00 91.06 797 LEU A C 1
ATOM 5906 O O . LEU A 1 797 ? -31.838 -11.056 37.782 1.00 91.06 797 LEU A O 1
ATOM 5910 N N . VAL A 1 798 ? -32.730 -8.981 37.741 1.00 91.25 798 VAL A N 1
ATOM 5911 C CA . VAL A 1 798 ? -33.503 -9.071 38.989 1.00 91.25 798 VAL A CA 1
ATOM 5912 C C . VAL A 1 798 ? -34.622 -10.111 38.857 1.00 91.25 798 VAL A C 1
ATOM 5914 O O . VAL A 1 798 ? -34.720 -11.009 39.695 1.00 91.25 798 VAL A O 1
ATOM 5917 N N . GLU A 1 799 ? -35.410 -10.049 37.781 1.00 90.81 799 GLU A N 1
ATOM 5918 C CA . GLU A 1 799 ? -36.505 -10.984 37.485 1.00 90.81 799 GLU A CA 1
ATOM 5919 C C . GLU A 1 799 ? -36.004 -12.423 37.300 1.00 90.81 799 GLU A C 1
ATOM 5921 O O . GLU A 1 799 ? -36.536 -13.342 37.923 1.00 90.81 799 GLU A O 1
ATOM 5926 N N . THR A 1 800 ? -34.927 -12.619 36.528 1.00 90.31 800 THR A N 1
ATOM 5927 C CA . THR A 1 800 ? -34.333 -13.946 36.263 1.00 90.31 800 THR A CA 1
ATOM 5928 C C . THR A 1 800 ? -33.876 -14.654 37.544 1.00 90.31 800 THR A C 1
ATOM 5930 O O . THR A 1 800 ? -33.919 -15.881 37.623 1.00 90.31 800 THR A O 1
ATOM 5933 N N . THR A 1 801 ? -33.435 -13.902 38.559 1.00 89.25 801 THR A N 1
ATOM 59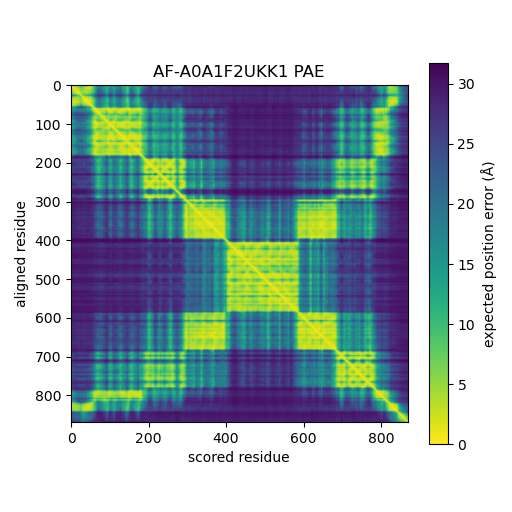34 C CA . THR A 1 801 ? -32.827 -14.460 39.784 1.00 89.25 801 THR A CA 1
ATOM 5935 C C . THR A 1 801 ? -33.690 -14.332 41.044 1.00 89.25 801 THR A C 1
ATOM 5937 O O . THR A 1 801 ? -33.287 -14.806 42.110 1.00 89.25 801 THR A O 1
ATOM 5940 N N . GLY A 1 802 ? -34.867 -13.702 40.958 1.00 84.50 802 GLY A N 1
ATOM 5941 C CA . GLY A 1 802 ? -35.704 -13.395 42.125 1.00 84.50 802 GLY A CA 1
ATOM 5942 C C . GLY A 1 802 ? -35.028 -12.439 43.121 1.00 84.50 802 GLY A C 1
ATOM 5943 O O . GLY A 1 802 ? -35.201 -12.580 44.340 1.00 84.50 802 GLY A O 1
ATOM 5944 N N . GLY A 1 803 ? -34.195 -11.529 42.609 1.00 86.00 803 GLY A N 1
ATOM 5945 C CA . GLY A 1 803 ? -33.547 -10.460 43.369 1.00 86.00 803 GLY A CA 1
ATOM 5946 C C . GLY A 1 803 ? -34.471 -9.266 43.618 1.00 86.00 803 GLY A C 1
ATOM 5947 O O . GLY A 1 803 ? -35.682 -9.343 43.414 1.00 86.00 803 GLY A O 1
ATOM 5948 N N . HIS A 1 804 ? -33.898 -8.149 44.065 1.00 87.75 804 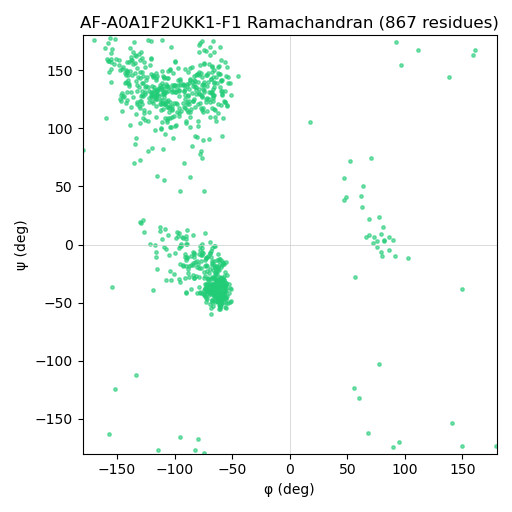HIS A N 1
ATOM 5949 C CA . HIS A 1 804 ? -34.607 -6.883 44.287 1.00 87.75 804 HIS A CA 1
ATOM 5950 C C . HIS A 1 804 ? -33.805 -5.688 43.751 1.00 87.75 804 HIS A C 1
ATOM 5952 O O . HIS A 1 804 ? -32.575 -5.720 43.689 1.00 87.75 804 HIS A O 1
ATOM 5958 N N . VAL A 1 805 ? -34.501 -4.598 43.420 1.00 85.56 805 VAL A N 1
ATOM 5959 C CA . VAL A 1 805 ? -33.864 -3.285 43.249 1.00 85.56 805 VAL A CA 1
ATOM 5960 C C . VAL A 1 805 ? -33.672 -2.659 44.632 1.00 85.56 805 VAL A C 1
ATOM 5962 O O . VAL A 1 805 ? -34.612 -2.616 45.422 1.00 85.56 805 VAL A O 1
ATOM 5965 N N . LEU A 1 806 ? -32.456 -2.199 44.920 1.00 82.19 806 LEU A N 1
ATOM 5966 C CA . LEU A 1 806 ? -32.057 -1.565 46.176 1.00 82.19 806 LEU A CA 1
ATOM 5967 C C . LEU A 1 806 ? -31.789 -0.073 45.946 1.00 82.19 806 LEU A C 1
ATOM 5969 O O . LEU A 1 806 ? -31.109 0.304 44.988 1.00 82.19 806 LEU A O 1
ATOM 5973 N N . TYR A 1 807 ? -32.267 0.771 46.855 1.00 75.06 807 TYR A N 1
ATOM 5974 C CA . TYR A 1 807 ? -31.964 2.200 46.904 1.00 75.06 807 TYR A CA 1
ATOM 5975 C C . TYR A 1 807 ? -31.086 2.533 48.120 1.00 75.06 807 TYR A C 1
ATOM 5977 O O . TYR A 1 807 ? -30.797 1.683 48.956 1.00 75.06 807 TYR A O 1
ATOM 5985 N N . SER A 1 808 ? -30.651 3.790 48.256 1.00 60.59 808 SER A N 1
ATOM 5986 C CA . SER A 1 808 ? -29.621 4.207 49.229 1.00 60.59 808 SER A CA 1
ATOM 5987 C C . SER A 1 808 ? -29.964 4.065 50.725 1.00 60.59 808 SER A C 1
ATOM 5989 O O . SER A 1 808 ? -29.124 4.388 51.562 1.00 60.59 808 SER A O 1
ATOM 5991 N N . GLN A 1 809 ? -31.171 3.610 51.077 1.00 59.59 809 GLN A N 1
ATOM 5992 C CA . GLN A 1 809 ? -31.562 3.262 52.453 1.00 59.59 809 GLN A CA 1
ATOM 5993 C C . GLN A 1 809 ? -31.902 1.771 52.622 1.00 59.59 809 GLN A C 1
ATOM 5995 O O . GLN A 1 809 ? -32.096 1.312 53.748 1.00 59.59 809 GLN A O 1
ATOM 6000 N N . ASP A 1 810 ? -31.942 1.006 51.530 1.00 71.75 810 ASP A N 1
ATOM 6001 C CA . ASP A 1 810 ? -32.173 -0.432 51.565 1.00 71.75 810 ASP A CA 1
ATOM 6002 C C . ASP A 1 810 ? -30.854 -1.152 51.840 1.00 71.75 810 ASP A C 1
ATOM 6004 O O . ASP A 1 810 ? -29.819 -0.848 51.250 1.00 71.75 810 ASP A O 1
ATOM 6008 N N . SER A 1 811 ? -30.881 -2.149 52.723 1.00 74.44 811 SER A N 1
ATOM 6009 C CA . SER A 1 811 ? -29.711 -2.983 52.984 1.00 74.44 811 SER A CA 1
ATOM 6010 C C . SER A 1 811 ? -29.934 -4.390 52.427 1.00 74.44 811 SER A C 1
ATOM 6012 O O . SER A 1 811 ? -30.935 -5.023 52.772 1.00 74.44 811 SER A O 1
ATOM 6014 N N . PRO A 1 812 ? -28.987 -4.969 51.665 1.00 77.25 812 PRO A N 1
ATOM 6015 C CA . PRO A 1 812 ? -29.096 -6.361 51.218 1.00 77.25 812 PRO A CA 1
ATOM 6016 C C . PRO A 1 812 ? -29.140 -7.363 52.393 1.00 77.25 812 PRO A C 1
ATOM 6018 O O . PRO A 1 812 ? -29.527 -8.517 52.215 1.00 77.25 812 PRO A O 1
ATOM 6021 N N . PHE A 1 813 ? -28.789 -6.929 53.613 1.00 76.44 813 PHE A N 1
ATOM 6022 C CA . PHE A 1 813 ? -28.758 -7.743 54.832 1.00 76.44 813 PHE A CA 1
ATOM 6023 C C . PHE A 1 813 ? -30.083 -7.775 55.626 1.00 76.44 813 PHE A C 1
ATOM 6025 O O . PHE A 1 813 ? -30.207 -8.594 56.552 1.00 76.44 813 PHE A O 1
ATOM 6032 N N . THR A 1 814 ? -31.069 -6.923 55.299 1.00 68.38 814 THR A N 1
ATOM 6033 C CA . THR A 1 814 ? -32.372 -6.849 56.001 1.00 68.38 814 THR A CA 1
ATOM 6034 C C . THR A 1 814 ? -33.470 -7.716 55.385 1.00 68.38 814 THR A C 1
ATOM 6036 O O . THR A 1 814 ? -34.437 -8.027 56.080 1.00 68.38 814 THR A O 1
ATOM 6039 N N . ALA A 1 815 ? -33.311 -8.157 54.133 1.00 64.31 815 ALA A N 1
ATOM 6040 C CA . ALA A 1 815 ? -34.269 -9.016 53.437 1.00 64.31 815 ALA A CA 1
ATOM 6041 C C . ALA A 1 815 ? -34.515 -10.367 54.146 1.00 64.31 815 ALA A C 1
ATOM 6043 O O . ALA A 1 815 ? -33.689 -10.854 54.928 1.00 64.31 815 ALA A O 1
ATOM 6044 N N . ALA A 1 816 ? -35.655 -11.000 53.843 1.00 58.94 816 ALA A N 1
ATOM 6045 C CA . ALA A 1 816 ? -36.029 -12.298 54.402 1.00 58.94 816 ALA A CA 1
ATOM 6046 C C . ALA A 1 816 ? -34.958 -13.365 54.098 1.00 58.94 816 ALA A C 1
ATOM 6048 O O . ALA A 1 816 ? -34.602 -13.599 52.942 1.00 58.94 816 ALA A O 1
ATOM 6049 N N . ARG A 1 817 ? -34.437 -13.999 55.154 1.00 66.69 817 ARG A N 1
ATOM 6050 C CA . ARG A 1 817 ? -33.351 -14.986 55.077 1.00 66.69 817 ARG A CA 1
ATOM 6051 C C . ARG A 1 817 ? -33.914 -16.397 55.019 1.00 66.69 817 ARG A C 1
ATOM 6053 O O . ARG A 1 817 ? -34.839 -16.720 55.768 1.00 66.69 817 ARG A O 1
ATOM 6060 N N . ASP A 1 818 ? -33.296 -17.253 54.213 1.00 62.59 818 ASP A N 1
ATOM 6061 C CA . ASP A 1 818 ? -33.622 -18.676 54.216 1.00 62.59 818 ASP A CA 1
ATOM 6062 C C . ASP A 1 818 ? -33.309 -19.280 55.595 1.00 62.59 818 ASP A C 1
ATOM 6064 O O . ASP A 1 818 ? -32.401 -18.845 56.318 1.00 62.59 818 ASP A O 1
ATOM 6068 N N . LEU A 1 819 ? -34.100 -20.272 55.999 1.00 62.69 819 LEU A N 1
ATOM 6069 C CA . LEU A 1 819 ? -33.947 -20.895 57.308 1.00 62.69 819 LEU A CA 1
ATOM 6070 C C . LEU A 1 819 ? -32.749 -21.845 57.306 1.00 62.69 819 LEU A C 1
ATOM 6072 O O . LEU A 1 819 ? -32.681 -22.765 56.493 1.00 62.69 819 LEU A O 1
ATOM 6076 N N . ALA A 1 820 ? -31.837 -21.663 58.260 1.00 62.25 820 ALA A N 1
ATOM 6077 C CA . ALA A 1 820 ? -30.734 -22.587 58.471 1.00 62.25 820 ALA A CA 1
ATOM 6078 C C . ALA A 1 820 ? -31.257 -23.884 59.099 1.00 62.25 820 ALA A C 1
ATOM 6080 O O . ALA A 1 820 ? -31.823 -23.874 60.200 1.00 62.25 820 ALA A O 1
ATOM 6081 N N . TYR A 1 821 ? -31.015 -25.002 58.425 1.00 67.50 821 TYR A N 1
ATOM 6082 C CA . TYR A 1 821 ? -31.289 -26.343 58.923 1.00 67.50 821 TYR A CA 1
ATOM 6083 C C . TYR A 1 821 ? -29.963 -27.046 59.224 1.00 67.50 821 TYR A C 1
ATOM 6085 O O . TYR A 1 821 ? -29.037 -26.997 58.421 1.00 67.50 821 TYR A O 1
ATOM 6093 N N . ARG A 1 822 ? -29.861 -27.691 60.390 1.00 72.94 822 ARG A N 1
ATOM 6094 C CA . ARG A 1 822 ? -28.731 -28.559 60.743 1.00 72.94 822 ARG A CA 1
ATOM 6095 C C . ARG A 1 822 ? -29.216 -29.998 60.784 1.00 72.94 822 ARG A C 1
ATOM 6097 O O . ARG A 1 822 ? -30.238 -30.278 61.412 1.00 72.94 822 ARG A O 1
ATOM 6104 N N . GLU A 1 823 ? -28.468 -30.898 60.163 1.00 80.75 823 GLU A N 1
ATOM 6105 C CA . GLU A 1 823 ? -28.704 -32.334 60.278 1.00 80.75 823 GLU A CA 1
ATOM 6106 C C . GLU A 1 823 ? -28.607 -32.782 61.741 1.00 80.75 823 GLU A C 1
ATOM 6108 O O . GLU A 1 823 ? -27.644 -32.472 62.447 1.00 80.75 823 GLU A O 1
ATOM 6113 N N . ALA A 1 824 ? -29.628 -33.498 62.205 1.00 83.75 824 ALA A N 1
ATOM 6114 C CA . ALA A 1 824 ? -29.691 -34.039 63.555 1.00 83.75 824 ALA A CA 1
ATOM 6115 C C . ALA A 1 824 ? -28.965 -35.386 63.676 1.00 83.75 824 ALA A C 1
ATOM 6117 O O . ALA A 1 824 ? -28.634 -35.781 64.795 1.00 83.75 824 ALA A O 1
ATOM 6118 N N . TRP A 1 825 ? -28.690 -36.072 62.555 1.00 83.06 825 TRP A N 1
ATOM 6119 C CA . TRP A 1 825 ? -28.134 -37.429 62.551 1.00 83.06 825 TRP A CA 1
ATOM 6120 C C . TRP A 1 825 ? -26.880 -37.603 63.425 1.00 83.06 825 TRP A C 1
ATOM 6122 O O . TRP A 1 825 ? -26.858 -38.596 64.143 1.00 83.06 825 TRP A O 1
ATOM 6132 N N . PRO A 1 826 ? -25.908 -36.665 63.531 1.00 85.12 826 PRO A N 1
ATOM 6133 C CA . PRO A 1 826 ? -24.743 -36.886 64.393 1.00 85.12 826 PRO A CA 1
ATOM 6134 C C . PRO A 1 826 ? -25.127 -37.001 65.876 1.00 85.12 826 PRO A C 1
ATOM 6136 O O . PRO A 1 826 ? -24.591 -37.834 66.601 1.00 85.12 826 PRO A O 1
ATOM 6139 N N . GLY A 1 827 ? -26.098 -36.196 66.325 1.00 86.06 827 GLY A N 1
ATOM 6140 C CA . GLY A 1 827 ? -26.621 -36.251 67.692 1.00 86.06 827 GLY A CA 1
ATOM 6141 C C . GLY A 1 827 ? -27.525 -37.462 67.931 1.00 86.06 827 GLY A C 1
ATOM 6142 O O . GLY A 1 827 ? -27.433 -38.094 68.981 1.00 86.06 827 GLY A O 1
ATOM 6143 N N . LEU A 1 828 ? -28.356 -37.821 66.946 1.00 88.38 828 LEU A N 1
ATOM 6144 C CA . LEU A 1 828 ? -29.223 -39.005 67.006 1.00 88.38 828 LEU A CA 1
ATOM 6145 C C . LEU A 1 828 ? -28.402 -40.303 67.041 1.00 88.38 828 LEU A C 1
ATOM 6147 O O . LEU A 1 828 ? -28.694 -41.184 67.845 1.00 88.38 828 LEU A O 1
ATOM 6151 N N . SER A 1 829 ? -27.347 -40.403 66.228 1.00 86.00 829 SER A N 1
ATOM 6152 C CA . SER A 1 829 ? -26.423 -41.540 66.204 1.00 86.00 829 SER A CA 1
ATOM 6153 C C . SER A 1 829 ? -25.617 -41.647 67.497 1.00 86.00 829 SER A C 1
ATOM 6155 O O . SER A 1 829 ? -25.502 -42.742 68.039 1.00 86.00 829 SER A O 1
ATOM 6157 N N . LEU A 1 830 ? -25.119 -40.530 68.045 1.00 89.25 830 LEU A N 1
ATOM 6158 C CA . LEU A 1 830 ? -24.434 -40.529 69.343 1.00 89.25 830 LEU A CA 1
ATOM 6159 C C . LEU A 1 830 ? -25.366 -41.011 70.470 1.00 89.25 830 LEU A C 1
ATOM 6161 O O . LEU A 1 830 ? -24.975 -41.852 71.279 1.00 89.25 830 LEU A O 1
ATOM 6165 N N . ALA A 1 831 ? -26.615 -40.534 70.490 1.00 87.69 831 ALA A N 1
ATOM 6166 C CA . ALA A 1 831 ? -27.627 -40.985 71.443 1.00 87.69 831 ALA A CA 1
ATOM 6167 C C . ALA A 1 831 ? -27.972 -42.476 71.264 1.00 87.69 831 ALA A C 1
ATOM 6169 O O . ALA A 1 831 ? -28.067 -43.202 72.251 1.00 87.69 831 ALA A O 1
ATOM 6170 N N . ALA A 1 832 ? -28.097 -42.957 70.023 1.00 88.62 832 ALA A N 1
ATOM 6171 C CA . ALA A 1 832 ? -28.333 -44.368 69.724 1.00 88.62 832 ALA A CA 1
ATOM 6172 C C . ALA A 1 832 ? -27.184 -45.266 70.222 1.00 88.62 832 ALA A C 1
ATOM 6174 O O . ALA A 1 832 ? -27.443 -46.291 70.849 1.00 88.62 832 ALA A O 1
ATOM 6175 N N . VAL A 1 833 ? -25.924 -44.857 70.021 1.00 87.81 833 VAL A N 1
ATOM 6176 C CA . VAL A 1 833 ? -24.742 -45.563 70.550 1.00 87.81 833 VAL A CA 1
ATOM 6177 C C . VAL A 1 833 ? -24.737 -45.566 72.080 1.00 87.81 833 VAL A C 1
ATOM 6179 O O . VAL A 1 833 ? -24.495 -46.609 72.682 1.00 87.81 833 VAL A O 1
ATOM 6182 N N . PHE A 1 834 ? -25.053 -44.442 72.728 1.00 88.38 834 PHE A N 1
ATOM 6183 C CA . PHE A 1 834 ? -25.091 -44.369 74.191 1.00 88.38 834 PHE A CA 1
ATOM 6184 C C . PHE A 1 834 ? -26.179 -45.277 74.789 1.00 88.38 834 PHE A C 1
ATOM 6186 O O . PHE A 1 834 ? -25.923 -45.996 75.753 1.00 88.38 834 PHE A O 1
ATOM 6193 N N . ILE A 1 835 ? -27.374 -45.310 74.184 1.00 87.00 835 ILE A N 1
ATOM 6194 C CA . ILE A 1 835 ? -28.463 -46.212 74.596 1.00 87.00 835 ILE A CA 1
ATOM 6195 C C . ILE A 1 835 ? -28.081 -47.678 74.342 1.00 87.00 835 ILE A C 1
ATOM 6197 O O . ILE A 1 835 ? -28.372 -48.526 75.181 1.00 87.00 835 ILE A O 1
ATOM 6201 N N . PHE A 1 836 ? -27.391 -47.987 73.238 1.00 84.38 836 PHE A N 1
ATOM 6202 C CA . PHE A 1 836 ? -26.907 -49.341 72.947 1.00 84.38 836 PHE A CA 1
ATOM 6203 C C . PHE A 1 836 ? -25.876 -49.828 73.973 1.00 84.38 836 PHE A C 1
ATOM 6205 O O . PHE A 1 836 ? -25.993 -50.942 74.477 1.00 84.38 836 PHE A O 1
ATOM 6212 N N . LEU A 1 837 ? -24.903 -48.985 74.332 1.00 84.25 837 LEU A N 1
ATOM 6213 C CA . LEU A 1 837 ? -23.922 -49.302 75.372 1.00 84.25 837 LEU A CA 1
ATOM 6214 C C . LEU A 1 837 ? -24.586 -49.459 76.748 1.00 84.25 837 LEU A C 1
ATOM 6216 O O . LEU A 1 837 ? -24.221 -50.359 77.498 1.00 84.25 837 LEU A O 1
ATOM 6220 N N . ALA A 1 838 ? -25.594 -48.641 77.066 1.00 81.88 838 ALA A N 1
ATOM 6221 C CA . ALA A 1 838 ? -26.368 -48.781 78.297 1.00 81.88 838 ALA A CA 1
ATOM 6222 C C . ALA A 1 838 ? -27.203 -50.080 78.339 1.00 81.88 838 ALA A C 1
ATOM 6224 O O . ALA A 1 838 ? -27.229 -50.729 79.382 1.00 81.88 838 ALA A O 1
ATOM 6225 N N . ASP A 1 839 ? -27.833 -50.493 77.228 1.00 81.19 839 ASP A N 1
ATOM 6226 C CA . ASP A 1 839 ? -28.535 -51.790 77.098 1.00 81.19 839 ASP A CA 1
ATOM 6227 C C . ASP A 1 839 ? -27.549 -52.950 77.333 1.00 81.19 839 ASP A C 1
ATOM 6229 O O . ASP A 1 839 ? -27.796 -53.820 78.169 1.00 81.19 839 ASP A O 1
ATOM 6233 N N . LEU A 1 840 ? -26.379 -52.902 76.680 1.00 76.19 840 LEU A N 1
ATOM 6234 C CA . LEU A 1 840 ? -25.325 -53.919 76.779 1.00 76.19 840 LEU A CA 1
ATOM 6235 C C . LEU A 1 840 ? -24.727 -54.049 78.193 1.00 76.19 840 LEU A C 1
ATOM 6237 O O . LEU A 1 840 ? -24.368 -55.148 78.611 1.00 76.19 840 LEU A O 1
ATOM 6241 N N . LEU A 1 841 ? -24.616 -52.938 78.927 1.00 73.88 841 LEU A N 1
ATOM 6242 C CA . LEU A 1 841 ? -24.070 -52.900 80.287 1.00 73.88 841 LEU A CA 1
ATOM 6243 C C . LEU A 1 841 ? -25.093 -53.272 81.374 1.00 73.88 841 LEU A C 1
ATOM 6245 O O . LEU A 1 841 ? -24.695 -53.445 82.527 1.00 73.88 841 LEU A O 1
ATOM 6249 N N . THR A 1 842 ? -26.385 -53.425 81.053 1.00 68.44 842 THR A N 1
ATOM 6250 C CA . THR A 1 842 ? -27.348 -53.974 82.022 1.00 68.44 842 THR A CA 1
ATOM 6251 C C . THR A 1 842 ? -27.197 -55.496 82.135 1.00 68.44 842 THR A C 1
ATOM 6253 O O . THR A 1 842 ? -27.429 -56.200 81.153 1.00 68.44 842 THR A O 1
ATOM 6256 N N . PRO A 1 843 ? -26.831 -56.055 83.310 1.00 53.94 843 PRO A N 1
ATOM 6257 C CA . PRO A 1 843 ? -26.608 -57.492 83.425 1.00 53.94 843 PRO A CA 1
ATOM 6258 C C . PRO A 1 843 ? -27.909 -58.274 83.235 1.00 53.94 843 PRO A C 1
ATOM 6260 O O . PRO A 1 843 ? -28.884 -58.056 83.963 1.00 53.94 843 PRO A O 1
ATOM 6263 N N . ASP A 1 844 ? -27.918 -59.229 82.304 1.00 56.03 844 ASP A N 1
ATOM 6264 C CA . ASP A 1 844 ? -29.047 -60.144 82.155 1.00 56.03 844 ASP A CA 1
ATOM 6265 C C . ASP A 1 844 ? -29.159 -61.016 83.418 1.00 56.03 844 ASP A C 1
ATOM 6267 O O . ASP A 1 844 ? -28.325 -61.877 83.701 1.00 56.03 844 ASP A O 1
ATOM 6271 N N . VAL A 1 845 ? -30.203 -60.777 84.216 1.00 51.09 845 VAL A N 1
ATOM 6272 C CA . VAL A 1 845 ? -30.384 -61.342 85.569 1.00 51.09 845 VAL A CA 1
ATOM 6273 C C . VAL A 1 845 ? -30.408 -62.884 85.568 1.00 51.09 845 VAL A C 1
ATOM 6275 O O . VAL A 1 845 ? -30.249 -63.519 86.616 1.00 51.09 845 VAL A O 1
ATOM 6278 N N . ARG A 1 846 ? -30.560 -63.513 84.395 1.00 50.62 846 ARG A N 1
ATOM 6279 C CA . ARG A 1 846 ? -30.462 -64.966 84.206 1.00 50.62 846 ARG A CA 1
ATOM 6280 C C . ARG A 1 846 ? -29.032 -65.515 84.315 1.00 50.62 846 ARG A C 1
ATOM 6282 O O . ARG A 1 846 ? -28.868 -66.560 84.944 1.00 50.62 846 ARG A O 1
ATOM 6289 N N . THR A 1 847 ? -28.002 -64.845 83.791 1.00 52.69 847 THR A N 1
ATOM 6290 C CA . THR A 1 847 ? -26.616 -65.364 83.850 1.00 52.69 847 THR A CA 1
ATOM 6291 C C . THR A 1 847 ? -26.033 -65.268 85.260 1.00 52.69 847 THR A C 1
ATOM 6293 O O . THR A 1 847 ? -25.447 -66.235 85.749 1.00 52.69 847 THR A O 1
ATOM 6296 N N . LEU A 1 848 ? -26.306 -64.171 85.977 1.00 49.66 848 LEU A N 1
ATOM 6297 C CA . LEU A 1 848 ? -25.933 -64.010 87.388 1.00 49.66 848 LEU A CA 1
ATOM 6298 C C . LEU A 1 848 ? -26.596 -65.056 88.301 1.00 49.66 848 LEU A C 1
ATOM 6300 O O . LEU A 1 848 ? -25.916 -65.652 89.135 1.00 49.66 848 LEU A O 1
ATOM 6304 N N . LYS A 1 849 ? -27.891 -65.363 88.120 1.00 50.94 849 LYS A N 1
ATOM 6305 C CA . LYS A 1 849 ? -28.547 -66.457 88.869 1.00 50.94 849 LYS A CA 1
ATOM 6306 C C . LYS A 1 849 ? -27.987 -67.841 88.510 1.00 50.94 849 LYS A C 1
ATOM 6308 O O . LYS A 1 849 ? -27.877 -68.691 89.394 1.00 50.94 849 LYS A O 1
ATOM 6313 N N . GLY A 1 850 ? -27.577 -68.057 87.259 1.00 55.09 850 GLY A N 1
ATOM 6314 C CA . GLY A 1 850 ? -26.867 -69.270 86.843 1.00 55.09 850 GLY A CA 1
ATOM 6315 C C . GLY A 1 850 ? -25.539 -69.440 87.587 1.00 55.09 850 GLY A C 1
ATOM 6316 O O . GLY A 1 850 ? -25.342 -70.445 88.267 1.00 55.09 850 GLY A O 1
ATOM 6317 N N . MET A 1 851 ? -24.672 -68.424 87.556 1.00 53.22 851 MET A N 1
ATOM 6318 C CA . MET A 1 851 ? -23.370 -68.462 88.237 1.00 53.22 851 MET A CA 1
ATOM 6319 C C . MET A 1 851 ? -23.497 -68.600 89.760 1.00 53.22 851 MET A C 1
ATOM 6321 O O . MET A 1 851 ? -22.800 -69.422 90.352 1.00 53.22 851 MET A O 1
ATOM 6325 N N . VAL A 1 852 ? -24.416 -67.866 90.398 1.00 58.97 852 VAL A N 1
ATOM 6326 C CA . VAL A 1 852 ? -24.631 -67.944 91.856 1.00 58.97 852 VAL A CA 1
ATOM 6327 C C . VAL A 1 852 ? -25.204 -69.302 92.282 1.00 58.97 852 VAL A C 1
ATOM 6329 O O . VAL A 1 852 ? -24.830 -69.810 93.338 1.00 58.97 852 VAL A O 1
ATOM 6332 N N . SER A 1 853 ? -26.059 -69.937 91.470 1.00 58.31 853 SER A N 1
ATOM 6333 C CA . SER A 1 853 ? -26.556 -71.288 91.781 1.00 58.31 853 SER A CA 1
ATOM 6334 C C . SER A 1 853 ? -25.483 -72.371 91.599 1.00 58.31 853 SER A C 1
ATOM 6336 O O . SER A 1 853 ? -25.424 -73.301 92.402 1.00 58.31 853 SER A O 1
ATOM 6338 N N . HIS A 1 854 ? -24.579 -72.220 90.623 1.00 61.44 854 HIS A N 1
ATOM 6339 C CA . HIS A 1 854 ? -23.424 -73.108 90.456 1.00 61.44 854 HIS A CA 1
ATOM 6340 C C . HIS A 1 854 ? -22.405 -72.958 91.604 1.00 61.44 854 HIS A C 1
ATOM 6342 O O . HIS A 1 854 ? -21.893 -73.956 92.109 1.00 61.44 854 HIS A O 1
ATOM 6348 N N . TRP A 1 855 ? -22.169 -71.727 92.075 1.00 60.25 855 TRP A N 1
ATOM 6349 C CA . TRP A 1 855 ? -21.321 -71.455 93.243 1.00 60.25 855 TRP A CA 1
ATOM 6350 C C . TRP A 1 855 ? -21.912 -71.989 94.554 1.00 60.25 855 TRP A C 1
ATOM 6352 O O . TRP A 1 855 ? -21.169 -72.550 95.356 1.00 60.25 855 TRP A O 1
ATOM 6362 N N . ARG A 1 856 ? -23.233 -71.873 94.769 1.00 61.44 856 ARG A N 1
ATOM 6363 C CA . ARG A 1 856 ? -23.889 -72.488 95.937 1.00 61.44 856 ARG A CA 1
ATOM 6364 C C . ARG A 1 856 ? -23.777 -74.011 95.914 1.00 61.44 856 ARG A C 1
ATOM 6366 O O . ARG A 1 856 ? -23.266 -74.560 96.876 1.00 61.44 856 ARG A O 1
ATOM 6373 N N . ARG A 1 857 ? -24.090 -74.678 94.794 1.00 62.59 857 ARG A N 1
ATOM 6374 C CA . ARG A 1 857 ? -23.964 -76.149 94.698 1.00 62.59 857 ARG A CA 1
ATOM 6375 C C . ARG A 1 857 ? -22.557 -76.666 95.018 1.00 62.59 857 ARG A C 1
ATOM 6377 O O . ARG A 1 857 ? -22.442 -77.667 95.711 1.00 62.59 857 ARG A O 1
ATOM 6384 N N . ARG A 1 858 ? -21.494 -75.979 94.575 1.00 61.94 858 ARG A N 1
ATOM 6385 C CA . ARG A 1 858 ? -20.114 -76.347 94.951 1.00 61.94 858 ARG A CA 1
ATOM 6386 C C . ARG A 1 858 ? -19.818 -76.142 96.439 1.00 61.94 858 ARG A C 1
ATOM 6388 O O . ARG A 1 858 ? -19.068 -76.924 97.008 1.00 61.94 858 ARG A O 1
ATOM 6395 N N . ARG A 1 859 ? -20.387 -75.106 97.061 1.00 60.66 859 ARG A N 1
ATOM 6396 C CA . ARG A 1 859 ? -20.207 -74.825 98.492 1.00 60.66 859 ARG A CA 1
ATOM 6397 C C . ARG A 1 859 ? -20.990 -75.803 99.373 1.00 60.66 859 ARG A C 1
ATOM 6399 O O . ARG A 1 859 ? -20.463 -76.238 100.386 1.00 60.66 859 ARG A O 1
ATOM 6406 N N . ASP A 1 860 ? -22.190 -76.183 98.946 1.00 60.47 860 ASP A N 1
ATOM 6407 C CA . ASP A 1 860 ? -23.034 -77.159 99.641 1.00 60.47 860 ASP A CA 1
ATOM 6408 C C . ASP A 1 860 ? -22.464 -78.589 99.516 1.00 60.47 860 ASP A C 1
ATOM 6410 O O . ASP A 1 860 ? -22.609 -79.380 100.439 1.00 60.47 860 ASP A O 1
ATOM 6414 N N . GLN A 1 861 ? -21.759 -78.918 98.419 1.00 57.72 861 GLN A N 1
ATOM 6415 C CA . GLN A 1 861 ? -20.998 -80.175 98.309 1.00 57.72 861 GLN A CA 1
ATOM 6416 C C . GLN A 1 861 ? -19.739 -80.185 99.188 1.00 57.72 861 GLN A C 1
ATOM 6418 O O . GLN A 1 861 ? -19.482 -81.189 99.835 1.00 57.72 861 GLN A O 1
ATOM 6423 N N . ALA A 1 862 ? -18.995 -79.075 99.276 1.00 56.25 862 ALA A N 1
ATOM 6424 C CA . ALA A 1 862 ? -17.829 -78.992 100.162 1.00 56.25 862 ALA A CA 1
ATOM 6425 C C . ALA A 1 862 ? -18.198 -79.107 101.656 1.00 56.25 862 ALA A C 1
ATOM 6427 O O . ALA A 1 862 ? -17.418 -79.640 102.433 1.00 56.25 862 ALA A O 1
ATOM 6428 N N . ALA A 1 863 ? -19.392 -78.650 102.047 1.00 55.56 863 ALA A N 1
ATOM 6429 C CA . ALA A 1 863 ? -19.895 -78.780 103.415 1.00 55.56 863 ALA A CA 1
ATOM 6430 C C . ALA A 1 863 ? -20.415 -80.191 103.762 1.00 55.56 863 ALA A C 1
ATOM 6432 O O . ALA A 1 863 ? -20.629 -80.478 104.932 1.00 55.56 863 ALA A O 1
ATOM 6433 N N . PHE A 1 864 ? -20.634 -81.067 102.772 1.00 54.50 864 PHE A N 1
ATOM 6434 C CA . PHE A 1 864 ? -21.125 -82.432 103.004 1.00 54.50 864 PHE A CA 1
ATOM 6435 C C . PHE A 1 864 ? -19.997 -83.447 103.262 1.00 54.50 864 PHE A C 1
ATOM 6437 O O . PHE A 1 864 ? -20.262 -84.506 103.823 1.00 54.50 864 PHE A O 1
ATOM 6444 N N . ASP A 1 865 ? -18.756 -83.117 102.881 1.00 54.78 865 ASP A N 1
ATOM 6445 C CA . ASP A 1 865 ? -17.570 -83.959 103.102 1.00 54.78 865 ASP A CA 1
ATOM 6446 C C . ASP A 1 865 ? -16.856 -83.664 104.446 1.00 54.78 865 ASP A C 1
ATOM 6448 O O . ASP A 1 865 ? -16.036 -84.470 104.877 1.00 54.78 865 ASP A O 1
ATOM 6452 N N . GLU A 1 866 ? -17.161 -82.551 105.137 1.00 53.84 866 GLU A N 1
ATOM 6453 C CA . GLU A 1 866 ? -16.591 -82.228 106.469 1.00 53.84 866 GLU A CA 1
ATOM 6454 C C . GLU A 1 866 ? -17.397 -82.800 107.657 1.00 53.84 866 GLU A C 1
ATOM 6456 O O . GLU A 1 866 ? -16.824 -82.999 108.722 1.00 53.84 866 GLU A O 1
ATOM 6461 N N . ASP A 1 867 ? -18.683 -83.137 107.486 1.00 54.31 867 ASP A N 1
ATOM 6462 C CA . ASP A 1 867 ? -19.531 -83.765 108.529 1.00 54.31 867 ASP A CA 1
ATOM 6463 C C . ASP A 1 867 ? -19.470 -85.319 108.510 1.00 54.31 867 ASP A C 1
ATOM 6465 O O . ASP A 1 867 ? -20.292 -85.998 109.132 1.00 54.31 867 ASP A O 1
ATOM 6469 N N . ALA A 1 868 ? -18.511 -85.904 107.779 1.00 56.41 868 ALA A N 1
ATOM 6470 C CA . ALA A 1 868 ? -18.386 -87.353 107.555 1.00 56.41 868 ALA A CA 1
ATOM 6471 C C . ALA A 1 868 ? -16.983 -87.940 107.850 1.00 56.41 868 ALA A C 1
ATOM 6473 O O . ALA A 1 868 ? -16.681 -89.041 107.378 1.00 56.41 868 ALA A O 1
ATOM 6474 N N . ALA A 1 869 ? -16.143 -87.233 108.620 1.00 44.28 869 ALA A N 1
ATOM 6475 C CA . ALA A 1 869 ? -14.784 -87.647 109.000 1.00 44.28 869 ALA A CA 1
ATOM 6476 C C . ALA A 1 869 ? -14.510 -87.478 110.508 1.00 44.28 869 ALA A C 1
ATOM 6478 O O . ALA A 1 869 ? -14.752 -86.369 111.030 1.00 44.28 869 ALA A O 1
#

Radius of gyration: 51.4 Å; Cα contacts (8 Å, |Δi|>4): 1913; chains: 1; bounding box: 103×114×167 Å

Secondary structure (DSSP, 8-state):
-EES-GGGGGHHHHHHHHHHHHTTS-SHHHHHHHHHHHHHHHHHHHHHTTEEEEEEEPPEEEEEEEE-SHHHHHHHS-HHHHHHHHHTTPPTT-EEEEEEESSSEEEEEEEES----SS--S---TT---HHHHHHHHHHTS-SSSEEEEEEES-S--SSS-HHHHHHHHHHTT-EEEEE-PPTT-----EEEEEEE--SEEETT--EEEEEEEEE-TT-EEEEEEEETTEEEEEEEEE--TTSEEEEEEEE--SS-EEEEEEEEEEE--S-GGG--S--SPPPEEEEEEEEPP-EEEEEESS--TTHHHHHHTT-EEEEEEGGGS-SSGGGGTT-SEEEEES--GGGS-HHHHHHHHHHHHHH--EEEEE--TTTSSHHHHH-HHHHHHSSEE-SPPSSS--SS-EEEEEEE-SGGGG-EETTEEHHHHHHHHHHHHHHHS-TTSEEEEEEESSSEEEEEEEESS--HHHHHHHHHT----S----HHHHHHHHHHHHSHHHHT-S-EEEEEES-----HHHHHHHHHHHHT-SSEEEEE--SSS--HHHHHHHHHTTT--EE--SSGGGHHHHHHHHHHHHHH--EE-S-EE-EE---TTSTT--TT-PPEES-EE--EE-TT-EEEEE-TTS-EEEEEEEETTEEEEEE-S-SSSGGGHHHHHSTTHHHHHHHHHHHHS--SB-TTEEEEEEEETTEEEEEEEE--STT----EEEEEEEEE-TTS-EEEEEPEEEETTEEEEEE---SSEEEEEEEEEEETTSS-EEEEEEEEEE-GGGGG--S--HHHHHHHHHHHT--EE-TT--TTTSPPPEEEEE-HHHHHHHHHHHHHHHHHS--HHHHHHHHHHHHHHHHHHTTSSTT-

Mean predicted aligned error: 19.67 Å

Nearest PDB structures (foldseek):
  8fz4-assembly2_B  TM=7.836E-01  e=1.285E-09  Homo sapiens
  8fzu-assembly2_B  TM=7.636E-01  e=1.692E-09  Homo sapiens
  8ft8-assembly1_A  TM=7.664E-01  e=1.039E-08  Homo sapiens
  1sht-assembly1_X  TM=7.819E-01  e=5.125E-08  Homo sapiens
  4cn9-assembly2_B  TM=3.778E-01  e=3.403E-11  Mytilus galloprovincialis

pLDDT: mean 80.8, std 11.97, range [36.16, 96.94]

Foldseek 3Di:
DDFPAQVLVVCVVVLVVLVVVQVPDDDDLSVVLSVLVSLLSVLVSCLVSFPWDFPFFWAEEEEEQAEPAPQLCQFPVDVVVLVVLQCPQQDPRHWYFYWYAFPAIDGQGATDSDDDDPDRPDDYDNLFGDLLNSLVVRLVRTDLGTQAEYEYRDLLFGLDDDNLVSLLVCQVSLYFYAYADEDPDPRDKDDWQLAWDWDQEAEAQDKTKIKTKIFIAAQFKKKKWKDKPPDDIDIDIDGQHNVRIDIDMDIDHHNFFDKIKMWIWIFGPDPDDPPDPDPRTDFIHMWIYGYHYQAEEEEEEPDDPLQVVLCVVVVYHYDYDHLLPQDLALVSCRNHQEYEAAQDALVSHDPSSLVRNLCNFAVVAHFYEYEHDCRRLDVSCQVNCSNCVAAQWRSDPDDDDAFQFAFEEEEEEQAQQQQDDDVNHGNLVLVLLQVLLLVVLADLSYWYWYWYDAPAIDTLDQTAHRDDSVSSNVSSVPRHRHHHHQCLRVLLVLLCCLVDPSNVRHPAYEYEYEDLQDDPPVSLVSNLVSLLVANHAYEYEYEDPRHPQVSNQVSRVSHVHYYHYDDDSVCSSVVSNVVSCVRRRNFKDQAKWWKDFDQAQLCPPPDRVQTDIFRMWGAIGGDPQKDQRIATPVRGHQKIKHGHNSFIYIYGTRRPNDPRCVRVSVDPCNSSNVSSVSVVRGRFQDDPQKDKDWDDDRSFIKIKIAGHDDDDDQFAWDFKKKWKQDPVRDIDIDHWDDPDRRMTMDIDDDDDFFKMKIKIWIAGPSNNDTHIHIGIGTHTSCSSVPHGRPPVSSVSSNVSSVYYHDYSNDHPSPDDGDTDIDRCSVVSVVVSVVSVVVSVPPDPVVVVVVVVVVVVVVVVVVVVVVVPD

Solvent-accessible surface area (backbone atoms only — not comparable to full-atom values): 46069 Å² total; per-residue (Å²): 120,48,56,81,37,63,77,46,55,61,55,54,58,57,50,52,51,51,52,62,55,52,75,72,56,93,53,78,66,60,53,53,55,44,52,50,52,52,50,31,52,50,29,46,41,44,24,70,13,33,32,20,44,77,76,49,69,38,41,41,39,37,29,37,38,38,44,57,13,59,48,31,39,58,60,62,61,54,61,65,63,54,50,56,59,44,56,72,51,68,54,97,70,28,24,30,21,33,27,42,25,4,61,43,56,45,79,76,38,72,59,30,83,70,76,85,75,93,70,84,86,68,95,59,47,36,66,24,26,25,54,23,60,32,52,48,52,43,62,71,58,51,71,91,71,58,43,44,36,38,38,38,37,57,44,51,72,58,63,47,80,54,46,63,63,45,30,51,55,31,32,77,70,64,30,23,32,26,37,46,50,81,72,93,79,71,76,68,84,48,64,41,50,78,42,43,46,58,54,64,60,48,47,43,71,44,75,46,62,36,38,36,34,32,40,32,44,60,72,44,52,30,39,37,39,38,39,43,89,86,56,86,59,50,75,46,81,48,66,22,40,90,82,22,52,41,76,48,79,44,77,51,63,48,84,58,57,47,75,45,53,37,36,32,25,26,27,70,76,64,98,68,71,92,83,67,82,90,74,67,59,44,79,55,27,33,30,33,32,36,28,40,57,72,71,25,31,39,39,23,48,59,67,80,70,72,61,58,66,50,42,48,76,70,75,40,47,70,48,80,42,48,50,77,69,54,50,66,41,41,74,66,47,66,72,33,30,25,40,36,36,37,40,43,35,42,86,50,48,52,74,54,30,44,51,15,52,48,45,26,22,33,75,69,19,23,12,39,38,38,41,22,30,79,75,19,66,32,70,59,26,60,69,35,60,63,63,42,62,64,45,27,46,38,72,64,79,80,89,71,94,74,58,51,47,14,27,40,33,42,36,34,57,28,16,48,78,26,58,44,62,57,97,85,41,37,47,46,55,49,53,51,50,16,55,48,43,32,56,73,69,56,58,59,59,29,25,45,21,32,34,38,24,13,72,44,56,41,80,58,36,72,62,34,54,62,68,54,60,68,60,43,54,53,47,59,71,72,63,71,59,38,61,51,46,31,60,22,56,39,46,42,51,49,42,51,46,42,72,30,78,74,16,58,65,23,89,36,37,37,35,42,39,38,47,46,60,74,47,54,72,73,35,51,53,44,30,51,55,41,54,66,70,54,88,42,31,30,31,31,43,35,65,73,93,83,44,41,58,72,62,44,38,58,55,5,56,70,41,76,27,48,66,45,70,60,94,50,74,84,49,45,34,59,52,50,26,51,51,49,47,59,60,40,62,74,38,65,47,79,51,80,38,55,61,43,78,47,84,33,51,47,51,69,90,60,68,88,88,69,67,49,49,30,37,31,36,37,57,39,37,72,36,95,84,34,46,50,44,26,19,41,85,85,68,34,41,39,29,27,34,29,72,43,78,62,8,24,24,33,38,33,22,39,26,86,84,49,76,25,23,48,51,38,74,70,37,86,60,40,60,56,40,54,54,34,41,48,64,62,25,24,49,57,55,63,32,91,44,56,47,78,50,78,46,83,51,88,87,38,40,30,41,38,40,37,49,50,56,82,82,91,52,88,67,61,67,70,54,44,38,35,42,32,36,43,66,92,65,52,75,49,79,44,70,44,46,78,79,50,96,41,28,28,37,35,78,47,95,67,86,72,71,37,54,33,42,38,37,36,39,39,27,30,80,73,41,56,43,74,44,29,36,59,47,48,44,40,46,50,51,62,76,48,66,67,81,72,65,37,56,70,58,46,49,50,34,17,64,61,23,73,35,47,84,34,45,96,86,51,37,88,63,72,58,93,64,61,74,28,65,42,74,40,29,72,61,31,47,52,50,28,51,52,51,50,53,53,57,70,68,50,78,63,69,65,59,58,52,49,54,53,52,55,52,46,54,55,52,58,53,59,59,59,64,65,80,72,118

Sequence (869 aa):
MRFSAPEYLVLLAGLAWFWHIARRAPGTSGHRTALARGTIVLLLVLGISGLQIRRGASALAVMFVVDVSDSVMATYGSPLQQLSALTAGMKPGDRAGAVVFGANAALERRPDSRLAIAEITSTIRPEGSNIEAALRLARSALPRDGSRRLVLLSDGRQTAGEAQREAAFAAAEGVRIDVAMPREGSRIPRNVVSRLAAPPVALVGEPFALTAIVVGDPGSRGEVALYADAGPGLRQEVIIPAGGVVSAEFHDRQLQPGTYSYRAAVREFTALPELRPARDEGPFVGAVVTVRGERRLLYAAGGAETLVTRLARSGVLVDGANATSLPRSPQGFFAYDAVVLDDVPAGAIDATQSSALAQYVEQYGGGLLVLGSPRSLDAAFTANEVLSGLVPVDLRPRGGRRAPSAALVVVFDKSGSMDDRVEGTPKIEFARQAVRRVIESLSPTDAVGVIAFDAGAVTLAPLRAGHSPAGVSNSLRAIAPGGATAMAPALELAYEWLAGSAGEAFARRHVLLLSDGRTPAADATRARAAVQRGGYELSVISFGADVDRPFLTSLAEGTGGRAFFPRDARELPLIVAREASRVTSGRVVEEPFVIQPSAHAVLTGLDPGAWPSLGGYVVTAAKTASQAPLTSHLGDPVLATWQVGLGRVGVYTADLHSPWSAPLRAWNGFGPLFTQTIRWLSRQISHEALFASFQERGEGMSAVLDAQPPAGRILSLVDVRASMRLPSGEVAEMGLVPVAPGRYQTDLPVGEPGPYIVTFSASSVDGAFEGRIVRGFYWSAAREQRRGIDRPTLLALVETTGGHVLYSQDSPFTAARDLAYREAWPGLSLAAVFIFLADLLTPDVRTLKGMVSHWRRRRDQAAFDEDAA